Protein AF-A0A3B9SHA2-F1 (afdb_monomer)

pLDDT: mean 72.19, std 18.69, range [21.34, 98.69]

Radius of gyration: 39.0 Å; Cα contacts (8 Å, |Δi|>4): 1973; chains: 1; bounding box: 99×59×108 Å

Structure (mmCIF, N/CA/C/O backbone):
data_AF-A0A3B9SHA2-F1
#
_entry.id   AF-A0A3B9SHA2-F1
#
loop_
_atom_site.group_PDB
_atom_site.id
_atom_site.type_symbol
_atom_site.label_atom_id
_atom_site.label_alt_id
_atom_site.label_comp_id
_atom_site.label_asym_id
_atom_site.label_entity_id
_atom_site.label_seq_id
_atom_site.pdbx_PDB_ins_code
_atom_site.Cartn_x
_atom_site.Cartn_y
_atom_site.Cartn_z
_atom_site.occupancy
_atom_site.B_iso_or_equiv
_atom_site.auth_seq_id
_atom_site.auth_comp_id
_atom_site.auth_asym_id
_atom_site.auth_atom_id
_atom_site.pdbx_PDB_model_num
ATOM 1 N N . MET A 1 1 ? 39.819 -35.511 -9.395 1.00 27.17 1 MET A N 1
ATOM 2 C CA . MET A 1 1 ? 38.990 -36.716 -9.658 1.00 27.17 1 MET A CA 1
ATOM 3 C C . MET A 1 1 ? 37.531 -36.291 -9.727 1.00 27.17 1 MET A C 1
ATOM 5 O O . MET A 1 1 ? 37.164 -35.400 -8.975 1.00 27.17 1 MET A O 1
ATOM 9 N N . LYS A 1 2 ? 36.709 -36.899 -10.595 1.00 35.38 2 LYS A N 1
ATOM 10 C CA . LYS A 1 2 ? 35.255 -36.645 -10.641 1.00 35.38 2 LYS A CA 1
ATOM 11 C C . LYS A 1 2 ? 34.579 -37.075 -9.331 1.00 35.38 2 LYS A C 1
ATOM 13 O O . LYS A 1 2 ? 34.886 -38.167 -8.853 1.00 35.38 2 LYS A O 1
ATOM 18 N N . LYS A 1 3 ? 33.569 -36.333 -8.860 1.00 26.61 3 LYS A N 1
ATOM 19 C CA . LYS A 1 3 ? 32.373 -36.945 -8.253 1.00 26.61 3 LYS A CA 1
ATOM 20 C C . LYS A 1 3 ? 31.154 -36.020 -8.276 1.00 26.61 3 LYS A C 1
ATOM 22 O O . LYS A 1 3 ? 31.247 -34.840 -7.974 1.00 26.61 3 LYS A O 1
ATOM 27 N N . ASN A 1 4 ? 30.033 -36.620 -8.658 1.00 30.73 4 ASN A N 1
ATOM 28 C CA . ASN A 1 4 ? 28.719 -36.010 -8.839 1.00 30.73 4 ASN A CA 1
ATOM 29 C C . ASN A 1 4 ? 28.158 -35.417 -7.537 1.00 30.73 4 ASN A C 1
ATOM 31 O O . ASN A 1 4 ? 28.266 -36.055 -6.489 1.00 30.73 4 ASN A O 1
ATOM 35 N N . ILE A 1 5 ? 27.405 -34.322 -7.649 1.00 24.48 5 ILE A N 1
ATOM 36 C CA . ILE A 1 5 ? 26.298 -34.000 -6.738 1.00 24.48 5 ILE A CA 1
ATOM 37 C C . ILE A 1 5 ? 25.032 -33.853 -7.595 1.00 24.48 5 ILE A C 1
ATOM 39 O O . ILE A 1 5 ? 25.092 -33.365 -8.722 1.00 24.48 5 ILE A O 1
ATOM 43 N N . LYS A 1 6 ? 23.910 -34.391 -7.105 1.00 24.64 6 LYS A N 1
ATOM 44 C CA . LYS A 1 6 ? 22.616 -34.395 -7.801 1.00 24.64 6 LYS A CA 1
ATOM 45 C C . LYS A 1 6 ? 21.960 -33.016 -7.728 1.00 24.64 6 LYS A C 1
ATOM 47 O O . LYS A 1 6 ? 21.970 -32.407 -6.664 1.00 24.64 6 LYS A O 1
ATOM 52 N N . PHE A 1 7 ? 21.277 -32.618 -8.798 1.00 25.52 7 PHE A N 1
ATOM 53 C CA . PHE A 1 7 ? 20.235 -31.597 -8.713 1.00 25.52 7 PHE A CA 1
ATOM 54 C C . PHE A 1 7 ? 19.022 -32.147 -7.951 1.00 25.52 7 PHE A C 1
ATOM 56 O O . PHE A 1 7 ? 18.555 -33.251 -8.238 1.00 25.52 7 PHE A O 1
ATOM 63 N N . LEU A 1 8 ? 18.507 -31.356 -7.012 1.00 24.27 8 LEU A N 1
ATOM 64 C CA . LEU A 1 8 ? 17.183 -31.499 -6.413 1.00 24.27 8 LEU A CA 1
ATOM 65 C C . LEU A 1 8 ? 16.567 -30.098 -6.309 1.00 24.27 8 LEU A C 1
ATOM 67 O O . LEU A 1 8 ? 17.160 -29.217 -5.700 1.00 24.27 8 LEU A O 1
ATOM 71 N N . SER A 1 9 ? 15.420 -29.937 -6.972 1.00 28.66 9 SER A N 1
ATOM 72 C CA . SER A 1 9 ? 14.365 -28.925 -6.785 1.00 28.66 9 SER A CA 1
ATOM 73 C C . SER A 1 9 ? 14.699 -27.575 -6.121 1.00 28.66 9 SER A C 1
ATOM 75 O O . SER A 1 9 ? 14.889 -27.506 -4.911 1.00 28.66 9 SER A O 1
ATOM 77 N N . GLY A 1 10 ? 14.490 -26.497 -6.885 1.00 31.44 10 GLY A N 1
ATOM 78 C CA . GLY A 1 10 ? 13.768 -25.326 -6.373 1.00 31.44 10 GLY A CA 1
ATOM 79 C C . GLY A 1 10 ? 14.571 -24.271 -5.612 1.00 31.44 10 GLY A C 1
ATOM 80 O O . GLY A 1 10 ? 14.348 -24.079 -4.423 1.00 31.44 10 GLY A O 1
ATOM 81 N N . VAL A 1 11 ? 15.387 -23.496 -6.330 1.00 21.67 11 VAL A N 1
ATOM 82 C CA . VAL A 1 11 ? 15.621 -22.082 -5.993 1.00 21.67 11 VAL A CA 1
ATOM 83 C C . VAL A 1 11 ? 15.558 -21.287 -7.294 1.00 21.67 11 VAL A C 1
ATOM 85 O O . VAL A 1 11 ? 16.428 -21.437 -8.151 1.00 21.67 11 VAL A O 1
ATOM 88 N N . VAL A 1 12 ? 14.526 -20.456 -7.446 1.00 22.70 12 VAL A N 1
ATOM 89 C CA . VAL A 1 12 ? 14.535 -19.374 -8.434 1.00 22.70 12 VAL A CA 1
ATOM 90 C C . VAL A 1 12 ? 15.401 -18.274 -7.838 1.00 22.70 12 VAL A C 1
ATOM 92 O O . VAL A 1 12 ? 15.037 -17.670 -6.833 1.00 22.70 12 VAL A O 1
ATOM 95 N N . ILE A 1 13 ? 16.576 -18.056 -8.422 1.00 21.34 13 ILE A N 1
ATOM 96 C CA . ILE A 1 13 ? 17.307 -16.806 -8.235 1.00 21.34 13 ILE A CA 1
ATOM 97 C C . ILE A 1 13 ? 16.925 -15.951 -9.434 1.00 21.34 13 ILE A C 1
ATOM 99 O O . ILE A 1 13 ? 17.307 -16.290 -10.556 1.00 21.34 13 ILE A O 1
ATOM 103 N N . THR A 1 14 ? 16.189 -14.864 -9.197 1.00 23.30 14 THR A N 1
ATOM 104 C CA . THR A 1 14 ? 15.949 -13.813 -10.193 1.00 23.30 14 THR A CA 1
ATOM 105 C C . THR A 1 14 ? 17.276 -13.112 -10.470 1.00 23.30 14 THR A C 1
ATOM 107 O O . THR A 1 14 ? 17.611 -12.072 -9.905 1.00 23.30 14 THR A O 1
ATOM 110 N N . ALA A 1 15 ? 18.096 -13.742 -11.306 1.00 21.83 15 ALA A N 1
ATOM 111 C CA . ALA A 1 15 ? 19.250 -13.101 -11.885 1.00 21.83 15 ALA A CA 1
ATOM 112 C C . ALA A 1 15 ? 18.737 -12.061 -12.886 1.00 21.83 15 ALA A C 1
ATOM 114 O O . ALA A 1 15 ? 18.050 -12.413 -13.847 1.00 21.83 15 ALA A O 1
ATOM 115 N N . MET A 1 16 ? 19.146 -10.798 -12.715 1.00 22.73 16 MET A N 1
ATOM 116 C CA . MET A 1 16 ? 19.348 -9.933 -13.883 1.00 22.73 16 MET A CA 1
ATOM 117 C C . MET A 1 16 ? 20.095 -10.767 -14.923 1.00 22.73 16 MET A C 1
ATOM 119 O O . MET A 1 16 ? 21.038 -11.462 -14.534 1.00 22.73 16 MET A O 1
ATOM 123 N N . ILE A 1 17 ? 19.669 -10.738 -16.189 1.00 26.78 17 ILE A N 1
ATOM 124 C CA . ILE A 1 17 ? 20.185 -11.630 -17.239 1.00 26.78 17 ILE A CA 1
ATOM 125 C C . ILE A 1 17 ? 21.660 -11.302 -17.506 1.00 26.78 17 ILE A C 1
ATOM 127 O O . ILE A 1 17 ? 22.026 -10.533 -18.391 1.00 26.78 17 ILE A O 1
ATOM 131 N N . GLY A 1 18 ? 22.517 -11.882 -16.670 1.00 22.92 18 GLY A N 1
ATOM 132 C CA . GLY A 1 18 ? 23.955 -11.838 -16.776 1.00 22.92 18 GLY A CA 1
ATOM 133 C C . GLY A 1 18 ? 24.355 -12.759 -17.907 1.00 22.92 18 GLY A C 1
ATOM 134 O O . GLY A 1 18 ? 24.162 -13.971 -17.813 1.00 22.92 18 GLY A O 1
ATOM 135 N N . LEU A 1 19 ? 24.905 -12.148 -18.953 1.00 27.28 19 LEU A N 1
ATOM 136 C CA . LEU A 1 19 ? 25.517 -12.773 -20.121 1.00 27.28 19 LEU A CA 1
ATOM 137 C C . LEU A 1 19 ? 26.193 -14.105 -19.756 1.00 27.28 19 LEU A C 1
ATOM 139 O O . LEU A 1 19 ? 27.252 -14.146 -19.121 1.00 27.28 19 LEU A O 1
ATOM 143 N N . SER A 1 20 ? 25.557 -15.212 -20.140 1.00 27.58 20 SER A N 1
ATOM 144 C CA . SER A 1 20 ? 26.010 -16.553 -19.789 1.00 27.58 20 SER A CA 1
ATOM 145 C C . SER A 1 20 ? 27.167 -16.985 -20.691 1.00 27.58 20 SER A C 1
ATOM 147 O O . SER A 1 20 ? 26.956 -17.638 -21.706 1.00 27.58 20 SER A O 1
ATOM 149 N N . GLN A 1 21 ? 28.383 -16.605 -20.289 1.00 29.52 21 GLN A N 1
ATOM 150 C CA . GLN A 1 21 ? 29.677 -17.225 -20.615 1.00 29.52 21 GLN A CA 1
ATOM 151 C C . GLN A 1 21 ? 29.786 -17.975 -21.961 1.00 29.52 21 GLN A C 1
ATOM 153 O O . GLN A 1 21 ? 29.475 -19.162 -22.031 1.00 29.52 21 GLN A O 1
ATOM 158 N N . THR A 1 22 ? 30.428 -17.372 -22.966 1.00 27.59 22 THR A N 1
ATOM 159 C CA . THR A 1 22 ? 31.804 -17.753 -23.387 1.00 27.59 22 THR A CA 1
ATOM 160 C C . THR A 1 22 ? 32.325 -16.867 -24.528 1.00 27.59 22 THR A C 1
ATOM 162 O O . THR A 1 22 ? 32.695 -17.340 -25.592 1.00 27.59 22 THR A O 1
ATOM 165 N N . ALA A 1 23 ? 32.454 -15.566 -24.264 1.00 25.95 23 ALA A N 1
ATOM 166 C CA . ALA A 1 23 ? 33.583 -14.814 -24.808 1.00 25.95 23 ALA A CA 1
ATOM 167 C C . ALA A 1 23 ? 34.609 -14.678 -23.678 1.00 25.95 23 ALA A C 1
ATOM 169 O O . ALA A 1 23 ? 34.230 -14.429 -22.525 1.00 25.95 23 ALA A O 1
ATOM 170 N N . VAL A 1 24 ? 35.899 -14.851 -23.974 1.00 28.05 24 VAL A N 1
ATOM 171 C CA . VAL A 1 24 ? 36.949 -14.466 -23.026 1.00 28.05 24 VAL A CA 1
ATOM 172 C C . VAL A 1 24 ? 36.906 -12.945 -22.929 1.00 28.05 24 VAL A C 1
ATOM 174 O O . VAL A 1 24 ? 37.377 -12.244 -23.817 1.00 28.05 24 VAL A O 1
ATOM 177 N N . TYR A 1 25 ? 36.310 -12.436 -21.850 1.00 32.31 25 TYR A N 1
ATOM 178 C CA . TYR A 1 25 ? 36.351 -11.019 -21.507 1.00 32.31 25 TYR A CA 1
ATOM 179 C C . TYR A 1 25 ? 37.799 -10.616 -21.197 1.00 32.31 25 TYR A C 1
ATOM 181 O O . TYR A 1 25 ? 38.204 -10.547 -20.035 1.00 32.31 25 TYR A O 1
ATOM 189 N N . VAL A 1 26 ? 38.567 -10.277 -22.231 1.00 35.09 26 VAL A N 1
ATOM 190 C CA . VAL A 1 26 ? 39.602 -9.254 -22.093 1.00 35.09 26 VAL A CA 1
ATOM 191 C C . VAL A 1 26 ? 38.864 -7.925 -22.183 1.00 35.09 26 VAL A C 1
ATOM 193 O O . VAL A 1 26 ? 38.690 -7.342 -23.250 1.00 35.09 26 VAL A O 1
ATOM 196 N N . SER A 1 27 ? 38.271 -7.510 -21.061 1.00 32.66 27 SER A N 1
ATOM 197 C CA . SER A 1 27 ? 37.472 -6.293 -21.039 1.00 32.66 27 SER A CA 1
ATOM 198 C C . SER A 1 27 ? 38.355 -5.090 -21.372 1.00 32.66 27 SER A C 1
ATOM 200 O O . SER A 1 27 ? 39.450 -4.924 -20.830 1.00 32.66 27 SER A O 1
ATOM 202 N N . ALA A 1 28 ? 37.831 -4.168 -22.184 1.00 35.53 28 ALA A N 1
ATOM 203 C CA . ALA A 1 28 ? 38.466 -2.879 -22.486 1.00 35.53 28 ALA A CA 1
ATOM 204 C C . ALA A 1 28 ? 38.681 -1.971 -21.240 1.00 35.53 28 ALA A C 1
ATOM 206 O O . ALA A 1 28 ? 39.139 -0.836 -21.354 1.00 35.53 28 ALA A O 1
ATOM 207 N N . GLN A 1 29 ? 38.386 -2.479 -20.038 1.00 35.56 29 GLN A N 1
ATOM 208 C CA . GLN A 1 29 ? 38.655 -1.890 -18.724 1.00 35.56 29 GLN A CA 1
ATOM 209 C C . GLN A 1 29 ? 40.071 -2.185 -18.182 1.00 35.56 29 GLN A C 1
ATOM 211 O O . GLN A 1 29 ? 40.359 -1.834 -17.044 1.00 35.56 29 GLN A O 1
ATOM 216 N N . GLN A 1 30 ? 40.973 -2.819 -18.947 1.00 44.59 30 GLN A N 1
ATOM 217 C CA . GLN A 1 30 ? 42.395 -2.928 -18.555 1.00 44.59 30 GLN A CA 1
ATOM 218 C C . GLN A 1 30 ? 43.329 -1.881 -19.182 1.00 44.59 30 GLN A C 1
ATOM 220 O O . GLN A 1 30 ? 44.445 -1.711 -18.702 1.00 44.59 30 GLN A O 1
ATOM 225 N N . LEU A 1 31 ? 42.870 -1.118 -20.181 1.00 46.91 31 LEU A N 1
ATOM 226 C CA . LEU A 1 31 ? 43.537 0.121 -20.622 1.00 46.91 31 LEU A CA 1
ATOM 227 C C . LEU A 1 31 ? 42.835 1.380 -20.093 1.00 46.91 31 LEU A C 1
ATOM 229 O O . LEU A 1 31 ? 43.487 2.398 -19.854 1.00 46.91 31 LEU A O 1
ATOM 233 N N . ALA A 1 32 ? 41.526 1.302 -19.839 1.00 44.50 32 ALA A N 1
ATOM 234 C CA . ALA A 1 32 ? 40.786 2.311 -19.094 1.00 44.50 32 ALA A CA 1
ATOM 235 C C . ALA A 1 32 ? 40.707 1.936 -17.600 1.00 44.50 32 ALA A C 1
ATOM 237 O O . ALA A 1 32 ? 39.953 1.044 -17.232 1.00 44.50 32 ALA A O 1
ATOM 238 N N . VAL A 1 33 ? 41.395 2.706 -16.745 1.00 39.97 33 VAL A N 1
ATOM 239 C CA . VAL A 1 33 ? 41.235 2.735 -15.269 1.00 39.97 33 VAL A CA 1
ATOM 240 C C . VAL A 1 33 ? 41.897 1.598 -14.450 1.00 39.97 33 VAL A C 1
ATOM 242 O O . VAL A 1 33 ? 41.249 0.944 -13.638 1.00 39.97 33 VAL A O 1
ATOM 245 N N . THR A 1 34 ? 43.230 1.460 -14.518 1.00 38.22 34 THR A N 1
ATOM 246 C CA . THR A 1 34 ? 44.023 0.905 -13.381 1.00 38.22 34 THR A CA 1
ATOM 247 C C . THR A 1 34 ? 45.306 1.667 -13.029 1.00 38.22 34 THR A C 1
ATOM 249 O O . THR A 1 34 ? 45.954 1.322 -12.040 1.00 38.22 34 THR A O 1
ATOM 252 N N . ALA A 1 35 ? 45.691 2.705 -13.778 1.00 40.59 35 ALA A N 1
ATOM 253 C CA . ALA A 1 35 ? 46.775 3.584 -13.349 1.00 40.59 35 ALA A CA 1
ATOM 254 C C . ALA A 1 35 ? 46.316 4.410 -12.140 1.00 40.59 35 ALA A C 1
ATOM 256 O O . ALA A 1 35 ? 45.320 5.131 -12.211 1.00 40.59 35 ALA A O 1
ATOM 257 N N . ALA A 1 36 ? 47.042 4.295 -11.029 1.00 41.72 36 ALA A N 1
ATOM 258 C CA . ALA A 1 36 ? 46.950 5.268 -9.950 1.00 41.72 36 ALA A CA 1
ATOM 259 C C . ALA A 1 36 ? 47.508 6.622 -10.424 1.00 41.72 36 ALA A C 1
ATOM 261 O O . ALA A 1 36 ? 48.287 6.677 -11.384 1.00 41.72 36 ALA A O 1
ATOM 262 N N . ALA A 1 37 ? 47.169 7.695 -9.703 1.00 45.69 37 ALA A N 1
ATOM 263 C CA . ALA A 1 37 ? 47.917 8.945 -9.795 1.00 45.69 37 ALA A CA 1
ATOM 264 C C . ALA A 1 37 ? 49.430 8.658 -9.675 1.00 45.69 37 ALA A C 1
ATOM 266 O O . ALA A 1 37 ? 49.837 7.734 -8.966 1.00 45.69 37 ALA A O 1
ATOM 267 N N . ASP A 1 38 ? 50.243 9.434 -10.391 1.00 51.69 38 ASP A N 1
ATOM 268 C CA . ASP A 1 38 ? 51.711 9.342 -10.451 1.00 51.69 38 ASP A CA 1
ATOM 269 C C . ASP A 1 38 ? 52.329 8.171 -11.256 1.00 51.69 38 ASP A C 1
ATOM 271 O O . ASP A 1 38 ? 53.551 8.008 -11.239 1.00 51.69 38 ASP A O 1
ATOM 275 N N . GLN A 1 39 ? 51.564 7.385 -12.031 1.00 63.94 39 GLN A N 1
ATOM 276 C CA . GLN A 1 39 ? 52.174 6.457 -13.003 1.00 63.94 39 GLN A CA 1
ATOM 277 C C . GLN A 1 39 ? 52.657 7.156 -14.290 1.00 63.94 39 GLN A C 1
ATOM 279 O O . GLN A 1 39 ? 51.904 7.850 -14.981 1.00 63.94 39 GLN A O 1
ATOM 284 N N . SER A 1 40 ? 53.917 6.893 -14.649 1.00 73.25 40 SER A N 1
ATOM 285 C CA . SER A 1 40 ? 54.523 7.225 -15.942 1.00 73.25 40 SER A CA 1
ATOM 286 C C . SER A 1 40 ? 54.899 5.959 -16.713 1.00 73.25 40 SER A C 1
ATOM 288 O O . SER A 1 40 ? 55.467 5.035 -16.128 1.00 73.25 40 SER A O 1
ATOM 290 N N . TYR A 1 41 ? 54.654 5.944 -18.023 1.00 81.25 41 TYR A N 1
ATOM 291 C CA . TYR A 1 41 ? 55.076 4.868 -18.923 1.00 81.25 41 TYR A CA 1
ATOM 292 C C . TYR A 1 41 ? 56.214 5.340 -19.820 1.00 81.25 41 TYR A C 1
ATOM 294 O O . TYR A 1 41 ? 56.120 6.400 -20.439 1.00 81.25 41 TYR A O 1
ATOM 302 N N . GLU A 1 42 ? 57.277 4.548 -19.917 1.00 86.38 42 GLU A N 1
ATOM 303 C CA . GLU A 1 42 ? 58.428 4.885 -20.752 1.00 86.38 42 GLU A CA 1
ATOM 304 C C . GLU A 1 42 ? 58.166 4.641 -22.238 1.00 86.38 42 GLU A C 1
ATOM 306 O O . GLU A 1 42 ? 57.357 3.796 -22.627 1.00 86.38 42 GLU A O 1
ATOM 311 N N . LYS A 1 43 ? 58.893 5.359 -23.098 1.00 87.81 43 LYS A N 1
ATOM 312 C CA . LYS A 1 43 ? 58.822 5.154 -24.549 1.00 87.81 43 LYS A CA 1
ATOM 313 C C . LYS A 1 43 ? 59.099 3.687 -24.917 1.00 87.81 43 LYS A C 1
ATOM 315 O O . LYS A 1 43 ? 60.062 3.089 -24.446 1.00 87.81 43 LYS A O 1
ATOM 320 N N . ALA A 1 44 ? 58.269 3.143 -25.805 1.00 87.31 44 ALA A N 1
ATOM 321 C CA . ALA A 1 44 ? 58.220 1.743 -26.233 1.00 87.31 44 ALA A CA 1
ATOM 322 C C . ALA A 1 44 ? 57.844 0.714 -25.144 1.00 87.31 44 ALA A C 1
ATOM 324 O O . ALA A 1 44 ? 57.872 -0.489 -25.414 1.00 87.31 44 ALA A O 1
ATOM 325 N N . GLN A 1 45 ? 57.430 1.141 -23.945 1.00 86.44 45 GLN A N 1
ATOM 326 C CA . GLN A 1 45 ? 56.860 0.237 -22.946 1.00 86.44 45 GLN A CA 1
ATOM 327 C C . GLN A 1 45 ? 55.540 -0.359 -23.456 1.00 86.44 45 GLN A C 1
ATOM 329 O O . GLN A 1 45 ? 54.677 0.364 -23.959 1.00 86.44 45 GLN A O 1
ATOM 334 N N . VAL A 1 46 ? 55.378 -1.678 -23.310 1.00 86.19 46 VAL A N 1
ATOM 335 C CA . VAL A 1 46 ? 54.122 -2.378 -23.617 1.00 86.19 46 VAL A CA 1
ATOM 336 C C . VAL A 1 46 ? 53.082 -2.019 -22.560 1.00 86.19 46 VAL A C 1
ATOM 338 O O . VAL A 1 46 ? 53.321 -2.200 -21.366 1.00 86.19 46 VAL A O 1
ATOM 341 N N . LEU A 1 47 ? 51.947 -1.495 -23.017 1.00 79.81 47 LEU A N 1
ATOM 342 C CA . LEU A 1 47 ? 50.794 -1.138 -22.188 1.00 79.81 47 LEU A CA 1
ATOM 343 C C . LEU A 1 47 ? 49.746 -2.256 -22.194 1.00 79.81 47 LEU A C 1
ATOM 345 O O . LEU A 1 47 ? 49.074 -2.482 -21.194 1.00 79.81 47 LEU A O 1
ATOM 349 N N . TYR A 1 48 ? 49.620 -2.950 -23.326 1.00 80.62 48 TYR A N 1
ATOM 350 C CA . TYR A 1 48 ? 48.669 -4.033 -23.552 1.00 80.62 48 TYR A CA 1
ATOM 351 C C . TYR A 1 48 ? 49.156 -4.919 -24.698 1.00 80.62 48 TYR A C 1
ATOM 353 O O . TYR A 1 48 ? 49.754 -4.416 -25.651 1.00 80.62 48 TYR A O 1
ATOM 361 N N . GLU A 1 49 ? 48.889 -6.219 -24.637 1.00 83.00 49 GLU A N 1
ATOM 362 C CA . GLU A 1 49 ? 49.189 -7.143 -25.727 1.00 83.00 49 GLU A CA 1
ATOM 363 C C . GLU A 1 49 ? 48.291 -8.383 -25.659 1.00 83.00 49 GLU A C 1
ATOM 365 O O . GLU A 1 49 ? 48.293 -9.094 -24.655 1.00 83.00 49 GLU A O 1
ATOM 370 N N . ASP A 1 50 ? 47.564 -8.660 -26.742 1.00 76.12 50 ASP A N 1
ATOM 371 C CA . ASP A 1 50 ? 46.707 -9.840 -26.903 1.00 76.12 50 ASP A CA 1
ATOM 372 C C . ASP A 1 50 ? 46.932 -10.502 -28.280 1.00 76.12 50 ASP A C 1
ATOM 374 O O . ASP A 1 50 ? 48.034 -10.439 -28.837 1.00 76.12 50 ASP A O 1
ATOM 378 N N . GLU A 1 51 ? 45.922 -11.191 -28.813 1.00 80.00 51 GLU A N 1
ATOM 379 C CA . GLU A 1 51 ? 45.918 -11.786 -30.155 1.00 80.00 51 GLU A CA 1
ATOM 380 C C . GLU A 1 51 ? 45.473 -10.827 -31.274 1.00 80.00 51 GLU A C 1
ATOM 382 O O . GLU A 1 51 ? 45.792 -11.071 -32.438 1.00 80.00 51 GLU A O 1
ATOM 387 N N . LEU A 1 52 ? 44.796 -9.722 -30.941 1.00 79.12 52 LEU A N 1
ATOM 388 C CA . LEU A 1 52 ? 44.324 -8.710 -31.886 1.00 79.12 52 LEU A CA 1
ATOM 389 C C . LEU A 1 52 ? 45.405 -7.669 -32.179 1.00 79.12 52 LEU A C 1
ATOM 391 O O . LEU A 1 52 ? 45.632 -7.332 -33.342 1.00 79.12 52 LEU A O 1
ATOM 395 N N . ALA A 1 53 ? 46.086 -7.164 -31.149 1.00 85.00 53 ALA A N 1
ATOM 396 C CA . ALA A 1 53 ? 47.131 -6.159 -31.284 1.00 85.00 53 ALA A CA 1
ATOM 397 C C . ALA A 1 53 ? 48.065 -6.066 -30.061 1.00 85.00 53 ALA A C 1
ATOM 399 O O . ALA A 1 53 ? 47.874 -6.671 -29.006 1.00 85.00 53 ALA A O 1
ATOM 400 N N . LYS A 1 54 ? 49.108 -5.251 -30.209 1.00 88.38 54 LYS A N 1
ATOM 401 C CA . LYS A 1 54 ? 50.023 -4.845 -29.141 1.00 88.38 54 LYS A CA 1
ATOM 402 C C . LYS A 1 54 ? 50.058 -3.322 -29.055 1.00 88.38 54 LYS A C 1
ATOM 404 O O . LYS A 1 54 ? 50.387 -2.662 -30.036 1.00 88.38 54 LYS A O 1
ATOM 409 N N . VAL A 1 55 ? 49.743 -2.762 -27.889 1.00 88.94 55 VAL A N 1
ATOM 410 C CA . VAL A 1 55 ? 49.825 -1.320 -27.614 1.00 88.94 55 VAL A CA 1
ATOM 411 C C . VAL A 1 55 ? 51.110 -1.016 -26.866 1.00 88.94 55 VAL A C 1
ATOM 413 O O . VAL A 1 55 ? 51.398 -1.596 -25.818 1.00 88.94 55 VAL A O 1
ATOM 416 N N . THR A 1 56 ? 51.852 -0.039 -27.368 1.00 88.31 56 THR A N 1
ATOM 417 C CA . THR A 1 56 ? 53.024 0.527 -26.700 1.00 88.31 56 THR A CA 1
ATOM 418 C C . THR A 1 56 ? 52.881 2.037 -26.542 1.00 88.31 56 THR A C 1
ATOM 420 O O . THR A 1 56 ? 52.231 2.707 -27.351 1.00 88.31 56 THR A O 1
ATOM 423 N N . ALA A 1 57 ? 53.505 2.587 -25.504 1.00 87.44 57 ALA A N 1
ATOM 424 C CA . ALA A 1 57 ? 53.684 4.025 -25.356 1.00 87.44 57 ALA A CA 1
ATOM 425 C C . ALA A 1 57 ? 54.608 4.536 -26.479 1.00 87.44 57 ALA A C 1
ATOM 427 O O . ALA A 1 57 ? 55.787 4.181 -26.532 1.00 87.44 57 ALA A O 1
ATOM 428 N N . ALA A 1 58 ? 54.092 5.345 -27.409 1.00 87.50 58 ALA A N 1
ATOM 429 C CA . ALA A 1 58 ? 54.877 5.812 -28.561 1.00 87.50 58 ALA A CA 1
ATOM 430 C C . ALA A 1 58 ? 55.947 6.852 -28.167 1.00 87.50 58 ALA A C 1
ATOM 432 O O . ALA A 1 58 ? 56.988 6.985 -28.819 1.00 87.50 58 ALA A O 1
ATOM 433 N N . GLN A 1 59 ? 55.692 7.563 -27.072 1.00 88.31 59 GLN A N 1
ATOM 434 C CA . GLN A 1 59 ? 56.565 8.502 -26.370 1.00 88.31 59 GLN A CA 1
ATOM 435 C C . GLN A 1 59 ? 56.358 8.294 -24.857 1.00 88.31 59 GLN A C 1
ATOM 437 O O . GLN A 1 59 ? 55.437 7.579 -24.467 1.00 88.31 59 GLN A O 1
ATOM 442 N N . THR A 1 60 ? 57.186 8.893 -23.996 1.00 87.12 60 THR A N 1
ATOM 443 C CA . THR A 1 60 ? 56.985 8.804 -22.537 1.00 87.12 60 THR A CA 1
ATOM 444 C C . THR A 1 60 ? 55.658 9.465 -22.142 1.00 87.12 60 THR A C 1
ATOM 446 O O . THR A 1 60 ? 55.440 10.644 -22.437 1.00 87.12 60 THR A O 1
ATOM 449 N N . LEU A 1 61 ? 54.778 8.706 -21.481 1.00 84.56 61 LEU A N 1
ATOM 450 C CA . LEU A 1 61 ? 53.436 9.126 -21.071 1.00 84.56 61 LEU A CA 1
ATOM 451 C C . LEU A 1 61 ? 53.373 9.391 -19.567 1.00 84.56 61 LEU A C 1
ATOM 453 O O . LEU A 1 61 ? 53.893 8.610 -18.774 1.00 84.56 61 LEU A O 1
ATOM 457 N N . THR A 1 62 ? 52.640 10.430 -19.182 1.00 82.81 62 THR A N 1
ATOM 458 C CA . THR A 1 62 ? 52.365 10.801 -17.790 1.00 82.81 62 THR A CA 1
ATOM 459 C C . THR A 1 62 ? 50.855 10.799 -17.557 1.00 82.81 62 THR A C 1
ATOM 461 O O . THR A 1 62 ? 50.120 11.492 -18.272 1.00 82.81 62 THR A O 1
ATOM 464 N N . ALA A 1 63 ? 50.380 10.043 -16.563 1.00 80.94 63 ALA A N 1
ATOM 465 C CA . ALA A 1 63 ? 48.990 10.108 -16.114 1.00 80.94 63 ALA A CA 1
ATOM 466 C C . ALA A 1 63 ? 48.716 11.438 -15.386 1.00 80.94 63 ALA A C 1
ATOM 468 O O . ALA A 1 63 ? 49.527 11.892 -14.581 1.00 80.94 63 ALA A O 1
ATOM 469 N N . ASN A 1 64 ? 47.584 12.078 -15.678 1.00 77.88 64 ASN A N 1
ATOM 470 C CA . ASN A 1 64 ? 47.151 13.335 -15.061 1.00 77.88 64 ASN A CA 1
ATOM 471 C C . ASN A 1 64 ? 45.702 13.194 -14.574 1.00 77.88 64 ASN A C 1
ATOM 473 O O . ASN A 1 64 ? 44.867 12.657 -15.302 1.00 77.88 64 ASN A O 1
ATOM 477 N N . GLU A 1 65 ? 45.393 13.687 -13.372 1.00 77.50 65 GLU A N 1
ATOM 478 C CA . GLU A 1 65 ? 44.032 13.674 -12.815 1.00 77.50 65 GLU A CA 1
ATOM 479 C C . GLU A 1 65 ? 43.072 14.557 -13.626 1.00 77.50 65 GLU A C 1
ATOM 481 O O . GLU A 1 65 ? 43.344 15.733 -13.880 1.00 77.50 65 GLU A O 1
ATOM 486 N N . SER A 1 66 ? 41.926 13.995 -14.017 1.00 70.06 66 SER A N 1
ATOM 487 C CA . SER A 1 66 ? 40.776 14.740 -14.540 1.00 70.06 66 SER A CA 1
ATOM 488 C C . SER A 1 66 ? 39.553 13.834 -14.611 1.00 70.06 66 SER A C 1
ATOM 490 O O . SER A 1 66 ? 39.639 12.729 -15.144 1.00 70.06 66 SER A O 1
ATOM 492 N N . VAL A 1 67 ? 38.408 14.321 -14.130 1.00 66.06 67 VAL A N 1
ATOM 493 C CA . VAL A 1 67 ? 37.125 13.632 -14.301 1.00 66.06 67 VAL A CA 1
ATOM 494 C C . VAL A 1 67 ? 36.544 14.002 -15.666 1.00 66.06 67 VAL A C 1
ATOM 496 O O . VAL A 1 67 ? 36.057 15.117 -15.844 1.00 66.06 67 VAL A O 1
ATOM 499 N N . GLY A 1 68 ? 36.607 13.070 -16.618 1.00 68.25 68 GLY A N 1
ATOM 500 C CA . GLY A 1 68 ? 36.043 13.201 -17.969 1.00 68.25 68 GLY A CA 1
ATOM 501 C C . GLY A 1 68 ? 34.987 12.131 -18.259 1.00 68.25 68 GLY A C 1
ATOM 502 O O . GLY A 1 68 ? 34.996 11.066 -17.636 1.00 68.25 68 GLY A O 1
ATOM 503 N N . LYS A 1 69 ? 34.073 12.391 -19.203 1.00 74.75 69 LYS A N 1
ATOM 504 C CA . LYS A 1 69 ? 33.046 11.425 -19.635 1.00 74.75 69 LYS A CA 1
ATOM 505 C C . LYS A 1 69 ? 32.883 11.445 -21.161 1.00 74.75 69 LYS A C 1
ATOM 507 O O . LYS A 1 69 ? 32.545 12.484 -21.716 1.00 74.75 69 LYS A O 1
ATOM 512 N N . ILE A 1 70 ? 33.065 10.291 -21.812 1.00 66.31 70 ILE A N 1
ATOM 513 C CA . ILE A 1 70 ? 32.923 10.105 -23.270 1.00 66.31 70 ILE A CA 1
ATOM 514 C C . ILE A 1 70 ? 31.885 9.007 -23.548 1.00 66.31 70 ILE A C 1
ATOM 516 O O . ILE A 1 70 ? 32.105 7.824 -23.264 1.00 66.31 70 ILE A O 1
ATOM 520 N N . GLY A 1 71 ? 30.727 9.384 -24.099 1.00 69.69 71 GLY A N 1
ATOM 521 C CA . GLY A 1 71 ? 29.556 8.497 -24.111 1.00 69.69 71 GLY A CA 1
ATOM 522 C C . GLY A 1 71 ? 29.210 8.102 -22.674 1.00 69.69 71 GLY A C 1
ATOM 523 O O . GLY A 1 71 ? 29.198 8.968 -21.808 1.00 69.69 71 GLY A O 1
ATOM 524 N N . ASP A 1 72 ? 29.024 6.814 -22.384 1.00 61.56 72 ASP A N 1
ATOM 525 C CA . ASP A 1 72 ? 28.801 6.317 -21.013 1.00 61.56 72 ASP A CA 1
ATOM 526 C C . ASP A 1 72 ? 30.069 5.927 -20.234 1.00 61.56 72 ASP A C 1
ATOM 528 O O . ASP A 1 72 ? 29.981 5.465 -19.096 1.00 61.56 72 ASP A O 1
ATOM 532 N N . ARG A 1 73 ? 31.262 6.150 -20.799 1.00 67.06 73 ARG A N 1
ATOM 533 C CA . ARG A 1 73 ? 32.539 5.844 -20.136 1.00 67.06 73 ARG A CA 1
ATOM 534 C C . ARG A 1 73 ? 33.005 7.028 -19.294 1.00 67.06 73 ARG A C 1
ATOM 536 O O . ARG A 1 73 ? 33.142 8.135 -19.808 1.00 67.06 73 ARG A O 1
ATOM 543 N N . SER A 1 74 ? 33.279 6.772 -18.017 1.00 72.12 74 SER A N 1
ATOM 544 C CA . SER A 1 74 ? 33.825 7.749 -17.066 1.00 72.12 74 SER A CA 1
ATOM 545 C C . SER A 1 74 ? 35.310 7.494 -16.822 1.00 72.12 74 SER A C 1
ATOM 547 O O . SER A 1 74 ? 35.714 6.357 -16.576 1.00 72.12 74 SER A O 1
ATOM 549 N N . TYR A 1 75 ? 36.106 8.559 -16.829 1.00 71.12 75 TYR A N 1
ATOM 550 C CA . TYR A 1 75 ? 37.556 8.529 -16.660 1.00 71.12 75 TYR A CA 1
ATOM 551 C C . TYR A 1 75 ? 37.973 9.370 -15.453 1.00 71.12 75 TYR A C 1
ATOM 553 O O . TYR A 1 75 ? 37.463 10.472 -15.274 1.00 71.12 75 TYR A O 1
ATOM 561 N N . SER A 1 76 ? 38.914 8.863 -14.652 1.00 69.25 76 SER A N 1
ATOM 562 C CA . SER A 1 76 ? 39.529 9.601 -13.529 1.00 69.25 76 SER A CA 1
ATOM 563 C C . SER A 1 76 ? 40.873 10.248 -13.894 1.00 69.25 76 SER A C 1
ATOM 565 O O . SER A 1 76 ? 41.379 11.098 -13.160 1.00 69.25 76 SER A O 1
ATOM 567 N N . PHE A 1 77 ? 41.463 9.828 -15.018 1.00 75.44 77 PHE A N 1
ATOM 568 C CA . PHE A 1 77 ? 42.777 10.250 -15.493 1.00 75.44 77 PHE A CA 1
ATOM 569 C C . PHE A 1 77 ? 42.800 10.339 -17.021 1.00 75.44 77 PHE A C 1
ATOM 571 O O . PHE A 1 77 ? 42.019 9.668 -17.696 1.00 75.44 77 PHE A O 1
ATOM 578 N N . TYR A 1 78 ? 43.754 11.098 -17.557 1.00 80.44 78 TYR A N 1
ATOM 579 C CA . TYR A 1 78 ? 44.151 11.064 -18.966 1.00 80.44 78 TYR A CA 1
ATOM 580 C C . TYR A 1 78 ? 45.672 10.929 -19.100 1.00 80.44 78 TYR A C 1
ATOM 582 O O . TYR A 1 78 ? 46.429 11.303 -18.200 1.00 80.44 78 TYR A O 1
ATOM 590 N N . TYR A 1 79 ? 46.130 10.434 -20.248 1.00 81.44 79 TYR A N 1
ATOM 591 C CA . TYR A 1 79 ? 47.548 10.322 -20.575 1.00 81.44 79 TYR A CA 1
ATOM 592 C C . TYR A 1 79 ? 48.009 11.478 -21.446 1.00 81.44 79 TYR A C 1
ATOM 594 O O . TYR A 1 79 ? 47.412 11.768 -22.484 1.00 81.44 79 TYR A O 1
ATOM 602 N N . LYS A 1 80 ? 49.118 12.099 -21.045 1.00 81.31 80 LYS A N 1
ATOM 603 C CA . LYS A 1 80 ? 49.794 13.162 -21.787 1.00 81.31 80 LYS A CA 1
ATOM 604 C C . LYS A 1 80 ? 51.232 12.768 -22.085 1.00 81.31 80 LYS A C 1
ATOM 606 O O . LYS A 1 80 ? 51.941 12.302 -21.201 1.00 81.31 80 LYS A O 1
ATOM 611 N N . THR A 1 81 ? 51.664 13.004 -23.319 1.00 80.69 81 THR A N 1
ATOM 612 C CA . THR A 1 81 ? 53.074 12.897 -23.714 1.00 80.69 81 THR A CA 1
ATOM 613 C C . THR A 1 81 ? 53.830 14.209 -23.467 1.00 80.69 81 THR A C 1
ATOM 615 O O . THR A 1 81 ? 53.252 15.305 -23.493 1.00 80.69 81 THR A O 1
ATOM 618 N N . ASN A 1 82 ? 55.133 14.090 -23.211 1.00 67.06 82 ASN A N 1
ATOM 619 C CA . ASN A 1 82 ? 56.060 15.212 -23.084 1.00 67.06 82 ASN A CA 1
ATOM 620 C C . ASN A 1 82 ? 56.265 15.932 -24.434 1.00 67.06 82 ASN A C 1
ATOM 622 O O . ASN A 1 82 ? 55.834 15.471 -25.485 1.00 67.06 82 ASN A O 1
ATOM 626 N N . SER A 1 83 ? 56.901 17.107 -24.427 1.00 63.09 83 SER A N 1
ATOM 627 C CA . SER A 1 83 ? 56.905 18.042 -25.568 1.00 63.09 83 SER A CA 1
ATOM 628 C C . SER A 1 83 ? 57.770 17.649 -26.783 1.00 63.09 83 SER A C 1
ATOM 630 O O . SER A 1 83 ? 58.199 18.529 -27.531 1.00 63.09 83 SER A O 1
ATOM 632 N N . GLU A 1 84 ? 58.034 16.359 -26.996 1.00 75.19 84 GLU A N 1
ATOM 633 C CA . GLU A 1 84 ? 58.735 15.847 -28.175 1.00 75.19 84 GLU A CA 1
ATOM 634 C C . GLU A 1 84 ? 57.802 15.826 -29.389 1.00 75.19 84 GLU A C 1
ATOM 636 O O . GLU A 1 84 ? 56.889 15.008 -29.497 1.00 75.19 84 GLU A O 1
ATOM 641 N N . ASN A 1 85 ? 58.045 16.732 -30.332 1.00 81.06 85 ASN A N 1
ATOM 642 C CA . ASN A 1 85 ? 57.339 16.734 -31.604 1.00 81.06 85 ASN A CA 1
ATOM 643 C C . ASN A 1 85 ? 58.027 15.775 -32.589 1.00 81.06 85 ASN A C 1
ATOM 645 O O . ASN A 1 85 ? 59.216 15.910 -32.875 1.00 81.06 85 ASN A O 1
ATOM 649 N N . THR A 1 86 ? 57.259 14.847 -33.146 1.00 83.38 86 THR A N 1
ATOM 650 C CA . THR A 1 86 ? 57.608 14.023 -34.303 1.00 83.38 86 THR A CA 1
ATOM 651 C C . THR A 1 86 ? 57.112 14.727 -35.565 1.00 83.38 86 THR A C 1
ATOM 653 O O . THR A 1 86 ? 55.945 15.108 -35.649 1.00 83.38 86 THR A O 1
ATOM 656 N N . TYR A 1 87 ? 57.989 14.930 -36.547 1.00 85.12 87 TYR A N 1
ATOM 657 C CA . TYR A 1 87 ? 57.583 15.483 -37.838 1.00 85.12 87 TYR A CA 1
ATOM 658 C C . TYR A 1 87 ? 56.960 14.372 -38.688 1.00 85.12 87 TYR A C 1
ATOM 660 O O . TYR A 1 87 ? 57.631 13.375 -38.948 1.00 85.12 87 TYR A O 1
ATOM 668 N N . LEU A 1 88 ? 55.699 14.533 -39.096 1.00 86.44 88 LEU A N 1
ATOM 669 C CA . LEU A 1 88 ? 54.968 13.532 -39.880 1.00 86.44 88 LEU A CA 1
ATOM 670 C C . LEU A 1 88 ? 54.544 14.080 -41.242 1.00 86.44 88 LEU A C 1
ATOM 672 O O . LEU A 1 88 ? 54.062 15.210 -41.363 1.00 86.44 88 LEU A O 1
ATOM 676 N N . ASN A 1 89 ? 54.690 13.230 -42.254 1.00 85.88 89 ASN A N 1
ATOM 677 C CA . ASN A 1 89 ? 54.256 13.452 -43.621 1.00 85.88 89 ASN A CA 1
ATOM 678 C C . ASN A 1 89 ? 52.961 12.664 -43.873 1.00 85.88 89 ASN A C 1
ATOM 680 O O . ASN A 1 89 ? 53.003 11.476 -44.200 1.00 85.88 89 ASN A O 1
ATOM 684 N N . ILE A 1 90 ? 51.815 13.323 -43.674 1.00 86.94 90 ILE A N 1
ATOM 685 C CA . ILE A 1 90 ? 50.490 12.724 -43.864 1.00 86.94 90 ILE A CA 1
ATOM 686 C C . ILE A 1 90 ? 50.177 12.674 -45.366 1.00 86.94 90 ILE A C 1
ATOM 688 O O . ILE A 1 90 ? 49.793 13.668 -45.982 1.00 86.94 90 ILE A O 1
ATOM 692 N N . THR A 1 91 ? 50.349 11.492 -45.955 1.00 83.19 91 THR A N 1
ATOM 693 C CA . THR A 1 91 ? 50.389 11.257 -47.410 1.00 83.19 91 THR A CA 1
ATOM 694 C C . THR A 1 91 ? 49.087 11.593 -48.141 1.00 83.19 91 THR A C 1
ATOM 696 O O . THR A 1 91 ? 49.112 11.880 -49.336 1.00 83.19 91 THR A O 1
ATOM 699 N N . ASN A 1 92 ? 47.954 11.572 -47.436 1.00 84.44 92 ASN A N 1
ATOM 700 C CA . ASN A 1 92 ? 46.619 11.820 -47.978 1.00 84.44 92 ASN A CA 1
ATOM 701 C C . ASN A 1 92 ? 46.005 13.172 -47.556 1.00 84.44 92 ASN A C 1
ATOM 703 O O . ASN A 1 92 ? 44.861 13.440 -47.928 1.00 84.44 92 ASN A O 1
ATOM 707 N N . ARG A 1 93 ? 46.728 14.021 -46.802 1.00 79.00 93 ARG A N 1
ATOM 708 C CA . ARG A 1 93 ? 46.289 15.370 -46.389 1.00 79.00 93 ARG A CA 1
ATOM 709 C C . ARG A 1 93 ? 47.468 16.341 -46.228 1.00 79.00 93 ARG A C 1
ATOM 711 O O . ARG A 1 93 ? 48.026 16.484 -45.142 1.00 79.00 93 ARG A O 1
ATOM 718 N N . GLU A 1 94 ? 47.782 17.080 -47.293 1.00 69.06 94 GLU A N 1
ATOM 719 C CA . GLU A 1 94 ? 48.860 18.091 -47.307 1.00 69.06 94 GLU A CA 1
ATOM 720 C C . GLU A 1 94 ? 48.667 19.217 -46.267 1.00 69.06 94 GLU A C 1
ATOM 722 O O . GLU A 1 94 ? 49.634 19.793 -45.774 1.00 69.06 94 GLU A O 1
ATOM 727 N N . GLU A 1 95 ? 47.422 19.509 -45.884 1.00 69.00 95 GLU A N 1
ATOM 728 C CA . GLU A 1 95 ? 47.059 20.524 -44.882 1.00 69.00 95 GLU A CA 1
ATOM 729 C C . GLU A 1 95 ? 47.454 20.171 -43.433 1.00 69.00 95 GLU A C 1
ATOM 731 O O . GLU A 1 95 ? 47.435 21.041 -42.565 1.00 69.00 95 GLU A O 1
ATOM 736 N N . LEU A 1 96 ? 47.837 18.915 -43.169 1.00 68.19 96 LEU A N 1
ATOM 737 C CA . LEU A 1 96 ? 48.152 18.391 -41.832 1.00 68.19 96 LEU A CA 1
ATOM 738 C C . LEU A 1 96 ? 49.653 18.097 -41.618 1.00 68.19 96 LEU A C 1
ATOM 740 O O . LEU A 1 96 ? 50.051 17.514 -40.604 1.00 68.19 96 LEU A O 1
ATOM 744 N N . LEU A 1 97 ? 50.504 18.524 -42.555 1.00 69.19 97 LEU A N 1
ATOM 745 C CA . LEU A 1 97 ? 51.961 18.396 -42.469 1.00 69.19 97 LEU A CA 1
ATOM 746 C C . LEU A 1 97 ? 52.533 19.199 -41.294 1.00 69.19 97 LEU A C 1
ATOM 748 O O . LEU A 1 97 ? 52.320 20.408 -41.187 1.00 69.19 97 LEU A O 1
ATOM 752 N N . GLY A 1 98 ? 53.337 18.558 -40.441 1.00 74.56 98 GLY A N 1
ATOM 753 C CA . GLY A 1 98 ? 54.041 19.274 -39.380 1.00 74.56 98 GLY A CA 1
ATOM 754 C C . GLY A 1 98 ? 54.387 18.446 -38.150 1.00 74.56 98 GLY A C 1
ATOM 755 O O . GLY A 1 98 ? 54.694 17.260 -38.227 1.00 74.56 98 GLY A O 1
ATOM 756 N N . ASN A 1 99 ? 54.374 19.129 -37.008 1.00 81.69 99 ASN A N 1
ATOM 757 C CA . ASN A 1 99 ? 54.800 18.620 -35.710 1.00 81.69 99 ASN A CA 1
ATOM 758 C C . ASN A 1 99 ? 53.634 17.964 -34.957 1.00 81.69 99 ASN A C 1
ATOM 760 O O . ASN A 1 99 ? 52.737 18.656 -34.474 1.00 81.69 99 ASN A O 1
ATOM 764 N N . TRP A 1 100 ? 53.692 16.646 -34.811 1.00 86.94 100 TRP A N 1
ATOM 765 C CA . TRP A 1 100 ? 52.718 15.818 -34.104 1.00 86.94 100 TRP A CA 1
ATOM 766 C C . TRP A 1 100 ? 53.341 15.209 -32.850 1.00 86.94 100 TRP A C 1
ATOM 768 O O . TRP A 1 100 ? 54.544 14.965 -32.812 1.00 86.94 100 TRP A O 1
ATOM 778 N N . ARG A 1 101 ? 52.544 14.917 -31.823 1.00 87.81 101 ARG A N 1
ATOM 779 C CA . ARG A 1 101 ? 52.985 14.086 -30.695 1.00 87.81 101 ARG A CA 1
ATOM 780 C C . ARG A 1 101 ? 52.239 12.767 -30.698 1.00 87.81 101 ARG A C 1
ATOM 782 O O . ARG A 1 101 ? 51.035 12.736 -30.954 1.00 87.81 101 ARG A O 1
ATOM 789 N N . LEU A 1 102 ? 52.967 11.690 -30.431 1.00 88.69 102 LEU A N 1
ATOM 790 C CA . LEU A 1 102 ? 52.462 10.324 -30.505 1.00 88.69 102 LEU A CA 1
ATOM 791 C C . LEU A 1 102 ? 52.182 9.812 -29.094 1.00 88.69 102 LEU A C 1
ATOM 793 O O . LEU A 1 102 ? 53.062 9.851 -28.238 1.00 88.69 102 LEU A O 1
ATOM 797 N N . ILE A 1 103 ? 50.968 9.320 -28.861 1.00 87.50 103 ILE A N 1
ATOM 798 C CA . ILE A 1 103 ? 50.537 8.807 -27.557 1.00 87.50 103 ILE A CA 1
ATOM 799 C C . ILE A 1 103 ? 50.701 7.283 -27.545 1.00 87.50 103 ILE A C 1
ATOM 801 O O . ILE A 1 103 ? 51.531 6.739 -26.816 1.00 87.50 103 ILE A O 1
ATOM 805 N N . TYR A 1 104 ? 49.976 6.597 -28.428 1.00 89.06 104 TYR A N 1
ATOM 806 C CA . TYR A 1 104 ? 49.980 5.139 -28.540 1.00 89.06 104 TYR A CA 1
ATOM 807 C C . TYR A 1 104 ? 50.501 4.705 -29.910 1.00 89.06 104 TYR A C 1
ATOM 809 O O . TYR A 1 104 ? 50.100 5.285 -30.919 1.00 89.06 104 TYR A O 1
ATOM 817 N N . LYS A 1 105 ? 51.347 3.668 -29.945 1.00 91.00 105 LYS A N 1
ATOM 818 C CA . LYS A 1 105 ? 51.619 2.854 -31.140 1.00 91.00 105 LYS A CA 1
ATOM 819 C C .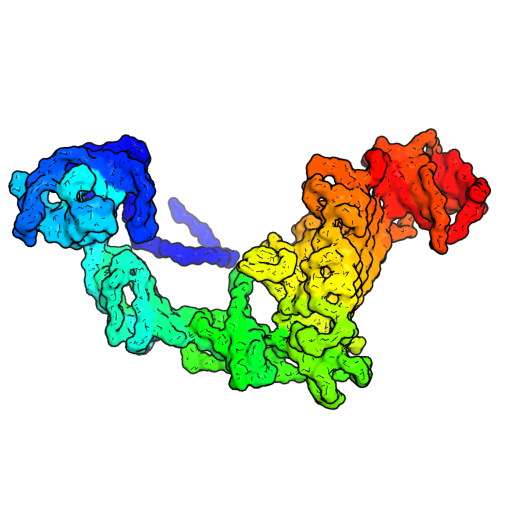 LYS A 1 105 ? 50.898 1.522 -30.953 1.00 91.00 105 LYS A C 1
ATOM 821 O O . LYS A 1 105 ? 51.152 0.831 -29.967 1.00 91.00 105 LYS A O 1
ATOM 826 N N . VAL A 1 106 ? 50.034 1.173 -31.895 1.00 91.19 106 VAL A N 1
ATOM 827 C CA . VAL A 1 106 ? 49.320 -0.102 -31.971 1.00 91.19 106 VAL A CA 1
ATOM 828 C C . VAL A 1 106 ? 49.907 -0.916 -33.116 1.00 91.19 106 VAL A C 1
ATOM 830 O O . VAL A 1 106 ? 49.932 -0.459 -34.253 1.00 91.19 106 VAL A O 1
ATOM 833 N N . GLU A 1 107 ? 50.385 -2.115 -32.817 1.00 92.69 107 GLU A N 1
ATOM 834 C CA . GLU A 1 107 ? 50.897 -3.078 -33.791 1.00 92.69 107 GLU A CA 1
ATOM 835 C C . GLU A 1 107 ? 49.816 -4.156 -33.964 1.00 92.69 107 GLU A C 1
ATOM 837 O O . GLU A 1 107 ? 49.599 -4.959 -33.051 1.00 92.69 107 GLU A O 1
ATOM 842 N N . ALA A 1 108 ? 49.076 -4.129 -35.077 1.00 89.81 108 ALA A N 1
ATOM 843 C CA . ALA A 1 108 ? 47.936 -5.018 -35.295 1.00 89.81 108 ALA A CA 1
ATOM 844 C C . ALA A 1 108 ? 48.405 -6.435 -35.661 1.00 89.81 108 ALA A C 1
ATOM 846 O O . ALA A 1 108 ? 49.166 -6.637 -36.607 1.00 89.81 108 ALA A O 1
ATOM 847 N N . LYS A 1 109 ? 47.937 -7.434 -34.913 1.00 87.38 109 LYS A N 1
ATOM 848 C CA . LYS A 1 109 ? 48.234 -8.861 -35.119 1.00 87.38 109 LYS A CA 1
ATOM 849 C C . LYS A 1 109 ? 47.137 -9.568 -35.913 1.00 87.38 109 LYS A C 1
ATOM 851 O O . LYS A 1 109 ? 47.432 -10.486 -36.675 1.00 87.38 109 LYS A O 1
ATOM 856 N N . ALA A 1 110 ? 45.902 -9.102 -35.764 1.00 83.62 110 ALA A N 1
ATOM 857 C CA . ALA A 1 110 ? 44.741 -9.484 -36.555 1.00 83.62 110 ALA A CA 1
ATOM 858 C C . ALA A 1 110 ? 44.050 -8.227 -37.109 1.00 83.62 110 ALA A C 1
ATOM 860 O O . ALA A 1 110 ? 44.363 -7.108 -36.700 1.00 83.62 110 ALA A O 1
ATOM 861 N N . ASP A 1 111 ? 43.095 -8.416 -38.021 1.00 84.25 111 ASP A N 1
ATOM 862 C CA . ASP A 1 111 ? 42.181 -7.349 -38.433 1.00 84.25 111 ASP A CA 1
ATOM 863 C C . ASP A 1 111 ? 41.366 -6.893 -37.210 1.00 84.25 111 ASP A C 1
ATOM 865 O O . ASP A 1 111 ? 40.559 -7.653 -36.664 1.00 84.25 111 ASP A O 1
ATOM 869 N N . CYS A 1 112 ? 41.575 -5.651 -36.777 1.00 77.88 112 CYS A N 1
ATOM 870 C CA . CYS A 1 112 ? 41.004 -5.099 -35.552 1.00 77.88 112 CYS A CA 1
ATOM 871 C C . CYS A 1 112 ? 40.472 -3.677 -35.767 1.00 77.88 112 CYS A C 1
ATOM 873 O O . CYS A 1 112 ? 40.968 -2.934 -36.609 1.00 77.88 112 CYS A O 1
ATOM 875 N N . LYS A 1 113 ? 39.460 -3.274 -34.999 1.00 81.31 113 LYS A N 1
ATOM 876 C CA . LYS A 1 113 ? 39.016 -1.881 -34.907 1.00 81.31 113 LYS A CA 1
ATOM 877 C C . LYS A 1 113 ? 39.641 -1.261 -33.668 1.00 81.31 113 LYS A C 1
ATOM 879 O O . LYS A 1 113 ? 39.509 -1.804 -32.573 1.00 81.31 113 LYS A O 1
ATOM 884 N N . ILE A 1 114 ? 40.310 -0.125 -33.823 1.00 83.06 114 ILE A N 1
ATOM 885 C CA . ILE A 1 114 ? 40.834 0.646 -32.694 1.00 83.06 114 ILE A CA 1
ATOM 886 C C . ILE A 1 114 ? 39.970 1.875 -32.452 1.00 83.06 114 ILE A C 1
ATOM 888 O O . ILE A 1 114 ? 39.445 2.472 -33.395 1.00 83.06 114 ILE A O 1
ATOM 892 N N . THR A 1 115 ? 39.848 2.279 -31.191 1.00 83.62 115 THR A N 1
ATOM 893 C CA . THR A 1 115 ? 39.209 3.543 -30.812 1.00 83.62 115 THR A CA 1
ATOM 894 C C . THR A 1 115 ? 40.103 4.347 -29.887 1.00 83.62 115 THR A C 1
ATOM 896 O O . THR A 1 115 ? 40.701 3.778 -28.979 1.00 83.62 115 THR A O 1
ATOM 899 N N . ALA A 1 116 ? 40.153 5.664 -30.055 1.00 84.56 116 ALA A N 1
ATOM 900 C CA . ALA A 1 116 ? 40.861 6.566 -29.154 1.00 84.56 116 ALA A CA 1
ATOM 901 C C . ALA A 1 116 ? 39.885 7.597 -28.587 1.00 84.56 116 ALA A C 1
ATOM 903 O O . ALA A 1 116 ? 39.304 8.378 -29.340 1.00 84.56 116 ALA A O 1
ATOM 904 N N . ASP A 1 117 ? 39.730 7.607 -27.266 1.00 84.88 117 ASP A N 1
ATOM 905 C CA . ASP A 1 117 ? 38.953 8.624 -26.562 1.00 84.88 117 ASP A CA 1
ATOM 906 C C . ASP A 1 117 ? 39.871 9.814 -26.284 1.00 84.88 117 ASP A C 1
ATOM 908 O O . ASP A 1 117 ? 40.867 9.697 -25.563 1.00 84.88 117 ASP A O 1
ATOM 912 N N . VAL A 1 118 ? 39.567 10.950 -26.904 1.00 84.12 118 VAL A N 1
ATOM 913 C CA . VAL A 1 118 ? 40.454 12.114 -27.007 1.00 84.12 118 VAL A CA 1
ATOM 914 C C . VAL A 1 118 ? 39.803 13.363 -26.429 1.00 84.12 118 VAL A C 1
ATOM 916 O O . VAL A 1 118 ? 38.586 13.532 -26.503 1.00 84.12 118 VAL A O 1
ATOM 919 N N . LEU A 1 119 ? 40.626 14.245 -25.859 1.00 82.94 119 LEU A N 1
ATOM 920 C CA . LEU A 1 119 ? 40.185 15.552 -25.371 1.00 82.94 119 LEU A CA 1
ATOM 921 C C . LEU A 1 119 ? 40.000 16.533 -26.543 1.00 82.94 119 LEU A C 1
ATOM 923 O O . LEU A 1 119 ? 40.381 16.258 -27.681 1.00 82.94 119 LEU A O 1
ATOM 927 N N . SER A 1 120 ? 39.442 17.712 -26.264 1.00 79.31 120 SER A N 1
ATOM 928 C CA . SER A 1 120 ? 39.362 18.796 -27.252 1.00 79.31 120 SER A CA 1
ATOM 929 C C . SER A 1 120 ? 40.749 19.230 -27.755 1.00 79.31 120 SER A C 1
ATOM 931 O O . SER A 1 120 ? 41.731 19.269 -27.009 1.00 79.31 120 SER A O 1
ATOM 933 N N . GLY A 1 121 ? 40.828 19.553 -29.048 1.00 79.50 121 GLY A N 1
ATOM 934 C CA . GLY A 1 121 ? 42.076 19.752 -29.787 1.00 79.50 121 GLY A CA 1
ATOM 935 C C . GLY A 1 121 ? 42.206 18.778 -30.960 1.00 79.50 121 GLY A C 1
ATOM 936 O O . GLY A 1 121 ? 41.490 17.782 -31.039 1.00 79.50 121 GLY A O 1
ATOM 937 N N . VAL A 1 122 ? 43.123 19.072 -31.885 1.00 84.88 122 VAL A N 1
ATOM 938 C CA . VAL A 1 122 ? 43.312 18.292 -33.119 1.00 84.88 122 VAL A CA 1
ATOM 939 C C . VAL A 1 122 ? 43.987 16.954 -32.804 1.00 84.88 122 VAL A C 1
ATOM 941 O O . VAL A 1 122 ? 45.194 16.891 -32.552 1.00 84.88 122 VAL A O 1
ATOM 944 N N . HIS A 1 123 ? 43.203 15.882 -32.852 1.00 88.12 123 HIS A N 1
ATOM 945 C CA . HIS A 1 123 ? 43.638 14.502 -32.671 1.00 88.12 123 HIS A CA 1
ATOM 946 C C . HIS A 1 123 ? 43.442 13.701 -33.957 1.00 88.12 123 HIS A C 1
ATOM 948 O O . HIS A 1 123 ? 42.524 13.966 -34.735 1.00 88.12 123 HIS A O 1
ATOM 954 N N . ALA A 1 124 ? 44.298 12.703 -34.165 1.00 89.81 124 ALA A N 1
ATOM 955 C CA . ALA A 1 124 ? 44.273 11.835 -35.330 1.00 89.81 124 ALA A CA 1
ATOM 956 C C . ALA A 1 124 ? 44.614 10.381 -34.979 1.00 89.81 124 ALA A C 1
ATOM 958 O O . ALA A 1 124 ? 45.416 10.111 -34.085 1.00 89.81 124 ALA A O 1
ATOM 959 N N . ILE A 1 125 ? 44.050 9.454 -35.749 1.00 91.25 125 ILE A N 1
ATOM 960 C CA . ILE A 1 125 ? 44.577 8.102 -35.916 1.00 91.25 125 ILE A CA 1
ATOM 961 C C . ILE A 1 125 ? 45.278 8.070 -37.278 1.00 91.25 125 ILE A C 1
ATOM 963 O O . ILE A 1 125 ? 44.691 8.436 -38.301 1.00 91.25 125 ILE A O 1
ATOM 967 N N . LEU A 1 126 ? 46.545 7.664 -37.268 1.00 91.50 126 LEU A N 1
ATOM 968 C CA . LEU A 1 126 ? 47.457 7.661 -38.412 1.00 91.50 126 LEU A CA 1
ATOM 969 C C . LEU A 1 126 ? 47.981 6.236 -38.621 1.00 91.50 126 LEU A C 1
ATOM 971 O O . LEU A 1 126 ? 48.414 5.624 -37.650 1.00 91.50 126 LEU A O 1
ATOM 975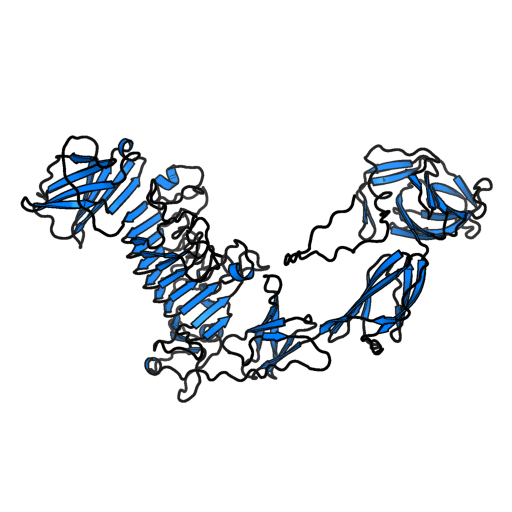 N N . THR A 1 127 ? 47.967 5.697 -39.838 1.00 91.69 127 THR A N 1
ATOM 976 C CA . THR A 1 127 ? 48.500 4.355 -40.132 1.00 91.69 127 THR A CA 1
ATOM 977 C C . THR A 1 127 ? 49.818 4.405 -40.890 1.00 91.69 127 THR A C 1
ATOM 979 O O . THR A 1 127 ? 50.053 5.301 -41.698 1.00 91.69 127 THR A O 1
ATOM 982 N N . ASP A 1 128 ? 50.659 3.416 -40.625 1.00 86.44 128 ASP A N 1
ATOM 983 C CA . ASP A 1 128 ? 51.932 3.146 -41.281 1.00 86.44 128 ASP A CA 1
ATOM 984 C C . ASP A 1 128 ? 51.881 1.699 -41.804 1.00 86.44 128 ASP A C 1
ATOM 986 O O . ASP A 1 128 ? 51.657 0.755 -41.038 1.00 86.44 128 ASP A O 1
ATOM 990 N N . ASP A 1 129 ? 52.014 1.555 -43.125 1.00 75.88 129 ASP A N 1
ATOM 991 C CA . ASP A 1 129 ? 51.936 0.275 -43.837 1.00 75.88 129 ASP A CA 1
ATOM 992 C C . ASP A 1 129 ? 53.271 -0.491 -43.821 1.00 75.88 129 ASP A C 1
ATOM 994 O O . ASP A 1 129 ? 53.269 -1.717 -43.932 1.00 75.88 129 ASP A O 1
ATOM 998 N N . ASP A 1 130 ? 54.398 0.213 -43.661 1.00 69.81 130 ASP A N 1
ATOM 999 C CA . ASP A 1 130 ? 55.742 -0.375 -43.591 1.00 69.81 130 ASP A CA 1
ATOM 1000 C C . ASP A 1 130 ? 56.142 -0.704 -42.134 1.00 69.81 130 ASP A C 1
ATOM 1002 O O . ASP A 1 130 ? 57.033 -1.521 -41.885 1.00 69.81 130 ASP A O 1
ATOM 1006 N N . GLY A 1 131 ? 55.460 -0.094 -41.156 1.00 67.06 131 GLY A N 1
ATOM 1007 C CA . GLY A 1 131 ? 55.622 -0.325 -39.716 1.00 67.06 131 GLY A CA 1
ATOM 1008 C C . GLY A 1 131 ? 56.897 0.273 -39.104 1.00 67.06 131 GLY A C 1
ATOM 1009 O O . GLY A 1 131 ? 57.165 0.066 -37.909 1.00 67.06 131 GLY A O 1
ATOM 1010 N N . ASP A 1 132 ? 57.662 1.007 -39.914 1.00 70.12 132 ASP A N 1
ATOM 1011 C CA . ASP A 1 132 ? 58.876 1.733 -39.565 1.00 70.12 132 ASP A CA 1
ATOM 1012 C C . ASP A 1 132 ? 58.733 3.223 -39.902 1.00 70.12 132 ASP A C 1
ATOM 1014 O O . ASP A 1 132 ? 59.013 3.674 -41.012 1.00 70.12 132 ASP A O 1
ATOM 1018 N N . LEU A 1 133 ? 58.403 4.011 -38.880 1.00 76.31 133 LEU A N 1
ATOM 1019 C CA . LEU A 1 133 ? 58.231 5.466 -38.937 1.00 76.31 133 LEU A CA 1
ATOM 1020 C C . LEU A 1 133 ? 59.541 6.252 -39.215 1.00 76.31 133 LEU A C 1
ATOM 1022 O O . LEU A 1 133 ? 59.638 7.436 -38.885 1.00 76.31 133 LEU A O 1
ATOM 1026 N N . SER A 1 134 ? 60.581 5.615 -39.762 1.00 75.75 134 SER A N 1
ATOM 1027 C CA . SER A 1 134 ? 61.909 6.200 -39.978 1.00 75.75 134 SER A CA 1
ATOM 1028 C C . SER A 1 134 ? 61.949 7.254 -41.089 1.00 75.75 134 SER A C 1
ATOM 1030 O O . SER A 1 134 ? 62.755 8.184 -41.003 1.00 75.75 134 SER A O 1
ATOM 1032 N N . ASP A 1 135 ? 61.061 7.169 -42.088 1.00 75.12 135 ASP A N 1
ATOM 1033 C CA . ASP A 1 135 ? 60.886 8.199 -43.126 1.00 75.12 135 ASP A CA 1
ATOM 1034 C C . ASP A 1 135 ? 59.773 9.223 -42.798 1.00 75.12 135 ASP A C 1
ATOM 1036 O O . ASP A 1 135 ? 59.615 10.230 -43.496 1.00 75.12 135 ASP A O 1
ATOM 1040 N N . GLY A 1 136 ? 59.039 8.988 -41.703 1.00 78.38 136 GLY A N 1
ATOM 1041 C CA . GLY A 1 136 ? 57.973 9.845 -41.186 1.00 78.38 136 GLY A CA 1
ATOM 1042 C C . GLY A 1 136 ? 56.666 9.831 -41.987 1.00 78.38 136 GLY A C 1
ATOM 1043 O O . GLY A 1 136 ? 55.810 10.681 -41.722 1.00 78.38 136 GLY A O 1
ATOM 1044 N N . ARG A 1 137 ? 56.485 8.935 -42.966 1.00 83.94 137 ARG A N 1
ATOM 1045 C CA . ARG A 1 137 ? 55.233 8.822 -43.728 1.00 83.94 137 ARG A CA 1
ATOM 1046 C C . ARG A 1 137 ? 54.155 8.077 -42.958 1.00 83.94 137 ARG A C 1
ATOM 1048 O O . ARG A 1 137 ? 54.400 7.036 -42.366 1.00 83.94 137 ARG A O 1
ATOM 1055 N N . VAL A 1 138 ? 52.938 8.606 -43.028 1.00 90.06 138 VAL A N 1
ATOM 1056 C CA . VAL A 1 138 ? 51.727 7.983 -42.480 1.00 90.06 138 VAL A CA 1
ATOM 1057 C C . VAL A 1 138 ? 50.504 8.368 -43.311 1.00 90.06 138 VAL A C 1
ATOM 1059 O O . VAL A 1 138 ? 50.503 9.387 -44.002 1.00 90.06 138 VAL A O 1
ATOM 1062 N N . THR A 1 139 ? 49.432 7.596 -43.200 1.00 90.31 139 THR A N 1
ATOM 1063 C CA . THR A 1 139 ? 48.128 7.868 -43.816 1.00 90.31 139 THR A CA 1
ATOM 1064 C C . THR A 1 139 ? 47.126 8.257 -42.729 1.00 90.31 139 THR A C 1
ATOM 1066 O O . THR A 1 139 ? 47.004 7.567 -41.722 1.00 90.31 139 THR A O 1
ATOM 1069 N N . LEU A 1 140 ? 46.384 9.356 -42.898 1.00 90.06 140 LEU A N 1
ATOM 1070 C CA . LEU A 1 140 ? 45.303 9.713 -41.975 1.00 90.06 140 LEU A CA 1
ATOM 1071 C C . LEU A 1 140 ? 44.102 8.787 -42.180 1.00 90.06 140 LEU A C 1
ATOM 1073 O O . LEU A 1 140 ? 43.568 8.740 -43.290 1.00 90.06 140 LEU A O 1
ATOM 1077 N N . VAL A 1 141 ? 43.635 8.134 -41.111 1.00 89.31 141 VAL A N 1
ATOM 1078 C CA . VAL A 1 141 ? 42.419 7.298 -41.142 1.00 89.31 141 VAL A CA 1
ATOM 1079 C C . VAL A 1 141 ? 41.249 7.890 -40.350 1.00 89.31 141 VAL A C 1
ATOM 1081 O O . VAL A 1 141 ? 40.107 7.726 -40.767 1.00 89.31 141 VAL A O 1
ATOM 1084 N N . ALA A 1 142 ? 41.503 8.647 -39.277 1.00 89.19 142 ALA A N 1
ATOM 1085 C CA . ALA A 1 142 ? 40.464 9.378 -38.539 1.00 89.19 142 ALA A CA 1
ATOM 1086 C C . ALA A 1 142 ? 41.021 10.653 -37.892 1.00 89.19 142 ALA A C 1
ATOM 1088 O O . ALA A 1 142 ? 42.176 10.666 -37.474 1.00 89.19 142 ALA A O 1
ATOM 1089 N N . SER A 1 143 ? 40.207 11.705 -37.757 1.00 89.56 143 SER A N 1
ATOM 1090 C CA . SER A 1 143 ? 40.573 12.942 -37.047 1.00 89.56 143 SER A CA 1
ATOM 1091 C C . SER A 1 143 ? 39.370 13.654 -36.436 1.00 89.56 143 SER A C 1
ATOM 1093 O O . SER A 1 143 ? 38.285 13.623 -37.011 1.00 89.56 143 SER A O 1
ATOM 1095 N N . SER A 1 144 ? 39.592 14.367 -35.332 1.00 85.00 144 SER A N 1
ATOM 1096 C CA . SER A 1 144 ? 38.621 15.261 -34.687 1.00 85.00 144 SER A CA 1
ATOM 1097 C C . SER A 1 144 ? 39.349 16.456 -34.080 1.00 85.00 144 SER A C 1
ATOM 1099 O O . SER A 1 144 ? 40.483 16.325 -33.624 1.00 85.00 144 SER A O 1
ATOM 1101 N N . GLU A 1 145 ? 38.686 17.610 -34.048 1.00 84.81 145 GLU A N 1
ATOM 1102 C CA . GLU A 1 145 ? 39.110 18.782 -33.264 1.00 84.81 145 GLU A CA 1
ATOM 1103 C C . GLU A 1 145 ? 38.345 18.896 -31.930 1.00 84.81 145 GLU A C 1
ATOM 1105 O O . GLU A 1 145 ? 38.705 19.681 -31.051 1.00 84.81 145 GLU A O 1
ATOM 1110 N N . SER A 1 146 ? 37.271 18.114 -31.787 1.00 84.12 146 SER A N 1
ATOM 1111 C CA . SER A 1 146 ? 36.395 18.062 -30.615 1.00 84.12 146 SER A CA 1
ATOM 1112 C C . SER A 1 146 ? 36.683 16.835 -29.754 1.00 84.12 146 SER A C 1
ATOM 1114 O O . SER A 1 146 ? 37.102 15.791 -30.259 1.00 84.12 146 SER A O 1
ATOM 1116 N N . GLU A 1 147 ? 36.398 1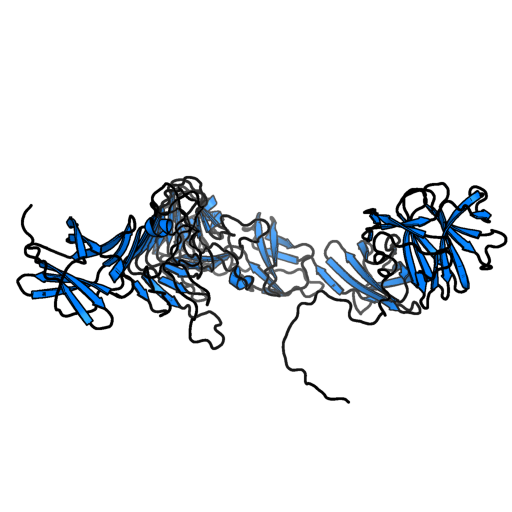6.969 -28.462 1.00 84.94 147 GLU A N 1
ATOM 1117 C CA . GLU A 1 147 ? 36.397 15.871 -27.496 1.00 84.94 147 GLU A CA 1
ATOM 1118 C C . GLU A 1 147 ? 35.402 14.776 -27.916 1.00 84.94 147 GLU A C 1
ATOM 1120 O O . GLU A 1 147 ? 34.284 15.081 -28.338 1.00 84.94 147 GLU A O 1
ATOM 1125 N N . GLY A 1 148 ? 35.812 13.507 -27.840 1.00 82.19 148 GLY A N 1
ATOM 1126 C CA . GLY A 1 148 ? 35.011 12.379 -28.322 1.00 82.19 148 GLY A CA 1
ATOM 1127 C C . GLY A 1 148 ? 35.837 11.125 -28.612 1.00 82.19 148 GLY A C 1
ATOM 1128 O O . GLY A 1 148 ? 36.980 11.004 -28.174 1.00 82.19 148 GLY A O 1
ATOM 1129 N N . THR A 1 149 ? 35.262 10.188 -29.370 1.00 84.31 149 THR A N 1
ATOM 1130 C CA . THR A 1 149 ? 35.916 8.927 -29.756 1.00 84.31 149 THR A CA 1
ATOM 1131 C C . THR A 1 149 ? 36.275 8.922 -31.240 1.00 84.31 149 THR A C 1
ATOM 1133 O O . THR A 1 149 ? 35.400 8.901 -32.103 1.00 84.31 149 THR A O 1
ATOM 1136 N N . LEU A 1 150 ? 37.571 8.869 -31.545 1.00 84.62 150 LEU A N 1
ATOM 1137 C CA . LEU A 1 150 ? 38.064 8.484 -32.868 1.00 84.62 150 LEU A CA 1
ATOM 1138 C C . LEU A 1 150 ? 37.983 6.967 -33.024 1.00 84.62 150 LEU A C 1
ATOM 1140 O O . LEU A 1 150 ? 38.199 6.245 -32.053 1.00 84.62 150 LEU A O 1
ATOM 1144 N N . ASN A 1 151 ? 37.742 6.473 -34.236 1.00 85.12 151 ASN A N 1
ATOM 1145 C CA . ASN A 1 151 ? 37.778 5.043 -34.533 1.00 85.12 151 ASN A CA 1
ATOM 1146 C C . ASN A 1 151 ? 38.335 4.760 -35.937 1.00 85.12 151 ASN A C 1
ATOM 1148 O O . ASN A 1 151 ? 38.206 5.599 -36.826 1.00 85.12 151 ASN A O 1
ATOM 1152 N N . ALA A 1 152 ? 38.984 3.606 -36.114 1.00 85.81 152 ALA A N 1
ATOM 1153 C CA . ALA A 1 152 ? 39.515 3.141 -37.397 1.00 85.81 152 ALA A CA 1
ATOM 1154 C C . ALA A 1 152 ? 39.666 1.609 -37.420 1.00 85.81 152 ALA A C 1
ATOM 1156 O O . ALA A 1 152 ? 40.119 1.026 -36.434 1.00 85.81 152 ALA A O 1
ATOM 1157 N N . ASP A 1 153 ? 39.342 0.963 -38.543 1.00 84.50 153 ASP A N 1
ATOM 1158 C CA . ASP A 1 153 ? 39.697 -0.441 -38.793 1.00 84.50 153 ASP A CA 1
ATOM 1159 C C . ASP A 1 153 ? 41.145 -0.536 -39.313 1.00 84.50 153 ASP A C 1
ATOM 1161 O O . ASP A 1 153 ? 41.517 0.133 -40.278 1.00 84.50 153 ASP A O 1
ATOM 1165 N N . ILE A 1 154 ? 41.953 -1.383 -38.677 1.00 87.06 154 ILE A N 1
ATOM 1166 C CA . ILE A 1 154 ? 43.378 -1.615 -38.934 1.00 87.06 154 ILE A CA 1
ATOM 1167 C C . ILE A 1 154 ? 43.562 -3.072 -39.376 1.00 87.06 154 ILE A C 1
ATOM 1169 O O . ILE A 1 154 ? 42.964 -3.987 -38.803 1.00 87.06 154 ILE A O 1
ATOM 1173 N N . LYS A 1 155 ? 44.369 -3.311 -40.411 1.00 87.62 155 LYS A N 1
ATOM 1174 C CA . LYS A 1 155 ? 44.635 -4.657 -40.937 1.00 87.62 155 LYS A CA 1
ATOM 1175 C C . LYS A 1 155 ? 45.750 -5.368 -40.189 1.00 87.62 155 LYS A C 1
ATOM 1177 O O . LYS A 1 155 ? 46.689 -4.738 -39.709 1.00 87.62 155 LYS A O 1
ATOM 1182 N N . ALA A 1 156 ? 45.671 -6.697 -40.148 1.00 87.12 156 ALA A N 1
ATOM 1183 C CA . ALA A 1 156 ? 46.737 -7.536 -39.613 1.00 87.12 156 ALA A CA 1
ATOM 1184 C C . ALA A 1 156 ? 48.093 -7.177 -40.257 1.00 87.12 156 ALA A C 1
ATOM 1186 O O . ALA A 1 156 ? 48.233 -7.198 -41.481 1.00 87.12 156 ALA A O 1
ATOM 1187 N N . GLY A 1 157 ? 49.089 -6.854 -39.431 1.00 86.94 157 GLY A N 1
ATOM 1188 C CA . GLY A 1 157 ? 50.424 -6.427 -39.851 1.00 86.94 157 GLY A CA 1
ATOM 1189 C C . GLY A 1 157 ? 50.620 -4.912 -39.998 1.00 86.94 157 GLY A C 1
ATOM 1190 O O . GLY A 1 157 ? 51.770 -4.483 -40.008 1.00 86.94 157 GLY A O 1
ATOM 1191 N N . GLN A 1 158 ? 49.558 -4.099 -40.060 1.00 90.94 158 GLN A N 1
ATOM 1192 C CA . GLN A 1 158 ? 49.690 -2.636 -40.069 1.00 90.94 158 GLN A CA 1
ATOM 1193 C C . GLN A 1 158 ? 50.039 -2.086 -38.681 1.00 90.94 158 GLN A C 1
ATOM 1195 O O . GLN A 1 158 ? 49.701 -2.661 -37.638 1.00 90.94 158 GLN A O 1
ATOM 1200 N N . VAL A 1 159 ? 50.665 -0.910 -38.670 1.00 92.69 159 VAL A N 1
ATOM 1201 C CA . VAL A 1 159 ? 50.871 -0.113 -37.462 1.00 92.69 159 VAL A CA 1
ATOM 1202 C C . VAL A 1 159 ? 49.935 1.092 -37.479 1.00 92.69 159 VAL A C 1
ATOM 1204 O O . VAL A 1 159 ? 49.777 1.761 -38.496 1.00 92.69 159 VAL A O 1
ATOM 1207 N N . ALA A 1 160 ? 49.335 1.403 -36.333 1.00 92.75 160 ALA A N 1
ATOM 1208 C CA . ALA A 1 160 ? 48.547 2.612 -36.132 1.00 92.75 160 ALA A CA 1
ATOM 1209 C C . ALA A 1 160 ? 49.101 3.457 -34.980 1.00 92.75 160 ALA A C 1
ATOM 1211 O O . ALA A 1 160 ? 49.585 2.943 -33.972 1.00 92.75 160 ALA A O 1
ATOM 1212 N N . TYR A 1 161 ? 48.989 4.770 -35.113 1.00 91.44 161 TYR A N 1
ATOM 1213 C CA . TYR A 1 161 ? 49.439 5.760 -34.150 1.00 91.44 161 TYR A CA 1
ATOM 1214 C C . TYR A 1 161 ? 48.276 6.661 -33.747 1.00 91.44 161 TYR A C 1
ATOM 1216 O O . TYR A 1 161 ? 47.650 7.295 -34.596 1.00 91.44 161 TYR A O 1
ATOM 1224 N N . VAL A 1 162 ? 48.022 6.764 -32.442 1.00 90.50 162 VAL A N 1
ATOM 1225 C CA . VAL A 1 162 ? 47.145 7.806 -31.891 1.00 90.50 162 VAL A CA 1
ATOM 1226 C C . VAL A 1 162 ? 47.999 9.044 -31.658 1.00 90.50 162 VAL A C 1
ATOM 1228 O O . VAL A 1 162 ? 48.928 9.025 -30.843 1.00 90.50 162 VAL A O 1
ATOM 1231 N N . ALA A 1 163 ? 47.700 10.106 -32.396 1.00 89.50 163 ALA A N 1
ATOM 1232 C CA . ALA A 1 163 ? 48.504 11.313 -32.478 1.00 89.50 163 ALA A CA 1
ATOM 1233 C C . ALA A 1 163 ? 47.679 12.576 -32.200 1.00 89.50 163 ALA A C 1
ATOM 1235 O O . ALA A 1 163 ? 46.453 12.594 -32.299 1.00 89.50 163 ALA A O 1
ATOM 1236 N N . CYS A 1 164 ? 48.373 13.654 -31.857 1.00 87.56 164 CYS A N 1
ATOM 1237 C CA . CYS A 1 164 ? 47.781 14.953 -31.553 1.00 87.56 164 CYS A CA 1
ATOM 1238 C C . CYS A 1 164 ? 48.679 16.090 -32.050 1.00 87.56 164 CYS A C 1
ATOM 1240 O O . CYS A 1 164 ? 49.907 15.967 -32.059 1.00 87.56 164 CYS A O 1
ATOM 1242 N N . HIS A 1 165 ? 48.067 17.190 -32.480 1.00 82.31 165 HIS A N 1
ATOM 1243 C CA . HIS A 1 165 ? 48.759 18.334 -33.065 1.00 82.31 165 HIS A CA 1
ATOM 1244 C C . HIS A 1 165 ? 48.741 19.532 -32.104 1.00 82.31 165 HIS A C 1
ATOM 1246 O O . HIS A 1 165 ? 47.698 19.905 -31.569 1.00 82.31 165 HIS A O 1
ATOM 1252 N N . GLY A 1 166 ? 49.900 20.163 -31.892 1.00 73.12 166 GLY A N 1
ATOM 1253 C CA . GLY A 1 166 ? 50.043 21.327 -31.009 1.00 73.12 166 GLY A CA 1
ATOM 1254 C C . GLY A 1 166 ? 50.600 21.018 -29.611 1.00 73.12 166 GLY A C 1
ATOM 1255 O O . GLY A 1 166 ? 51.401 20.104 -29.420 1.00 73.12 166 GLY A O 1
ATOM 1256 N N . THR A 1 167 ? 50.266 21.861 -28.627 1.00 64.94 167 THR A N 1
ATOM 1257 C CA . THR A 1 167 ? 50.942 21.893 -27.313 1.00 64.94 167 THR A CA 1
ATOM 1258 C C . THR A 1 167 ? 50.187 21.214 -26.170 1.00 64.94 167 THR A C 1
ATOM 1260 O O . THR A 1 167 ? 50.844 20.739 -25.236 1.00 64.94 167 THR A O 1
ATOM 1263 N N . ASN A 1 168 ? 48.857 21.128 -26.253 1.00 61.06 168 ASN A N 1
ATOM 1264 C CA . ASN A 1 168 ? 47.993 20.407 -25.317 1.00 61.06 168 ASN A CA 1
ATOM 1265 C C . ASN A 1 168 ? 47.600 19.068 -25.944 1.00 61.06 168 ASN A C 1
ATOM 1267 O O . ASN A 1 168 ? 46.982 19.041 -26.999 1.00 61.06 168 ASN A O 1
ATOM 1271 N N . THR A 1 169 ? 48.033 17.974 -25.325 1.00 65.38 169 THR A N 1
ATOM 1272 C CA . THR A 1 169 ? 48.134 16.663 -25.977 1.00 65.38 169 THR A CA 1
ATOM 1273 C C . THR A 1 169 ? 47.717 15.580 -24.991 1.00 65.38 169 THR A C 1
ATOM 1275 O O . THR A 1 169 ? 48.488 15.286 -24.075 1.00 65.38 169 THR A O 1
ATOM 1278 N N . ALA A 1 170 ? 46.494 15.060 -25.118 1.00 74.69 170 ALA A N 1
ATOM 1279 C CA . ALA A 1 170 ? 45.871 14.232 -24.090 1.00 74.69 170 ALA A CA 1
ATOM 1280 C C . ALA A 1 170 ? 44.836 13.246 -24.661 1.00 74.69 170 ALA A C 1
ATOM 1282 O O . ALA A 1 170 ? 43.937 13.647 -25.396 1.00 74.69 170 ALA A O 1
ATOM 1283 N N . ALA A 1 171 ? 44.915 11.978 -24.251 1.00 78.69 171 ALA A N 1
ATOM 1284 C CA . ALA A 1 171 ? 43.890 10.967 -24.519 1.00 78.69 171 ALA A CA 1
ATOM 1285 C C . ALA A 1 171 ? 43.420 10.321 -23.208 1.00 78.69 171 ALA A C 1
ATOM 1287 O O . ALA A 1 171 ? 44.233 10.039 -22.325 1.00 78.69 171 ALA A O 1
ATOM 1288 N N . TYR A 1 172 ? 42.116 10.075 -23.086 1.00 75.50 172 TYR A N 1
ATOM 1289 C CA . TYR A 1 172 ? 41.514 9.371 -21.952 1.00 75.50 172 TYR A CA 1
ATOM 1290 C C . TYR A 1 172 ? 41.797 7.866 -21.996 1.00 75.50 172 TYR A C 1
ATOM 1292 O O . TYR A 1 172 ? 42.023 7.244 -20.959 1.00 75.50 172 TYR A O 1
ATOM 1300 N N . GLY A 1 173 ? 41.840 7.278 -23.192 1.00 76.94 173 GLY A N 1
ATOM 1301 C CA . GLY A 1 173 ? 42.200 5.875 -23.359 1.00 76.94 173 GLY A CA 1
ATOM 1302 C C . GLY A 1 173 ? 42.175 5.405 -24.807 1.00 76.94 173 GLY A C 1
ATOM 1303 O O . GLY A 1 173 ? 41.796 6.140 -25.721 1.00 76.94 173 GLY A O 1
ATOM 1304 N N . ILE A 1 174 ? 42.574 4.150 -24.994 1.00 78.50 174 ILE A N 1
ATOM 1305 C CA . ILE A 1 174 ? 42.530 3.444 -26.272 1.00 78.50 174 ILE A CA 1
ATOM 1306 C C . ILE A 1 174 ? 41.834 2.092 -26.089 1.00 78.50 174 ILE A C 1
ATOM 1308 O O . ILE A 1 174 ? 42.068 1.398 -25.100 1.00 78.50 174 ILE A O 1
ATOM 1312 N N . GLY A 1 175 ? 40.959 1.746 -27.029 1.00 75.25 175 GLY A N 1
ATOM 1313 C CA . GLY A 1 175 ? 40.288 0.454 -27.127 1.00 75.25 175 GLY A CA 1
ATOM 1314 C C . GLY A 1 175 ? 40.754 -0.301 -28.368 1.00 75.25 175 GLY A C 1
ATOM 1315 O O . GLY A 1 175 ? 41.043 0.313 -29.396 1.00 75.25 175 GLY A O 1
ATOM 1316 N N . ILE A 1 176 ? 40.820 -1.627 -28.262 1.00 74.19 176 ILE A N 1
ATOM 1317 C CA . ILE A 1 176 ? 41.052 -2.555 -29.373 1.00 74.19 176 ILE A CA 1
ATOM 1318 C C . ILE A 1 176 ? 39.887 -3.537 -29.375 1.00 74.19 176 ILE A C 1
ATOM 1320 O O . ILE A 1 176 ? 39.515 -4.065 -28.329 1.00 74.19 176 ILE A O 1
ATOM 1324 N N . PHE A 1 177 ? 39.322 -3.769 -30.551 1.00 72.81 177 PHE A N 1
ATOM 1325 C CA . PHE A 1 177 ? 38.179 -4.639 -30.782 1.00 72.81 177 PHE A CA 1
ATOM 1326 C C . PHE A 1 177 ? 38.443 -5.499 -32.024 1.00 72.81 177 PHE A C 1
ATOM 1328 O O . PHE A 1 177 ? 39.241 -5.100 -32.877 1.00 72.81 177 PHE A O 1
ATOM 1335 N N . PRO A 1 178 ? 37.774 -6.650 -32.192 1.00 72.19 178 PRO A N 1
ATOM 1336 C CA . PRO A 1 178 ? 37.746 -7.347 -33.475 1.00 72.19 178 PRO A CA 1
ATOM 1337 C C . PRO A 1 178 ? 37.276 -6.411 -34.598 1.00 72.19 178 PRO A C 1
ATOM 1339 O O . PRO A 1 178 ? 36.488 -5.495 -34.349 1.00 72.19 178 PRO A O 1
ATOM 1342 N N . ALA A 1 179 ? 37.745 -6.615 -35.833 1.00 72.06 179 ALA A N 1
ATOM 1343 C CA . ALA A 1 179 ? 37.312 -5.786 -36.958 1.00 72.06 179 ALA A CA 1
ATOM 1344 C C . ALA A 1 179 ? 35.786 -5.788 -37.123 1.00 72.06 179 ALA A C 1
ATOM 1346 O O . ALA A 1 179 ? 35.115 -6.817 -36.955 1.00 72.06 179 ALA A O 1
ATOM 1347 N N . SER A 1 180 ? 35.255 -4.624 -37.500 1.00 72.38 180 SER A N 1
ATOM 1348 C CA . SER A 1 180 ? 33.841 -4.491 -37.819 1.00 72.38 180 SER A CA 1
ATOM 1349 C C . SER A 1 180 ? 33.515 -5.176 -39.153 1.00 72.38 180 SER A C 1
ATOM 1351 O O . SER A 1 180 ? 34.321 -5.206 -40.088 1.00 72.38 180 SER A O 1
ATOM 1353 N N . LYS A 1 181 ? 32.324 -5.771 -39.248 1.00 75.38 181 LYS A N 1
ATOM 1354 C CA . LYS A 1 181 ? 31.796 -6.370 -40.476 1.00 75.38 181 LYS A CA 1
ATOM 1355 C C . LYS A 1 181 ? 30.388 -5.874 -40.728 1.00 75.38 181 LYS A C 1
ATOM 1357 O O . LYS A 1 181 ? 29.543 -5.877 -39.838 1.00 75.38 181 LYS A O 1
ATOM 1362 N N . LYS A 1 182 ? 30.113 -5.529 -41.982 1.00 84.31 182 LYS A N 1
ATOM 1363 C CA . LYS A 1 182 ? 28.775 -5.132 -42.402 1.00 84.31 182 LYS A CA 1
ATOM 1364 C C . LYS A 1 182 ? 27.816 -6.320 -42.359 1.00 84.31 182 LYS A C 1
ATOM 1366 O O . LYS A 1 182 ? 27.882 -7.219 -43.204 1.00 84.31 182 LYS A O 1
ATOM 1371 N N . VAL A 1 183 ? 26.911 -6.302 -41.390 1.00 84.31 183 VAL A N 1
ATOM 1372 C CA . VAL A 1 183 ? 25.859 -7.301 -41.210 1.00 84.31 183 VAL A CA 1
ATOM 1373 C C . VAL A 1 183 ? 24.625 -6.880 -41.996 1.00 84.31 183 VAL A C 1
ATOM 1375 O O . VAL A 1 183 ? 24.274 -5.702 -42.044 1.00 84.31 183 VAL A O 1
ATOM 1378 N N . ASN A 1 184 ? 23.968 -7.850 -42.634 1.00 90.06 184 ASN A N 1
ATOM 1379 C CA . ASN A 1 184 ? 22.651 -7.676 -43.242 1.00 90.06 184 ASN A CA 1
ATOM 1380 C C . ASN A 1 184 ? 21.784 -8.852 -42.788 1.00 90.06 184 ASN A C 1
ATOM 1382 O O . ASN A 1 184 ? 21.935 -9.961 -43.304 1.00 90.06 184 ASN A O 1
ATOM 1386 N N . VAL A 1 185 ? 20.913 -8.628 -41.806 1.00 90.25 185 VAL A N 1
ATOM 1387 C CA . VAL A 1 185 ? 20.059 -9.671 -41.221 1.00 90.25 185 VAL A CA 1
ATOM 1388 C C . VAL A 1 185 ? 18.592 -9.375 -41.509 1.00 90.25 185 VAL A C 1
ATOM 1390 O O . VAL A 1 185 ? 18.138 -8.239 -41.390 1.00 90.25 185 VAL A O 1
ATOM 1393 N N . ASN A 1 186 ? 17.836 -10.395 -41.912 1.00 89.94 186 ASN A N 1
ATOM 1394 C CA . ASN A 1 186 ? 16.391 -10.266 -42.084 1.00 89.94 186 ASN A CA 1
ATOM 1395 C C . ASN A 1 186 ? 15.718 -10.395 -40.714 1.00 89.94 186 ASN A C 1
ATOM 1397 O O . ASN A 1 186 ? 15.926 -11.388 -40.023 1.00 89.94 186 ASN A O 1
ATOM 1401 N N . LEU A 1 187 ? 14.899 -9.423 -40.334 1.00 89.19 187 LEU A N 1
ATOM 1402 C CA . LEU A 1 187 ? 14.084 -9.475 -39.127 1.00 89.19 187 LEU A CA 1
ATOM 1403 C C . LEU A 1 187 ? 12.767 -10.189 -39.433 1.00 89.19 187 LEU A C 1
ATOM 1405 O O . LEU A 1 187 ? 12.024 -9.783 -40.333 1.00 89.19 187 LEU A O 1
ATOM 1409 N N . SER A 1 188 ? 12.475 -11.241 -38.672 1.00 87.06 188 SER A N 1
ATOM 1410 C CA . SER A 1 188 ? 11.213 -11.969 -38.749 1.00 87.06 188 SER A CA 1
ATOM 1411 C C . SER A 1 188 ? 10.488 -11.954 -37.410 1.00 87.06 188 SER A C 1
ATOM 1413 O O . SER A 1 188 ? 11.114 -12.086 -36.365 1.00 87.06 188 SER A O 1
ATOM 1415 N N . LEU A 1 189 ? 9.165 -11.805 -37.437 1.00 81.69 189 LEU A N 1
ATOM 1416 C CA . LEU A 1 189 ? 8.323 -11.768 -36.236 1.00 81.69 189 LEU A CA 1
ATOM 1417 C C . LEU A 1 189 ? 7.935 -13.161 -35.716 1.00 81.69 189 LEU A C 1
ATOM 1419 O O . LEU A 1 189 ? 7.265 -13.278 -34.694 1.00 81.69 189 LEU A O 1
ATOM 1423 N N . SER A 1 190 ? 8.309 -14.215 -36.443 1.00 70.31 190 SER A N 1
ATOM 1424 C CA . SER A 1 190 ? 7.806 -15.571 -36.238 1.00 70.31 190 SER A CA 1
ATOM 1425 C C . SER A 1 190 ? 8.709 -16.614 -36.909 1.00 70.31 190 SER A C 1
ATOM 1427 O O . SER A 1 190 ? 9.477 -16.318 -37.823 1.00 70.31 190 SER A O 1
ATOM 1429 N N . ALA A 1 191 ? 8.614 -17.875 -36.483 1.00 61.47 191 ALA A N 1
ATOM 1430 C CA . ALA A 1 191 ? 9.416 -18.970 -37.043 1.00 61.47 191 ALA A CA 1
ATOM 1431 C C . ALA A 1 191 ? 9.021 -19.382 -38.483 1.00 61.47 191 ALA A C 1
ATOM 1433 O O . ALA A 1 191 ? 9.781 -20.091 -39.141 1.00 61.47 191 ALA A O 1
ATOM 1434 N N . ASP A 1 192 ? 7.855 -18.953 -38.977 1.00 65.44 192 ASP A N 1
ATOM 1435 C CA . ASP A 1 192 ? 7.374 -19.187 -40.347 1.00 65.44 192 ASP A CA 1
ATOM 1436 C C . ASP A 1 192 ? 7.759 -18.072 -41.342 1.00 65.44 192 ASP A C 1
ATOM 1438 O O . ASP A 1 192 ? 7.455 -18.177 -42.532 1.00 65.44 192 ASP A O 1
ATOM 1442 N N . GLY A 1 193 ? 8.495 -17.049 -40.891 1.00 65.12 193 GLY A N 1
ATOM 1443 C CA . GLY A 1 193 ? 9.097 -16.042 -41.764 1.00 65.12 193 GLY A CA 1
ATOM 1444 C C . GLY A 1 193 ? 8.259 -14.782 -41.989 1.00 65.12 193 GLY A C 1
ATOM 1445 O O . GLY A 1 193 ? 8.472 -14.097 -42.994 1.00 65.12 193 GLY A O 1
ATOM 1446 N N . ALA A 1 194 ? 7.318 -14.443 -41.097 1.00 79.06 194 ALA A N 1
ATOM 1447 C CA . ALA A 1 194 ? 6.561 -13.197 -41.215 1.00 79.06 194 ALA A CA 1
ATOM 1448 C C . ALA A 1 194 ? 7.509 -11.990 -41.147 1.00 79.06 194 ALA A C 1
ATOM 1450 O O . ALA A 1 194 ? 8.322 -11.862 -40.226 1.00 79.06 194 ALA A O 1
ATOM 1451 N N . LYS A 1 195 ? 7.419 -11.117 -42.151 1.00 79.62 195 LYS A N 1
ATOM 1452 C CA . LYS A 1 195 ? 8.242 -9.912 -42.272 1.00 79.62 195 LYS A CA 1
ATOM 1453 C C . LYS A 1 195 ? 7.815 -8.834 -41.282 1.00 79.62 195 LYS A C 1
ATOM 1455 O O . LYS A 1 195 ? 6.623 -8.618 -41.080 1.00 79.62 195 LYS A O 1
ATOM 1460 N N . LEU A 1 196 ? 8.792 -8.104 -40.747 1.00 79.88 196 LEU A N 1
ATOM 1461 C CA . LEU A 1 196 ? 8.549 -6.898 -39.959 1.00 79.88 196 LEU A CA 1
ATOM 1462 C C . LEU A 1 196 ? 7.871 -5.805 -40.825 1.00 79.88 196 LEU A C 1
ATOM 1464 O O . LEU A 1 196 ? 8.433 -5.462 -41.872 1.00 79.88 196 LEU A O 1
ATOM 1468 N N . PRO A 1 197 ? 6.711 -5.250 -40.419 1.00 79.25 197 PRO A N 1
ATOM 1469 C CA . PRO A 1 197 ? 6.042 -4.149 -41.117 1.00 79.25 197 PRO A CA 1
ATOM 1470 C C . PRO A 1 197 ? 6.917 -2.901 -41.311 1.00 79.25 197 PRO A C 1
ATOM 1472 O O . PRO A 1 197 ? 7.793 -2.602 -40.504 1.00 79.25 197 PRO A O 1
ATOM 1475 N N . GLY A 1 198 ? 6.670 -2.164 -42.399 1.00 74.19 198 GLY A N 1
ATOM 1476 C CA . GLY A 1 198 ? 7.497 -1.021 -42.814 1.00 74.19 198 GLY A CA 1
ATOM 1477 C C . GLY A 1 198 ? 7.366 0.242 -41.951 1.00 74.19 198 GLY A C 1
ATOM 1478 O O . GLY A 1 198 ? 8.132 1.180 -42.142 1.00 74.19 198 GLY A O 1
ATOM 1479 N N . ASP A 1 199 ? 6.408 0.276 -41.025 1.00 78.06 199 ASP A N 1
ATOM 1480 C CA . ASP A 1 199 ? 6.203 1.324 -40.020 1.00 78.06 199 ASP A CA 1
ATOM 1481 C C . ASP A 1 199 ? 6.888 1.021 -38.672 1.00 78.06 199 ASP A C 1
ATOM 1483 O O . ASP A 1 199 ? 6.850 1.848 -37.761 1.00 78.06 199 ASP A O 1
ATOM 1487 N N . ALA A 1 200 ? 7.536 -0.141 -38.535 1.00 80.75 200 ALA A N 1
ATOM 1488 C CA . ALA A 1 200 ? 8.248 -0.513 -37.319 1.00 80.75 200 ALA A CA 1
ATOM 1489 C C . ALA A 1 200 ? 9.517 0.332 -37.105 1.00 80.75 200 ALA A C 1
ATOM 1491 O O . ALA A 1 200 ? 10.404 0.402 -37.959 1.00 80.75 200 ALA A O 1
ATOM 1492 N N . VAL A 1 201 ? 9.650 0.907 -35.910 1.00 83.38 201 VAL A N 1
ATOM 1493 C CA . VAL A 1 201 ? 10.876 1.564 -35.449 1.00 83.38 201 VAL A CA 1
ATOM 1494 C C . VAL A 1 201 ? 11.808 0.500 -34.881 1.00 83.38 201 VAL A C 1
ATOM 1496 O O . VAL A 1 201 ? 11.482 -0.136 -33.878 1.00 83.38 201 VAL A O 1
ATOM 1499 N N . VAL A 1 202 ? 12.967 0.308 -35.512 1.00 84.38 202 VAL A N 1
ATOM 1500 C CA . VAL A 1 202 ? 13.980 -0.659 -35.067 1.00 84.38 202 VAL A CA 1
ATOM 1501 C C . VAL A 1 202 ? 15.158 0.057 -34.426 1.00 84.38 202 VAL A C 1
ATOM 1503 O O . VAL A 1 202 ? 15.722 0.981 -35.010 1.00 84.38 202 VAL A O 1
ATOM 1506 N N . THR A 1 203 ? 15.561 -0.413 -33.251 1.00 82.19 203 THR A N 1
ATOM 1507 C CA . THR A 1 203 ? 16.797 -0.024 -32.573 1.00 82.19 203 THR A CA 1
ATOM 1508 C C . THR A 1 203 ? 17.669 -1.255 -32.342 1.00 82.19 203 THR A C 1
ATOM 1510 O O . THR A 1 203 ? 17.171 -2.358 -32.119 1.00 82.19 203 THR A O 1
ATOM 1513 N N . ALA A 1 204 ? 18.985 -1.063 -32.392 1.00 78.81 204 ALA A N 1
ATOM 1514 C CA . ALA A 1 204 ? 19.959 -2.026 -31.894 1.00 78.81 204 ALA A CA 1
ATOM 1515 C C . ALA A 1 204 ? 20.724 -1.360 -30.749 1.00 78.81 204 ALA A C 1
ATOM 1517 O O . ALA A 1 204 ? 21.102 -0.194 -30.871 1.00 78.81 204 ALA A O 1
ATOM 1518 N N . THR A 1 205 ? 20.953 -2.071 -29.650 1.00 71.88 205 THR A N 1
ATOM 1519 C CA . THR A 1 205 ? 21.793 -1.599 -28.545 1.00 71.88 205 THR A CA 1
ATOM 1520 C C . THR A 1 205 ? 23.083 -2.417 -28.489 1.00 71.88 205 THR A C 1
ATOM 1522 O O . THR A 1 205 ? 23.085 -3.639 -28.638 1.00 71.88 205 THR A O 1
ATOM 1525 N N . GLY A 1 206 ? 24.209 -1.713 -28.356 1.00 63.19 206 GLY A N 1
ATOM 1526 C CA . GLY A 1 206 ? 25.555 -2.271 -28.473 1.00 63.19 206 GLY A CA 1
ATOM 1527 C C . GLY A 1 206 ? 26.576 -1.203 -28.874 1.00 63.19 206 GLY A C 1
ATOM 1528 O O . GLY A 1 206 ? 26.234 -0.030 -29.039 1.00 63.19 206 GLY A O 1
ATOM 1529 N N . PHE A 1 207 ? 27.837 -1.603 -29.026 1.00 51.97 207 PHE A N 1
ATOM 1530 C CA . PHE A 1 207 ? 28.918 -0.696 -29.423 1.00 51.97 207 PHE A CA 1
ATOM 1531 C C . PHE A 1 207 ? 28.728 -0.196 -30.871 1.00 51.97 207 PHE A C 1
ATOM 1533 O O . PHE A 1 207 ? 28.558 -1.008 -31.780 1.00 51.97 207 PHE A O 1
ATOM 1540 N N . ASP A 1 208 ? 28.794 1.128 -31.063 1.00 54.12 208 ASP A N 1
ATOM 1541 C CA . ASP A 1 208 ? 28.733 1.842 -32.358 1.00 54.12 208 ASP A CA 1
ATOM 1542 C C . ASP A 1 208 ? 27.398 1.732 -33.144 1.00 54.12 208 ASP A C 1
ATOM 1544 O O . ASP A 1 208 ? 27.353 1.734 -34.375 1.00 54.12 208 ASP A O 1
ATOM 1548 N N . ALA A 1 209 ? 26.269 1.669 -32.428 1.00 54.75 209 ALA A N 1
ATOM 1549 C CA . ALA A 1 209 ? 24.923 1.553 -33.009 1.00 54.75 209 ALA A CA 1
ATOM 1550 C C . ALA A 1 209 ? 24.387 2.819 -33.734 1.00 54.75 209 ALA A C 1
ATOM 1552 O O . ALA A 1 209 ? 23.220 2.858 -34.128 1.00 54.75 209 ALA A O 1
ATOM 1553 N N . GLU A 1 210 ? 25.202 3.856 -33.950 1.00 52.25 210 GLU A N 1
ATOM 1554 C CA . GLU A 1 210 ? 24.758 5.130 -34.551 1.00 52.25 210 GLU A CA 1
ATOM 1555 C C . GLU A 1 210 ? 24.401 5.020 -36.049 1.00 52.25 210 GLU A C 1
ATOM 1557 O O . GLU A 1 210 ? 23.701 5.874 -36.591 1.00 52.25 210 GLU A O 1
ATOM 1562 N N . ASN A 1 211 ? 24.832 3.946 -36.724 1.00 60.44 211 ASN A N 1
ATOM 1563 C CA . ASN A 1 211 ? 24.629 3.725 -38.164 1.00 60.44 211 ASN A CA 1
ATOM 1564 C C . ASN A 1 211 ? 23.585 2.644 -38.511 1.00 60.44 211 ASN A C 1
ATOM 1566 O O . ASN A 1 211 ? 23.573 2.124 -39.631 1.00 60.44 211 ASN A O 1
ATOM 1570 N N . VAL A 1 212 ? 22.689 2.310 -37.577 1.00 67.88 212 VAL A N 1
ATOM 1571 C CA . VAL A 1 212 ? 21.631 1.308 -37.784 1.00 67.88 212 VAL A CA 1
ATOM 1572 C C . VAL A 1 212 ? 20.605 1.779 -38.820 1.00 67.88 212 VAL A C 1
ATOM 1574 O O . VAL A 1 212 ? 19.999 2.841 -38.688 1.00 67.88 212 VAL A O 1
ATOM 1577 N N . LYS A 1 213 ? 20.369 0.959 -39.851 1.00 78.06 213 LYS A N 1
ATOM 1578 C CA . LYS A 1 213 ? 19.324 1.184 -40.862 1.00 78.06 213 LYS A CA 1
ATOM 1579 C C . LYS A 1 213 ? 18.463 -0.060 -41.006 1.00 78.06 213 LYS A C 1
ATOM 1581 O O . LYS A 1 213 ? 18.993 -1.146 -41.215 1.00 78.06 213 LYS A O 1
ATOM 1586 N N . CYS A 1 214 ? 17.144 0.104 -40.947 1.00 80.50 214 CYS A N 1
ATOM 1587 C CA . CYS A 1 214 ? 16.194 -0.944 -41.306 1.00 80.50 214 CYS A CA 1
ATOM 1588 C C . CYS A 1 214 ? 15.381 -0.513 -42.534 1.00 80.50 214 CYS A C 1
ATOM 1590 O O . CYS A 1 214 ? 14.853 0.598 -42.564 1.00 80.50 214 CYS A O 1
ATOM 1592 N N . ALA A 1 215 ? 15.302 -1.375 -43.547 1.00 80.88 215 ALA A N 1
ATOM 1593 C CA . ALA A 1 215 ? 14.465 -1.188 -44.732 1.00 80.88 215 ALA A CA 1
ATOM 1594 C C . ALA A 1 215 ? 13.971 -2.554 -45.231 1.00 80.88 215 ALA A C 1
ATOM 1596 O O . ALA A 1 215 ? 14.746 -3.505 -45.273 1.00 80.88 215 ALA A O 1
ATOM 1597 N N . ASP A 1 216 ? 12.687 -2.674 -45.587 1.00 83.31 216 ASP A N 1
ATOM 1598 C CA . ASP A 1 216 ? 12.055 -3.923 -46.062 1.00 83.31 216 ASP A CA 1
ATOM 1599 C C . ASP A 1 216 ? 12.302 -5.160 -45.167 1.00 83.31 216 ASP A C 1
ATOM 1601 O O . ASP A 1 216 ? 12.463 -6.291 -45.648 1.00 83.31 216 ASP A O 1
ATOM 1605 N N . SER A 1 217 ? 12.310 -4.921 -43.848 1.00 84.75 217 SER A N 1
ATOM 1606 C CA . SER A 1 217 ? 12.658 -5.870 -42.776 1.00 84.75 217 SER A CA 1
ATOM 1607 C C . SER A 1 217 ? 14.129 -6.315 -42.744 1.00 84.75 217 SER A C 1
ATOM 1609 O O . SER A 1 217 ? 14.467 -7.218 -41.985 1.00 84.75 217 SER A O 1
ATOM 1611 N N . VAL A 1 218 ? 15.023 -5.708 -43.528 1.00 88.00 218 VAL A N 1
ATOM 1612 C CA . VAL A 1 218 ? 16.469 -5.973 -43.490 1.00 88.00 218 VAL A CA 1
ATOM 1613 C C . VAL A 1 218 ? 17.141 -4.947 -42.588 1.00 88.00 218 VAL A C 1
ATOM 1615 O O . VAL A 1 218 ? 17.086 -3.747 -42.855 1.00 88.00 218 VAL A O 1
ATOM 1618 N N . LEU A 1 219 ? 17.774 -5.422 -41.519 1.00 88.00 219 LEU A N 1
ATOM 1619 C CA . LEU A 1 219 ? 18.613 -4.623 -40.637 1.00 88.00 219 LEU A CA 1
ATOM 1620 C C . LEU A 1 219 ? 20.056 -4.640 -41.150 1.00 88.00 219 LEU A C 1
ATOM 1622 O O . LEU A 1 219 ? 20.657 -5.707 -41.300 1.00 88.00 219 LEU A O 1
ATOM 1626 N N . THR A 1 220 ? 20.612 -3.455 -41.384 1.00 86.06 220 THR A N 1
ATOM 1627 C CA . THR A 1 220 ? 21.987 -3.248 -41.837 1.00 86.06 220 THR A CA 1
ATOM 1628 C C . THR A 1 220 ? 22.723 -2.330 -40.869 1.00 86.06 220 THR A C 1
ATOM 1630 O O . THR A 1 220 ? 22.288 -1.203 -40.627 1.00 86.06 220 THR A O 1
ATOM 1633 N N . PHE A 1 221 ? 23.856 -2.802 -40.353 1.00 83.25 221 PHE A N 1
ATOM 1634 C CA . PHE A 1 221 ? 24.788 -2.041 -39.518 1.00 83.25 221 PHE A CA 1
ATOM 1635 C C . PHE A 1 221 ? 26.180 -2.691 -39.560 1.00 83.25 221 PHE A C 1
ATOM 1637 O O . PHE A 1 221 ? 26.331 -3.813 -40.053 1.00 83.25 221 PHE A O 1
ATOM 1644 N N . ASP A 1 222 ? 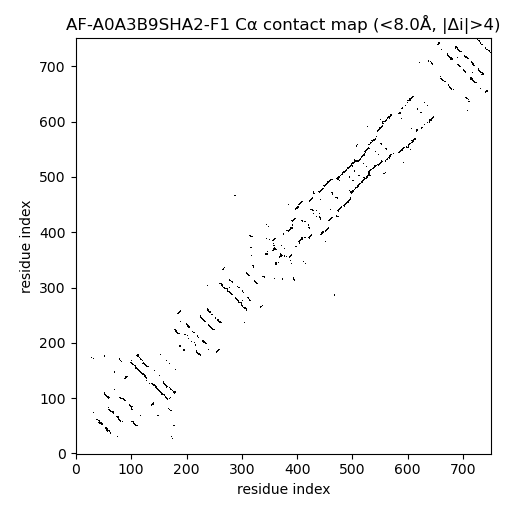27.196 -1.986 -39.069 1.00 79.25 222 ASP A N 1
ATOM 1645 C CA . ASP A 1 222 ? 28.557 -2.511 -38.962 1.00 79.25 222 ASP A CA 1
ATOM 1646 C C . ASP A 1 222 ? 28.748 -3.109 -37.561 1.00 79.25 222 ASP A C 1
ATOM 1648 O O . ASP A 1 222 ? 28.767 -2.397 -36.560 1.00 79.25 222 ASP A O 1
ATOM 1652 N N . ALA A 1 223 ? 28.822 -4.438 -37.488 1.00 77.44 223 ALA A N 1
ATOM 1653 C CA . ALA A 1 223 ? 28.839 -5.197 -36.243 1.00 77.44 223 ALA A CA 1
ATOM 1654 C C . ALA A 1 223 ? 30.255 -5.672 -35.898 1.00 77.44 223 ALA A C 1
ATOM 1656 O O . ALA A 1 223 ? 31.024 -6.055 -36.782 1.00 77.44 223 ALA A O 1
ATOM 1657 N N . LEU A 1 224 ? 30.599 -5.692 -34.613 1.00 74.00 224 LEU A N 1
ATOM 1658 C CA . LEU A 1 224 ? 31.830 -6.309 -34.126 1.00 74.00 224 LEU A CA 1
ATOM 1659 C C . LEU A 1 224 ? 31.703 -7.837 -34.152 1.00 74.00 224 LEU A C 1
ATOM 1661 O O . LEU A 1 224 ? 30.639 -8.382 -33.862 1.00 74.00 224 LEU A O 1
ATOM 1665 N N . SER A 1 225 ? 32.802 -8.525 -34.470 1.00 71.88 225 SER A N 1
ATOM 1666 C CA . SER A 1 225 ? 32.892 -9.981 -34.273 1.00 71.88 225 SER A CA 1
ATOM 1667 C C . SER A 1 225 ? 32.984 -10.300 -32.770 1.00 71.88 225 SER A C 1
ATOM 1669 O O . SER A 1 225 ? 33.447 -9.460 -31.997 1.00 71.88 225 SER A O 1
ATOM 1671 N N . SER A 1 226 ? 32.543 -11.489 -32.351 1.00 68.12 226 SER A N 1
ATOM 1672 C CA . SER A 1 226 ? 32.459 -11.903 -30.934 1.00 68.12 226 SER A CA 1
ATOM 1673 C C . SER A 1 226 ? 31.576 -11.003 -30.049 1.00 68.12 226 SER A C 1
ATOM 1675 O O . SER A 1 226 ? 31.916 -10.751 -28.890 1.00 68.12 226 SER A O 1
ATOM 1677 N N . TYR A 1 227 ? 30.459 -10.490 -30.576 1.00 72.75 227 TYR A N 1
ATOM 1678 C CA . TYR A 1 227 ? 29.592 -9.544 -29.861 1.00 72.75 227 TYR A CA 1
ATOM 1679 C C . TYR A 1 227 ? 28.101 -9.880 -29.997 1.00 72.75 227 TYR A C 1
ATOM 1681 O O . TYR A 1 227 ? 27.641 -10.322 -31.051 1.00 72.75 227 TYR A O 1
ATOM 1689 N N . SER A 1 228 ? 27.355 -9.618 -28.923 1.00 80.56 228 SER A N 1
ATOM 1690 C CA . SER A 1 228 ? 25.909 -9.828 -28.815 1.00 80.56 228 SER A CA 1
ATOM 1691 C C . SER A 1 228 ? 25.176 -8.490 -28.909 1.00 80.56 228 SER A C 1
ATOM 1693 O O . SER A 1 228 ? 25.439 -7.580 -28.120 1.00 80.56 228 SER A O 1
ATOM 1695 N N . TYR A 1 229 ? 24.271 -8.357 -29.877 1.00 82.50 229 TYR A N 1
ATOM 1696 C CA . TYR A 1 229 ? 23.464 -7.155 -30.090 1.00 82.50 229 TYR A CA 1
ATOM 1697 C C . TYR A 1 229 ? 22.006 -7.409 -29.717 1.00 82.50 229 TYR A C 1
ATOM 1699 O O . TYR A 1 229 ? 21.376 -8.337 -30.227 1.00 82.50 229 TYR A O 1
ATOM 1707 N N . GLU A 1 230 ? 21.437 -6.547 -28.879 1.00 88.75 230 GLU A N 1
ATOM 1708 C CA . GLU A 1 230 ? 20.011 -6.589 -28.563 1.00 88.75 230 GLU A CA 1
ATOM 1709 C C . GLU A 1 230 ? 19.236 -5.733 -29.572 1.00 88.75 230 GLU A C 1
ATOM 1711 O O . GLU A 1 230 ? 19.433 -4.523 -29.679 1.00 88.75 230 GLU A O 1
ATOM 1716 N N . ILE A 1 231 ? 18.356 -6.377 -30.339 1.00 88.25 231 ILE A N 1
ATOM 1717 C CA . ILE A 1 231 ? 17.542 -5.751 -31.381 1.00 88.25 231 ILE A CA 1
ATOM 1718 C C . ILE A 1 231 ? 16.113 -5.612 -30.865 1.00 88.25 231 ILE A C 1
ATOM 1720 O O . ILE A 1 231 ? 15.466 -6.610 -30.548 1.00 88.25 231 ILE A O 1
ATOM 1724 N N . THR A 1 232 ? 15.595 -4.387 -30.824 1.00 88.25 232 THR A N 1
ATOM 1725 C CA . THR A 1 232 ? 14.200 -4.096 -30.470 1.00 88.25 232 THR A CA 1
ATOM 1726 C C . THR A 1 232 ? 13.463 -3.547 -31.685 1.00 88.25 232 THR A C 1
ATOM 1728 O O . THR A 1 232 ? 13.945 -2.632 -32.348 1.00 88.25 232 THR A O 1
ATOM 1731 N N . ALA A 1 233 ? 12.272 -4.072 -31.965 1.00 87.62 233 ALA A N 1
ATOM 1732 C CA . ALA A 1 233 ? 11.371 -3.554 -32.988 1.00 87.62 233 ALA A CA 1
ATOM 1733 C C . ALA A 1 233 ? 10.053 -3.121 -32.336 1.00 87.62 233 ALA A C 1
ATOM 1735 O O . ALA A 1 233 ? 9.326 -3.932 -31.761 1.00 87.62 233 ALA A O 1
ATOM 1736 N N . SER A 1 234 ? 9.750 -1.829 -32.416 1.00 85.50 234 SER A N 1
ATOM 1737 C CA . SER A 1 234 ? 8.530 -1.223 -31.885 1.00 85.50 234 SER A CA 1
ATOM 1738 C C . SER A 1 234 ? 7.579 -0.854 -33.012 1.00 85.50 234 SER A C 1
ATOM 1740 O O . SER A 1 234 ? 7.927 -0.062 -33.883 1.00 85.50 234 SER A O 1
ATOM 1742 N N . LEU A 1 235 ? 6.353 -1.364 -32.950 1.00 84.88 235 LEU A N 1
ATOM 1743 C CA . LEU A 1 235 ? 5.231 -0.868 -33.746 1.00 84.88 235 LEU A CA 1
ATOM 1744 C C . LEU A 1 235 ? 4.353 0.045 -32.880 1.00 84.88 235 LEU A C 1
ATOM 1746 O O . LEU A 1 235 ? 4.696 0.356 -31.734 1.00 84.88 235 LEU A O 1
ATOM 1750 N N . SER A 1 236 ? 3.220 0.490 -33.417 1.00 81.44 236 SER A N 1
ATOM 1751 C CA . SER A 1 236 ? 2.205 1.236 -32.669 1.00 81.44 236 SER A CA 1
ATOM 1752 C C . SER A 1 236 ? 1.602 0.399 -31.535 1.00 81.44 236 SER A C 1
ATOM 1754 O O . SER A 1 236 ? 1.601 0.840 -30.388 1.00 81.44 236 SER A O 1
ATOM 1756 N N . ASP A 1 237 ? 1.165 -0.828 -31.828 1.00 77.12 237 ASP A N 1
ATOM 1757 C CA . ASP A 1 237 ? 0.426 -1.687 -30.896 1.00 77.12 237 ASP A CA 1
ATOM 1758 C C . ASP A 1 237 ? 1.286 -2.707 -30.135 1.00 77.12 237 ASP A C 1
ATOM 1760 O O . ASP A 1 237 ? 0.772 -3.358 -29.236 1.00 77.12 237 ASP A O 1
ATOM 1764 N N . ARG A 1 238 ? 2.563 -2.907 -30.477 1.00 83.81 238 ARG A N 1
ATOM 1765 C CA . ARG A 1 238 ? 3.375 -4.001 -29.907 1.00 83.81 238 ARG A CA 1
ATOM 1766 C C . ARG A 1 238 ? 4.875 -3.736 -29.928 1.00 83.81 238 ARG A C 1
ATOM 1768 O O . ARG A 1 238 ? 5.351 -2.845 -30.637 1.00 83.81 238 ARG A O 1
ATOM 1775 N N . THR A 1 239 ? 5.621 -4.534 -29.171 1.00 86.94 239 THR A N 1
ATOM 1776 C CA . THR A 1 239 ? 7.087 -4.568 -29.192 1.00 86.94 239 THR A CA 1
ATOM 1777 C C . THR A 1 239 ? 7.604 -5.997 -29.330 1.00 86.94 239 THR A C 1
ATOM 1779 O O . THR A 1 239 ? 7.036 -6.940 -28.776 1.00 86.94 239 THR A O 1
ATOM 1782 N N . TYR A 1 240 ? 8.694 -6.150 -30.076 1.00 87.62 240 TYR A N 1
ATOM 1783 C CA . TYR A 1 240 ? 9.434 -7.396 -30.241 1.00 87.62 240 TYR A CA 1
ATOM 1784 C C . TYR A 1 240 ? 10.907 -7.178 -29.891 1.00 87.62 240 TYR A C 1
ATOM 1786 O O . TYR A 1 240 ? 11.443 -6.087 -30.101 1.00 87.62 240 TYR A O 1
ATOM 1794 N N . LYS A 1 241 ? 11.573 -8.232 -29.423 1.00 89.25 241 LYS A N 1
ATOM 1795 C CA . LYS A 1 241 ? 12.991 -8.239 -29.056 1.00 89.25 241 LYS A CA 1
ATOM 1796 C C . LYS A 1 241 ? 13.667 -9.499 -29.589 1.00 89.25 241 LYS A C 1
ATOM 1798 O O . LYS A 1 241 ? 13.047 -10.554 -29.665 1.00 89.25 241 LYS A O 1
ATOM 1803 N N . GLY A 1 242 ? 14.930 -9.395 -29.974 1.00 89.50 242 GLY A N 1
ATOM 1804 C CA . GLY A 1 242 ? 15.746 -10.534 -30.385 1.00 89.50 242 GLY A CA 1
ATOM 1805 C C . GLY A 1 242 ? 17.223 -10.264 -30.133 1.00 89.50 242 GLY A C 1
ATOM 1806 O O . GLY A 1 242 ? 17.664 -9.119 -30.213 1.00 89.50 242 GLY A O 1
ATOM 1807 N N . THR A 1 243 ? 17.982 -11.314 -29.841 1.00 90.50 243 THR A N 1
ATOM 1808 C CA . THR A 1 243 ? 19.428 -11.225 -29.606 1.00 90.50 243 THR A CA 1
ATOM 1809 C C . THR A 1 243 ? 20.178 -11.734 -30.829 1.00 90.50 243 THR A C 1
ATOM 1811 O O . THR A 1 243 ? 19.985 -12.874 -31.253 1.00 90.50 243 THR A O 1
ATOM 1814 N N . LEU A 1 244 ? 21.024 -10.885 -31.408 1.00 87.88 244 LEU A N 1
ATOM 1815 C CA . LEU A 1 244 ? 21.863 -11.206 -32.554 1.00 87.88 244 LEU A CA 1
ATOM 1816 C C . LEU A 1 244 ? 23.305 -11.431 -32.101 1.00 87.88 244 LEU A C 1
ATOM 1818 O O . LEU A 1 244 ? 24.033 -10.480 -31.825 1.00 87.88 244 LEU A O 1
ATOM 1822 N N . GLU A 1 245 ? 23.714 -12.694 -32.073 1.00 85.62 245 GLU A N 1
ATOM 1823 C CA . GLU A 1 245 ? 25.102 -13.087 -31.835 1.00 85.62 245 GLU A CA 1
ATOM 1824 C C . GLU A 1 245 ? 25.918 -13.010 -33.132 1.00 85.62 245 GLU A C 1
ATOM 1826 O O . GLU A 1 245 ? 25.525 -13.578 -34.158 1.00 85.62 245 GLU A O 1
ATOM 1831 N N . ILE A 1 246 ? 27.073 -12.344 -33.070 1.00 81.81 246 ILE A N 1
ATOM 1832 C CA . ILE A 1 246 ? 28.102 -12.367 -34.112 1.00 81.81 246 ILE A CA 1
ATOM 1833 C C . ILE A 1 246 ? 29.276 -13.208 -33.603 1.00 81.81 246 ILE A C 1
ATOM 1835 O O . ILE A 1 246 ? 29.907 -12.861 -32.604 1.00 81.81 246 ILE A O 1
ATOM 1839 N N . GLY A 1 247 ? 29.584 -14.308 -34.291 1.00 72.19 247 GLY A N 1
ATOM 1840 C CA . GLY A 1 247 ? 30.659 -15.228 -33.910 1.00 72.19 247 GLY A CA 1
ATOM 1841 C C . GLY A 1 247 ? 32.070 -14.659 -34.100 1.00 72.19 247 GLY A C 1
ATOM 1842 O O . GLY A 1 247 ? 32.261 -13.570 -34.649 1.00 72.19 247 GLY A O 1
ATOM 1843 N N . GLU A 1 248 ? 33.076 -15.415 -33.657 1.00 67.00 248 GLU A N 1
ATOM 1844 C CA . GLU A 1 248 ? 34.493 -15.010 -33.683 1.00 67.00 248 GLU A CA 1
ATOM 1845 C C . GLU A 1 248 ? 35.018 -14.767 -35.104 1.00 67.00 248 GLU A C 1
ATOM 1847 O O . GLU A 1 248 ? 35.806 -13.852 -35.341 1.00 67.00 248 GLU A O 1
ATOM 1852 N N . ASN A 1 249 ? 34.532 -15.532 -36.085 1.00 67.31 249 ASN A N 1
ATOM 1853 C CA . ASN A 1 249 ? 34.890 -15.365 -37.492 1.00 67.31 249 ASN A CA 1
ATOM 1854 C C . ASN A 1 249 ? 33.911 -14.422 -38.215 1.00 67.31 249 ASN A C 1
ATOM 1856 O O . ASN A 1 249 ? 33.973 -14.280 -39.442 1.00 67.31 249 ASN A O 1
ATOM 1860 N N . GLY A 1 250 ? 33.039 -13.723 -37.482 1.00 71.00 250 GLY A N 1
ATOM 1861 C CA . GLY A 1 250 ? 32.015 -12.829 -38.013 1.00 71.00 250 GLY A CA 1
ATOM 1862 C C . GLY A 1 250 ? 30.857 -13.548 -38.710 1.00 71.00 250 GLY A C 1
ATOM 1863 O O . GLY A 1 250 ? 30.232 -12.973 -39.600 1.00 71.00 250 GLY A O 1
ATOM 1864 N N . GLU A 1 251 ? 30.610 -14.809 -38.366 1.00 82.25 251 GLU A N 1
ATOM 1865 C CA . GLU A 1 251 ? 29.416 -15.559 -38.736 1.00 82.25 251 GLU A CA 1
ATOM 1866 C C . GLU A 1 251 ? 28.183 -15.053 -37.970 1.00 82.25 251 GLU A C 1
ATOM 1868 O O . GLU A 1 251 ? 28.262 -14.722 -36.790 1.00 82.25 251 GLU A O 1
ATOM 1873 N N . TYR A 1 252 ? 27.036 -14.986 -38.646 1.00 89.19 252 TYR A N 1
ATOM 1874 C CA . TYR A 1 252 ? 25.765 -14.532 -38.076 1.00 89.19 252 TYR A CA 1
ATOM 1875 C C . TYR A 1 252 ? 24.585 -15.201 -38.804 1.00 89.19 252 TYR A C 1
ATOM 1877 O O . TYR A 1 252 ? 24.734 -15.616 -39.961 1.00 89.19 252 TYR A O 1
ATOM 1885 N N . PRO A 1 253 ? 23.406 -15.336 -38.169 1.00 89.06 253 PRO A N 1
ATOM 1886 C CA . PRO A 1 253 ? 22.228 -15.895 -38.824 1.00 89.06 253 PRO A CA 1
ATOM 1887 C C . PRO A 1 253 ? 21.690 -14.949 -39.909 1.00 89.06 253 PRO A C 1
ATOM 1889 O O . PRO A 1 253 ? 21.587 -13.742 -39.711 1.00 89.06 253 PRO A O 1
ATOM 1892 N N . SER A 1 254 ? 21.280 -15.493 -41.058 1.00 87.75 254 SER A N 1
ATOM 1893 C CA . SER A 1 254 ? 20.677 -14.704 -42.148 1.00 87.75 254 SER A CA 1
ATOM 1894 C C . SER A 1 254 ? 19.269 -14.181 -41.827 1.00 87.75 254 SER A C 1
ATOM 1896 O O . SER A 1 254 ? 18.788 -13.253 -42.487 1.00 87.75 254 SER A O 1
ATOM 1898 N N . VAL A 1 255 ? 18.616 -14.764 -40.817 1.00 89.19 255 VAL A N 1
ATOM 1899 C CA . VAL A 1 255 ? 17.311 -14.366 -40.283 1.00 89.19 255 VAL A CA 1
ATOM 1900 C C . VAL A 1 255 ? 17.397 -14.336 -38.758 1.00 89.19 255 VAL A C 1
ATOM 1902 O O . VAL A 1 255 ? 17.769 -15.337 -38.149 1.00 89.19 255 VAL A O 1
ATOM 1905 N N . LEU A 1 256 ? 17.024 -13.211 -38.151 1.00 90.12 256 LEU A N 1
ATOM 1906 C CA . LEU A 1 256 ? 16.785 -13.091 -36.717 1.00 90.12 256 LEU A CA 1
ATOM 1907 C C . LEU A 1 256 ? 15.278 -13.192 -36.474 1.00 90.12 256 LEU A C 1
ATOM 1909 O O . LEU A 1 256 ? 14.523 -12.310 -36.889 1.00 90.12 256 LEU A O 1
ATOM 1913 N N . THR A 1 257 ? 14.846 -14.252 -35.797 1.00 89.19 257 THR A N 1
ATOM 1914 C CA . THR A 1 257 ? 13.474 -14.345 -35.286 1.00 89.19 257 THR A CA 1
ATOM 1915 C C . THR A 1 257 ? 13.370 -13.524 -34.006 1.00 89.19 257 THR A C 1
ATOM 1917 O O . THR A 1 257 ? 14.164 -13.707 -33.085 1.00 89.19 257 THR A O 1
ATOM 1920 N N . MET A 1 258 ? 12.403 -12.616 -33.959 1.00 86.50 258 MET A N 1
ATOM 1921 C CA . MET A 1 258 ? 12.136 -11.739 -32.827 1.00 86.50 258 MET A CA 1
ATOM 1922 C C . MET A 1 258 ? 10.941 -12.258 -32.028 1.00 86.50 258 MET A C 1
ATOM 1924 O O . MET A 1 258 ? 9.925 -12.651 -32.596 1.00 86.50 258 MET A O 1
ATOM 1928 N N . GLU A 1 259 ? 11.049 -12.224 -30.707 1.00 86.50 259 GLU A N 1
ATOM 1929 C CA . GLU A 1 259 ? 10.006 -12.638 -29.777 1.00 86.50 259 GLU A CA 1
ATOM 1930 C C . GLU A 1 259 ? 9.185 -11.425 -29.329 1.00 86.50 259 GLU A C 1
ATOM 1932 O O . GLU A 1 259 ? 9.741 -10.393 -28.940 1.00 86.50 259 GLU A O 1
ATOM 1937 N N . MET A 1 260 ? 7.855 -11.533 -29.377 1.00 83.94 260 MET A N 1
ATOM 1938 C CA . MET A 1 260 ? 6.962 -10.476 -28.896 1.00 83.94 260 MET A CA 1
ATOM 1939 C C . MET A 1 260 ? 7.132 -10.318 -27.384 1.00 83.94 260 MET A C 1
ATOM 1941 O O . MET A 1 260 ? 6.985 -11.281 -26.643 1.00 83.94 260 MET A O 1
ATOM 1945 N N . GLN A 1 261 ? 7.432 -9.102 -26.935 1.00 84.75 261 GLN A N 1
ATOM 1946 C CA . GLN A 1 261 ? 7.609 -8.788 -25.514 1.00 84.75 261 GLN A CA 1
ATOM 1947 C C . GLN A 1 261 ? 6.348 -8.164 -24.922 1.00 84.75 261 GLN A C 1
ATOM 1949 O O . GLN A 1 261 ? 6.013 -8.404 -23.764 1.00 84.75 261 GLN A O 1
ATOM 1954 N N . SER A 1 262 ? 5.642 -7.353 -25.715 1.00 83.06 262 SER A N 1
ATOM 1955 C CA . SER A 1 262 ? 4.433 -6.670 -25.269 1.00 83.06 262 SER A CA 1
ATOM 1956 C C . SER A 1 262 ? 3.488 -6.324 -26.414 1.00 83.06 262 SER A C 1
ATOM 1958 O O . SER A 1 262 ? 3.912 -6.179 -27.564 1.00 83.06 262 SER A O 1
ATOM 1960 N N . LYS A 1 263 ? 2.202 -6.166 -26.097 1.00 81.88 263 LYS A N 1
ATOM 1961 C CA . LYS A 1 263 ? 1.131 -5.823 -27.037 1.00 81.88 263 LYS A CA 1
ATOM 1962 C C . LYS A 1 263 ? 0.059 -4.996 -26.321 1.00 81.88 263 LYS A C 1
ATOM 1964 O O . LYS A 1 263 ? -0.142 -5.105 -25.118 1.00 81.88 263 LYS A O 1
ATOM 1969 N N . THR A 1 264 ? -0.615 -4.118 -27.048 1.00 82.12 264 THR A N 1
ATOM 1970 C CA . THR A 1 264 ? -1.707 -3.309 -26.518 1.00 82.12 264 THR A CA 1
ATOM 1971 C C . THR A 1 264 ? -2.883 -4.214 -26.178 1.00 82.12 264 THR A C 1
ATOM 1973 O O . THR A 1 264 ? -3.410 -4.932 -27.034 1.00 82.12 264 THR A O 1
ATOM 1976 N N . ALA A 1 265 ? -3.277 -4.180 -24.910 1.00 77.88 265 ALA A N 1
ATOM 1977 C CA . ALA A 1 265 ? -4.445 -4.874 -24.405 1.00 77.88 265 ALA A CA 1
ATOM 1978 C C . ALA A 1 265 ? -5.636 -3.915 -24.339 1.00 77.88 265 ALA A C 1
ATOM 1980 O O . ALA A 1 265 ? -5.493 -2.711 -24.116 1.00 77.88 265 ALA A O 1
ATOM 1981 N N . TYR A 1 266 ? -6.819 -4.484 -24.517 1.00 77.31 266 TYR A N 1
ATOM 1982 C CA . TYR A 1 266 ? -8.094 -3.806 -24.358 1.00 77.31 266 TYR A CA 1
ATOM 1983 C C . TYR A 1 266 ? -8.827 -4.487 -23.202 1.00 77.31 266 TYR A C 1
ATOM 1985 O O . TYR A 1 266 ? -8.580 -5.660 -22.915 1.00 77.31 266 TYR A O 1
ATOM 1993 N N . VAL A 1 267 ? -9.697 -3.753 -22.518 1.00 74.88 267 VAL A N 1
ATOM 1994 C CA . VAL A 1 267 ? -10.686 -4.325 -21.604 1.00 74.88 267 VAL A CA 1
ATOM 1995 C C . VAL A 1 267 ? -12.015 -3.645 -21.881 1.00 74.88 267 VAL A C 1
ATOM 1997 O O . VAL A 1 267 ? -12.115 -2.421 -21.808 1.00 74.88 267 VAL A O 1
ATOM 2000 N N . GLN A 1 268 ? -13.024 -4.442 -22.216 1.00 75.19 268 GLN A N 1
ATOM 2001 C CA . GLN A 1 268 ? -14.378 -3.972 -22.469 1.00 75.19 268 GLN A CA 1
ATOM 2002 C C . GLN A 1 268 ? -15.194 -4.051 -21.175 1.00 75.19 268 GLN A C 1
ATOM 2004 O O . GLN A 1 268 ? -15.204 -5.067 -20.489 1.00 75.19 268 GLN A O 1
ATOM 2009 N N . LEU A 1 269 ? -15.884 -2.971 -20.840 1.00 71.19 269 LEU A N 1
ATOM 2010 C CA . LEU A 1 269 ? -16.758 -2.846 -19.679 1.00 71.19 269 LEU A CA 1
ATOM 2011 C C . LEU A 1 269 ? -18.089 -2.204 -20.113 1.00 71.19 269 LEU A C 1
ATOM 2013 O O . LEU A 1 269 ? -18.164 -1.611 -21.195 1.00 71.19 269 LEU A O 1
ATOM 2017 N N . PRO A 1 270 ? -19.161 -2.306 -19.307 1.00 69.25 270 PRO A N 1
ATOM 2018 C CA . PRO A 1 270 ? -20.397 -1.568 -19.562 1.00 69.25 270 PRO A CA 1
ATOM 2019 C C . PRO A 1 270 ? -20.155 -0.047 -19.598 1.00 69.25 270 PRO A C 1
ATOM 2021 O O . PRO A 1 270 ? -19.453 0.492 -18.745 1.00 69.25 270 PRO A O 1
ATOM 2024 N N . SER A 1 271 ? -20.776 0.675 -20.537 1.00 69.31 271 SER A N 1
ATOM 2025 C CA . SER A 1 271 ? -20.524 2.118 -20.750 1.00 69.31 271 SER A CA 1
ATOM 2026 C C . SER A 1 271 ? -20.848 3.017 -19.547 1.00 69.31 271 SER A C 1
ATOM 2028 O O . SER A 1 271 ? -20.337 4.125 -19.450 1.00 69.31 271 SER A O 1
ATOM 2030 N N . GLN A 1 272 ? -21.632 2.532 -18.580 1.00 67.06 272 GLN A N 1
ATOM 2031 C CA . GLN A 1 272 ? -21.876 3.201 -17.293 1.00 67.06 272 GLN A CA 1
ATOM 2032 C C . GLN A 1 272 ? -20.605 3.428 -16.444 1.00 67.06 272 GLN A C 1
ATOM 2034 O O . GLN A 1 272 ? -20.656 4.172 -15.468 1.00 67.06 272 GLN A O 1
ATOM 2039 N N . PHE A 1 273 ? -19.489 2.778 -16.792 1.00 68.44 273 PHE A N 1
ATOM 2040 C CA . PHE A 1 273 ? -18.179 2.970 -16.170 1.00 68.44 273 PHE A CA 1
ATOM 2041 C C . PHE A 1 273 ? -17.282 3.971 -16.931 1.00 68.44 273 PHE A C 1
ATOM 2043 O O . PHE A 1 273 ? -16.107 4.093 -16.592 1.00 68.44 273 PHE A O 1
ATOM 2050 N N . GLU A 1 274 ? -17.800 4.698 -17.933 1.00 79.38 274 GLU A N 1
ATOM 2051 C CA . GLU A 1 274 ? -17.075 5.780 -18.620 1.00 79.38 274 GLU A CA 1
ATOM 2052 C C . GLU A 1 274 ? -16.391 6.733 -17.619 1.00 79.38 274 GLU A C 1
ATOM 2054 O O . GLU A 1 274 ? -16.957 7.130 -16.597 1.00 79.38 274 GLU A O 1
ATOM 2059 N N . GLY A 1 275 ? -15.136 7.088 -17.899 1.00 70.12 275 GLY A N 1
ATOM 2060 C CA . GLY A 1 275 ? -14.332 7.976 -17.061 1.00 70.12 275 GLY A CA 1
ATOM 2061 C C . GLY A 1 275 ? -13.775 7.335 -15.784 1.00 70.12 275 GLY A C 1
ATOM 2062 O O . GLY A 1 275 ? -12.926 7.949 -15.132 1.00 70.12 275 GLY A O 1
ATOM 2063 N N . LYS A 1 276 ? -14.180 6.110 -15.419 1.00 69.38 276 LYS A N 1
ATOM 2064 C CA . LYS A 1 276 ? -13.595 5.380 -14.283 1.00 69.38 276 LYS A CA 1
ATOM 2065 C C . LYS A 1 276 ? -12.248 4.769 -14.661 1.00 69.38 276 LYS A C 1
ATOM 2067 O O . LYS A 1 276 ? -11.975 4.477 -15.826 1.00 69.38 276 LYS A O 1
ATOM 2072 N N . LYS A 1 277 ? -11.390 4.586 -13.654 1.00 66.19 277 LYS A N 1
ATOM 2073 C CA . LYS A 1 277 ? -10.101 3.904 -13.804 1.00 66.19 277 LYS A CA 1
ATOM 2074 C C . LYS A 1 277 ? -10.260 2.414 -13.526 1.00 66.19 277 LYS A C 1
ATOM 2076 O O . LYS A 1 277 ? -10.751 2.037 -12.467 1.00 66.19 277 LYS A O 1
ATOM 2081 N N . ILE A 1 278 ? -9.782 1.598 -14.454 1.00 71.50 278 ILE A N 1
ATOM 2082 C CA . ILE A 1 278 ? -9.528 0.167 -14.265 1.00 71.50 278 ILE A CA 1
ATOM 2083 C C . ILE A 1 278 ? -8.051 -0.036 -13.905 1.00 71.50 278 ILE A C 1
ATOM 2085 O O . ILE A 1 278 ? -7.190 0.752 -14.319 1.00 71.50 278 ILE A O 1
ATOM 2089 N N . MET A 1 279 ? -7.758 -1.096 -13.152 1.00 68.69 279 MET A N 1
ATOM 2090 C CA . MET A 1 279 ? -6.400 -1.480 -12.785 1.00 68.69 279 MET A CA 1
ATOM 2091 C C . MET A 1 279 ? -6.121 -2.951 -13.103 1.00 68.69 279 MET A C 1
ATOM 2093 O O . MET A 1 279 ? -6.972 -3.811 -12.866 1.00 68.69 279 MET A O 1
ATOM 2097 N N . LEU A 1 280 ? -4.924 -3.221 -13.630 1.00 69.88 280 LEU A N 1
ATOM 2098 C CA . LEU A 1 280 ? -4.394 -4.569 -13.850 1.00 69.88 280 LEU A CA 1
ATOM 2099 C C . LEU A 1 280 ? -3.179 -4.809 -12.953 1.00 69.88 280 LEU A C 1
ATOM 2101 O O . LEU A 1 280 ? -2.275 -3.975 -12.954 1.00 69.88 280 LEU A O 1
ATOM 2105 N N . TYR A 1 281 ? -3.114 -5.950 -12.268 1.00 63.78 281 TYR A N 1
ATOM 2106 C CA . TYR A 1 281 ? -1.951 -6.372 -11.474 1.00 63.78 281 TYR A CA 1
ATOM 2107 C C . TYR A 1 281 ? -1.215 -7.491 -12.185 1.00 63.78 281 TYR A C 1
ATOM 2109 O O . TYR A 1 281 ? -1.812 -8.518 -12.501 1.00 63.78 281 TYR A O 1
ATOM 2117 N N . ARG A 1 282 ? 0.094 -7.342 -12.373 1.00 65.56 282 ARG A N 1
ATOM 2118 C CA . ARG A 1 282 ? 0.973 -8.487 -12.633 1.00 65.56 282 ARG A CA 1
ATOM 2119 C C . ARG A 1 282 ? 1.230 -9.217 -11.315 1.00 65.56 282 ARG A C 1
ATOM 2121 O O . ARG A 1 282 ? 1.737 -8.596 -10.383 1.00 65.56 282 ARG A O 1
ATOM 2128 N N . ASN A 1 283 ? 0.955 -10.519 -11.266 1.00 54.00 283 ASN A N 1
ATOM 2129 C CA . ASN A 1 283 ? 1.238 -11.365 -10.102 1.00 54.00 283 ASN A CA 1
ATOM 2130 C C . ASN A 1 283 ? 2.454 -12.278 -10.363 1.00 54.00 283 ASN A C 1
ATOM 2132 O O . ASN A 1 283 ? 2.333 -13.494 -10.494 1.00 54.00 283 ASN A O 1
ATOM 2136 N N . GLU A 1 284 ? 3.642 -11.673 -10.451 1.00 48.97 284 GLU A N 1
ATOM 2137 C CA . GLU A 1 284 ? 4.929 -12.380 -10.526 1.00 48.97 284 GLU A CA 1
ATOM 2138 C C . GLU A 1 284 ? 5.934 -11.776 -9.528 1.00 48.97 284 GLU A C 1
ATOM 2140 O O . GLU A 1 284 ? 5.829 -10.612 -9.145 1.00 48.97 284 GLU A O 1
ATOM 2145 N N . ASP A 1 285 ? 6.868 -12.603 -9.048 1.00 42.34 285 ASP A N 1
ATOM 2146 C CA . ASP A 1 285 ? 7.966 -12.265 -8.124 1.00 42.34 285 ASP A CA 1
ATOM 2147 C C . ASP A 1 285 ? 7.604 -11.550 -6.799 1.00 42.34 285 ASP A C 1
ATOM 2149 O O . ASP A 1 285 ? 8.494 -11.073 -6.097 1.00 42.34 285 ASP A O 1
ATOM 2153 N N . LYS A 1 286 ? 6.326 -11.552 -6.387 1.00 38.47 286 LYS A N 1
ATOM 2154 C CA . LYS A 1 286 ? 5.832 -10.846 -5.182 1.00 38.47 286 LYS A CA 1
ATOM 2155 C C . LYS A 1 286 ? 6.165 -9.350 -5.218 1.00 38.47 286 LYS A C 1
ATOM 2157 O O . LYS A 1 286 ? 6.765 -8.784 -4.304 1.00 38.47 286 LYS A O 1
ATOM 2162 N N . THR A 1 287 ? 5.840 -8.699 -6.329 1.00 37.75 287 THR A N 1
ATOM 2163 C CA . THR A 1 287 ? 5.795 -7.237 -6.412 1.00 37.75 287 THR A CA 1
ATOM 2164 C C . THR A 1 287 ? 4.686 -6.849 -7.393 1.00 37.75 287 THR A C 1
ATOM 2166 O O . THR A 1 287 ? 4.890 -6.972 -8.602 1.00 37.75 287 THR A O 1
ATOM 2169 N N . PRO A 1 288 ? 3.507 -6.406 -6.917 1.00 45.31 288 PRO A N 1
ATOM 2170 C CA . PRO A 1 288 ? 2.386 -6.089 -7.793 1.00 45.31 288 PRO A CA 1
ATOM 2171 C C . PRO A 1 288 ? 2.712 -4.865 -8.654 1.00 45.31 288 PRO A C 1
ATOM 2173 O O . PRO A 1 288 ? 2.803 -3.735 -8.169 1.00 45.31 288 PRO A O 1
ATOM 2176 N N . LEU A 1 289 ? 2.865 -5.080 -9.962 1.00 55.75 289 LEU A N 1
ATOM 2177 C CA . LEU A 1 289 ? 2.932 -3.993 -10.938 1.00 55.75 289 LEU A CA 1
ATOM 2178 C C . LEU A 1 289 ? 1.513 -3.644 -11.384 1.00 55.75 289 LEU A C 1
ATOM 2180 O O . LEU A 1 289 ? 0.863 -4.433 -12.070 1.00 55.75 289 LEU A O 1
ATOM 2184 N N . ALA A 1 290 ? 1.056 -2.461 -10.971 1.00 61.31 290 ALA A N 1
ATOM 2185 C CA . ALA A 1 290 ? -0.258 -1.921 -11.289 1.00 61.31 290 ALA A CA 1
ATOM 2186 C C . ALA A 1 290 ? -0.227 -1.072 -12.572 1.00 61.31 290 ALA A C 1
ATOM 2188 O O . ALA A 1 290 ? 0.411 -0.016 -12.617 1.00 61.31 290 ALA A O 1
ATOM 2189 N N . TYR A 1 291 ? -0.963 -1.503 -13.594 1.00 69.69 291 TYR A N 1
ATOM 2190 C CA . TYR A 1 291 ? -1.229 -0.729 -14.807 1.00 69.69 291 TYR A CA 1
ATOM 2191 C C . TYR A 1 291 ? -2.600 -0.066 -14.701 1.00 69.69 291 TYR A C 1
ATOM 2193 O O . TYR A 1 291 ? -3.539 -0.671 -14.190 1.00 69.69 291 TYR A O 1
ATOM 2201 N N . TYR A 1 292 ? -2.737 1.154 -15.225 1.00 75.25 292 TYR A N 1
ATOM 2202 C CA . TYR A 1 292 ? -3.971 1.940 -15.146 1.00 75.25 292 TYR A CA 1
ATOM 2203 C C . TYR A 1 292 ? -4.434 2.373 -16.530 1.00 75.25 292 TYR A C 1
ATOM 2205 O O . TYR A 1 292 ? -3.630 2.851 -17.329 1.00 75.25 292 TYR A O 1
ATOM 2213 N N . ALA A 1 293 ? -5.741 2.306 -16.760 1.00 77.25 293 ALA A N 1
ATOM 2214 C CA . ALA A 1 293 ? -6.385 2.912 -17.916 1.00 77.25 293 ALA A CA 1
ATOM 2215 C C . ALA A 1 293 ? -7.715 3.547 -17.498 1.00 77.25 293 ALA A C 1
ATOM 2217 O O . ALA A 1 293 ? -8.362 3.096 -16.551 1.00 77.25 293 ALA A O 1
ATOM 2218 N N . THR A 1 294 ? -8.120 4.602 -18.201 1.00 81.06 294 THR A N 1
ATOM 2219 C CA . THR A 1 294 ? -9.459 5.185 -18.065 1.00 81.06 294 THR A CA 1
ATOM 2220 C C . THR A 1 294 ? -10.371 4.567 -19.117 1.00 81.06 294 THR A C 1
ATOM 2222 O O . THR A 1 294 ? -9.962 4.390 -20.263 1.00 81.06 294 THR A O 1
ATOM 2225 N N . ILE A 1 295 ? -11.597 4.246 -18.722 1.00 79.81 295 ILE A N 1
ATOM 2226 C CA . ILE A 1 295 ? -12.627 3.677 -19.591 1.00 79.81 295 ILE A CA 1
ATOM 2227 C C . ILE A 1 295 ? -13.208 4.789 -20.475 1.00 79.81 295 ILE A C 1
ATOM 2229 O O . ILE A 1 295 ? -13.608 5.839 -19.967 1.00 79.81 295 ILE A O 1
ATOM 2233 N N . ASP A 1 296 ? -13.245 4.574 -21.789 1.00 83.62 296 ASP A N 1
ATOM 2234 C CA . ASP A 1 296 ? -13.802 5.520 -22.757 1.00 83.62 296 ASP A CA 1
ATOM 2235 C C . ASP A 1 296 ? -15.345 5.483 -22.822 1.00 83.62 296 ASP A C 1
ATOM 2237 O O . ASP A 1 296 ? -16.004 4.641 -22.209 1.00 83.62 296 ASP A O 1
ATOM 2241 N N . GLN A 1 297 ? -15.932 6.387 -23.612 1.00 84.12 297 GLN A N 1
ATOM 2242 C CA . GLN A 1 297 ? -17.382 6.472 -23.868 1.00 84.12 297 GLN A CA 1
ATOM 2243 C C . GLN A 1 297 ? -18.011 5.196 -24.466 1.00 84.12 297 GLN A C 1
ATOM 2245 O O . GLN A 1 297 ? -19.227 5.015 -24.426 1.00 84.12 297 GLN A O 1
ATOM 2250 N N . ASN A 1 298 ? -17.198 4.304 -25.039 1.00 81.56 298 ASN A N 1
ATOM 2251 C CA . ASN A 1 298 ? -17.628 3.017 -25.581 1.00 81.56 298 ASN A CA 1
ATOM 2252 C C . ASN A 1 298 ? -17.487 1.886 -24.545 1.00 81.56 298 ASN A C 1
ATOM 2254 O O . ASN A 1 298 ? -17.737 0.727 -24.875 1.00 81.56 298 ASN A O 1
ATOM 2258 N N . GLY A 1 299 ? -17.061 2.192 -23.315 1.00 76.00 299 GLY A N 1
ATOM 2259 C CA . GLY A 1 299 ? -16.753 1.208 -22.282 1.00 76.00 299 GLY A CA 1
ATOM 2260 C C . GLY A 1 299 ? -15.385 0.533 -22.444 1.00 76.00 299 GLY A C 1
ATOM 2261 O O . GLY A 1 299 ? -15.136 -0.479 -21.798 1.00 76.00 299 GLY A O 1
ATOM 2262 N N . THR A 1 300 ? -14.494 1.051 -23.292 1.00 82.25 300 THR A N 1
ATOM 2263 C CA . THR A 1 300 ? -13.186 0.442 -23.584 1.00 82.25 300 THR A CA 1
ATOM 2264 C C . THR A 1 300 ? -12.083 1.096 -22.762 1.00 82.25 300 THR A C 1
ATOM 2266 O O . THR A 1 300 ? -11.878 2.305 -22.836 1.00 82.25 300 THR A O 1
ATOM 2269 N N . ALA A 1 301 ? -11.309 0.300 -22.034 1.00 82.12 301 ALA A N 1
ATOM 2270 C CA . ALA A 1 301 ? -10.040 0.717 -21.454 1.00 82.12 301 ALA A CA 1
ATOM 2271 C C . ALA A 1 301 ? -8.866 0.169 -22.278 1.00 82.12 301 ALA A C 1
ATOM 2273 O O . ALA A 1 301 ? -8.882 -0.993 -22.685 1.00 82.12 301 ALA A O 1
ATOM 2274 N N . VAL A 1 302 ? -7.847 0.998 -22.521 1.00 85.31 302 VAL A N 1
ATOM 2275 C CA . VAL A 1 302 ? -6.694 0.661 -23.374 1.00 85.31 302 VAL A CA 1
ATOM 2276 C C . VAL A 1 302 ? -5.407 0.675 -22.556 1.00 85.31 302 VAL A C 1
ATOM 2278 O O . VAL A 1 302 ? -5.065 1.687 -21.949 1.00 85.31 302 VAL A O 1
ATOM 2281 N N . PHE A 1 303 ? -4.675 -0.435 -22.583 1.00 83.12 303 PHE A N 1
ATOM 2282 C CA . PHE A 1 303 ? -3.373 -0.600 -21.943 1.00 83.12 303 PHE A CA 1
ATOM 2283 C C . PHE A 1 303 ? -2.308 -0.751 -23.030 1.00 83.12 303 PHE A C 1
ATOM 2285 O O . PHE A 1 303 ? -2.130 -1.833 -23.592 1.00 83.12 303 PHE A O 1
ATOM 2292 N N . GLU A 1 304 ? -1.635 0.347 -23.372 1.00 84.44 304 GLU A N 1
ATOM 2293 C CA . GLU A 1 304 ? -0.621 0.357 -24.429 1.00 84.44 304 GLU A CA 1
ATOM 2294 C C . GLU A 1 304 ? 0.570 -0.542 -24.080 1.00 84.44 304 GLU A C 1
ATOM 2296 O O . GLU A 1 304 ? 1.158 -0.406 -23.007 1.00 84.44 304 GLU A O 1
ATOM 2301 N N . LYS A 1 305 ? 0.961 -1.420 -25.017 1.00 81.12 305 LYS A N 1
ATOM 2302 C CA . LYS A 1 305 ? 2.197 -2.224 -24.934 1.00 81.12 305 LYS A CA 1
ATOM 2303 C C . LYS A 1 305 ? 2.367 -2.949 -23.586 1.00 81.12 305 LYS A C 1
ATOM 2305 O O . LYS A 1 305 ? 3.461 -2.961 -23.018 1.00 81.12 305 LYS A O 1
ATOM 2310 N N . LEU A 1 306 ? 1.293 -3.583 -23.116 1.00 80.25 306 LEU A N 1
ATOM 2311 C CA . LEU A 1 306 ? 1.267 -4.431 -21.926 1.00 80.25 306 LEU A CA 1
ATOM 2312 C C . LEU A 1 306 ? 2.106 -5.711 -22.163 1.00 80.25 306 LEU A C 1
ATOM 2314 O O . LEU A 1 306 ? 1.971 -6.322 -23.229 1.00 80.25 306 LEU A O 1
ATOM 2318 N N . PRO A 1 307 ? 3.005 -6.110 -21.246 1.00 81.69 307 PRO A N 1
ATOM 2319 C CA . PRO A 1 307 ? 3.818 -7.318 -21.417 1.00 81.69 307 PRO A CA 1
ATOM 2320 C C . PRO A 1 307 ? 3.006 -8.624 -21.552 1.00 81.69 307 PRO A C 1
ATOM 2322 O O . PRO A 1 307 ? 1.824 -8.686 -21.217 1.00 81.69 307 PRO A O 1
ATOM 2325 N N . LEU A 1 308 ? 3.627 -9.687 -22.077 1.00 75.69 308 LEU A N 1
ATOM 2326 C CA . LEU A 1 308 ? 2.946 -10.963 -22.362 1.00 75.69 308 LEU A CA 1
ATOM 2327 C C . LEU A 1 308 ? 2.805 -11.892 -21.134 1.00 75.69 308 LEU A C 1
ATOM 2329 O O . LEU A 1 308 ? 3.366 -12.987 -21.098 1.00 75.69 308 LEU A O 1
ATOM 2333 N N . GLU A 1 309 ? 2.064 -11.460 -20.111 1.00 72.00 309 GLU A N 1
ATOM 2334 C CA . GLU A 1 309 ? 2.018 -12.122 -18.792 1.00 72.00 309 GLU A CA 1
ATOM 2335 C C . GLU A 1 309 ? 0.595 -12.459 -18.312 1.00 72.00 309 GLU A C 1
ATOM 2337 O O . GLU A 1 309 ? -0.403 -12.227 -19.003 1.00 72.00 309 GLU A O 1
ATOM 2342 N N . LYS A 1 310 ? 0.493 -13.035 -17.106 1.00 70.94 310 LYS A N 1
ATOM 2343 C CA . LYS A 1 310 ? -0.779 -13.201 -16.398 1.00 70.94 310 LYS A CA 1
ATOM 2344 C C . LYS A 1 310 ? -1.093 -11.957 -15.557 1.00 70.94 310 LYS A C 1
ATOM 2346 O O . LYS A 1 310 ? -0.297 -11.571 -14.702 1.00 70.94 310 LYS A O 1
ATOM 2351 N N . TYR A 1 311 ? -2.281 -11.395 -15.760 1.00 70.12 311 TYR A N 1
ATOM 2352 C CA . TYR A 1 311 ? -2.781 -10.227 -15.041 1.00 70.12 311 TYR A CA 1
ATOM 2353 C C . TYR A 1 311 ? -4.067 -10.535 -14.283 1.00 70.12 311 TYR A C 1
ATOM 2355 O O . TYR A 1 311 ? -4.929 -11.255 -14.786 1.00 70.12 311 TYR A O 1
ATOM 2363 N N . GLU A 1 312 ? -4.217 -9.943 -13.105 1.00 66.75 312 GLU A N 1
ATOM 2364 C CA . GLU A 1 312 ? -5.493 -9.829 -12.400 1.00 66.75 312 GLU A CA 1
ATOM 2365 C C . GLU A 1 312 ? -6.149 -8.489 -12.717 1.00 66.75 312 GLU A C 1
ATOM 2367 O O . GLU A 1 312 ? -5.461 -7.475 -12.827 1.00 66.75 312 GLU A O 1
ATOM 2372 N N . VAL A 1 313 ? -7.469 -8.475 -12.884 1.00 67.56 313 VAL A N 1
ATOM 2373 C CA . VAL A 1 313 ? -8.224 -7.270 -13.245 1.00 67.56 313 VAL A CA 1
ATOM 2374 C C . VAL A 1 313 ? -9.087 -6.865 -12.065 1.00 67.56 313 VAL A C 1
ATOM 2376 O O . VAL A 1 313 ? -9.889 -7.657 -11.581 1.00 67.56 313 VAL A O 1
ATOM 2379 N N . SER A 1 314 ? -8.976 -5.611 -11.632 1.00 63.09 314 SER A N 1
ATOM 2380 C CA . SER A 1 314 ? -9.903 -5.045 -10.657 1.00 63.09 314 SER A CA 1
ATOM 2381 C C . SER A 1 314 ? -10.609 -3.822 -11.216 1.00 63.09 314 SER A C 1
ATOM 2383 O O . SER A 1 314 ? -9.991 -2.870 -11.706 1.00 63.09 314 SER A O 1
ATOM 2385 N N . VAL A 1 315 ? -11.932 -3.862 -11.095 1.00 60.56 315 VAL A N 1
ATOM 2386 C CA . VAL A 1 315 ? -12.828 -2.736 -11.313 1.00 60.56 315 VAL A CA 1
ATOM 2387 C C . VAL A 1 315 ? -13.578 -2.512 -9.996 1.00 60.56 315 VAL A C 1
ATOM 2389 O O . VAL A 1 315 ? -14.329 -3.395 -9.576 1.00 60.56 315 VAL A O 1
ATOM 2392 N N . PRO A 1 316 ? -13.386 -1.362 -9.329 1.00 51.03 316 PRO A N 1
ATOM 2393 C CA . PRO A 1 316 ? -14.143 -0.975 -8.142 1.00 51.03 316 PRO A CA 1
ATOM 2394 C C . PRO A 1 316 ? -15.653 -1.244 -8.270 1.00 51.03 316 PRO A C 1
ATOM 2396 O O . PRO A 1 316 ? -16.315 -0.730 -9.174 1.00 51.03 316 PRO A O 1
ATOM 2399 N N . GLY A 1 317 ? -16.193 -2.083 -7.380 1.00 50.12 317 GLY A N 1
ATOM 2400 C CA . GLY A 1 317 ? -17.622 -2.414 -7.344 1.00 50.12 317 GLY A CA 1
ATOM 2401 C C . GLY A 1 317 ? -18.134 -3.417 -8.381 1.00 50.12 317 GLY A C 1
ATOM 2402 O O . GLY A 1 317 ? -19.348 -3.611 -8.471 1.00 50.12 317 GLY A O 1
ATOM 2403 N N . LEU A 1 318 ? -17.259 -4.046 -9.170 1.00 57.03 318 LEU A N 1
ATOM 2404 C CA . LEU A 1 318 ? -17.644 -5.002 -10.207 1.00 57.03 318 LEU A CA 1
ATOM 2405 C C . LEU A 1 318 ? -16.880 -6.320 -10.034 1.00 57.03 318 LEU A C 1
ATOM 2407 O O . LEU A 1 318 ? -15.685 -6.405 -10.304 1.00 57.03 318 LEU A O 1
ATOM 2411 N N . LYS A 1 319 ? -17.602 -7.369 -9.632 1.00 52.72 319 LYS A N 1
ATOM 2412 C CA . LYS A 1 319 ? -17.110 -8.749 -9.694 1.00 52.72 319 LYS A CA 1
ATOM 2413 C C . LYS A 1 319 ? -17.108 -9.217 -11.150 1.00 52.72 319 LYS A C 1
ATOM 2415 O O . LYS A 1 319 ? -18.136 -9.103 -11.821 1.00 52.72 319 LYS A O 1
ATOM 2420 N N . LEU A 1 320 ? -15.975 -9.735 -11.616 1.00 54.03 320 LEU A N 1
ATOM 2421 C CA . LEU A 1 320 ? -15.816 -10.233 -12.978 1.00 54.03 320 LEU A CA 1
ATOM 2422 C C . LEU A 1 320 ? -16.202 -11.718 -13.064 1.00 54.03 320 LEU A C 1
ATOM 2424 O O . LEU A 1 320 ? -16.352 -12.420 -12.063 1.00 54.03 320 LEU A O 1
ATOM 2428 N N . SER A 1 321 ? -16.410 -12.186 -14.292 1.00 47.41 321 SER A N 1
ATOM 2429 C CA . SER A 1 321 ? -16.619 -13.601 -14.617 1.00 47.41 321 SER A CA 1
ATOM 2430 C C . SER A 1 321 ? -15.315 -14.405 -14.522 1.00 47.41 321 SER A C 1
ATOM 2432 O O . SER A 1 321 ? -15.337 -15.563 -14.108 1.00 47.41 321 SER A O 1
ATOM 2434 N N . GLU A 1 322 ? -14.189 -13.769 -14.850 1.00 53.69 322 GLU A N 1
ATOM 2435 C CA . GLU A 1 322 ? -12.826 -14.255 -14.642 1.00 53.69 322 GLU A CA 1
ATOM 2436 C C . GLU A 1 322 ? -11.958 -13.090 -14.139 1.00 53.69 322 GLU A C 1
ATOM 2438 O O . GLU A 1 322 ? -11.757 -12.108 -14.853 1.00 53.69 322 GLU A O 1
ATOM 2443 N N . ASP A 1 323 ? -11.426 -13.197 -12.918 1.00 54.25 323 ASP A N 1
ATOM 2444 C CA . ASP A 1 323 ? -10.596 -12.139 -12.316 1.00 54.25 323 ASP A CA 1
ATOM 2445 C C . ASP A 1 323 ? -9.145 -12.150 -12.836 1.00 54.25 323 ASP A C 1
ATOM 2447 O O . ASP A 1 323 ? -8.384 -11.227 -12.556 1.00 54.25 323 ASP A O 1
ATOM 2451 N N . THR A 1 324 ? -8.740 -13.181 -13.595 1.00 52.00 324 THR A N 1
ATOM 2452 C CA . THR A 1 324 ? -7.378 -13.320 -14.137 1.00 52.00 324 THR A CA 1
ATOM 2453 C C . THR A 1 324 ? -7.371 -13.607 -15.636 1.00 52.00 324 THR A C 1
ATOM 2455 O O . THR A 1 324 ? -8.074 -14.517 -16.068 1.00 52.00 324 THR A O 1
ATOM 2458 N N . PHE A 1 325 ? -6.482 -12.970 -16.402 1.00 63.06 325 PHE A N 1
ATOM 2459 C CA . PHE A 1 325 ? -6.246 -13.285 -17.814 1.00 63.06 325 PHE A CA 1
ATOM 2460 C C . PHE A 1 325 ? -4.769 -13.491 -18.146 1.00 63.06 325 PHE A C 1
ATOM 2462 O O . PHE A 1 325 ? -3.890 -13.044 -17.418 1.00 63.06 325 PHE A O 1
ATOM 2469 N N . THR A 1 326 ? -4.496 -14.160 -19.267 1.00 58.25 326 THR A N 1
ATOM 2470 C CA . THR A 1 326 ? -3.144 -14.586 -19.660 1.00 58.25 326 THR A CA 1
ATOM 2471 C C . THR A 1 326 ? -2.812 -14.059 -21.059 1.00 58.25 326 THR A C 1
ATOM 2473 O O . THR A 1 326 ? -3.226 -14.635 -22.068 1.00 58.25 326 THR A O 1
ATOM 2476 N N . HIS A 1 327 ? -2.074 -12.951 -21.134 1.00 65.06 327 HIS A N 1
ATOM 2477 C CA . HIS A 1 327 ? -1.800 -12.186 -22.353 1.00 65.06 327 HIS A CA 1
ATOM 2478 C C . HIS A 1 327 ? -0.762 -12.883 -23.254 1.00 65.06 327 HIS A C 1
ATOM 2480 O O . HIS A 1 327 ? 0.410 -12.538 -23.254 1.00 65.06 327 HIS A O 1
ATOM 2486 N N . THR A 1 328 ? -1.169 -13.914 -24.003 1.00 54.41 328 THR A N 1
ATOM 2487 C CA . THR A 1 328 ? -0.214 -14.899 -24.568 1.00 54.41 328 THR A CA 1
ATOM 2488 C C . THR A 1 328 ? -0.311 -15.176 -26.069 1.00 54.41 328 THR A C 1
ATOM 2490 O O . THR A 1 328 ? 0.395 -16.061 -26.555 1.00 54.41 328 THR A O 1
ATOM 2493 N N . LYS A 1 329 ? -1.152 -14.466 -26.840 1.00 53.12 329 LYS A N 1
ATOM 2494 C CA . LYS A 1 329 ? -1.287 -14.723 -28.289 1.00 53.12 329 LYS A CA 1
ATOM 2495 C C . LYS A 1 329 ? -1.433 -13.496 -29.190 1.00 53.12 329 LYS A C 1
ATOM 2497 O O . LYS A 1 329 ? -2.081 -12.489 -28.883 1.00 53.12 329 LYS A O 1
ATOM 2502 N N . GLU A 1 330 ? -0.873 -13.652 -30.387 1.00 47.16 330 GLU A N 1
ATOM 2503 C CA . GLU A 1 330 ? -1.186 -12.823 -31.546 1.00 47.16 330 GLU A CA 1
ATOM 2504 C C . GLU A 1 330 ? -2.672 -12.929 -31.930 1.00 47.16 330 GLU A C 1
ATOM 2506 O O . GLU A 1 330 ? -3.336 -13.929 -31.668 1.00 47.16 330 GLU A O 1
ATOM 2511 N N . GLY A 1 331 ? -3.193 -11.890 -32.587 1.00 44.22 331 GLY A N 1
ATOM 2512 C CA . GLY A 1 331 ? -4.501 -11.924 -33.251 1.00 44.22 331 GLY A CA 1
ATOM 2513 C C . GLY A 1 331 ? -5.695 -11.471 -32.410 1.00 44.22 331 GLY A C 1
ATOM 2514 O O . GLY A 1 331 ? -6.477 -10.659 -32.892 1.00 44.22 331 GLY A O 1
ATOM 2515 N N . GLU A 1 332 ? -5.828 -11.914 -31.160 1.00 47.62 332 GLU A N 1
ATOM 2516 C CA . GLU A 1 332 ? -7.027 -11.603 -30.364 1.00 47.62 332 GLU A CA 1
ATOM 2517 C C . GLU A 1 332 ? -6.821 -10.350 -29.497 1.00 47.62 332 GLU A C 1
ATOM 2519 O O . GLU A 1 332 ? -5.856 -10.238 -28.733 1.00 47.62 332 GLU A O 1
ATOM 2524 N N . GLY A 1 333 ? -7.700 -9.359 -29.680 1.00 46.34 333 GLY A N 1
ATOM 2525 C CA . GLY A 1 333 ? -7.892 -8.271 -28.724 1.00 46.34 333 GLY A CA 1
ATOM 2526 C C . GLY A 1 333 ? -8.687 -8.819 -27.547 1.00 46.34 333 GLY A C 1
ATOM 2527 O O . GLY A 1 333 ? -9.685 -9.509 -27.752 1.00 46.34 333 GLY A O 1
ATOM 2528 N N . PHE A 1 334 ? -8.219 -8.575 -26.328 1.00 51.94 334 PHE A N 1
ATOM 2529 C CA . PHE A 1 334 ? -8.860 -9.148 -25.156 1.00 51.94 334 PHE A CA 1
ATOM 2530 C C . PHE A 1 334 ? -10.170 -8.406 -24.862 1.00 51.94 334 PHE A C 1
ATOM 2532 O O . PHE A 1 334 ? -10.176 -7.197 -24.666 1.00 51.94 334 PHE A O 1
ATOM 2539 N N . ASN A 1 335 ? -11.279 -9.139 -24.849 1.00 50.97 335 ASN A N 1
ATOM 2540 C CA . ASN A 1 335 ? -12.548 -8.669 -24.315 1.00 50.97 335 ASN A CA 1
ATOM 2541 C C . ASN A 1 335 ? -12.830 -9.500 -23.069 1.00 50.97 335 ASN A C 1
ATOM 2543 O O . ASN A 1 335 ? -13.273 -10.643 -23.185 1.00 50.97 335 ASN A O 1
ATOM 2547 N N . ILE A 1 336 ? -12.610 -8.922 -21.888 1.00 52.91 336 ILE A N 1
ATOM 2548 C CA . ILE A 1 336 ? -13.343 -9.384 -20.710 1.00 52.91 336 ILE A CA 1
ATOM 2549 C C . ILE A 1 336 ? -14.800 -9.055 -21.008 1.00 52.91 336 ILE A C 1
ATOM 2551 O O . ILE A 1 336 ? -15.165 -7.885 -21.038 1.00 52.91 336 ILE A O 1
ATOM 2555 N N . ASP A 1 337 ? -15.634 -10.061 -21.260 1.00 48.72 337 ASP A N 1
ATOM 2556 C CA . ASP A 1 337 ? -17.075 -9.862 -21.142 1.00 48.72 337 ASP A CA 1
ATOM 2557 C C . ASP A 1 337 ? -17.372 -9.789 -19.644 1.00 48.72 337 ASP A C 1
ATOM 2559 O O . ASP A 1 337 ? -17.648 -10.796 -18.982 1.00 48.72 337 ASP A O 1
ATOM 2563 N N . ALA A 1 338 ? -17.184 -8.588 -19.090 1.00 49.84 338 ALA A N 1
ATOM 2564 C CA . ALA A 1 338 ? -17.425 -8.271 -17.695 1.00 49.84 338 ALA A CA 1
ATOM 2565 C C . ALA A 1 338 ? -18.934 -8.244 -17.452 1.00 49.84 338 ALA A C 1
ATOM 2567 O O . ALA A 1 338 ? -19.558 -7.191 -17.289 1.00 49.84 338 ALA A O 1
ATOM 2568 N N . GLN A 1 339 ? -19.524 -9.438 -17.475 1.00 47.47 339 GLN A N 1
ATOM 2569 C CA . GLN A 1 339 ? -20.915 -9.643 -17.141 1.00 47.47 339 GLN A CA 1
ATOM 2570 C C . GLN A 1 339 ? -21.123 -9.100 -15.740 1.00 47.47 339 GLN A C 1
ATOM 2572 O O . GLN A 1 339 ? -20.457 -9.520 -14.795 1.00 47.47 339 GLN A O 1
ATOM 2577 N N . GLN A 1 340 ? -22.041 -8.143 -15.627 1.00 49.66 340 GLN A N 1
ATOM 2578 C CA . GLN A 1 340 ? -22.450 -7.596 -14.348 1.00 49.66 340 GLN A CA 1
ATOM 2579 C C . GLN A 1 340 ? -22.856 -8.768 -13.454 1.00 49.66 340 GLN A C 1
ATOM 2581 O O . GLN A 1 340 ? -23.876 -9.416 -13.706 1.00 49.66 340 GLN A O 1
ATOM 2586 N N . ALA A 1 341 ? -22.043 -9.054 -12.432 1.00 50.69 341 ALA A N 1
ATOM 2587 C CA . ALA A 1 341 ? -22.384 -10.051 -11.431 1.00 50.69 341 ALA A CA 1
ATOM 2588 C C . ALA A 1 341 ? -23.795 -9.766 -10.904 1.00 50.69 341 ALA A C 1
ATOM 2590 O O . ALA A 1 341 ? -24.219 -8.608 -10.851 1.00 50.69 341 ALA A O 1
ATOM 2591 N N . SER A 1 342 ? -24.533 -10.809 -10.524 1.00 58.72 342 SER A N 1
ATOM 2592 C CA . SER A 1 342 ? -25.888 -10.661 -9.993 1.00 58.72 342 SER A CA 1
ATOM 2593 C C . SER A 1 342 ? -25.847 -9.888 -8.672 1.00 58.72 342 SER A C 1
ATOM 2595 O O . SER A 1 342 ? -25.733 -10.491 -7.602 1.00 58.72 342 SER A O 1
ATOM 2597 N N . LEU A 1 343 ? -25.891 -8.556 -8.760 1.00 67.19 343 LEU A N 1
ATOM 2598 C CA . LEU A 1 343 ? -25.762 -7.674 -7.611 1.00 67.19 343 LEU A CA 1
ATOM 2599 C C . LEU A 1 343 ? -26.883 -7.991 -6.616 1.00 67.19 343 LEU A C 1
ATOM 2601 O O . LEU A 1 343 ? -28.034 -8.179 -7.035 1.00 67.19 343 LEU A O 1
ATOM 2605 N N . PRO A 1 344 ? -26.587 -8.040 -5.307 1.00 74.81 344 PRO A N 1
ATOM 2606 C CA . PRO A 1 344 ? -27.618 -8.245 -4.307 1.00 74.81 344 PRO A CA 1
ATOM 2607 C C . PRO A 1 344 ? -28.693 -7.163 -4.435 1.00 74.81 344 PRO A C 1
ATOM 2609 O O . PRO A 1 344 ? -28.421 -5.993 -4.709 1.00 74.81 344 PRO A O 1
ATOM 2612 N N . SER A 1 345 ? -29.950 -7.543 -4.228 1.00 78.38 345 SER A N 1
ATOM 2613 C CA . SER A 1 345 ? -31.020 -6.559 -4.073 1.00 78.38 345 SER A CA 1
ATOM 2614 C C . SER A 1 345 ? -30.849 -5.806 -2.755 1.00 78.38 345 SER A C 1
ATOM 2616 O O . SER A 1 345 ? -30.452 -6.409 -1.760 1.00 78.38 345 SER A O 1
ATOM 2618 N N . VAL A 1 346 ? -31.214 -4.519 -2.728 1.00 79.00 346 VAL A N 1
ATOM 2619 C CA . VAL A 1 346 ? -31.139 -3.684 -1.515 1.00 79.00 346 VAL A CA 1
ATOM 2620 C C . VAL A 1 346 ? -31.773 -4.411 -0.307 1.00 79.00 346 VAL A C 1
ATOM 2622 O O . VAL A 1 346 ? -32.920 -4.874 -0.448 1.00 79.00 346 VAL A O 1
ATOM 2625 N N . PRO A 1 347 ? -31.085 -4.521 0.853 1.00 76.44 347 PRO A N 1
ATOM 2626 C CA . PRO A 1 347 ? -31.558 -5.266 2.023 1.00 76.44 347 PRO A CA 1
ATOM 2627 C C . PRO A 1 347 ? -32.866 -4.681 2.556 1.00 76.44 347 PRO A C 1
ATOM 2629 O O . PRO A 1 347 ? -33.076 -3.470 2.498 1.00 76.44 347 PRO A O 1
ATOM 2632 N N . LYS A 1 348 ? -33.786 -5.508 3.067 1.00 75.19 348 LYS A N 1
ATOM 2633 C CA . LYS A 1 348 ? -35.135 -5.013 3.418 1.00 75.19 348 LYS A CA 1
ATOM 2634 C C . LYS A 1 348 ? -35.113 -4.049 4.602 1.00 75.19 348 LYS A C 1
ATOM 2636 O O . LYS A 1 348 ? -35.910 -3.116 4.606 1.00 75.19 348 LYS A O 1
ATOM 2641 N N . SER A 1 349 ? -34.203 -4.249 5.553 1.00 70.38 349 SER A N 1
ATOM 2642 C CA . SER A 1 349 ? -33.953 -3.312 6.657 1.00 70.38 349 SER A CA 1
ATOM 2643 C C . SER A 1 349 ? -33.399 -1.964 6.183 1.00 70.38 349 SER A C 1
ATOM 2645 O O . SER A 1 349 ? -33.650 -0.939 6.813 1.00 70.38 349 SER A O 1
ATOM 2647 N N . ALA A 1 350 ? -32.680 -1.952 5.057 1.00 69.81 350 ALA A N 1
ATOM 2648 C CA . ALA A 1 350 ? -32.061 -0.756 4.504 1.00 69.81 350 ALA A CA 1
ATOM 2649 C C . ALA A 1 350 ? -33.039 0.115 3.698 1.00 69.81 350 ALA A C 1
ATOM 2651 O O . ALA A 1 350 ? -32.847 1.324 3.678 1.00 69.81 350 ALA A O 1
ATOM 2652 N N . ARG A 1 351 ? -34.109 -0.465 3.118 1.00 71.44 351 ARG A N 1
ATOM 2653 C CA . ARG A 1 351 ? -35.131 0.189 2.255 1.00 71.44 351 ARG A CA 1
ATOM 2654 C C . ARG A 1 351 ? -36.040 1.223 2.950 1.00 71.44 351 ARG A C 1
ATOM 2656 O O . ARG A 1 351 ? -37.158 1.455 2.491 1.00 71.44 351 ARG A O 1
ATOM 2663 N N . ALA A 1 352 ? -35.612 1.820 4.056 1.00 60.09 352 ALA A N 1
ATOM 2664 C CA . ALA A 1 352 ? -36.278 3.009 4.569 1.00 60.09 352 ALA A CA 1
ATOM 2665 C C . ALA A 1 352 ? -36.128 4.160 3.555 1.00 60.09 352 ALA A C 1
ATOM 2667 O O . ALA A 1 352 ? -35.139 4.244 2.828 1.00 60.09 352 ALA A O 1
ATOM 2668 N N . ASP A 1 353 ? -37.138 5.024 3.483 1.00 55.81 353 ASP A N 1
ATOM 2669 C CA . ASP A 1 353 ? -37.251 6.095 2.482 1.00 55.81 353 ASP A CA 1
ATOM 2670 C C . ASP A 1 353 ? -36.471 7.350 2.940 1.00 55.81 353 ASP A C 1
ATOM 2672 O O . ASP A 1 353 ? -37.004 8.451 3.045 1.00 55.81 353 ASP A O 1
ATOM 2676 N N . ASP A 1 354 ? -35.217 7.143 3.359 1.00 64.88 354 ASP A N 1
ATOM 2677 C CA . ASP A 1 354 ? -34.472 8.023 4.275 1.00 64.88 354 ASP A CA 1
ATOM 2678 C C . ASP A 1 354 ? -33.242 8.708 3.657 1.00 64.88 354 ASP A C 1
ATOM 2680 O O . ASP A 1 354 ? -32.402 9.256 4.369 1.00 64.88 354 ASP A O 1
ATOM 2684 N N . GLY A 1 355 ? -33.142 8.706 2.326 1.00 78.50 355 GLY A N 1
ATOM 2685 C CA . GLY A 1 355 ? -32.076 9.405 1.611 1.00 78.50 355 GLY A CA 1
ATOM 2686 C C . GLY A 1 355 ? -30.708 8.721 1.667 1.00 78.50 355 GLY A C 1
ATOM 2687 O O . GLY A 1 355 ? -29.710 9.380 1.404 1.00 78.50 355 GLY A O 1
ATOM 2688 N N . LYS A 1 356 ? -30.622 7.424 1.979 1.00 88.25 356 LYS A N 1
ATOM 2689 C CA . LYS A 1 356 ? -29.379 6.642 1.835 1.00 88.25 356 LYS A CA 1
ATOM 2690 C C . LYS A 1 356 ? -28.849 6.581 0.400 1.00 88.25 356 LYS A C 1
ATOM 2692 O O . LYS A 1 356 ? -29.615 6.575 -0.566 1.00 88.25 356 LYS A O 1
ATOM 2697 N N . LEU A 1 357 ? -27.532 6.423 0.288 1.00 90.12 357 LEU A N 1
ATOM 2698 C CA . LEU A 1 357 ? -26.843 6.009 -0.936 1.00 90.12 357 LEU A CA 1
ATOM 2699 C C . LEU A 1 357 ? -26.444 4.530 -0.834 1.00 90.12 357 LEU A C 1
ATOM 2701 O O . LEU A 1 357 ? -26.230 4.019 0.266 1.00 90.12 357 LEU A O 1
ATOM 2705 N N . TYR A 1 358 ? -26.341 3.836 -1.968 1.00 87.56 358 TYR A N 1
ATOM 2706 C CA . TYR A 1 358 ? -26.118 2.386 -2.004 1.00 87.56 358 TYR A CA 1
ATOM 2707 C C . TYR A 1 358 ? -24.973 2.021 -2.941 1.00 87.56 358 TYR A C 1
ATOM 2709 O O . TYR A 1 358 ? -24.994 2.400 -4.108 1.00 87.56 358 TYR A O 1
ATOM 2717 N N . VAL A 1 359 ? -24.011 1.246 -2.445 1.00 86.62 359 VAL A N 1
ATOM 2718 C CA . VAL A 1 359 ? -22.818 0.805 -3.179 1.00 86.62 359 VAL A CA 1
ATOM 2719 C C . VAL A 1 359 ? -22.905 -0.701 -3.431 1.00 86.62 359 VAL A C 1
ATOM 2721 O O . VAL A 1 359 ? -23.084 -1.475 -2.493 1.00 86.62 359 VAL A O 1
ATOM 2724 N N . GLY A 1 360 ? -22.781 -1.133 -4.689 1.00 80.25 360 GLY A N 1
ATOM 2725 C CA . GLY A 1 360 ? -22.750 -2.552 -5.077 1.00 80.25 360 GLY A CA 1
ATOM 2726 C C . GLY A 1 360 ? -24.096 -3.296 -5.045 1.00 80.25 360 GLY A C 1
ATOM 2727 O O . GLY A 1 360 ? -24.109 -4.524 -5.086 1.00 80.25 360 GLY A O 1
ATOM 2728 N N . TYR A 1 361 ? -25.231 -2.592 -4.986 1.00 80.12 361 TYR A N 1
ATOM 2729 C CA . TYR A 1 361 ? -26.572 -3.198 -5.013 1.00 80.12 361 TYR A CA 1
ATOM 2730 C C . TYR A 1 361 ? -27.269 -3.039 -6.374 1.00 80.12 361 TYR A C 1
ATOM 2732 O O . TYR A 1 361 ? -27.022 -2.098 -7.125 1.00 80.12 361 TYR A O 1
ATOM 2740 N N . SER A 1 362 ? -28.198 -3.946 -6.689 1.00 75.44 362 SER A N 1
ATOM 2741 C CA . SER A 1 362 ? -29.073 -3.820 -7.861 1.00 75.44 362 SER A CA 1
ATOM 2742 C C . SER A 1 362 ? -30.189 -2.795 -7.618 1.00 75.44 362 SER A C 1
ATOM 2744 O O . SER A 1 362 ? -30.846 -2.850 -6.574 1.00 75.44 362 SER A O 1
ATOM 2746 N N . SER A 1 363 ? -30.539 -2.002 -8.632 1.00 68.88 363 SER A N 1
ATOM 2747 C CA . SER A 1 363 ? -31.730 -1.129 -8.645 1.00 68.88 363 SER A CA 1
ATOM 2748 C C . SER A 1 363 ? -33.077 -1.876 -8.726 1.00 68.88 363 SER A C 1
ATOM 2750 O O . SER A 1 363 ? -34.139 -1.256 -8.759 1.00 68.88 363 SER A O 1
ATOM 2752 N N . SER A 1 364 ? -33.079 -3.215 -8.756 1.00 64.62 364 SER A N 1
ATOM 2753 C CA . SER A 1 364 ? -34.300 -4.021 -8.875 1.00 64.62 364 SER A CA 1
ATOM 2754 C C . SER A 1 364 ? -35.266 -3.785 -7.701 1.00 64.62 364 SER A C 1
ATOM 2756 O O . SER A 1 364 ? -35.061 -4.251 -6.573 1.00 64.62 364 SER A O 1
ATOM 2758 N N . GLY A 1 365 ? -36.346 -3.049 -7.980 1.00 62.03 365 GLY A N 1
ATOM 2759 C CA . GLY A 1 365 ? -37.374 -2.697 -7.002 1.00 62.03 365 GLY A CA 1
ATOM 2760 C C . GLY A 1 365 ? -36.948 -1.632 -5.986 1.00 62.03 365 GLY A C 1
ATOM 2761 O O . GLY A 1 365 ? -37.381 -1.716 -4.834 1.00 62.03 365 GLY A O 1
ATOM 2762 N N . TYR A 1 366 ? -36.090 -0.682 -6.376 1.00 69.19 366 TYR A N 1
ATOM 2763 C CA . TYR A 1 366 ? -35.729 0.500 -5.585 1.00 69.19 366 TYR A CA 1
ATOM 2764 C C . TYR A 1 366 ? -35.355 1.686 -6.500 1.00 69.19 366 TYR A C 1
ATOM 2766 O O . TYR A 1 366 ? -34.661 1.488 -7.492 1.00 69.19 366 TYR A O 1
ATOM 2774 N N . GLU A 1 367 ? -35.802 2.905 -6.174 1.00 66.50 367 GLU A N 1
ATOM 2775 C CA . GLU A 1 367 ? -35.671 4.093 -7.051 1.00 66.50 367 GLU A CA 1
ATOM 2776 C C . GLU A 1 367 ? -34.569 5.094 -6.635 1.00 66.50 367 GLU A C 1
ATOM 2778 O O . GLU A 1 367 ? -34.348 6.087 -7.326 1.00 66.50 367 GLU A O 1
ATOM 2783 N N . GLY A 1 368 ? -33.862 4.860 -5.523 1.00 68.06 368 GLY A N 1
ATOM 2784 C CA . GLY A 1 368 ? -32.774 5.737 -5.066 1.00 68.06 368 GLY A CA 1
ATOM 2785 C C . GLY A 1 368 ? -31.433 5.514 -5.785 1.00 68.06 368 GLY A C 1
ATOM 2786 O O . GLY A 1 368 ? -31.256 4.563 -6.550 1.00 68.06 368 GLY A O 1
ATOM 2787 N N . LYS A 1 369 ? -30.468 6.409 -5.528 1.00 75.75 369 LYS A N 1
ATOM 2788 C CA . LYS A 1 369 ? -29.157 6.423 -6.202 1.00 75.75 369 LYS A CA 1
ATOM 2789 C C . LYS A 1 369 ? -28.331 5.167 -5.879 1.00 75.75 369 LYS A C 1
ATOM 2791 O O . LYS A 1 369 ? -28.097 4.852 -4.712 1.00 75.75 369 LYS A O 1
ATOM 2796 N N . MET A 1 370 ? -27.856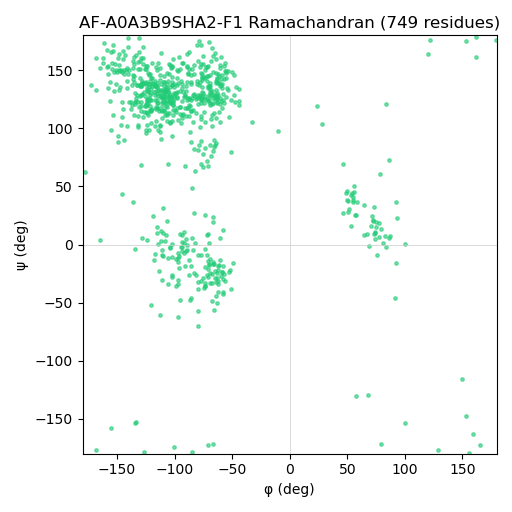 4.508 -6.935 1.00 80.50 370 MET A N 1
ATOM 2797 C CA . MET A 1 370 ? -26.951 3.358 -6.892 1.00 80.50 370 MET A CA 1
ATOM 2798 C C . MET A 1 370 ? -25.564 3.762 -7.387 1.00 80.50 370 MET A C 1
ATOM 2800 O O . MET A 1 370 ? -25.447 4.473 -8.386 1.00 80.50 370 MET A O 1
ATOM 2804 N N . PHE A 1 371 ? -24.537 3.254 -6.719 1.00 82.31 371 PHE A N 1
ATOM 2805 C CA . PHE A 1 371 ? -23.127 3.456 -7.018 1.00 82.31 371 PHE A CA 1
ATOM 2806 C C . PHE A 1 371 ? -22.426 2.103 -7.119 1.00 82.31 371 PHE A C 1
ATOM 2808 O O . PHE A 1 371 ? -22.864 1.108 -6.534 1.00 82.31 371 PHE A O 1
ATOM 2815 N N . TYR A 1 372 ? -21.323 2.069 -7.859 1.00 76.00 372 TYR A N 1
ATOM 2816 C CA . TYR A 1 372 ? -20.462 0.890 -7.932 1.00 76.00 372 TYR A CA 1
ATOM 2817 C C . TYR A 1 372 ? -19.312 1.007 -6.934 1.00 76.00 372 TYR A C 1
ATOM 2819 O O . TYR A 1 372 ? -19.093 0.085 -6.156 1.00 76.00 372 TYR A O 1
ATOM 2827 N N . THR A 1 373 ? -18.645 2.159 -6.906 1.00 80.81 373 THR A N 1
ATOM 2828 C CA . THR A 1 373 ? -17.494 2.425 -6.036 1.00 80.81 373 THR A CA 1
ATOM 2829 C C . THR A 1 373 ? -17.937 3.088 -4.730 1.00 80.81 373 THR A C 1
ATOM 2831 O O . THR A 1 373 ? -19.001 3.717 -4.674 1.00 80.81 373 THR A O 1
ATOM 2834 N N . LEU A 1 374 ? -17.134 2.957 -3.674 1.00 89.44 374 LEU A N 1
ATOM 2835 C CA . LEU A 1 374 ? -17.378 3.675 -2.423 1.00 89.44 374 LEU A CA 1
ATOM 2836 C C . LEU A 1 374 ? -17.013 5.158 -2.558 1.00 89.44 374 LEU A C 1
ATOM 2838 O O . LEU A 1 374 ? -17.750 6.002 -2.047 1.00 89.44 374 LEU A O 1
ATOM 2842 N N . GLN A 1 375 ? -15.945 5.490 -3.294 1.00 91.62 375 GLN A N 1
ATOM 2843 C CA . GLN A 1 375 ? -15.579 6.893 -3.512 1.00 91.62 375 GLN A CA 1
ATOM 2844 C C . GLN A 1 375 ? -16.667 7.673 -4.264 1.00 91.62 375 GLN A C 1
ATOM 2846 O O . GLN A 1 375 ? -16.983 8.786 -3.872 1.00 91.62 375 GLN A O 1
ATOM 2851 N N . ASP A 1 376 ? -17.308 7.091 -5.283 1.00 85.44 376 ASP A N 1
ATOM 2852 C CA . ASP A 1 376 ? -18.365 7.780 -6.039 1.00 85.44 376 ASP A CA 1
ATOM 2853 C C . ASP A 1 376 ? -19.589 8.094 -5.167 1.00 85.44 376 ASP A C 1
ATOM 2855 O O . ASP A 1 376 ? -20.285 9.081 -5.403 1.00 85.44 376 ASP A O 1
ATOM 2859 N N . ALA A 1 377 ? -19.878 7.233 -4.185 1.00 91.62 377 ALA A N 1
ATOM 2860 C CA . ALA A 1 377 ? -20.954 7.462 -3.231 1.00 91.62 377 ALA A CA 1
ATOM 2861 C C . ALA A 1 377 ? -20.587 8.554 -2.216 1.00 91.62 377 ALA A C 1
ATOM 2863 O O . ALA A 1 377 ? -21.467 9.325 -1.850 1.00 91.62 377 ALA A O 1
ATOM 2864 N N . LEU A 1 378 ? -19.315 8.642 -1.810 1.00 94.75 378 LEU A N 1
ATOM 2865 C CA . LEU A 1 378 ? -18.792 9.717 -0.958 1.00 94.75 378 LEU A CA 1
ATOM 2866 C C . LEU A 1 378 ? -18.781 11.066 -1.690 1.00 94.75 378 LEU A C 1
ATOM 2868 O O . LEU A 1 378 ? -19.331 12.041 -1.194 1.00 94.75 378 LEU A O 1
ATOM 2872 N N . ASP A 1 379 ? -18.262 11.115 -2.916 1.00 93.75 379 ASP A N 1
ATOM 2873 C CA . ASP A 1 379 ? -18.249 12.322 -3.759 1.00 93.75 379 ASP A CA 1
ATOM 2874 C C . ASP A 1 379 ? -19.669 12.861 -4.039 1.00 93.75 379 ASP A C 1
ATOM 2876 O O . ASP A 1 379 ? -19.858 14.034 -4.368 1.00 93.75 379 ASP A O 1
ATOM 2880 N N . ALA A 1 380 ? -20.679 11.990 -3.944 1.00 91.56 380 ALA A N 1
ATOM 2881 C CA . ALA A 1 380 ? -22.085 12.308 -4.147 1.00 91.56 380 ALA A CA 1
ATOM 2882 C C . ALA A 1 380 ? -22.897 12.456 -2.848 1.00 91.56 380 ALA A C 1
ATOM 2884 O O . ALA A 1 380 ? -24.112 12.689 -2.959 1.00 91.56 380 ALA A O 1
ATOM 2885 N N . SER A 1 381 ? -22.284 12.294 -1.665 1.00 94.19 381 SER A N 1
ATOM 2886 C CA . SER A 1 381 ? -22.981 12.390 -0.383 1.00 94.19 381 SER A CA 1
ATOM 2887 C C . SER A 1 381 ? -23.028 13.795 0.216 1.00 94.19 381 SER A C 1
ATOM 2889 O O . SER A 1 381 ? -22.199 14.662 -0.045 1.00 94.19 381 SER A O 1
ATOM 2891 N N . GLU A 1 382 ? -24.065 14.020 1.016 1.00 93.88 382 GLU A N 1
ATOM 2892 C CA . GLU A 1 382 ? -24.258 15.197 1.857 1.00 93.88 382 GLU A CA 1
ATOM 2893 C C . GLU A 1 382 ? -23.691 14.945 3.269 1.00 93.88 382 GLU A C 1
ATOM 2895 O O . GLU A 1 382 ? -23.603 13.803 3.726 1.00 93.88 382 GLU A O 1
ATOM 2900 N N . ASP A 1 383 ? -23.336 16.013 3.991 1.00 95.19 383 ASP A N 1
ATOM 2901 C CA . ASP A 1 383 ? -22.768 15.912 5.344 1.00 95.19 383 ASP A CA 1
ATOM 2902 C C . ASP A 1 383 ? -23.713 15.170 6.312 1.00 95.19 383 ASP A C 1
ATOM 2904 O O . ASP A 1 383 ? -24.884 15.513 6.485 1.00 95.19 383 ASP A O 1
ATOM 2908 N N . GLY A 1 384 ? -23.193 14.108 6.927 1.00 93.88 384 GLY A N 1
ATOM 2909 C CA . GLY A 1 384 ? -23.905 13.195 7.820 1.00 93.88 384 GLY A CA 1
ATOM 2910 C C . GLY A 1 384 ? -24.698 12.077 7.127 1.00 93.88 384 GLY A C 1
ATOM 2911 O O . GLY A 1 384 ? -25.281 11.239 7.822 1.00 93.88 384 GLY A O 1
ATOM 2912 N N . GLN A 1 385 ? -24.733 12.014 5.791 1.00 94.38 385 GLN A N 1
ATOM 2913 C CA . GLN A 1 385 ? -25.513 11.011 5.057 1.00 94.38 385 GLN A CA 1
ATOM 2914 C C . GLN A 1 385 ? -25.011 9.577 5.314 1.00 94.38 385 GLN A C 1
ATOM 2916 O O . GLN A 1 385 ? -23.893 9.336 5.773 1.00 94.38 385 GLN A O 1
ATOM 2921 N N . THR A 1 386 ? -25.879 8.595 5.058 1.00 93.81 386 THR A N 1
ATOM 2922 C CA . THR A 1 386 ? -25.556 7.170 5.202 1.00 93.81 386 THR A CA 1
ATOM 2923 C C . THR A 1 386 ? -25.337 6.513 3.842 1.00 93.81 386 THR A C 1
ATOM 2925 O O . THR A 1 386 ? -26.204 6.578 2.967 1.00 93.81 386 THR A O 1
ATOM 2928 N N . ILE A 1 387 ? -24.205 5.827 3.700 1.00 93.94 387 ILE A N 1
ATOM 2929 C CA . ILE A 1 387 ? -23.835 5.003 2.549 1.00 93.94 387 ILE A CA 1
ATOM 2930 C C . ILE A 1 387 ? -23.903 3.534 2.978 1.00 93.94 387 ILE A C 1
ATOM 2932 O O . ILE A 1 387 ? -23.225 3.120 3.918 1.00 93.94 387 ILE A O 1
ATOM 2936 N N . VAL A 1 388 ? -24.725 2.735 2.297 1.00 91.75 388 VAL A N 1
ATOM 2937 C CA . VAL A 1 388 ? -24.867 1.297 2.557 1.00 91.75 388 VAL A CA 1
ATOM 2938 C C . VAL A 1 388 ? -24.090 0.508 1.510 1.00 91.75 388 VAL A C 1
ATOM 2940 O O . VAL A 1 388 ? -24.369 0.623 0.317 1.00 91.75 388 VAL A O 1
ATOM 2943 N N . VAL A 1 389 ? -23.148 -0.325 1.945 1.00 90.50 389 VAL A N 1
ATOM 2944 C CA . VAL A 1 389 ? -22.232 -1.069 1.064 1.00 90.50 389 VAL A CA 1
ATOM 2945 C C . VAL A 1 389 ? -22.611 -2.554 1.030 1.00 90.50 389 VAL A C 1
ATOM 2947 O O . VAL A 1 389 ? -22.899 -3.162 2.066 1.00 90.50 389 VAL A O 1
ATOM 2950 N N . ALA A 1 390 ? -22.685 -3.135 -0.167 1.00 86.19 390 ALA A N 1
ATOM 2951 C CA . ALA A 1 390 ? -22.928 -4.562 -0.377 1.00 86.19 390 ALA A CA 1
ATOM 2952 C C . ALA A 1 390 ? -21.696 -5.403 -0.003 1.00 86.19 390 ALA A C 1
ATOM 2954 O O . ALA A 1 390 ? -20.580 -4.904 -0.101 1.00 86.19 390 ALA A O 1
ATOM 2955 N N . PRO A 1 391 ? -21.844 -6.676 0.408 1.00 83.69 391 PRO A N 1
ATOM 2956 C CA . PRO A 1 391 ? -20.688 -7.547 0.584 1.00 83.69 391 PRO A CA 1
ATOM 2957 C C . PRO A 1 391 ? -19.995 -7.780 -0.765 1.00 83.69 391 PRO A C 1
ATOM 2959 O O . PRO A 1 391 ? -20.658 -7.923 -1.795 1.00 83.69 391 PRO A O 1
ATOM 2962 N N . GLY A 1 392 ? -18.666 -7.802 -0.749 1.00 77.06 392 GLY A N 1
ATOM 2963 C CA . GLY A 1 392 ? -17.827 -7.869 -1.945 1.00 77.06 392 GLY A CA 1
ATOM 2964 C C . GLY A 1 392 ? -16.460 -7.229 -1.707 1.00 77.06 392 GLY A C 1
ATOM 2965 O O . GLY A 1 392 ? -16.213 -6.659 -0.644 1.00 77.06 392 GLY A O 1
ATOM 2966 N N . LYS A 1 393 ? -15.560 -7.320 -2.690 1.00 78.12 393 LYS A N 1
ATOM 2967 C CA . LYS A 1 393 ? -14.220 -6.717 -2.631 1.00 78.12 393 LYS A CA 1
ATOM 2968 C C . LYS A 1 393 ? -14.175 -5.409 -3.425 1.00 78.12 393 LYS A C 1
ATOM 2970 O O . LYS A 1 393 ? -14.572 -5.371 -4.586 1.00 78.12 393 LYS A O 1
ATOM 2975 N N . TYR A 1 394 ? -13.648 -4.362 -2.802 1.00 79.00 394 TYR A N 1
ATOM 2976 C CA . TYR A 1 394 ? -13.562 -2.998 -3.319 1.00 79.00 394 TYR A CA 1
ATOM 2977 C C . TYR A 1 394 ? -12.100 -2.551 -3.270 1.00 79.00 394 TYR A C 1
ATOM 2979 O O . TYR A 1 394 ? -11.610 -2.134 -2.221 1.00 79.00 394 TYR A O 1
ATOM 2987 N N . HIS A 1 395 ? -11.377 -2.683 -4.386 1.00 76.88 395 HIS A N 1
ATOM 2988 C CA . HIS A 1 395 ? -9.976 -2.263 -4.437 1.00 76.88 395 HIS A CA 1
ATOM 2989 C C . HIS A 1 395 ? -9.867 -0.757 -4.704 1.00 76.88 395 HIS A C 1
ATOM 2991 O O . HIS A 1 395 ? -9.726 -0.308 -5.846 1.00 76.88 395 HIS A O 1
ATOM 2997 N N . GLU A 1 396 ? -10.000 0.033 -3.643 1.00 80.06 396 GLU A N 1
ATOM 2998 C CA . GLU A 1 396 ? -10.170 1.483 -3.701 1.00 80.06 396 GLU A CA 1
ATOM 2999 C C . GLU A 1 396 ? -9.292 2.191 -2.666 1.00 80.06 396 GLU A C 1
ATOM 3001 O O . GLU A 1 396 ? -9.159 1.746 -1.529 1.00 80.06 396 GLU A O 1
ATOM 3006 N N . LEU A 1 397 ? -8.746 3.346 -3.057 1.00 84.31 397 LEU A N 1
ATOM 3007 C CA . LEU A 1 397 ? -8.232 4.342 -2.118 1.00 84.31 397 LEU A CA 1
ATOM 3008 C C . LEU A 1 397 ? -9.362 5.325 -1.825 1.00 84.31 397 LEU A C 1
ATOM 3010 O O . LEU A 1 397 ? -9.756 6.076 -2.714 1.00 84.31 397 LEU A O 1
ATOM 3014 N N . VAL A 1 398 ? -9.863 5.310 -0.594 1.00 93.31 398 VAL A N 1
ATOM 3015 C CA . VAL A 1 398 ? -11.069 6.041 -0.185 1.00 93.31 398 VAL A CA 1
ATOM 3016 C C . VAL A 1 398 ? -10.696 7.284 0.621 1.00 93.31 398 VAL A C 1
ATOM 3018 O O . VAL A 1 398 ? -9.881 7.208 1.545 1.00 93.31 398 VAL A O 1
ATOM 3021 N N . GLU A 1 399 ? -11.233 8.447 0.262 1.00 95.38 399 GLU A N 1
ATOM 3022 C CA . GLU A 1 399 ? -11.127 9.719 0.984 1.00 95.38 399 GLU A CA 1
ATOM 3023 C C . GLU A 1 399 ? -12.455 10.083 1.641 1.00 95.38 399 GLU A C 1
ATOM 3025 O O . GLU A 1 399 ? -13.496 10.062 0.988 1.00 95.38 399 GLU A O 1
ATOM 3030 N N . ILE A 1 400 ? -12.402 10.441 2.923 1.00 96.94 400 ILE A N 1
ATOM 3031 C CA . ILE A 1 400 ? -13.548 10.941 3.683 1.00 96.94 400 ILE A CA 1
ATOM 3032 C C . ILE A 1 400 ? -13.235 12.379 4.107 1.00 96.94 400 ILE A C 1
ATOM 3034 O O . ILE A 1 400 ? -12.457 12.606 5.039 1.00 96.94 400 ILE A O 1
ATOM 3038 N N . ASP A 1 401 ? -13.820 13.348 3.406 1.00 95.44 401 ASP A N 1
ATOM 3039 C CA . ASP A 1 401 ? -13.593 14.791 3.581 1.00 95.44 401 ASP A CA 1
ATOM 3040 C C . ASP A 1 401 ? -14.738 15.522 4.321 1.00 95.44 401 ASP A C 1
ATOM 3042 O O . ASP A 1 401 ? -14.603 16.701 4.652 1.00 95.44 401 ASP A O 1
ATOM 3046 N N . HIS A 1 402 ? -15.817 14.811 4.668 1.00 95.62 402 HIS A N 1
ATOM 3047 C CA . HIS A 1 402 ? -16.976 15.302 5.427 1.00 95.62 402 HIS A CA 1
ATOM 3048 C C . HIS A 1 402 ? -17.501 14.257 6.438 1.00 95.62 402 HIS A C 1
ATOM 3050 O O . HIS A 1 402 ? -16.978 13.142 6.533 1.00 95.62 402 HIS A O 1
ATOM 3056 N N . SER A 1 403 ? -18.523 14.600 7.233 1.00 97.25 403 SER A N 1
ATOM 3057 C CA . SER A 1 403 ? -19.176 13.646 8.143 1.00 97.25 403 SER A CA 1
ATOM 3058 C C . SER A 1 403 ? -19.972 12.623 7.338 1.00 97.25 403 SER A C 1
ATOM 3060 O O . SER A 1 403 ? -20.715 12.994 6.436 1.00 97.25 403 SER A O 1
ATOM 3062 N N . VAL A 1 404 ? -19.882 11.336 7.667 1.00 97.69 404 VAL A N 1
ATOM 3063 C CA . VAL A 1 404 ? -20.557 10.274 6.901 1.00 97.69 404 VAL A CA 1
ATOM 3064 C C . VAL A 1 404 ? -20.744 9.016 7.744 1.00 97.69 404 VAL A C 1
ATOM 3066 O O . VAL A 1 404 ? -19.970 8.748 8.663 1.00 97.69 404 VAL A O 1
ATOM 3069 N N . ASN A 1 405 ? -21.758 8.216 7.420 1.00 96.88 405 ASN A N 1
ATOM 3070 C CA . ASN A 1 405 ? -21.978 6.900 8.015 1.00 96.88 405 ASN A CA 1
ATOM 3071 C C . ASN A 1 405 ? -21.863 5.814 6.934 1.00 96.88 405 ASN A C 1
ATOM 3073 O O . ASN A 1 405 ? -22.771 5.657 6.121 1.00 96.88 405 ASN A O 1
ATOM 3077 N N . ILE A 1 406 ? -20.769 5.052 6.921 1.00 97.25 406 ILE A N 1
ATOM 3078 C CA . ILE A 1 406 ? -20.532 3.954 5.974 1.00 97.25 406 ILE A CA 1
ATOM 3079 C C . ILE A 1 406 ? -20.862 2.631 6.670 1.00 97.25 406 ILE A C 1
ATOM 3081 O O . ILE A 1 406 ? -20.222 2.257 7.655 1.00 97.25 406 ILE A O 1
ATOM 3085 N N . ILE A 1 407 ? -21.882 1.929 6.173 1.00 94.12 407 ILE A N 1
ATOM 3086 C CA . ILE A 1 407 ? -22.444 0.732 6.810 1.00 94.12 407 ILE A CA 1
ATOM 3087 C C . ILE A 1 407 ? -22.432 -0.440 5.825 1.00 94.12 407 ILE A C 1
ATOM 3089 O O . ILE A 1 407 ? -23.159 -0.443 4.830 1.00 94.12 407 ILE A O 1
ATOM 3093 N N . GLY A 1 408 ? -21.643 -1.468 6.122 1.00 91.06 408 GLY A N 1
ATOM 3094 C CA . GLY A 1 408 ? -21.686 -2.746 5.420 1.00 91.06 408 GLY A CA 1
ATOM 3095 C C . GLY A 1 408 ? -22.951 -3.536 5.754 1.00 91.06 408 GLY A C 1
ATOM 3096 O O . GLY A 1 408 ? -23.467 -3.461 6.871 1.00 91.06 408 GLY A O 1
ATOM 3097 N N . ASN A 1 409 ? -23.453 -4.257 4.749 1.00 81.62 409 ASN A N 1
ATOM 3098 C CA . ASN A 1 409 ? -24.700 -5.030 4.728 1.00 81.62 409 ASN A CA 1
ATOM 3099 C C . ASN A 1 409 ? -25.419 -5.210 6.090 1.00 81.62 409 ASN A C 1
ATOM 3101 O O . ASN A 1 409 ? -25.101 -6.138 6.839 1.00 81.62 409 ASN A O 1
ATOM 3105 N N . PRO A 1 410 ? -26.437 -4.386 6.407 1.00 76.19 410 PRO A N 1
ATOM 3106 C CA . PRO A 1 410 ? -27.086 -4.401 7.719 1.00 76.19 410 PRO A CA 1
ATOM 3107 C C . PRO A 1 410 ? -27.866 -5.689 8.030 1.00 76.19 410 PRO A C 1
ATOM 3109 O O . PRO A 1 410 ? -28.153 -5.941 9.197 1.00 76.19 410 PRO A O 1
ATOM 3112 N N . ASP A 1 411 ? -28.192 -6.511 7.023 1.00 76.81 411 ASP A N 1
ATOM 3113 C CA . ASP A 1 411 ? -28.859 -7.808 7.222 1.00 76.81 411 ASP A CA 1
ATOM 3114 C C . ASP A 1 411 ? -27.855 -8.971 7.440 1.00 76.81 411 ASP A C 1
ATOM 3116 O O . ASP A 1 411 ? -28.285 -10.110 7.619 1.00 76.81 411 ASP A O 1
ATOM 3120 N N . ASN A 1 412 ? -26.531 -8.722 7.421 1.00 70.81 412 ASN A N 1
ATOM 3121 C CA . ASN A 1 412 ? -25.459 -9.735 7.520 1.00 70.81 412 ASN A CA 1
ATOM 3122 C C . ASN A 1 412 ? -25.609 -10.919 6.532 1.00 70.81 412 ASN A C 1
ATOM 3124 O O . ASN A 1 412 ? -25.166 -12.038 6.797 1.00 70.81 412 ASN A O 1
ATOM 3128 N N . VAL A 1 413 ? -26.245 -10.685 5.381 1.00 69.62 413 VAL A N 1
ATOM 3129 C CA . VAL A 1 413 ? -26.412 -11.690 4.321 1.00 69.62 413 VAL A CA 1
ATOM 3130 C C . VAL A 1 413 ? -25.091 -11.850 3.569 1.00 69.62 413 VAL A C 1
ATOM 3132 O O . VAL A 1 413 ? -24.482 -10.861 3.168 1.00 69.62 413 VAL A O 1
ATOM 3135 N N . ALA A 1 414 ? -24.651 -13.088 3.368 1.00 70.38 414 ALA A N 1
ATOM 3136 C CA . ALA A 1 414 ? -23.438 -13.366 2.611 1.00 70.38 414 ALA A CA 1
ATOM 3137 C C . ALA A 1 414 ? -23.611 -13.130 1.098 1.00 70.38 414 ALA A C 1
ATOM 3139 O O . ALA A 1 414 ? -24.710 -13.278 0.556 1.00 70.38 414 ALA A O 1
ATOM 3140 N N . ASP A 1 415 ? -22.512 -12.814 0.414 1.00 65.88 415 ASP A N 1
ATOM 3141 C CA . ASP A 1 415 ? -22.412 -12.892 -1.044 1.00 65.88 415 ASP A CA 1
ATOM 3142 C C . ASP A 1 415 ? -22.378 -14.353 -1.555 1.00 65.88 415 ASP A C 1
ATOM 3144 O O . ASP A 1 415 ? -22.556 -15.321 -0.813 1.00 65.88 415 ASP A O 1
ATOM 3148 N N . SER A 1 416 ? -22.129 -14.521 -2.858 1.00 61.25 416 SER A N 1
ATOM 3149 C CA . SER A 1 416 ? -21.991 -15.830 -3.513 1.00 61.25 416 SER A CA 1
ATOM 3150 C C . SER A 1 416 ? -20.826 -16.696 -3.007 1.00 61.25 416 SER A C 1
ATOM 3152 O O . SER A 1 416 ? -20.797 -17.889 -3.299 1.00 61.25 416 SER A O 1
ATOM 3154 N N . GLU A 1 417 ? -19.844 -16.100 -2.330 1.00 57.16 417 GLU A N 1
ATOM 3155 C CA . GLU A 1 417 ? -18.626 -16.751 -1.827 1.00 57.16 417 GLU A CA 1
ATOM 3156 C C . GLU A 1 417 ? -18.694 -17.040 -0.320 1.00 57.16 417 GLU A C 1
ATOM 3158 O O . GLU A 1 417 ? -17.869 -17.789 0.199 1.00 57.16 417 GLU A O 1
ATOM 3163 N N . GLY A 1 418 ? -19.698 -16.500 0.378 1.00 67.19 418 GLY A N 1
ATOM 3164 C CA . GLY A 1 418 ? -19.853 -16.624 1.826 1.00 67.19 418 GLY A CA 1
ATOM 3165 C C . GLY A 1 418 ? -19.385 -15.395 2.614 1.00 67.19 418 GLY A C 1
ATOM 3166 O O . GLY A 1 418 ? -19.501 -15.402 3.840 1.00 67.19 418 GLY A O 1
ATOM 3167 N N . ASN A 1 419 ? -18.902 -14.336 1.955 1.00 69.75 419 ASN A N 1
ATOM 3168 C CA . ASN A 1 419 ? -18.439 -13.121 2.627 1.00 69.75 419 ASN A CA 1
ATOM 3169 C C . ASN A 1 419 ? -19.638 -12.277 3.079 1.00 69.75 419 ASN A C 1
ATOM 3171 O O . ASN A 1 419 ? -20.502 -11.935 2.272 1.00 69.75 419 ASN A O 1
ATOM 3175 N N . THR A 1 420 ? -19.691 -11.902 4.357 1.00 80.50 420 THR A N 1
ATOM 3176 C CA . THR A 1 420 ? -20.755 -11.041 4.912 1.00 80.50 420 THR A CA 1
ATOM 3177 C C . THR A 1 420 ? -20.372 -9.564 4.989 1.00 80.50 420 THR A C 1
ATOM 3179 O O . THR A 1 420 ? -21.262 -8.716 5.044 1.00 80.50 420 THR A O 1
ATOM 3182 N N . LEU A 1 421 ? -19.073 -9.248 4.973 1.00 85.50 421 LEU A N 1
ATOM 3183 C CA . LEU A 1 421 ? -18.544 -7.885 5.048 1.00 85.50 421 LEU A CA 1
ATOM 3184 C C . LEU A 1 421 ? -18.091 -7.396 3.657 1.00 85.50 421 LEU A C 1
ATOM 3186 O O . LEU A 1 421 ? -17.461 -8.168 2.930 1.00 85.50 421 LEU A O 1
ATOM 3190 N N . PRO A 1 422 ? -18.335 -6.128 3.278 1.00 89.12 422 PRO A N 1
ATOM 3191 C CA . PRO A 1 422 ? -17.538 -5.459 2.253 1.00 89.12 422 PRO A CA 1
ATOM 3192 C C . PRO A 1 422 ? -16.071 -5.373 2.687 1.00 89.12 422 PRO A C 1
ATOM 3194 O O . PRO A 1 422 ? -15.778 -5.018 3.829 1.00 89.12 422 PRO A O 1
ATOM 3197 N N . VAL A 1 423 ? -15.156 -5.654 1.762 1.00 89.00 423 VAL A N 1
ATOM 3198 C CA . VAL A 1 423 ? -13.705 -5.596 1.962 1.00 89.00 423 VAL A CA 1
ATOM 3199 C C . VAL A 1 423 ? -13.136 -4.468 1.110 1.00 89.00 423 VAL A C 1
ATOM 3201 O O . VAL A 1 423 ? -12.990 -4.621 -0.101 1.00 89.00 423 VAL A O 1
ATOM 3204 N N . ILE A 1 424 ? -12.830 -3.334 1.734 1.00 91.00 424 ILE A N 1
ATOM 3205 C CA . ILE A 1 424 ? -12.134 -2.206 1.107 1.00 91.00 424 ILE A CA 1
ATOM 3206 C C . ILE A 1 424 ? -10.637 -2.483 1.241 1.00 91.00 424 ILE A C 1
ATOM 3208 O O . ILE A 1 424 ? -10.162 -2.617 2.369 1.00 91.00 424 ILE A O 1
ATOM 3212 N N . TYR A 1 425 ? -9.898 -2.606 0.137 1.00 87.00 425 TYR A N 1
ATOM 3213 C CA . TYR A 1 425 ? -8.482 -2.988 0.204 1.00 87.00 425 TYR A CA 1
ATOM 3214 C C . TYR A 1 425 ? -7.570 -2.264 -0.789 1.00 87.00 425 TYR A C 1
ATOM 3216 O O . TYR A 1 425 ? -8.017 -1.853 -1.859 1.00 87.00 425 TYR A O 1
ATOM 3224 N N . TYR A 1 426 ? -6.293 -2.104 -0.430 1.00 82.75 426 TYR A N 1
ATOM 3225 C CA . TYR A 1 426 ? -5.258 -1.571 -1.322 1.00 82.75 426 TYR A CA 1
ATOM 3226 C C . TYR A 1 426 ? -3.833 -1.963 -0.889 1.00 82.75 426 TYR A C 1
ATOM 3228 O O . TYR A 1 426 ? -3.563 -2.116 0.299 1.00 82.75 426 TYR A O 1
ATOM 3236 N N . SER A 1 427 ? -2.880 -2.046 -1.825 1.00 78.38 427 SER A N 1
ATOM 3237 C CA . SER A 1 427 ? -1.491 -2.475 -1.552 1.00 78.38 427 SER A CA 1
ATOM 3238 C C . SER A 1 427 ? -0.413 -1.379 -1.653 1.00 78.38 427 SER A C 1
ATOM 3240 O O . SER A 1 427 ? 0.752 -1.652 -1.946 1.00 78.38 427 SER A O 1
ATOM 3242 N N . GLN A 1 428 ? -0.750 -0.121 -1.346 1.00 81.06 428 GLN A N 1
ATOM 3243 C CA . GLN A 1 428 ? 0.251 0.949 -1.207 1.00 81.06 428 GLN A CA 1
ATOM 3244 C C . GLN A 1 428 ? 0.926 0.903 0.167 1.00 81.06 428 GLN A C 1
ATOM 3246 O O . GLN A 1 428 ? 0.270 0.720 1.185 1.00 81.06 428 GLN A O 1
ATOM 3251 N N . ASN A 1 429 ? 2.234 1.161 0.198 1.00 80.94 429 ASN A N 1
ATOM 3252 C CA . ASN A 1 429 ? 3.005 1.348 1.432 1.00 80.94 429 ASN A CA 1
ATOM 3253 C C . ASN A 1 429 ? 3.874 2.615 1.381 1.00 80.94 429 ASN A C 1
ATOM 3255 O O . ASN A 1 429 ? 3.968 3.282 0.344 1.00 80.94 429 ASN A O 1
ATOM 3259 N N . GLN A 1 430 ? 4.580 2.905 2.475 1.00 78.56 430 GLN A N 1
ATOM 3260 C CA . GLN A 1 430 ? 5.482 4.058 2.623 1.00 78.56 430 GLN A CA 1
ATOM 3261 C C . GLN A 1 430 ? 6.554 4.239 1.521 1.00 78.56 430 GLN A C 1
ATOM 3263 O O . GLN A 1 430 ? 7.080 5.338 1.367 1.00 78.56 430 GLN A O 1
ATOM 3268 N N . THR A 1 431 ? 6.914 3.187 0.771 1.00 77.94 431 THR A N 1
ATOM 3269 C CA . THR A 1 431 ? 7.961 3.229 -0.277 1.00 77.94 431 THR A CA 1
ATOM 3270 C C . THR A 1 431 ? 7.428 3.478 -1.689 1.00 77.94 431 THR A C 1
ATOM 3272 O O . THR A 1 431 ? 8.213 3.601 -2.630 1.00 77.94 431 THR A O 1
ATOM 3275 N N . SER A 1 432 ? 6.106 3.585 -1.843 1.00 72.69 432 SER A N 1
ATOM 3276 C CA . SER A 1 432 ? 5.455 3.940 -3.109 1.00 72.69 432 SER A CA 1
ATOM 3277 C C . SER A 1 432 ? 5.998 5.271 -3.650 1.00 72.69 432 SER A C 1
ATOM 3279 O O . SER A 1 432 ? 6.310 6.170 -2.877 1.00 72.69 432 SER A O 1
ATOM 3281 N N . VAL A 1 433 ? 6.042 5.459 -4.976 1.00 67.94 433 VAL A N 1
ATOM 3282 C CA . VAL A 1 433 ? 6.573 6.697 -5.607 1.00 67.94 433 VAL A CA 1
ATOM 3283 C C . VAL A 1 433 ? 5.845 7.971 -5.136 1.00 67.94 433 VAL A C 1
ATOM 3285 O O . VAL A 1 433 ? 6.410 9.064 -5.147 1.00 67.94 433 VAL A O 1
ATOM 3288 N N . LYS A 1 434 ? 4.592 7.830 -4.693 1.00 75.38 434 LYS A N 1
ATOM 3289 C CA . LYS A 1 434 ? 3.821 8.861 -3.995 1.00 75.38 434 LYS A CA 1
ATOM 3290 C C . LYS A 1 434 ? 2.848 8.171 -3.025 1.00 75.38 434 LYS A C 1
ATOM 3292 O O . LYS A 1 434 ? 1.734 7.862 -3.449 1.00 75.38 434 LYS A O 1
ATOM 3297 N N . PRO A 1 435 ? 3.249 7.870 -1.776 1.00 78.12 435 PRO A N 1
ATOM 3298 C CA . PRO A 1 435 ? 2.370 7.193 -0.834 1.00 78.12 435 PRO A CA 1
ATOM 3299 C C . PRO A 1 435 ? 1.239 8.145 -0.435 1.00 78.12 435 PRO A C 1
ATOM 3301 O O . PRO A 1 435 ? 1.463 9.337 -0.202 1.00 78.12 435 PRO A O 1
ATOM 3304 N N . ARG A 1 436 ? 0.011 7.632 -0.389 1.00 86.00 436 ARG A N 1
ATOM 3305 C CA . ARG A 1 436 ? -1.139 8.380 0.123 1.00 86.00 436 ARG A CA 1
ATOM 3306 C C . ARG A 1 436 ? -1.105 8.433 1.651 1.00 86.00 436 ARG A C 1
ATOM 3308 O O . ARG A 1 436 ? -0.745 7.450 2.287 1.00 86.00 436 ARG A O 1
ATOM 3315 N N . GLY A 1 437 ? -1.510 9.559 2.231 1.00 89.12 437 GLY A N 1
ATOM 3316 C CA . GLY A 1 437 ? -1.700 9.663 3.675 1.00 89.12 437 GLY A CA 1
ATOM 3317 C C . GLY A 1 437 ? -0.409 9.577 4.492 1.00 89.12 437 GLY A C 1
ATOM 3318 O O . GLY A 1 437 ? 0.531 10.329 4.227 1.00 89.12 437 GLY A O 1
ATOM 3319 N N . PHE A 1 438 ? -0.396 8.715 5.506 1.00 89.75 438 PHE A N 1
ATOM 3320 C CA . PHE A 1 438 ? 0.760 8.407 6.342 1.00 89.75 438 PHE A CA 1
ATOM 3321 C C . PHE A 1 438 ? 1.702 7.425 5.634 1.00 89.75 438 PHE A C 1
ATOM 3323 O O . PHE A 1 438 ? 2.859 7.763 5.381 1.00 89.75 438 PHE A O 1
ATOM 3330 N N . HIS A 1 439 ? 1.202 6.248 5.247 1.00 89.94 439 HIS A N 1
ATOM 3331 C CA . HIS A 1 439 ? 1.996 5.151 4.689 1.00 89.94 439 HIS A CA 1
ATOM 3332 C C . HIS A 1 439 ? 1.246 4.338 3.615 1.00 89.94 439 HIS A C 1
ATOM 3334 O O . HIS A 1 439 ? 1.332 3.113 3.593 1.00 89.94 439 HIS A O 1
ATOM 3340 N N . GLY A 1 440 ? 0.536 4.991 2.692 1.00 85.81 440 GLY A N 1
ATOM 3341 C CA . GLY A 1 440 ? -0.214 4.313 1.622 1.00 85.81 440 GLY A CA 1
ATOM 3342 C C . GLY A 1 440 ? -1.674 4.024 1.981 1.00 85.81 440 GLY A C 1
ATOM 3343 O O . GLY A 1 440 ? -2.205 2.975 1.632 1.00 85.81 440 GLY A O 1
ATOM 3344 N N . ASP A 1 441 ? -2.295 4.948 2.708 1.00 92.75 441 ASP A N 1
ATOM 3345 C CA . ASP A 1 441 ? -3.528 4.741 3.466 1.00 92.75 441 ASP A CA 1
ATOM 3346 C C . ASP A 1 441 ? -4.721 4.334 2.581 1.00 92.75 441 ASP A C 1
ATOM 3348 O O . ASP A 1 441 ? -5.140 5.088 1.690 1.00 92.75 441 ASP A O 1
ATOM 3352 N N . THR A 1 442 ? -5.295 3.158 2.868 1.00 93.50 442 THR A N 1
ATOM 3353 C CA . THR A 1 442 ? -6.446 2.599 2.131 1.00 93.50 442 THR A CA 1
ATOM 3354 C C . THR A 1 442 ? -7.700 3.455 2.331 1.00 93.50 442 THR A C 1
ATOM 3356 O O . THR A 1 442 ? -8.234 3.999 1.364 1.00 93.50 442 THR A O 1
ATOM 3359 N N . VAL A 1 443 ? -8.121 3.673 3.581 1.00 97.25 443 VAL A N 1
ATOM 3360 C CA . VAL A 1 443 ? -9.167 4.644 3.950 1.00 97.25 443 VAL A CA 1
ATOM 3361 C C . VAL A 1 443 ? -8.520 5.792 4.724 1.00 97.25 443 VAL A C 1
ATOM 3363 O O . VAL A 1 443 ? -7.947 5.578 5.790 1.00 97.25 443 VAL A O 1
ATOM 3366 N N . MET A 1 444 ? -8.623 7.014 4.199 1.00 96.25 444 MET A N 1
ATOM 3367 C CA . MET A 1 444 ? -8.039 8.221 4.794 1.00 96.25 444 MET A CA 1
ATOM 3368 C C . MET A 1 444 ? -9.120 9.271 5.052 1.00 96.25 444 MET A C 1
ATOM 3370 O O . MET A 1 444 ? -9.804 9.710 4.129 1.00 96.25 444 MET A O 1
ATOM 3374 N N . ILE A 1 445 ? -9.226 9.718 6.301 1.00 96.75 445 ILE A N 1
ATOM 3375 C CA . ILE A 1 445 ? -10.064 10.849 6.701 1.00 96.75 445 ILE A CA 1
ATOM 3376 C C . ILE A 1 445 ? -9.243 12.139 6.546 1.00 96.75 445 ILE A C 1
ATOM 3378 O O . ILE A 1 445 ? -8.187 12.308 7.164 1.00 96.75 445 ILE A O 1
ATOM 3382 N N . THR A 1 446 ? -9.721 13.054 5.708 1.00 94.25 446 THR A N 1
ATOM 3383 C CA . THR A 1 446 ? -9.161 14.405 5.513 1.00 94.25 446 THR A CA 1
ATOM 3384 C C . THR A 1 446 ? -10.071 15.505 6.050 1.00 94.25 446 THR A C 1
ATOM 3386 O O . THR A 1 446 ? -9.631 16.646 6.169 1.00 94.25 446 THR A O 1
ATOM 3389 N N . ALA A 1 447 ? -11.296 15.147 6.444 1.00 88.56 447 ALA A N 1
ATOM 3390 C CA . ALA A 1 447 ? -12.266 16.022 7.085 1.00 88.56 447 ALA A CA 1
ATOM 3391 C C . ALA A 1 447 ? -11.723 16.692 8.365 1.00 88.56 447 ALA A C 1
ATOM 3393 O O . ALA A 1 447 ? -10.965 16.084 9.126 1.00 88.56 447 ALA A O 1
ATOM 3394 N N . GLU A 1 448 ? -12.170 17.917 8.657 1.00 88.56 448 GLU A N 1
ATOM 3395 C CA . GLU A 1 448 ? -11.842 18.648 9.890 1.00 88.56 448 GLU A CA 1
ATOM 3396 C C . GLU A 1 448 ? -13.097 18.869 10.751 1.00 88.56 448 GLU A C 1
ATOM 3398 O O . GLU A 1 448 ? -14.071 19.479 10.316 1.00 88.56 448 GLU A O 1
ATOM 3403 N N . GLY A 1 449 ? -13.080 18.379 11.995 1.00 88.00 449 GLY A N 1
ATOM 3404 C CA . GLY A 1 449 ? -14.181 18.542 12.956 1.00 88.00 449 GLY A CA 1
ATOM 3405 C C . GLY A 1 449 ? -15.431 17.707 12.649 1.00 88.00 449 GLY A C 1
ATOM 3406 O O . GLY A 1 449 ? -16.516 18.054 13.109 1.00 88.00 449 GLY A O 1
ATOM 3407 N N . SER A 1 450 ? -15.288 16.634 11.868 1.00 92.50 450 SER A N 1
ATOM 3408 C CA . SER A 1 450 ? -16.396 15.821 11.348 1.00 92.50 450 SER A CA 1
ATOM 3409 C C . SER A 1 450 ? -16.697 14.577 12.190 1.00 92.50 450 SER A C 1
ATOM 3411 O O . SER A 1 450 ? -15.867 14.114 12.978 1.00 92.50 450 SER A O 1
ATOM 3413 N N . SER A 1 451 ? -17.895 14.017 12.004 1.00 96.56 451 SER A N 1
ATOM 3414 C CA . SER A 1 451 ? -18.318 12.750 12.613 1.00 96.56 451 SER A CA 1
ATOM 3415 C C . SER A 1 451 ? -18.353 11.643 11.561 1.00 96.56 451 SER A C 1
ATOM 3417 O O . SER A 1 451 ? -19.212 11.652 10.682 1.00 96.56 451 SER A O 1
ATOM 3419 N N . VAL A 1 452 ? -17.448 10.673 11.662 1.00 98.12 452 VAL A N 1
ATOM 3420 C CA . VAL A 1 452 ? -17.345 9.542 10.729 1.00 98.12 452 VAL A CA 1
ATOM 3421 C C . VAL A 1 452 ? -17.742 8.255 11.448 1.00 98.12 452 VAL A C 1
ATOM 3423 O O . VAL A 1 452 ? -17.205 7.949 12.510 1.00 98.12 452 VAL A O 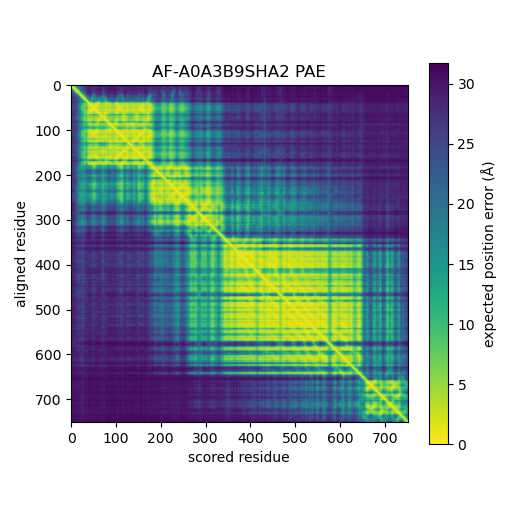1
ATOM 3426 N N . THR A 1 453 ? -18.658 7.482 10.871 1.00 98.38 453 THR A N 1
ATOM 3427 C CA . THR A 1 453 ? -19.036 6.153 11.373 1.00 98.38 453 THR A CA 1
ATOM 3428 C C . THR A 1 453 ? -18.699 5.092 10.334 1.00 98.38 453 THR A C 1
ATOM 3430 O O . THR A 1 453 ? -19.124 5.196 9.186 1.00 98.38 453 THR A O 1
ATOM 3433 N N . LEU A 1 454 ? -17.983 4.050 10.747 1.00 98.44 454 LEU A N 1
ATOM 3434 C CA . LEU A 1 454 ? -17.623 2.878 9.954 1.00 98.44 454 LEU A CA 1
ATOM 3435 C C . LEU A 1 454 ? -18.197 1.641 10.650 1.00 98.44 454 LEU A C 1
ATOM 3437 O O . LEU A 1 454 ? -17.785 1.323 11.764 1.00 98.44 454 LEU A O 1
ATOM 3441 N N . LYS A 1 455 ? -19.153 0.944 10.029 1.00 97.06 455 LYS A N 1
ATOM 3442 C CA . LYS A 1 455 ? -19.821 -0.209 10.655 1.00 97.06 455 LYS A CA 1
ATOM 3443 C C . LYS A 1 455 ? -19.897 -1.417 9.731 1.00 97.06 455 LYS A C 1
ATOM 3445 O O . LYS A 1 455 ? -20.274 -1.266 8.573 1.00 97.06 455 LYS A O 1
ATOM 3450 N N . ASN A 1 456 ? -19.632 -2.616 10.258 1.00 95.12 456 ASN A N 1
ATOM 3451 C CA . ASN A 1 456 ? -19.681 -3.882 9.512 1.00 95.12 456 ASN A CA 1
ATOM 3452 C C . ASN A 1 456 ? -18.798 -3.876 8.241 1.00 95.12 456 ASN A C 1
ATOM 3454 O O . ASN A 1 456 ? -19.225 -4.359 7.193 1.00 95.12 456 ASN A O 1
ATOM 3458 N N . LEU A 1 457 ? -17.592 -3.308 8.298 1.00 94.88 457 LEU A N 1
ATOM 3459 C CA . LEU A 1 457 ? -16.659 -3.252 7.164 1.00 94.88 457 LEU A CA 1
ATOM 3460 C C . LEU A 1 457 ? -15.403 -4.081 7.450 1.00 94.88 457 LEU A C 1
ATOM 3462 O O . LEU A 1 457 ? -15.004 -4.232 8.604 1.00 94.88 457 LEU A O 1
ATOM 3466 N N . ARG A 1 458 ? -14.717 -4.532 6.400 1.00 94.62 458 ARG A N 1
ATOM 3467 C CA . ARG A 1 458 ? -13.291 -4.856 6.462 1.00 94.62 458 ARG A CA 1
ATOM 3468 C C . ARG A 1 458 ? -12.501 -3.794 5.702 1.00 94.62 458 ARG A C 1
ATOM 3470 O O . ARG A 1 458 ? -12.870 -3.448 4.583 1.00 94.62 458 ARG A O 1
ATOM 3477 N N . ILE A 1 459 ? -11.434 -3.281 6.309 1.00 96.56 459 ILE A N 1
ATOM 3478 C CA . ILE A 1 459 ? -10.510 -2.316 5.698 1.00 96.56 459 ILE A CA 1
ATOM 3479 C C . ILE A 1 459 ? -9.111 -2.918 5.759 1.00 96.56 459 ILE A C 1
ATOM 3481 O O . ILE A 1 459 ? -8.633 -3.242 6.844 1.00 96.56 459 ILE A O 1
ATOM 3485 N N . GLU A 1 460 ? -8.468 -3.088 4.609 1.00 91.94 460 GLU A N 1
ATOM 3486 C CA . GLU A 1 460 ? -7.262 -3.902 4.472 1.00 91.94 460 GLU A CA 1
ATOM 3487 C C . GLU A 1 460 ? -6.162 -3.207 3.663 1.00 91.94 460 GLU A C 1
ATOM 3489 O O . GLU A 1 460 ? -6.349 -2.883 2.496 1.00 91.94 460 GLU A O 1
ATOM 3494 N N . ASN A 1 461 ? -4.978 -3.055 4.256 1.00 88.56 461 ASN A N 1
ATOM 3495 C CA . ASN A 1 461 ? -3.761 -2.787 3.501 1.00 88.56 461 ASN A CA 1
ATOM 3496 C C . ASN A 1 461 ? -2.942 -4.079 3.385 1.00 88.56 461 ASN A C 1
ATOM 3498 O O . ASN A 1 461 ? -2.349 -4.541 4.363 1.00 88.56 461 ASN A O 1
ATOM 3502 N N . ASN A 1 462 ? -2.926 -4.680 2.193 1.00 79.56 462 ASN A N 1
ATOM 3503 C CA . ASN A 1 462 ? -2.279 -5.971 1.930 1.00 79.56 462 ASN A CA 1
ATOM 3504 C C . ASN A 1 462 ? -0.828 -5.848 1.423 1.00 79.56 462 ASN A C 1
ATOM 3506 O O . ASN A 1 462 ? -0.214 -6.851 1.063 1.00 79.56 462 ASN A O 1
ATOM 3510 N N . SER A 1 463 ? -0.244 -4.646 1.421 1.00 74.62 463 SER A N 1
ATOM 3511 C CA . SER A 1 463 ? 1.069 -4.384 0.809 1.00 74.62 463 SER A CA 1
ATOM 3512 C C . SER A 1 463 ? 2.238 -5.224 1.354 1.00 74.62 463 SER A C 1
ATOM 3514 O O . SER A 1 463 ? 3.160 -5.527 0.599 1.00 74.62 463 SER A O 1
ATOM 3516 N N . GLU A 1 464 ? 2.219 -5.652 2.622 1.00 66.50 464 GLU A N 1
ATOM 3517 C CA . GLU A 1 464 ? 3.242 -6.570 3.155 1.00 66.50 464 GLU A CA 1
ATOM 3518 C C . GLU A 1 464 ? 3.052 -8.029 2.719 1.00 66.50 464 GLU A C 1
ATOM 3520 O O . GLU A 1 464 ? 4.047 -8.730 2.528 1.00 66.50 464 GLU A O 1
ATOM 3525 N N . TYR A 1 465 ? 1.812 -8.488 2.508 1.00 58.34 465 TYR A N 1
ATOM 3526 C CA . TYR A 1 465 ? 1.561 -9.801 1.898 1.00 58.34 465 TYR A CA 1
ATOM 3527 C C . TYR A 1 465 ? 2.099 -9.816 0.461 1.00 58.34 465 TYR A C 1
ATOM 3529 O O . TYR A 1 465 ? 2.809 -10.741 0.061 1.00 58.34 465 TYR A O 1
ATOM 3537 N N . ASP A 1 466 ? 1.829 -8.731 -0.264 1.00 51.53 466 ASP A N 1
ATOM 3538 C CA . ASP A 1 466 ? 2.210 -8.542 -1.658 1.00 51.53 466 ASP A CA 1
ATOM 3539 C C . ASP A 1 466 ? 3.726 -8.370 -1.860 1.00 51.53 466 ASP A C 1
ATOM 3541 O O . ASP A 1 466 ? 4.239 -8.807 -2.887 1.00 51.53 466 ASP A O 1
ATOM 3545 N N . MET A 1 467 ? 4.446 -7.751 -0.909 1.00 45.69 467 MET A N 1
ATOM 3546 C CA . MET A 1 467 ? 5.881 -7.423 -1.036 1.00 45.69 467 MET A CA 1
ATOM 3547 C C . MET A 1 467 ? 6.828 -8.220 -0.122 1.00 45.69 467 MET A C 1
ATOM 3549 O O . MET A 1 467 ? 8.046 -8.050 -0.209 1.00 45.69 467 MET A O 1
ATOM 3553 N N . GLY A 1 468 ? 6.312 -9.068 0.773 1.00 49.97 468 GLY A N 1
ATOM 3554 C CA . GLY A 1 468 ? 7.108 -9.990 1.595 1.00 49.97 468 GLY A CA 1
ATOM 3555 C C . GLY A 1 468 ? 8.183 -9.341 2.480 1.00 49.97 468 GLY A C 1
ATOM 3556 O O . GLY A 1 468 ? 9.186 -9.990 2.783 1.00 49.97 468 GLY A O 1
ATOM 3557 N N . CYS A 1 469 ? 8.022 -8.070 2.861 1.00 50.22 469 CYS A N 1
ATOM 3558 C CA . CYS A 1 469 ? 8.998 -7.326 3.654 1.00 50.22 469 CYS A CA 1
ATOM 3559 C C . CYS A 1 469 ? 8.338 -6.316 4.601 1.00 50.22 469 CYS A C 1
ATOM 3561 O O . CYS A 1 469 ? 7.309 -5.739 4.280 1.00 50.22 469 CYS A O 1
ATOM 3563 N N . GLU A 1 470 ? 8.989 -6.060 5.738 1.00 62.03 470 GLU A N 1
ATOM 3564 C CA . GLU A 1 470 ? 8.523 -5.160 6.800 1.00 62.03 470 GLU A CA 1
ATOM 3565 C C . GLU A 1 470 ? 8.463 -3.689 6.327 1.00 62.03 470 GLU A C 1
ATOM 3567 O O . GLU A 1 470 ? 9.447 -2.943 6.432 1.00 62.03 470 GLU A O 1
ATOM 3572 N N . LYS A 1 471 ? 7.325 -3.244 5.786 1.00 78.19 471 LYS A N 1
ATOM 3573 C CA . LYS A 1 471 ? 7.101 -1.861 5.333 1.00 78.19 471 LYS A CA 1
ATOM 3574 C C . LYS A 1 471 ? 5.809 -1.323 5.923 1.00 78.19 471 LYS A C 1
ATOM 3576 O O . LYS A 1 471 ? 4.759 -1.917 5.751 1.00 78.19 471 LYS A O 1
ATOM 3581 N N . ASN A 1 472 ? 5.897 -0.147 6.541 1.00 87.31 472 ASN A N 1
ATOM 3582 C CA . ASN A 1 472 ? 4.741 0.546 7.097 1.00 87.31 472 ASN A CA 1
ATOM 3583 C C . ASN A 1 472 ? 3.634 0.720 6.046 1.00 87.31 472 ASN A C 1
ATOM 3585 O O . ASN A 1 472 ? 3.920 1.138 4.916 1.00 87.31 472 ASN A O 1
ATOM 3589 N N . ALA A 1 473 ? 2.406 0.389 6.446 1.00 89.25 473 ALA A N 1
ATOM 3590 C CA . ALA A 1 473 ? 1.274 0.136 5.567 1.00 89.25 473 ALA A CA 1
ATOM 3591 C C . ALA A 1 473 ? -0.042 0.393 6.320 1.00 89.25 473 ALA A C 1
ATOM 3593 O O . ALA A 1 473 ? -0.514 -0.450 7.082 1.00 89.25 473 ALA A O 1
ATOM 3594 N N . THR A 1 474 ? -0.646 1.563 6.127 1.00 94.50 474 THR A N 1
ATOM 3595 C CA . THR A 1 474 ? -1.831 1.962 6.902 1.00 94.50 474 THR A CA 1
ATOM 3596 C C . THR A 1 474 ? -3.126 1.517 6.224 1.00 94.50 474 THR A C 1
ATOM 3598 O O . THR A 1 474 ? -3.331 1.741 5.028 1.00 94.50 474 THR A O 1
ATOM 3601 N N . ALA A 1 475 ? -4.029 0.905 6.992 1.00 96.12 475 ALA A N 1
ATOM 3602 C CA . ALA A 1 475 ? -5.367 0.539 6.532 1.00 96.12 475 ALA A CA 1
ATOM 3603 C C . ALA A 1 475 ? -6.350 1.704 6.707 1.00 96.12 475 ALA A C 1
ATOM 3605 O O . ALA A 1 475 ? -7.066 2.061 5.772 1.00 96.12 475 ALA A O 1
ATOM 3606 N N . LEU A 1 476 ? -6.357 2.324 7.890 1.00 98.19 476 LEU A N 1
ATOM 3607 C CA . LEU A 1 476 ? -7.307 3.371 8.267 1.00 98.19 476 LEU A CA 1
ATOM 3608 C C . LEU A 1 476 ? -6.588 4.546 8.939 1.00 98.19 476 LEU A C 1
ATOM 3610 O O . LEU A 1 476 ? -5.817 4.342 9.877 1.00 98.19 476 LEU A O 1
ATOM 3614 N N . SER A 1 477 ? -6.842 5.777 8.494 1.00 97.25 477 SER A N 1
ATOM 3615 C CA . SER A 1 477 ? -6.174 6.959 9.047 1.00 97.25 477 SER A CA 1
ATOM 3616 C C . SER A 1 477 ? -7.029 8.222 9.124 1.00 97.25 477 SER A C 1
ATOM 3618 O O . SER A 1 477 ? -8.073 8.341 8.485 1.00 97.25 477 SER A O 1
ATOM 3620 N N . THR A 1 478 ? -6.527 9.204 9.874 1.00 94.69 478 THR A N 1
ATOM 3621 C CA . THR A 1 478 ? -6.847 10.632 9.723 1.00 94.69 478 THR A CA 1
ATOM 3622 C C . THR A 1 478 ? -5.558 11.403 9.431 1.00 94.69 478 THR A C 1
ATOM 3624 O O . THR A 1 478 ? -4.528 11.185 10.072 1.00 94.69 478 THR A O 1
ATOM 3627 N N . ASN A 1 479 ? -5.587 12.299 8.445 1.00 87.31 479 ASN A N 1
ATOM 3628 C CA . ASN A 1 479 ? -4.432 13.119 8.047 1.00 87.31 479 ASN A CA 1
ATOM 3629 C C . ASN A 1 479 ? -4.729 14.630 8.094 1.00 87.31 479 ASN A C 1
ATOM 3631 O O . ASN A 1 479 ? -3.866 15.452 7.759 1.00 87.31 479 ASN A O 1
ATOM 3635 N N . ALA A 1 480 ? -5.926 15.004 8.548 1.00 80.81 480 ALA A N 1
ATOM 3636 C CA . ALA A 1 480 ? -6.295 16.381 8.841 1.00 80.81 480 ALA A CA 1
ATOM 3637 C C . ALA A 1 480 ? -5.321 17.024 9.852 1.00 80.81 480 ALA A C 1
ATOM 3639 O O . ALA A 1 480 ? -4.598 16.343 10.592 1.00 80.81 480 ALA A O 1
ATOM 3640 N N . LYS A 1 481 ? -5.221 18.356 9.838 1.00 71.56 481 LYS A N 1
ATOM 3641 C CA . LYS A 1 481 ? -4.291 19.096 10.700 1.00 71.56 481 LYS A CA 1
ATOM 3642 C C . LYS A 1 481 ? -5.078 19.796 11.802 1.00 71.56 481 LYS A C 1
ATOM 3644 O O . LYS A 1 481 ? -6.090 20.417 11.524 1.00 71.56 481 LYS A O 1
ATOM 3649 N N . ASP A 1 482 ? -4.592 19.725 13.043 1.00 73.31 482 ASP A N 1
ATOM 3650 C CA . ASP A 1 482 ? -5.242 20.363 14.200 1.00 73.31 482 ASP A CA 1
ATOM 3651 C C . ASP A 1 482 ? -6.720 19.907 14.391 1.00 73.31 482 ASP A C 1
ATOM 3653 O O . ASP A 1 482 ? -7.539 20.619 14.977 1.00 73.31 482 ASP A O 1
ATOM 3657 N N . SER A 1 483 ? -7.038 18.699 13.904 1.00 83.56 483 SER A N 1
ATOM 3658 C CA . SER A 1 483 ? -8.376 18.114 13.780 1.00 83.56 483 SER A CA 1
ATOM 3659 C C . SER A 1 483 ? -9.042 17.777 15.118 1.00 83.56 483 SER A C 1
ATOM 3661 O O . SER A 1 483 ? -8.378 17.651 16.152 1.00 83.56 483 SER A O 1
ATOM 3663 N N . LYS A 1 484 ? -10.381 17.686 15.094 1.00 93.19 484 LYS A N 1
ATOM 3664 C CA . LYS A 1 484 ? -11.256 17.351 16.238 1.00 93.19 484 LYS A CA 1
ATOM 3665 C C . LYS A 1 484 ? -12.352 16.350 15.850 1.00 93.19 484 LYS A C 1
ATOM 3667 O O . LYS A 1 484 ? -13.505 16.482 16.259 1.00 93.19 484 LYS A O 1
ATOM 3672 N N . ASN A 1 485 ? -12.009 15.412 14.979 1.00 95.38 485 ASN A N 1
ATOM 3673 C CA . ASN A 1 485 ? -12.915 14.421 14.421 1.00 95.38 485 ASN A CA 1
ATOM 3674 C C . ASN A 1 485 ? -13.395 13.447 15.501 1.00 95.38 485 ASN A C 1
ATOM 3676 O O . ASN A 1 485 ? -12.669 13.123 16.441 1.00 95.38 485 ASN A O 1
ATOM 3680 N N . THR A 1 486 ? -14.616 12.947 15.347 1.00 97.50 486 THR A N 1
ATOM 3681 C CA . THR A 1 486 ? -15.105 11.783 16.093 1.00 97.50 486 THR A CA 1
ATOM 3682 C C . THR A 1 486 ? -15.278 10.638 15.111 1.00 97.50 486 THR A C 1
ATOM 3684 O O . THR A 1 486 ? -16.084 10.737 14.190 1.00 97.50 486 THR A O 1
ATOM 3687 N N . VAL A 1 487 ? -14.504 9.570 15.290 1.00 98.38 487 VAL A N 1
ATOM 3688 C CA . VAL A 1 487 ? -14.519 8.387 14.430 1.00 98.38 487 VAL A CA 1
ATOM 3689 C C . VAL A 1 487 ? -15.048 7.208 15.234 1.00 98.38 487 VAL A C 1
ATOM 3691 O O . VAL A 1 487 ? -14.427 6.786 16.207 1.00 98.38 487 VAL A O 1
ATOM 3694 N N . ASN A 1 488 ? -16.203 6.685 14.838 1.00 98.56 488 ASN A N 1
ATOM 3695 C CA . ASN A 1 488 ? -16.829 5.515 15.443 1.00 98.56 488 ASN A CA 1
ATOM 3696 C C . ASN A 1 488 ? -16.631 4.316 14.514 1.00 98.56 488 ASN A C 1
ATOM 3698 O O . ASN A 1 488 ? -16.983 4.382 13.338 1.00 98.56 488 ASN A O 1
ATOM 3702 N N . VAL A 1 489 ? -16.084 3.224 15.032 1.00 98.62 489 VAL A N 1
ATOM 3703 C CA . VAL A 1 489 ? -15.782 2.000 14.294 1.00 98.62 489 VAL A CA 1
ATOM 3704 C C . VAL A 1 489 ? -16.438 0.836 15.036 1.00 98.62 489 VAL A C 1
ATOM 3706 O O . VAL A 1 489 ? -16.098 0.551 16.178 1.00 98.62 489 VAL A O 1
ATOM 3709 N N . ASP A 1 490 ? -17.419 0.193 14.417 1.00 97.62 490 ASP A N 1
ATOM 3710 C CA . ASP A 1 490 ? -18.327 -0.756 15.074 1.00 97.62 490 ASP A CA 1
ATOM 3711 C C . ASP A 1 490 ? -18.372 -2.066 14.278 1.00 97.62 490 ASP A C 1
ATOM 3713 O O . ASP A 1 490 ? -18.746 -2.081 13.101 1.00 97.62 490 ASP A O 1
ATOM 3717 N N . ASN A 1 491 ? -17.978 -3.173 14.915 1.00 96.38 491 ASN A N 1
ATOM 3718 C CA . ASN A 1 491 ? -17.985 -4.508 14.312 1.00 96.38 491 ASN A CA 1
ATOM 3719 C C . ASN A 1 491 ? -17.219 -4.566 12.967 1.00 96.38 491 ASN A C 1
ATOM 3721 O O . ASN A 1 491 ? -17.680 -5.160 11.990 1.00 96.38 491 ASN A O 1
ATOM 3725 N N . CYS A 1 492 ? -16.052 -3.917 12.905 1.00 97.50 492 CYS A N 1
ATOM 3726 C CA . CYS A 1 492 ? -15.185 -3.904 11.725 1.00 97.50 492 CYS A CA 1
ATOM 3727 C C . CYS A 1 492 ? -13.953 -4.809 11.886 1.00 97.50 492 CYS A C 1
ATOM 3729 O O . CYS A 1 492 ? -13.469 -5.050 12.995 1.00 97.50 492 CYS A O 1
ATOM 3731 N N . GLU A 1 493 ? -13.407 -5.264 10.759 1.00 96.06 493 GLU A N 1
ATOM 3732 C CA . GLU A 1 493 ? -12.084 -5.888 10.673 1.00 96.06 493 GLU A CA 1
ATOM 3733 C C . GLU A 1 493 ? -11.091 -4.898 10.051 1.00 96.06 493 GLU A C 1
ATOM 3735 O O . GLU A 1 493 ? -11.213 -4.553 8.879 1.00 96.06 493 GLU A O 1
ATOM 3740 N N . ILE A 1 494 ? -10.100 -4.428 10.808 1.00 97.12 494 ILE A N 1
ATOM 3741 C CA . ILE A 1 494 ? -9.056 -3.535 10.288 1.00 97.12 494 ILE A CA 1
ATOM 3742 C C . ILE A 1 494 ? -7.758 -4.327 10.173 1.00 97.12 494 ILE A C 1
ATOM 3744 O O . ILE A 1 494 ? -7.265 -4.851 11.171 1.00 97.12 494 ILE A O 1
ATOM 3748 N N . TYR A 1 495 ? -7.223 -4.445 8.961 1.00 91.38 495 TYR A N 1
ATOM 3749 C CA . TYR A 1 495 ? -6.097 -5.316 8.652 1.00 91.38 495 TYR A CA 1
ATOM 3750 C C . TYR A 1 495 ? -4.943 -4.550 8.016 1.00 91.38 495 TYR A C 1
ATOM 3752 O O . TYR A 1 495 ? -5.067 -4.018 6.918 1.00 91.38 495 TYR A O 1
ATOM 3760 N N . ALA A 1 496 ? -3.789 -4.571 8.670 1.00 88.69 496 ALA A N 1
ATOM 3761 C CA . ALA A 1 496 ? -2.492 -4.401 8.031 1.00 88.69 496 ALA A CA 1
ATOM 3762 C C . ALA A 1 496 ? -1.441 -5.074 8.924 1.00 88.69 496 ALA A C 1
ATOM 3764 O O . ALA A 1 496 ? -1.760 -5.953 9.718 1.00 88.69 496 ALA A O 1
ATOM 3765 N N . THR A 1 497 ? -0.182 -4.678 8.810 1.00 78.56 497 THR A N 1
ATOM 3766 C CA . THR A 1 497 ? 0.961 -5.310 9.487 1.00 78.56 497 THR A CA 1
ATOM 3767 C C . THR A 1 497 ? 1.701 -4.338 10.402 1.00 78.56 497 THR A C 1
ATOM 3769 O O . THR A 1 497 ? 1.882 -4.629 11.586 1.00 78.56 497 THR A O 1
ATOM 3772 N N . ARG A 1 498 ? 2.082 -3.177 9.857 1.00 87.50 498 ARG A N 1
ATOM 3773 C CA . ARG A 1 498 ? 2.832 -2.094 10.507 1.00 87.50 498 ARG A CA 1
ATOM 3774 C C . ARG A 1 498 ? 2.092 -0.771 10.347 1.00 87.50 498 ARG A C 1
ATOM 3776 O O . ARG A 1 498 ? 1.754 -0.422 9.219 1.00 87.50 498 ARG A O 1
ATOM 3783 N N . ASP A 1 499 ? 1.909 -0.019 11.434 1.00 92.50 499 ASP A N 1
ATOM 3784 C CA . ASP A 1 499 ? 1.159 1.254 11.444 1.00 92.50 499 ASP A CA 1
ATOM 3785 C C . ASP A 1 499 ? -0.280 1.111 10.898 1.00 92.50 499 ASP A C 1
ATOM 3787 O O . ASP A 1 499 ? -0.734 1.899 10.062 1.00 92.50 499 ASP A O 1
ATOM 3791 N N . THR A 1 500 ? -0.994 0.066 11.340 1.00 95.25 500 THR A N 1
ATOM 3792 C CA . THR A 1 500 ? -2.305 -0.339 10.797 1.00 95.25 500 THR A CA 1
ATOM 3793 C C . THR A 1 500 ? -3.363 0.758 10.875 1.00 95.25 500 THR A C 1
ATOM 3795 O O . THR A 1 500 ? -4.114 0.954 9.914 1.00 95.25 500 THR A O 1
ATOM 3798 N N . ILE A 1 501 ? -3.420 1.472 12.000 1.00 98.06 501 ILE A N 1
ATOM 3799 C CA . ILE A 1 501 ? -4.342 2.579 12.249 1.00 98.06 501 ILE A CA 1
ATOM 3800 C C . ILE A 1 501 ? -3.535 3.815 12.637 1.00 98.06 501 ILE A C 1
ATOM 3802 O O . ILE A 1 501 ? -2.844 3.802 13.657 1.00 98.06 501 ILE A O 1
ATOM 3806 N N . TYR A 1 502 ? -3.680 4.899 11.870 1.00 97.19 502 TYR A N 1
ATOM 3807 C CA . TYR A 1 502 ? -3.057 6.187 12.179 1.00 97.19 502 TYR A CA 1
ATOM 3808 C C . TYR A 1 502 ? -4.084 7.208 12.683 1.00 97.19 502 TYR A C 1
ATOM 3810 O O . TYR A 1 502 ? -4.877 7.762 11.921 1.00 97.19 502 TYR A O 1
ATOM 3818 N N . THR A 1 503 ? -4.059 7.483 13.985 1.00 95.44 503 THR A N 1
ATOM 3819 C CA . THR A 1 503 ? -5.088 8.260 14.696 1.00 95.44 503 THR A CA 1
ATOM 3820 C C . THR A 1 503 ? -4.924 9.773 14.589 1.00 95.44 503 THR A C 1
ATOM 3822 O O . THR A 1 503 ? -5.732 10.508 15.156 1.00 95.44 503 THR A O 1
ATOM 3825 N N . GLY A 1 504 ? -3.912 10.238 13.851 1.00 91.94 504 GLY A N 1
ATOM 3826 C CA . GLY A 1 504 ? -3.689 11.643 13.520 1.00 91.94 504 GLY A CA 1
ATOM 3827 C C . GLY A 1 504 ? -2.337 12.181 13.973 1.00 91.94 504 GLY A C 1
ATOM 3828 O O . GLY A 1 504 ? -1.542 11.507 14.631 1.00 91.94 504 GLY A O 1
ATOM 3829 N N . LYS A 1 505 ? -2.068 13.438 13.618 1.00 89.00 505 LYS A N 1
ATOM 3830 C CA . LYS A 1 505 ? -0.814 14.132 13.952 1.00 89.00 505 LYS A CA 1
ATOM 3831 C C . LYS A 1 505 ? -0.759 14.516 15.431 1.00 89.00 505 LYS A C 1
ATOM 3833 O O . LYS A 1 505 ? -1.786 14.809 16.041 1.00 89.00 505 LYS A O 1
ATOM 3838 N N . ALA A 1 506 ? 0.450 14.576 15.989 1.00 85.38 506 ALA A N 1
ATOM 3839 C CA . ALA A 1 506 ? 0.716 15.125 17.317 1.00 85.38 506 ALA A CA 1
ATOM 3840 C C . ALA A 1 506 ? -0.037 16.450 17.533 1.00 85.38 506 ALA A C 1
ATOM 3842 O O . ALA A 1 506 ? 0.135 17.399 16.768 1.00 85.38 506 ALA A O 1
ATOM 3843 N N . GLY A 1 507 ? -0.861 16.511 18.581 1.00 81.25 507 GLY A N 1
ATOM 3844 C CA . GLY A 1 507 ? -1.655 17.694 18.909 1.00 81.25 507 GLY A CA 1
ATOM 3845 C C . GLY A 1 507 ? -3.017 17.810 18.209 1.00 81.25 507 GLY A C 1
ATOM 3846 O O . GLY A 1 507 ? -3.690 18.821 18.421 1.00 81.25 507 GLY A O 1
ATOM 3847 N N . CYS A 1 508 ? -3.480 16.819 17.439 1.00 88.50 508 CYS A N 1
ATOM 3848 C CA . CYS A 1 508 ? -4.915 16.708 17.145 1.00 88.50 508 CYS A CA 1
ATOM 3849 C C . CYS A 1 508 ? -5.723 16.425 18.432 1.00 88.50 508 CYS A C 1
ATOM 3851 O O . CYS A 1 508 ? -5.174 16.107 19.487 1.00 88.50 508 CYS A O 1
ATOM 3853 N N . GLU A 1 509 ? -7.037 16.608 18.361 1.00 91.88 509 GLU A N 1
ATOM 3854 C CA . GLU A 1 509 ? -8.008 16.249 19.405 1.00 91.88 509 GLU A CA 1
ATOM 3855 C C . GLU A 1 509 ? -9.011 15.210 18.870 1.00 91.88 509 GLU A C 1
ATOM 3857 O O . GLU A 1 509 ? -10.139 15.119 19.358 1.00 91.88 509 GLU A O 1
ATOM 3862 N N . ASP A 1 510 ? -8.598 14.443 17.854 1.00 94.88 510 ASP A N 1
ATOM 3863 C CA . ASP A 1 510 ? -9.395 13.376 17.252 1.00 94.88 510 ASP A CA 1
ATOM 3864 C C . ASP A 1 510 ? -9.706 12.294 18.295 1.00 94.88 510 ASP A C 1
ATOM 3866 O O . ASP A 1 510 ? -8.859 11.924 19.117 1.00 94.88 510 ASP A O 1
ATOM 3870 N N . LYS A 1 511 ? -10.939 11.789 18.267 1.00 96.56 511 LYS A N 1
ATOM 3871 C CA . LYS A 1 511 ? -11.435 10.736 19.155 1.00 96.56 511 LYS A CA 1
ATOM 3872 C C . LYS A 1 511 ? -11.881 9.544 18.337 1.00 96.56 511 LYS A C 1
ATOM 3874 O O . LYS A 1 511 ? -12.757 9.670 17.487 1.00 96.56 511 LYS A O 1
ATOM 3879 N N . TRP A 1 512 ? -11.311 8.395 18.649 1.00 98.44 512 TRP A N 1
ATOM 3880 C CA . TRP A 1 512 ? -11.571 7.135 17.983 1.00 98.44 512 TRP A CA 1
ATOM 3881 C C . TRP A 1 512 ? -12.224 6.166 18.961 1.00 98.44 512 TRP A C 1
ATOM 3883 O O . TRP A 1 512 ? -11.667 5.885 20.022 1.00 98.44 512 TRP A O 1
ATOM 3893 N N . TYR A 1 513 ? -13.392 5.652 18.599 1.00 98.62 513 TYR A N 1
ATOM 3894 C CA . TYR A 1 513 ? -14.145 4.665 19.362 1.00 98.62 513 TYR A CA 1
ATOM 3895 C C . TYR A 1 513 ? -14.229 3.388 18.533 1.00 98.62 513 TYR A C 1
ATOM 3897 O O . TYR A 1 513 ? -14.778 3.418 17.437 1.00 98.62 513 TYR A O 1
ATOM 3905 N N . PHE A 1 514 ? -13.684 2.288 19.039 1.00 98.69 514 PHE A N 1
ATOM 3906 C CA . PHE A 1 514 ? -13.749 0.967 18.424 1.00 98.69 514 PHE A CA 1
ATOM 3907 C C . PHE A 1 514 ? -14.570 0.049 19.330 1.00 98.69 514 PHE A C 1
ATOM 3909 O O . PHE A 1 514 ? -14.167 -0.202 20.464 1.00 98.69 514 PHE A O 1
ATOM 3916 N N . ASP A 1 515 ? -15.697 -0.456 18.838 1.00 98.00 515 ASP A N 1
ATOM 3917 C CA . ASP A 1 515 ? -16.538 -1.431 19.541 1.00 98.00 515 ASP A CA 1
ATOM 3918 C C . ASP A 1 515 ? -16.573 -2.751 18.763 1.00 98.00 515 ASP A C 1
ATOM 3920 O O . ASP A 1 515 ? -16.757 -2.762 17.540 1.00 98.00 515 ASP A O 1
ATOM 3924 N N . ASN A 1 516 ? -16.363 -3.867 19.465 1.00 97.12 516 ASN A N 1
ATOM 3925 C CA . ASN A 1 516 ? -16.445 -5.232 18.933 1.00 97.12 516 ASN A CA 1
ATOM 3926 C C . ASN A 1 516 ? -15.616 -5.461 17.641 1.00 97.12 516 ASN A C 1
ATOM 3928 O O . ASN A 1 516 ? -15.987 -6.251 16.771 1.00 97.12 516 ASN A O 1
ATOM 3932 N N . CYS A 1 517 ? -14.501 -4.742 17.476 1.00 98.06 517 CYS A N 1
ATOM 3933 C CA . CYS A 1 517 ? -13.667 -4.796 16.272 1.00 98.06 517 CYS A CA 1
ATOM 3934 C C . CYS A 1 517 ? -12.581 -5.878 16.356 1.00 98.06 517 CYS A C 1
ATOM 3936 O O . CYS A 1 517 ? -12.085 -6.199 17.437 1.00 98.06 517 CYS A O 1
ATOM 3938 N N . LYS A 1 518 ? -12.139 -6.388 15.200 1.00 96.75 518 LYS A N 1
ATOM 3939 C CA . LYS A 1 518 ? -10.887 -7.152 15.075 1.00 96.75 518 LYS A CA 1
ATOM 3940 C C . LYS A 1 518 ? -9.832 -6.271 14.422 1.00 96.75 518 LYS A C 1
ATOM 3942 O O . LYS A 1 518 ? -10.069 -5.723 13.349 1.00 96.75 518 LYS A O 1
ATOM 3947 N N . ILE A 1 519 ? -8.669 -6.156 15.045 1.00 97.06 519 ILE A N 1
ATOM 3948 C CA . ILE A 1 519 ? -7.561 -5.333 14.565 1.00 97.06 519 ILE A CA 1
ATOM 3949 C C . ILE A 1 519 ? -6.361 -6.258 14.373 1.00 97.06 519 ILE A C 1
ATOM 3951 O O . ILE A 1 519 ? -5.877 -6.858 15.333 1.00 97.06 519 ILE A O 1
ATOM 3955 N N . TYR A 1 520 ? -5.913 -6.409 13.130 1.00 92.56 520 TYR A N 1
ATOM 3956 C CA . TYR A 1 520 ? -4.770 -7.241 12.765 1.00 92.56 520 TYR A CA 1
ATOM 3957 C C . TYR A 1 520 ? -3.540 -6.363 12.569 1.00 92.56 520 TYR A C 1
ATOM 3959 O O . TYR A 1 520 ? -3.623 -5.327 11.915 1.00 92.56 520 TYR A O 1
ATOM 3967 N N . GLY A 1 521 ? -2.408 -6.803 13.105 1.00 88.56 521 GLY A N 1
ATOM 3968 C CA . GLY A 1 521 ? -1.127 -6.116 12.979 1.00 88.56 521 GLY A CA 1
ATOM 3969 C C . GLY A 1 521 ? -0.148 -6.602 14.038 1.00 88.56 521 GLY A C 1
ATOM 3970 O O . GLY A 1 521 ? -0.559 -7.168 15.056 1.00 88.56 521 GLY A O 1
ATOM 3971 N N . PHE A 1 522 ? 1.143 -6.362 13.823 1.00 84.94 522 PHE A N 1
ATOM 3972 C CA . PHE A 1 522 ? 2.175 -6.677 14.808 1.00 84.94 522 PHE A CA 1
ATOM 3973 C C . PHE A 1 522 ? 2.802 -5.400 15.365 1.00 84.94 522 PHE A C 1
ATOM 3975 O O . PHE A 1 522 ? 2.684 -5.149 16.560 1.00 84.94 522 PHE A O 1
ATOM 3982 N N . GLN A 1 523 ? 3.422 -4.558 14.537 1.00 87.88 523 GLN A N 1
ATOM 3983 C CA . GLN A 1 523 ? 4.207 -3.420 15.010 1.00 87.88 523 GLN A CA 1
ATOM 3984 C C . GLN A 1 523 ? 3.441 -2.097 14.889 1.00 87.88 523 GLN A C 1
ATOM 3986 O O . GLN A 1 523 ? 2.980 -1.716 13.817 1.00 87.88 523 GLN A O 1
ATOM 3991 N N . ASP A 1 524 ? 3.393 -1.374 16.009 1.00 91.25 524 ASP A N 1
ATOM 3992 C CA . ASP A 1 524 ? 2.849 -0.021 16.133 1.00 91.25 524 ASP A CA 1
ATOM 3993 C C . ASP A 1 524 ? 1.402 0.087 15.599 1.00 91.25 524 ASP A C 1
ATOM 3995 O O . ASP A 1 524 ? 1.041 1.007 14.873 1.00 91.25 524 ASP A O 1
ATOM 3999 N N . VAL A 1 525 ? 0.573 -0.904 15.953 1.00 94.62 525 VAL A N 1
ATOM 4000 C CA . VAL A 1 525 ? -0.723 -1.208 15.314 1.00 94.62 525 VAL A CA 1
ATOM 4001 C C . VAL A 1 525 ? -1.704 -0.033 15.351 1.00 94.62 525 VAL A C 1
ATOM 4003 O O . VAL A 1 525 ? -2.384 0.219 14.358 1.00 94.62 525 VAL A O 1
ATOM 4006 N N . ILE A 1 526 ? -1.777 0.695 16.467 1.00 97.12 526 ILE A N 1
ATOM 4007 C CA . ILE A 1 526 ? -2.571 1.920 16.602 1.00 97.12 526 ILE A CA 1
ATOM 4008 C C . ILE A 1 526 ? -1.641 3.043 17.052 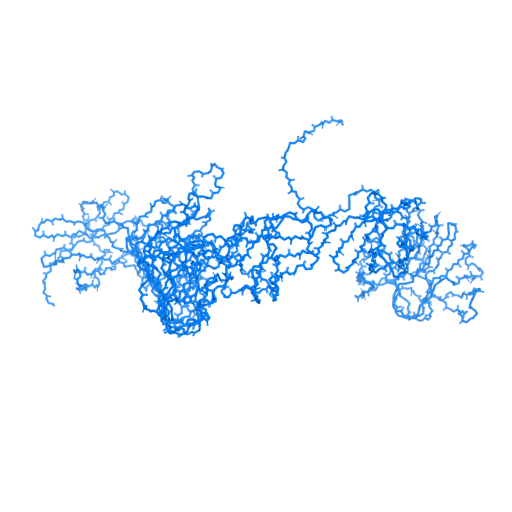1.00 97.12 526 ILE A C 1
ATOM 4010 O O . ILE A 1 526 ? -1.281 3.123 18.228 1.00 97.12 526 ILE A O 1
ATOM 4014 N N . CYS A 1 527 ? -1.254 3.920 16.128 1.00 93.50 527 CYS A N 1
ATOM 4015 C CA . CYS A 1 527 ? -0.281 4.980 16.374 1.00 93.50 527 CYS A CA 1
ATOM 4016 C C . CYS A 1 527 ? -0.835 6.375 16.043 1.00 93.50 527 CYS A C 1
ATOM 4018 O O . CYS A 1 527 ? -1.732 6.520 15.217 1.00 93.50 527 CYS A O 1
ATOM 4020 N N . GLY A 1 528 ? -0.316 7.425 16.688 1.00 91.69 528 GLY A N 1
ATOM 4021 C CA . GLY A 1 528 ? -0.714 8.816 16.408 1.00 91.69 528 GLY A CA 1
ATOM 4022 C C . GLY A 1 528 ? -1.118 9.635 17.633 1.00 91.69 528 GLY A C 1
ATOM 4023 O O . GLY A 1 528 ? -0.993 9.196 18.775 1.00 91.69 528 GLY A O 1
ATOM 4024 N N . GLY A 1 529 ? -1.544 10.874 17.388 1.00 89.62 529 GLY A N 1
ATOM 4025 C CA . GLY A 1 529 ? -1.924 11.854 18.413 1.00 89.62 529 GLY A CA 1
ATOM 4026 C C . GLY A 1 529 ? -3.401 11.836 18.822 1.00 89.62 529 GLY A C 1
ATOM 4027 O O . GLY A 1 529 ? -3.774 12.572 19.731 1.00 89.62 529 GLY A O 1
ATOM 4028 N N . GLY A 1 530 ? -4.245 11.039 18.161 1.00 92.38 530 GLY A N 1
ATOM 4029 C CA . GLY A 1 530 ? -5.666 10.928 18.493 1.00 92.38 530 GLY A CA 1
ATOM 4030 C C . GLY A 1 530 ? -5.897 10.076 19.740 1.00 92.38 530 GLY A C 1
ATOM 4031 O O . GLY A 1 530 ? -5.179 9.104 19.986 1.00 92.38 530 GLY A O 1
ATOM 4032 N N . SER A 1 531 ? -6.923 10.418 20.520 1.00 93.62 531 SER A N 1
ATOM 4033 C CA . SER A 1 531 ? -7.370 9.593 21.646 1.00 93.62 531 SER A CA 1
ATOM 4034 C C . SER A 1 531 ? -8.186 8.400 21.147 1.00 93.62 531 SER A C 1
ATOM 4036 O O . SER A 1 531 ? -8.995 8.538 20.233 1.00 93.62 531 SER A O 1
ATOM 4038 N N . VAL A 1 532 ? -7.982 7.233 21.754 1.00 97.56 532 VAL A N 1
ATOM 4039 C CA . VAL A 1 532 ? -8.520 5.936 21.326 1.00 97.56 532 VAL A CA 1
ATOM 4040 C C . VAL A 1 532 ? -9.242 5.269 22.487 1.00 97.56 532 VAL A C 1
ATOM 4042 O O . VAL A 1 532 ? -8.734 5.250 23.607 1.00 97.56 532 VAL A O 1
ATOM 4045 N N . TYR A 1 533 ? -10.390 4.670 22.203 1.00 97.31 533 TYR A N 1
ATOM 4046 C CA . TYR A 1 533 ? -11.166 3.855 23.125 1.00 97.31 533 TYR A CA 1
ATOM 4047 C C . TYR A 1 533 ? -11.547 2.560 22.405 1.00 97.31 533 TYR A C 1
ATOM 4049 O O . TYR A 1 533 ? -12.332 2.601 21.464 1.00 97.31 533 TYR A O 1
ATOM 4057 N N . LEU A 1 534 ? -10.971 1.432 22.814 1.00 97.81 534 LEU A N 1
ATOM 4058 C CA . LEU A 1 534 ? -11.366 0.094 22.373 1.00 97.81 534 LEU A CA 1
ATOM 4059 C C . LEU A 1 534 ? -12.284 -0.514 23.443 1.00 97.81 534 LEU A C 1
ATOM 4061 O O . LEU A 1 534 ? -11.902 -0.509 24.610 1.00 97.81 534 LEU A O 1
ATOM 4065 N N . ASP A 1 535 ? -13.432 -1.073 23.070 1.00 94.44 535 ASP A N 1
ATOM 4066 C CA . ASP A 1 535 ? -14.252 -1.941 23.930 1.00 94.44 535 ASP A CA 1
ATOM 4067 C C . ASP A 1 535 ? -14.558 -3.258 23.200 1.00 94.44 535 ASP A C 1
ATOM 4069 O O . ASP A 1 535 ? -14.770 -3.277 21.985 1.00 94.44 535 ASP A O 1
ATOM 4073 N N . ASN A 1 536 ? -14.491 -4.377 23.928 1.00 94.12 536 ASN A N 1
ATOM 4074 C CA . ASN A 1 536 ? -14.661 -5.753 23.432 1.00 94.12 536 ASN A CA 1
ATOM 4075 C C . ASN A 1 536 ? -13.877 -6.077 22.141 1.00 94.12 536 ASN A C 1
ATOM 4077 O O . ASN A 1 536 ? -14.275 -6.931 21.345 1.00 94.12 536 ASN A O 1
ATOM 4081 N N . CYS A 1 537 ? -12.759 -5.390 21.907 1.00 97.50 537 CYS A N 1
ATOM 4082 C CA . CYS A 1 537 ? -11.969 -5.550 20.693 1.00 97.50 537 CYS A CA 1
ATOM 4083 C C . CYS A 1 537 ? -11.008 -6.742 20.783 1.00 97.50 537 CYS A C 1
ATOM 4085 O O . CYS A 1 537 ? -10.539 -7.131 21.857 1.00 97.50 537 CYS A O 1
ATOM 4087 N N . LYS A 1 538 ? -10.657 -7.284 19.616 1.00 96.75 538 LYS A N 1
ATOM 4088 C CA . LYS A 1 538 ? -9.627 -8.309 19.449 1.00 96.75 538 LYS A CA 1
ATOM 4089 C C . LYS A 1 538 ? -8.398 -7.735 18.757 1.00 96.75 538 LYS A C 1
ATOM 4091 O O . LYS A 1 538 ? -8.518 -7.193 17.662 1.00 96.75 538 LYS A O 1
ATOM 4096 N N . TRP A 1 539 ? -7.223 -7.927 19.345 1.00 95.06 539 TRP A N 1
ATOM 4097 C CA . TRP A 1 539 ? -5.945 -7.758 18.659 1.00 95.06 539 TRP A CA 1
ATOM 4098 C C . TRP A 1 539 ? -5.467 -9.117 18.141 1.00 95.06 539 TRP A C 1
ATOM 4100 O O . TRP A 1 539 ? -5.258 -10.045 18.924 1.00 95.06 539 TRP A O 1
ATOM 4110 N N . ILE A 1 540 ? -5.321 -9.232 16.821 1.00 91.06 540 ILE A N 1
ATOM 4111 C CA . ILE A 1 540 ? -4.874 -10.448 16.144 1.00 91.06 540 ILE A CA 1
ATOM 4112 C C . ILE A 1 540 ? -3.433 -10.261 15.652 1.00 91.06 540 ILE A C 1
ATOM 4114 O O . ILE A 1 540 ? -3.165 -9.479 14.738 1.00 91.06 540 ILE A O 1
ATOM 4118 N N . LEU A 1 541 ? -2.508 -11.013 16.241 1.00 85.12 541 LEU A N 1
ATOM 4119 C CA . LEU A 1 541 ? -1.099 -11.042 15.853 1.00 85.12 541 LEU A CA 1
ATOM 4120 C C . LEU A 1 541 ? -0.955 -11.775 14.514 1.00 85.12 541 LEU A C 1
ATOM 4122 O O . LEU A 1 541 ? -1.402 -12.918 14.384 1.00 85.12 541 LEU A O 1
ATOM 4126 N N . ASN A 1 542 ? -0.340 -11.128 13.522 1.00 73.00 542 ASN A N 1
ATOM 4127 C CA . ASN A 1 542 ? -0.240 -11.651 12.154 1.00 73.00 542 ASN A CA 1
ATOM 4128 C C . ASN A 1 542 ? 1.188 -11.925 11.651 1.00 73.00 542 ASN A C 1
ATOM 4130 O O . ASN A 1 542 ? 1.335 -12.552 10.607 1.00 73.00 542 ASN A O 1
ATOM 4134 N N . LEU A 1 543 ? 2.235 -11.529 12.382 1.00 70.50 543 LEU A N 1
ATOM 4135 C CA . LEU A 1 543 ? 3.633 -11.835 12.052 1.00 70.50 543 LEU A CA 1
ATOM 4136 C C . LEU A 1 543 ? 4.442 -12.149 13.325 1.00 70.50 543 LEU A C 1
ATOM 4138 O O . LEU A 1 543 ? 4.265 -11.490 14.346 1.00 70.50 543 LEU A O 1
ATOM 4142 N N . ASP A 1 544 ? 5.340 -13.142 13.253 1.00 71.00 544 ASP A N 1
ATOM 4143 C CA . ASP A 1 544 ? 6.276 -13.549 14.329 1.00 71.00 544 ASP A CA 1
ATOM 4144 C C . ASP A 1 544 ? 7.447 -12.548 14.400 1.00 71.00 544 ASP A C 1
ATOM 4146 O O . ASP A 1 544 ? 8.570 -12.826 13.974 1.00 71.00 544 ASP A O 1
ATOM 4150 N N . SER A 1 545 ? 7.127 -11.333 14.854 1.00 78.06 545 SER A N 1
ATOM 4151 C CA . SER A 1 545 ? 8.045 -10.228 15.155 1.00 78.06 545 SER A CA 1
ATOM 4152 C C . SER A 1 545 ? 7.541 -9.459 16.387 1.00 78.06 545 SER A C 1
ATOM 4154 O O . SER A 1 545 ? 6.397 -9.639 16.810 1.00 78.06 545 SER A O 1
ATOM 4156 N N . ASP A 1 546 ? 8.399 -8.655 17.025 1.00 85.62 546 ASP A N 1
ATOM 4157 C CA . ASP A 1 546 ? 8.056 -7.977 18.285 1.00 85.62 546 ASP A CA 1
ATOM 4158 C C . ASP A 1 546 ? 6.892 -6.995 18.070 1.00 85.62 546 ASP A C 1
ATOM 4160 O O . ASP A 1 546 ? 6.976 -6.067 17.259 1.00 85.62 546 ASP A O 1
ATOM 4164 N N . ALA A 1 547 ? 5.807 -7.198 18.815 1.00 88.00 547 ALA A N 1
ATOM 4165 C CA . ALA A 1 547 ? 4.499 -6.615 18.548 1.00 88.00 547 ALA A CA 1
ATOM 4166 C C . ALA A 1 547 ? 4.114 -5.535 19.574 1.00 88.00 547 ALA A C 1
ATOM 4168 O O . ALA A 1 547 ? 4.466 -5.638 20.748 1.00 88.00 547 ALA A O 1
ATOM 4169 N N . ARG A 1 548 ? 3.409 -4.480 19.143 1.00 91.00 548 ARG A N 1
ATOM 4170 C CA . ARG A 1 548 ? 3.077 -3.270 19.922 1.00 91.00 548 ARG A CA 1
ATOM 4171 C C . ARG A 1 548 ? 1.689 -2.750 19.535 1.00 91.00 548 ARG A C 1
ATOM 4173 O O . ARG A 1 548 ? 1.515 -2.320 18.398 1.00 91.00 548 ARG A O 1
ATOM 4180 N N . LEU A 1 549 ? 0.732 -2.743 20.467 1.00 93.75 549 LEU A N 1
ATOM 4181 C CA . LEU A 1 549 ? -0.644 -2.301 20.185 1.00 93.75 549 LEU A CA 1
ATOM 4182 C C . LEU A 1 549 ? -0.814 -0.770 20.182 1.00 93.75 549 LEU A C 1
ATOM 4184 O O . LEU A 1 549 ? -1.054 -0.191 19.127 1.00 93.75 549 LEU A O 1
ATOM 4188 N N . LEU A 1 550 ? -0.720 -0.116 21.346 1.00 92.62 550 LEU A N 1
ATOM 4189 C CA . LEU A 1 550 ? -1.021 1.313 21.520 1.00 92.62 550 LEU A CA 1
ATOM 4190 C C . LEU A 1 550 ? 0.259 2.158 21.482 1.00 92.62 550 LEU A C 1
ATOM 4192 O O . LEU A 1 550 ? 1.136 2.017 22.337 1.00 92.62 550 LEU A O 1
ATOM 4196 N N . VAL A 1 551 ? 0.374 3.047 20.495 1.00 90.25 551 VAL A N 1
ATOM 4197 C CA . VAL A 1 551 ? 1.594 3.827 20.224 1.00 90.25 551 VAL A CA 1
ATOM 4198 C C . VAL A 1 551 ? 1.279 5.326 20.100 1.00 90.25 551 VAL A C 1
ATOM 4200 O O . VAL A 1 551 ? 1.359 5.922 19.020 1.00 90.25 551 VAL A O 1
ATOM 4203 N N . PRO A 1 552 ? 0.888 5.973 21.214 1.00 87.06 552 PRO A N 1
ATOM 4204 C CA . PRO A 1 552 ? 0.566 7.395 21.229 1.00 87.06 552 PRO A CA 1
ATOM 4205 C C . PRO A 1 552 ? 1.771 8.271 20.878 1.00 87.06 552 PRO A C 1
ATOM 4207 O O . PRO A 1 552 ? 2.904 8.026 21.311 1.00 87.06 552 PRO A O 1
ATOM 4210 N N . GLN A 1 553 ? 1.496 9.340 20.133 1.00 85.25 553 GLN A N 1
ATOM 4211 C CA . GLN A 1 553 ? 2.487 10.330 19.741 1.00 85.25 553 GLN A CA 1
ATOM 4212 C C . GLN A 1 553 ? 2.619 11.440 20.801 1.00 85.25 553 GLN A C 1
ATOM 4214 O O . GLN A 1 553 ? 1.675 12.192 21.045 1.00 85.25 553 GLN A O 1
ATOM 4219 N N . CYS A 1 554 ? 3.802 11.583 21.406 1.00 78.06 554 CYS A N 1
ATOM 4220 C CA . CYS A 1 554 ? 4.099 12.604 22.414 1.00 78.06 554 CYS A CA 1
ATOM 4221 C C . CYS A 1 554 ? 3.803 14.020 21.890 1.00 78.06 554 CYS A C 1
ATOM 4223 O O . CYS A 1 554 ? 4.336 14.433 20.857 1.00 78.06 554 CYS A O 1
ATOM 4225 N N . SER A 1 555 ? 3.005 14.789 22.635 1.00 76.19 555 SER A N 1
ATOM 4226 C CA . SER A 1 555 ? 2.674 16.183 22.316 1.00 76.19 555 SER A CA 1
ATOM 4227 C C . SER A 1 555 ? 2.327 16.989 23.576 1.00 76.19 555 SER A C 1
ATOM 4229 O O . SER A 1 555 ? 2.167 16.426 24.660 1.00 76.19 555 SER A O 1
ATOM 4231 N N . GLU A 1 556 ? 2.172 18.309 23.444 1.00 74.88 556 GLU A N 1
ATOM 4232 C CA . GLU A 1 556 ? 1.696 19.174 24.539 1.00 74.88 556 GLU A CA 1
ATOM 4233 C C . GLU A 1 556 ? 0.245 18.877 24.961 1.00 74.88 556 GLU A C 1
ATOM 4235 O O . GLU A 1 556 ? -0.139 19.193 26.087 1.00 74.88 556 GLU A O 1
ATOM 4240 N N . LYS A 1 557 ? -0.568 18.269 24.082 1.00 77.31 557 LYS A N 1
ATOM 4241 C CA . LYS A 1 557 ? -1.963 17.921 24.381 1.00 77.31 557 LYS A CA 1
ATOM 4242 C C . LYS A 1 557 ? -2.076 16.537 25.010 1.00 77.31 557 LYS A C 1
ATOM 4244 O O . LYS A 1 557 ? -1.345 15.608 24.666 1.00 77.31 557 LYS A O 1
ATOM 4249 N N . THR A 1 558 ? -3.051 16.396 25.904 1.00 75.69 558 THR A N 1
ATOM 4250 C CA . THR A 1 558 ? -3.384 15.118 26.534 1.00 75.69 558 THR A CA 1
ATOM 4251 C C . THR A 1 558 ? -3.950 14.139 25.513 1.00 75.69 558 THR A C 1
ATOM 4253 O O . THR A 1 558 ? -4.976 14.418 24.899 1.00 75.69 558 THR A O 1
ATOM 4256 N N . THR A 1 559 ? -3.301 12.982 25.373 1.00 81.75 559 THR A N 1
ATOM 4257 C CA . THR A 1 559 ? -3.752 11.870 24.521 1.00 81.75 559 THR A CA 1
ATOM 4258 C C . THR A 1 559 ? -4.106 10.687 25.413 1.00 81.75 559 THR A C 1
ATOM 4260 O O . THR A 1 559 ? -3.296 10.291 26.253 1.00 81.75 559 THR A O 1
ATOM 4263 N N . VAL A 1 560 ? -5.303 10.121 25.256 1.00 85.88 560 VAL A N 1
ATOM 4264 C CA . VAL A 1 560 ? -5.750 8.946 26.020 1.00 85.88 560 VAL A CA 1
ATOM 4265 C C . VAL A 1 560 ? -5.959 7.790 25.057 1.00 85.88 560 VAL A C 1
ATOM 4267 O O . VAL A 1 560 ? -6.839 7.867 24.211 1.00 85.88 560 VAL A O 1
ATOM 4270 N N . MET A 1 561 ? -5.186 6.716 25.196 1.00 91.00 561 MET A N 1
ATOM 4271 C CA . MET A 1 561 ? -5.439 5.448 24.511 1.00 91.00 561 MET A CA 1
ATOM 4272 C C . MET A 1 561 ? -5.870 4.406 25.543 1.00 91.00 561 MET A C 1
ATOM 4274 O O . MET A 1 561 ? -5.117 4.064 26.453 1.00 91.00 561 MET A O 1
ATOM 4278 N N . LYS A 1 562 ? -7.110 3.936 25.438 1.00 86.69 562 LYS A N 1
ATOM 4279 C CA . LYS A 1 562 ? -7.749 3.015 26.375 1.00 86.69 562 LYS A CA 1
ATOM 4280 C C . LYS A 1 562 ? -8.256 1.785 25.628 1.00 86.69 562 LYS A C 1
ATOM 4282 O O . LYS A 1 562 ? -8.855 1.927 24.569 1.00 86.69 562 LYS A O 1
ATOM 4287 N N . ALA A 1 563 ? -8.072 0.607 26.205 1.00 89.38 563 ALA A N 1
ATOM 4288 C CA . ALA A 1 563 ? -8.732 -0.626 25.814 1.00 89.38 563 ALA A CA 1
ATOM 4289 C C . ALA A 1 563 ? -9.464 -1.218 27.023 1.00 89.38 563 ALA A C 1
ATOM 4291 O O . ALA A 1 563 ? -8.899 -1.278 28.115 1.00 89.38 563 ALA A O 1
ATOM 4292 N N . GLU A 1 564 ? -10.702 -1.650 26.826 1.00 83.81 564 GLU A N 1
ATOM 4293 C CA . GLU A 1 564 ? -11.530 -2.369 27.790 1.00 83.81 564 GLU A CA 1
ATOM 4294 C C . GLU A 1 564 ? -11.878 -3.741 27.209 1.00 83.81 564 GLU A C 1
ATOM 4296 O O . GLU A 1 564 ? -12.163 -3.860 26.015 1.00 83.81 564 GLU A O 1
ATOM 4301 N N . ASN A 1 565 ? -11.833 -4.784 28.042 1.00 83.69 565 ASN A N 1
ATOM 4302 C CA . ASN A 1 565 ? -12.191 -6.156 27.651 1.00 83.69 565 ASN A CA 1
ATOM 4303 C C . ASN A 1 565 ? -11.399 -6.684 26.424 1.00 83.69 565 ASN A C 1
ATOM 4305 O O . ASN A 1 565 ? -11.934 -7.402 25.577 1.00 83.69 565 ASN A O 1
ATOM 4309 N N . LEU A 1 566 ? -10.116 -6.316 26.309 1.00 91.00 566 LEU A N 1
ATOM 4310 C CA . LEU A 1 566 ? -9.269 -6.636 25.153 1.00 91.00 566 LEU A CA 1
ATOM 4311 C C . LEU A 1 566 ? -8.963 -8.140 25.074 1.00 91.00 566 LEU A C 1
ATOM 4313 O O . LEU A 1 566 ? -8.464 -8.727 26.031 1.00 91.00 566 LEU A O 1
ATOM 4317 N N . THR A 1 567 ? -9.150 -8.762 23.912 1.00 89.88 567 THR A N 1
ATOM 4318 C CA . THR A 1 567 ? -8.650 -10.128 23.668 1.00 89.88 567 THR A CA 1
ATOM 4319 C C . THR A 1 567 ? -7.422 -10.098 22.758 1.00 89.88 567 THR A C 1
ATOM 4321 O O . THR A 1 567 ? -7.455 -9.443 21.719 1.00 89.88 567 THR A O 1
ATOM 4324 N N . VAL A 1 568 ? -6.349 -10.809 23.116 1.00 90.50 568 VAL A N 1
ATOM 4325 C CA . VAL A 1 568 ? -5.132 -10.953 22.292 1.00 90.50 568 VAL A CA 1
ATOM 4326 C C . VAL A 1 568 ? -5.040 -12.384 21.767 1.00 90.50 568 VAL A C 1
ATOM 4328 O O . VAL A 1 568 ? -5.043 -13.326 22.555 1.00 90.50 568 VAL A O 1
ATOM 4331 N N . GLU A 1 569 ? -4.969 -12.559 20.448 1.00 89.50 569 GLU A N 1
ATOM 4332 C CA . GLU A 1 569 ? -4.993 -13.859 19.756 1.00 89.50 569 GLU A CA 1
ATOM 4333 C C . GLU A 1 569 ? -3.911 -13.929 18.661 1.00 89.50 569 GLU A C 1
ATOM 4335 O O . GLU A 1 569 ? -3.494 -12.907 18.119 1.00 89.50 569 GLU A O 1
ATOM 4340 N N . VAL A 1 570 ? -3.465 -15.139 18.306 1.00 83.56 570 VAL A N 1
ATOM 4341 C CA . VAL A 1 570 ? -2.600 -15.382 17.132 1.00 83.56 570 VAL A CA 1
ATOM 4342 C C . VAL A 1 570 ? -3.480 -15.740 15.932 1.00 83.56 570 VAL A C 1
ATOM 4344 O O . VAL A 1 570 ? -4.406 -16.538 16.064 1.00 83.56 570 VAL A O 1
ATOM 4347 N N . GLY A 1 571 ? -3.217 -15.148 14.765 1.00 74.44 571 GLY A N 1
ATOM 4348 C CA . GLY A 1 571 ? -4.010 -15.367 13.553 1.00 74.44 571 GLY A CA 1
ATOM 4349 C C . GLY A 1 571 ? -3.829 -16.760 12.933 1.00 74.44 571 GLY A C 1
ATOM 4350 O O . GLY A 1 571 ? -2.711 -17.224 12.739 1.00 74.44 571 GLY A O 1
ATOM 4351 N N . GLU A 1 572 ? -4.936 -17.402 12.548 1.00 58.31 572 GLU A N 1
ATOM 4352 C CA . GLU A 1 572 ? -4.954 -18.796 12.059 1.00 58.31 572 GLU A CA 1
ATOM 4353 C C . GLU A 1 572 ? -4.384 -19.001 10.637 1.00 58.31 572 GLU A C 1
ATOM 4355 O O . GLU A 1 572 ? -4.044 -20.124 10.273 1.00 58.31 572 GLU A O 1
ATOM 4360 N N . ASN A 1 573 ? -4.295 -17.942 9.821 1.00 50.91 573 ASN A N 1
ATOM 4361 C CA . ASN A 1 573 ? -4.120 -18.041 8.359 1.00 50.91 573 ASN A CA 1
ATOM 4362 C C . ASN A 1 573 ? -2.729 -17.657 7.818 1.00 50.91 573 ASN A C 1
ATOM 4364 O O . ASN A 1 573 ? -2.560 -17.573 6.601 1.00 50.91 573 ASN A O 1
ATOM 4368 N N . PHE A 1 574 ? -1.730 -17.420 8.671 1.00 53.16 574 PHE A N 1
ATOM 4369 C CA . PHE A 1 574 ? -0.356 -17.232 8.193 1.00 53.16 574 PHE A CA 1
ATOM 4370 C C . PHE A 1 574 ? 0.361 -18.572 8.025 1.00 53.16 574 PHE A C 1
ATOM 4372 O O . PHE A 1 574 ? 0.232 -19.460 8.866 1.00 53.16 574 PHE A O 1
ATOM 4379 N N . ASP A 1 575 ? 1.154 -18.702 6.951 1.00 42.19 575 ASP A N 1
ATOM 4380 C CA . ASP A 1 575 ? 2.015 -19.865 6.680 1.00 42.19 575 ASP A CA 1
ATOM 4381 C C . ASP A 1 575 ? 3.208 -19.917 7.653 1.00 42.19 575 ASP A C 1
ATOM 4383 O O . ASP A 1 575 ? 4.387 -19.777 7.313 1.00 42.19 575 ASP A O 1
ATOM 4387 N N . HIS A 1 576 ? 2.883 -20.158 8.919 1.00 42.28 576 HIS A N 1
ATOM 4388 C CA . HIS A 1 576 ? 3.768 -20.782 9.877 1.00 42.28 576 HIS A CA 1
ATOM 4389 C C . HIS A 1 576 ? 3.969 -22.241 9.467 1.00 42.28 576 HIS A C 1
ATOM 4391 O O . HIS A 1 576 ? 3.408 -23.147 10.081 1.00 42.28 576 HIS A O 1
ATOM 4397 N N . SER A 1 577 ? 4.794 -22.457 8.440 1.00 34.41 577 SER A N 1
ATOM 4398 C CA . SER A 1 577 ? 5.211 -23.757 7.897 1.00 34.41 577 SER A CA 1
ATOM 4399 C C . SER A 1 577 ? 5.738 -24.724 8.978 1.00 34.41 577 SER A C 1
ATOM 4401 O O . SER A 1 577 ? 6.937 -24.900 9.192 1.00 34.41 577 SER A O 1
ATOM 4403 N N . GLY A 1 578 ? 4.811 -25.358 9.701 1.00 39.91 578 GLY A N 1
ATOM 4404 C CA . GLY A 1 578 ? 5.076 -26.240 10.836 1.00 39.91 578 GLY A CA 1
ATOM 4405 C C . GLY A 1 578 ? 5.542 -25.566 12.138 1.00 39.91 578 GLY A C 1
ATOM 4406 O O . GLY A 1 578 ? 6.134 -26.263 12.962 1.00 39.91 578 GLY A O 1
ATOM 4407 N N . LYS A 1 579 ? 5.315 -24.261 12.363 1.00 40.06 579 LYS A N 1
ATOM 4408 C CA . LYS A 1 579 ? 5.667 -23.595 13.639 1.00 40.06 579 LYS A CA 1
ATOM 4409 C C . LYS A 1 579 ? 4.439 -23.411 14.539 1.00 40.06 579 LYS A C 1
ATOM 4411 O O . LYS A 1 579 ? 3.574 -22.600 14.242 1.00 40.06 579 LYS A O 1
ATOM 4416 N N . THR A 1 580 ? 4.400 -24.130 15.659 1.00 45.41 580 THR A N 1
ATOM 4417 C CA . THR A 1 580 ? 3.319 -24.078 16.667 1.00 45.41 580 THR A CA 1
ATOM 4418 C C . THR A 1 580 ? 3.515 -23.035 17.764 1.00 45.41 580 THR A C 1
ATOM 4420 O O . THR A 1 580 ? 2.639 -22.878 18.609 1.00 45.41 580 THR A O 1
ATOM 4423 N N . ASP A 1 581 ? 4.658 -22.349 17.782 1.00 56.12 581 ASP A N 1
ATOM 4424 C CA . ASP A 1 581 ? 5.029 -21.438 18.860 1.00 56.12 581 ASP A CA 1
ATOM 4425 C C . ASP A 1 581 ? 5.436 -20.087 18.262 1.00 56.12 581 ASP A C 1
ATOM 4427 O O . ASP A 1 581 ? 6.451 -20.005 17.563 1.00 56.12 581 ASP A O 1
ATOM 4431 N N . PHE A 1 582 ? 4.642 -19.052 18.559 1.00 64.69 582 PHE A N 1
ATOM 4432 C CA . PHE A 1 582 ? 4.987 -17.640 18.378 1.00 64.69 582 PHE A CA 1
ATOM 4433 C C . PHE A 1 582 ? 6.082 -17.291 19.398 1.00 64.69 582 PHE A C 1
ATOM 4435 O O . PHE A 1 582 ? 5.961 -17.635 20.578 1.00 64.69 582 PHE A O 1
ATOM 4442 N N . LYS A 1 583 ? 7.199 -16.708 18.949 1.00 70.00 583 LYS A N 1
ATOM 4443 C CA . LYS A 1 583 ? 8.430 -16.573 19.765 1.00 70.00 583 LYS A CA 1
ATOM 4444 C C . LYS A 1 583 ? 8.831 -15.134 20.025 1.00 70.00 583 LYS A C 1
ATOM 4446 O O . LYS A 1 583 ? 9.673 -14.894 20.893 1.00 70.00 583 LYS A O 1
ATOM 4451 N N . SER A 1 584 ? 8.236 -14.207 19.294 1.00 81.38 584 SER A N 1
ATOM 4452 C CA . SER A 1 584 ? 8.416 -12.779 19.496 1.00 81.38 584 SER A CA 1
ATOM 4453 C C . SER A 1 584 ? 7.659 -12.255 20.710 1.00 81.38 584 SER A C 1
ATOM 4455 O O . SER A 1 584 ? 6.752 -12.897 21.245 1.00 81.38 584 SER A O 1
ATOM 4457 N N . LYS A 1 585 ? 8.062 -11.075 21.173 1.00 84.81 585 LYS A N 1
ATOM 4458 C CA . LYS A 1 585 ? 7.498 -10.455 22.366 1.00 84.81 585 LYS A CA 1
ATOM 4459 C C . LYS A 1 585 ? 6.312 -9.578 22.017 1.00 84.81 585 LYS A C 1
ATOM 4461 O O . LYS A 1 585 ? 6.385 -8.782 21.085 1.00 84.81 585 LYS A O 1
ATOM 4466 N N . VAL A 1 586 ? 5.247 -9.675 22.803 1.00 86.62 586 VAL A N 1
ATOM 4467 C CA . VAL A 1 586 ? 4.031 -8.889 22.592 1.00 86.62 586 VAL A CA 1
ATOM 4468 C C . VAL A 1 586 ? 3.900 -7.834 23.688 1.00 86.62 586 VAL A C 1
ATOM 4470 O O . VAL A 1 586 ? 3.929 -8.143 24.878 1.00 86.62 586 VAL A O 1
ATOM 4473 N N . TYR A 1 587 ? 3.751 -6.578 23.281 1.00 88.25 587 TYR A N 1
ATOM 4474 C CA . TYR A 1 587 ? 3.636 -5.412 24.147 1.00 88.25 587 TYR A CA 1
ATOM 4475 C C . TYR A 1 587 ? 2.297 -4.703 23.908 1.00 88.25 587 TYR A C 1
ATOM 4477 O O . TYR A 1 587 ? 1.892 -4.461 22.772 1.00 88.25 587 TYR A O 1
ATOM 4485 N N . PHE A 1 588 ? 1.621 -4.291 24.980 1.00 86.62 588 PHE A N 1
ATOM 4486 C CA . PHE A 1 588 ? 0.433 -3.440 24.887 1.00 86.62 588 PHE A CA 1
ATOM 4487 C C . PHE A 1 588 ? 0.745 -2.043 24.348 1.00 86.62 588 PHE A C 1
ATOM 4489 O O . PHE A 1 588 ? -0.171 -1.366 23.886 1.00 86.62 588 PHE A O 1
ATOM 4496 N N . GLY A 1 589 ? 2.010 -1.611 24.350 1.00 85.62 589 GLY A N 1
ATOM 4497 C CA . GLY A 1 589 ? 2.392 -0.398 23.642 1.00 85.62 589 GLY A CA 1
ATOM 4498 C C . GLY A 1 589 ? 3.757 0.186 23.985 1.00 85.62 589 GLY A C 1
ATOM 4499 O O . GLY A 1 589 ? 4.551 -0.407 24.721 1.00 85.62 589 GLY A O 1
ATOM 4500 N N . ARG A 1 590 ? 4.009 1.375 23.429 1.00 83.12 590 ARG A N 1
ATOM 4501 C CA . ARG A 1 590 ? 5.195 2.215 23.667 1.00 83.12 590 ARG A CA 1
ATOM 4502 C C . ARG A 1 590 ? 4.881 3.692 23.424 1.00 83.12 590 ARG A C 1
ATOM 4504 O O . ARG A 1 590 ? 3.881 4.006 22.795 1.00 83.12 590 ARG A O 1
ATOM 4511 N N . ALA A 1 591 ? 5.747 4.606 23.854 1.00 79.00 591 ALA A N 1
ATOM 4512 C CA . ALA A 1 591 ? 5.660 6.010 23.440 1.00 79.00 591 ALA A CA 1
ATOM 4513 C C . ALA A 1 591 ? 6.386 6.255 22.100 1.00 79.00 591 ALA A C 1
ATOM 4515 O O . ALA A 1 591 ? 7.508 5.784 21.908 1.00 79.00 591 ALA A O 1
ATOM 4516 N N . TRP A 1 592 ? 5.789 7.048 21.206 1.00 82.25 592 TRP A N 1
ATOM 4517 C CA . TRP A 1 592 ? 6.400 7.508 19.951 1.00 82.25 592 TRP A CA 1
ATOM 4518 C C . TRP A 1 592 ? 6.532 9.034 19.957 1.00 82.25 592 TRP A C 1
ATOM 4520 O O . TRP A 1 592 ? 5.610 9.730 20.361 1.00 82.25 592 TRP A O 1
ATOM 4530 N N . GLY A 1 593 ? 7.653 9.609 19.515 1.00 70.62 593 GLY A N 1
ATOM 4531 C CA . GLY A 1 593 ? 7.750 11.068 19.428 1.00 70.62 593 GLY A CA 1
ATOM 4532 C C . GLY A 1 593 ? 9.160 11.635 19.341 1.00 70.62 593 GLY A C 1
ATOM 4533 O O . GLY A 1 593 ? 10.158 10.924 19.364 1.00 70.62 593 GLY A O 1
ATOM 4534 N N . ASN A 1 594 ? 9.228 12.959 19.232 1.00 59.00 594 ASN A N 1
ATOM 4535 C CA . ASN A 1 594 ? 10.477 13.708 19.193 1.00 59.00 594 ASN A CA 1
ATOM 4536 C C . ASN A 1 594 ? 10.938 14.074 20.620 1.00 59.00 594 ASN A C 1
ATOM 4538 O O . ASN A 1 594 ? 10.118 14.372 21.485 1.00 59.00 594 ASN A O 1
ATOM 4542 N N . LYS A 1 595 ? 12.258 14.132 20.829 1.00 58.19 595 LYS A N 1
ATOM 4543 C CA . LYS A 1 595 ? 12.982 14.503 22.074 1.00 58.19 595 LYS A CA 1
ATOM 4544 C C . LYS A 1 595 ? 12.528 15.806 22.757 1.00 58.19 595 LYS A C 1
ATOM 4546 O O . LYS A 1 595 ? 12.897 16.034 23.904 1.00 58.19 595 LYS A O 1
ATOM 4551 N N . ASP A 1 596 ? 11.777 16.649 22.056 1.00 60.75 596 ASP A N 1
ATOM 4552 C CA . ASP A 1 596 ? 11.324 17.957 22.529 1.00 60.75 596 ASP A CA 1
ATOM 4553 C C . ASP A 1 596 ? 9.985 17.880 23.305 1.00 60.75 596 ASP A C 1
ATOM 4555 O O . ASP A 1 596 ? 9.640 18.825 24.011 1.00 60.75 596 ASP A O 1
ATOM 4559 N N . TYR A 1 597 ? 9.260 16.748 23.241 1.00 60.44 597 TYR A N 1
ATOM 4560 C CA . TYR A 1 597 ? 7.985 16.536 23.943 1.00 60.44 597 TYR A CA 1
ATOM 4561 C C . TYR A 1 597 ? 8.011 15.310 24.864 1.00 60.44 597 TYR A C 1
ATOM 4563 O O . TYR A 1 597 ? 8.389 14.208 24.470 1.00 60.44 597 TYR A O 1
ATOM 4571 N N . SER A 1 598 ? 7.567 15.502 26.108 1.00 61.41 598 SER A N 1
ATOM 4572 C CA . SER A 1 598 ? 7.440 14.435 27.105 1.00 61.41 598 SER A CA 1
ATOM 4573 C C . SER A 1 598 ? 6.126 13.675 26.934 1.00 61.41 598 SER A C 1
ATOM 4575 O O . SER A 1 598 ? 5.095 14.281 26.656 1.00 61.41 598 SER A O 1
ATOM 4577 N N . ALA A 1 599 ? 6.129 12.373 27.222 1.00 62.12 599 ALA A N 1
ATOM 4578 C CA . ALA A 1 599 ? 4.912 11.564 27.301 1.00 62.12 599 ALA A CA 1
ATOM 4579 C C . ALA A 1 599 ? 4.046 11.867 28.552 1.00 62.12 599 ALA A C 1
ATOM 4581 O O . ALA A 1 599 ? 3.063 11.178 28.798 1.00 62.12 599 ALA A O 1
ATOM 4582 N N . ALA A 1 600 ? 4.372 12.916 29.324 1.00 60.41 600 ALA A N 1
ATOM 4583 C CA . ALA A 1 600 ? 3.673 13.362 30.540 1.00 60.41 600 ALA A CA 1
ATOM 4584 C C . ALA A 1 600 ? 2.154 13.531 30.374 1.00 60.41 600 ALA A C 1
ATOM 4586 O O . ALA A 1 600 ? 1.367 13.235 31.270 1.00 60.41 600 ALA A O 1
ATOM 4587 N N . SER A 1 601 ? 1.760 14.034 29.209 1.00 62.34 601 SER A N 1
ATOM 4588 C CA . SER A 1 601 ? 0.382 14.285 28.794 1.00 62.34 601 SER A CA 1
ATOM 4589 C C . SER A 1 601 ? -0.357 13.008 28.369 1.00 62.34 601 SER A C 1
ATOM 4591 O O . SER A 1 601 ? -1.562 13.031 28.145 1.00 62.34 601 SER A O 1
ATOM 4593 N N . THR A 1 602 ? 0.338 11.882 28.233 1.00 70.25 602 THR A N 1
ATOM 4594 C CA . THR A 1 602 ? -0.197 10.667 27.618 1.00 70.25 602 THR A CA 1
ATOM 4595 C C . THR A 1 602 ? -0.681 9.671 28.668 1.00 70.25 602 THR A C 1
ATOM 4597 O O . THR A 1 602 ? -0.022 9.438 29.687 1.00 70.25 602 THR A O 1
ATOM 4600 N N . GLN A 1 603 ? -1.839 9.063 28.412 1.00 73.88 603 GLN A N 1
ATOM 4601 C CA . GLN A 1 603 ? -2.399 7.972 29.206 1.00 73.88 603 GLN A CA 1
ATOM 4602 C C . GLN A 1 603 ? -2.584 6.739 28.319 1.00 73.88 603 GLN A C 1
ATOM 4604 O O . GLN A 1 603 ? -3.169 6.836 27.242 1.00 73.88 603 GLN A O 1
ATOM 4609 N N . CYS A 1 604 ? -2.100 5.587 28.776 1.00 78.38 604 CYS A N 1
ATOM 4610 C CA . CYS A 1 604 ? -2.305 4.294 28.127 1.00 78.38 604 CYS A CA 1
ATOM 4611 C C . CYS A 1 604 ? -2.906 3.320 29.131 1.00 78.38 604 CYS A C 1
ATOM 4613 O O . CYS A 1 604 ? -2.322 3.074 30.184 1.00 78.38 604 CYS A O 1
ATOM 4615 N N . ILE A 1 605 ? -4.103 2.822 28.833 1.00 76.75 605 ILE A N 1
ATOM 4616 C CA . ILE A 1 605 ? -4.944 2.104 29.787 1.00 76.75 605 ILE A CA 1
ATOM 4617 C C . ILE A 1 605 ? -5.442 0.797 29.167 1.00 76.75 605 ILE A C 1
ATOM 4619 O O . ILE A 1 605 ? -6.200 0.838 28.212 1.00 76.75 605 ILE A O 1
ATOM 4623 N N . ILE A 1 606 ? -5.096 -0.347 29.749 1.00 80.81 606 ILE A N 1
ATOM 4624 C CA . ILE A 1 606 ? -5.691 -1.656 29.451 1.00 80.81 606 ILE A CA 1
ATOM 4625 C C . ILE A 1 606 ? -6.508 -2.082 30.682 1.00 80.81 606 ILE A C 1
ATOM 4627 O O . ILE A 1 606 ? -5.930 -2.370 31.731 1.00 80.81 606 ILE A O 1
ATOM 4631 N N . ASP A 1 607 ? -7.839 -2.065 30.584 1.00 71.00 607 ASP A N 1
ATOM 4632 C CA . ASP A 1 607 ? -8.796 -2.382 31.655 1.00 71.00 607 ASP A CA 1
ATOM 4633 C C . ASP A 1 607 ? -9.564 -3.677 31.366 1.00 71.00 607 ASP A C 1
ATOM 4635 O O . ASP A 1 607 ? -10.616 -3.670 30.729 1.00 71.00 607 ASP A O 1
ATOM 4639 N N . GLY A 1 608 ? -9.015 -4.797 31.838 1.00 69.31 608 GLY A N 1
ATOM 4640 C CA . GLY A 1 608 ? -9.492 -6.130 31.486 1.00 69.31 608 GLY A CA 1
ATOM 4641 C C . GLY A 1 608 ? -8.882 -6.580 30.163 1.00 69.31 608 GLY A C 1
ATOM 4642 O O . GLY A 1 608 ? -9.040 -5.929 29.127 1.00 69.31 608 GLY A O 1
ATOM 4643 N N . TYR A 1 609 ? -8.160 -7.696 30.208 1.00 80.19 609 TYR A N 1
ATOM 4644 C CA . TYR A 1 609 ? -7.705 -8.379 29.006 1.00 80.19 609 TYR A CA 1
ATOM 4645 C C . TYR A 1 609 ? -7.630 -9.891 29.215 1.00 80.19 609 TYR A C 1
ATOM 4647 O O . TYR A 1 609 ? -7.305 -10.375 30.305 1.00 80.19 609 TYR A O 1
ATOM 4655 N N . THR A 1 610 ? -7.854 -10.616 28.123 1.00 81.56 610 THR A N 1
ATOM 4656 C CA . THR A 1 610 ? -7.611 -12.052 27.989 1.00 81.56 610 THR A CA 1
ATOM 4657 C C . THR A 1 610 ? -6.507 -12.269 26.953 1.00 81.56 610 THR A C 1
ATOM 4659 O O . THR A 1 610 ? -6.663 -11.913 25.786 1.00 81.56 610 THR A O 1
ATOM 4662 N N . ASP A 1 611 ? -5.380 -12.846 27.374 1.00 82.75 611 ASP A N 1
ATOM 4663 C CA . ASP A 1 611 ? -4.295 -13.253 26.474 1.00 82.75 611 ASP A CA 1
ATOM 4664 C C . ASP A 1 611 ? -4.447 -14.732 26.086 1.00 82.75 611 ASP A C 1
ATOM 4666 O O . ASP A 1 611 ? -4.148 -15.627 26.877 1.00 82.75 611 ASP A O 1
ATOM 4670 N N . ASN A 1 612 ? -4.907 -14.973 24.856 1.00 83.31 612 ASN A N 1
ATOM 4671 C CA . ASN A 1 612 ? -4.958 -16.294 24.227 1.00 83.31 612 ASN A CA 1
ATOM 4672 C C . ASN A 1 612 ? -3.682 -16.602 23.414 1.00 83.31 612 ASN A C 1
ATOM 4674 O O . ASN A 1 612 ? -3.537 -17.724 22.933 1.00 83.31 612 ASN A O 1
ATOM 4678 N N . SER A 1 613 ? -2.767 -15.637 23.242 1.00 80.12 613 SER A N 1
ATOM 4679 C CA . SER A 1 613 ? -1.475 -15.841 22.568 1.00 80.12 613 SER A CA 1
ATOM 4680 C C . SER A 1 613 ? -0.441 -16.504 23.483 1.00 80.12 613 SER A C 1
ATOM 4682 O O . SER A 1 613 ? 0.326 -17.353 23.037 1.00 80.12 613 SER A O 1
ATOM 4684 N N . GLY A 1 614 ? -0.433 -16.136 24.770 1.00 76.06 614 GLY A N 1
ATOM 4685 C CA . GLY A 1 614 ? 0.579 -16.556 25.743 1.00 76.06 614 GLY A CA 1
ATOM 4686 C C . GLY A 1 614 ? 1.939 -15.862 25.574 1.00 76.06 614 GLY A C 1
ATOM 4687 O O . GLY A 1 614 ? 2.917 -16.294 26.187 1.00 76.06 614 GLY A O 1
ATOM 4688 N N . CYS A 1 615 ? 2.014 -14.813 24.747 1.00 77.94 615 CYS A N 1
ATOM 4689 C CA . CYS A 1 615 ? 3.258 -14.155 24.328 1.00 77.94 615 CYS A CA 1
ATOM 4690 C C . CYS A 1 615 ? 3.423 -12.723 24.875 1.00 77.94 615 CYS A C 1
ATOM 4692 O O . CYS A 1 615 ? 4.411 -12.053 24.554 1.00 77.94 615 CYS A O 1
ATOM 4694 N N . VAL A 1 616 ? 2.485 -12.239 25.699 1.00 80.25 616 VAL A N 1
ATOM 4695 C CA . VAL A 1 616 ? 2.530 -10.886 26.279 1.00 80.25 616 VAL A CA 1
ATOM 4696 C C . VAL A 1 616 ? 3.663 -10.756 27.312 1.00 80.25 616 VAL A C 1
ATOM 4698 O O . VAL A 1 616 ? 3.695 -11.454 28.327 1.00 80.25 616 VAL A O 1
ATOM 4701 N N . ASP A 1 617 ? 4.601 -9.831 27.075 1.00 76.44 617 ASP A N 1
ATOM 4702 C CA . ASP A 1 617 ? 5.748 -9.552 27.952 1.00 76.44 617 ASP A CA 1
ATOM 4703 C C . ASP A 1 617 ? 5.303 -8.723 29.171 1.00 76.44 617 ASP A C 1
ATOM 4705 O O . ASP A 1 617 ? 5.329 -7.490 29.185 1.00 76.44 617 ASP A O 1
ATOM 4709 N N . LEU A 1 618 ? 4.906 -9.423 30.235 1.00 67.25 618 LEU A N 1
ATOM 4710 C CA . LEU A 1 618 ? 4.507 -8.840 31.521 1.00 67.25 618 LEU A CA 1
ATOM 4711 C C . LEU A 1 618 ? 5.694 -8.515 32.453 1.00 67.25 618 LEU A C 1
ATOM 4713 O O . LEU A 1 618 ? 5.533 -8.517 33.673 1.00 67.25 618 LEU A O 1
ATOM 4717 N N . SER A 1 619 ? 6.890 -8.246 31.914 1.00 60.84 619 SER A N 1
ATOM 4718 C CA . SER A 1 619 ? 8.035 -7.787 32.717 1.00 60.84 619 SER A CA 1
ATOM 4719 C C . SER A 1 619 ? 7.810 -6.382 33.310 1.00 60.84 619 SER A C 1
ATOM 4721 O O . SER A 1 619 ? 6.713 -5.837 33.270 1.00 60.84 619 SER A O 1
ATOM 4723 N N . ILE A 1 620 ? 8.835 -5.778 33.925 1.00 45.59 620 ILE A N 1
ATOM 4724 C CA . ILE A 1 620 ? 8.738 -4.483 34.630 1.00 45.59 620 ILE A CA 1
ATOM 4725 C C . ILE A 1 620 ? 7.994 -3.448 33.750 1.00 45.59 620 ILE A C 1
ATOM 4727 O O . ILE A 1 620 ? 8.476 -3.154 32.660 1.00 45.59 620 ILE A O 1
ATOM 4731 N N . PHE A 1 621 ? 6.894 -2.861 34.244 1.00 54.19 621 PHE A N 1
ATOM 4732 C CA . PHE A 1 621 ? 5.904 -2.029 33.510 1.00 54.19 621 PHE A CA 1
ATOM 4733 C C . PHE A 1 621 ? 4.874 -2.776 32.621 1.00 54.19 621 PHE A C 1
ATOM 4735 O O . PHE A 1 621 ? 4.237 -2.151 31.781 1.00 54.19 621 PHE A O 1
ATOM 4742 N N . SER A 1 622 ? 4.662 -4.077 32.837 1.00 63.91 622 SER A N 1
ATOM 4743 C CA . SER A 1 622 ? 3.486 -4.869 32.427 1.00 63.91 622 SER A CA 1
ATOM 4744 C C . SER A 1 622 ? 3.012 -4.653 30.982 1.00 63.91 622 SER A C 1
ATOM 4746 O O . SER A 1 622 ? 1.940 -4.098 30.754 1.00 63.91 622 SER A O 1
ATOM 4748 N N . GLY A 1 623 ? 3.791 -5.104 29.998 1.00 68.81 623 GLY A N 1
ATOM 4749 C CA . GLY A 1 623 ? 3.446 -4.967 28.579 1.00 68.81 623 GLY A CA 1
ATOM 4750 C C . GLY A 1 623 ? 3.891 -3.656 27.925 1.00 68.81 623 GLY A C 1
ATOM 4751 O O . GLY A 1 623 ? 3.542 -3.429 26.772 1.00 68.81 623 GLY A O 1
ATOM 4752 N N . TYR A 1 624 ? 4.670 -2.806 28.600 1.00 77.06 624 TYR A N 1
ATOM 4753 C CA . TYR A 1 624 ? 5.302 -1.634 27.978 1.00 77.06 624 TYR A CA 1
ATOM 4754 C C . TYR A 1 624 ? 6.670 -1.964 27.357 1.00 77.06 624 TYR A C 1
ATOM 4756 O O . TYR A 1 624 ? 7.584 -2.417 28.060 1.00 77.06 624 TYR A O 1
ATOM 4764 N N . ASP A 1 625 ? 6.851 -1.659 26.069 1.00 79.50 625 ASP A N 1
ATOM 4765 C CA . ASP A 1 625 ? 8.142 -1.805 25.389 1.00 79.50 625 ASP A CA 1
ATOM 4766 C C . ASP A 1 625 ? 9.095 -0.634 25.685 1.00 79.50 625 ASP A C 1
ATOM 4768 O O . ASP A 1 625 ? 8.782 0.541 25.492 1.00 79.50 625 ASP A O 1
ATOM 4772 N N . LYS A 1 626 ? 10.316 -0.973 26.109 1.00 70.31 626 LYS A N 1
ATOM 4773 C CA . LYS A 1 626 ? 11.405 -0.025 26.395 1.00 70.31 626 LYS A CA 1
ATOM 4774 C C . LYS A 1 626 ? 12.507 -0.014 25.343 1.00 70.31 626 LYS A C 1
ATOM 4776 O O . LYS A 1 626 ? 13.390 0.835 25.431 1.00 70.31 626 LYS A O 1
ATOM 4781 N N . THR A 1 627 ? 12.523 -0.976 24.422 1.00 62.81 627 THR A N 1
ATOM 4782 C CA . THR A 1 627 ? 13.668 -1.235 23.533 1.00 62.81 627 THR A CA 1
ATOM 4783 C C . THR A 1 627 ? 13.977 -0.056 22.613 1.00 62.81 627 THR A C 1
ATOM 4785 O O . THR A 1 627 ? 15.147 0.212 22.349 1.00 62.81 627 THR A O 1
ATOM 4788 N N . GLU A 1 628 ? 12.952 0.708 22.230 1.00 57.50 628 GLU A N 1
ATOM 4789 C CA . GLU A 1 628 ? 13.079 1.933 21.431 1.00 57.50 628 GLU A CA 1
ATOM 4790 C C . GLU A 1 628 ? 12.727 3.224 22.197 1.00 57.50 628 GLU A C 1
ATOM 4792 O O . GLU A 1 628 ? 12.607 4.293 21.596 1.00 57.50 628 GLU A O 1
ATOM 4797 N N . ALA A 1 629 ? 12.586 3.171 23.528 1.00 50.25 629 ALA A N 1
ATOM 4798 C CA . ALA A 1 629 ? 12.331 4.373 24.318 1.00 50.25 629 ALA A CA 1
ATOM 4799 C C . ALA A 1 629 ? 13.515 5.354 24.205 1.00 50.25 629 ALA A C 1
ATOM 4801 O O . ALA A 1 629 ? 14.672 5.003 24.459 1.00 50.25 629 ALA A O 1
ATOM 4802 N N . TYR A 1 630 ? 13.226 6.602 23.820 1.00 51.22 630 TYR A N 1
ATOM 4803 C CA . TYR A 1 630 ? 14.240 7.644 23.642 1.00 51.22 630 TYR A CA 1
ATOM 4804 C C . TYR A 1 630 ? 15.064 7.867 24.925 1.00 51.22 630 TYR A C 1
ATOM 4806 O O . TYR A 1 630 ? 14.610 7.610 26.035 1.00 51.22 630 TYR A O 1
ATOM 4814 N N . LYS A 1 631 ? 16.304 8.351 24.749 1.00 38.53 631 LYS A N 1
ATOM 4815 C CA . LYS A 1 631 ? 17.465 8.267 25.671 1.00 38.53 631 LYS A CA 1
ATOM 4816 C C . LYS A 1 631 ? 17.339 8.855 27.099 1.00 38.53 631 LYS A C 1
ATOM 4818 O O . LYS A 1 631 ? 18.361 8.991 27.769 1.00 38.53 631 LYS A O 1
ATOM 4823 N N . THR A 1 632 ? 16.153 9.196 27.590 1.00 40.16 632 THR A N 1
ATOM 4824 C CA . THR A 1 632 ? 15.910 9.710 28.947 1.00 40.16 632 THR A CA 1
ATOM 4825 C C . THR A 1 632 ? 14.879 8.843 29.688 1.00 40.16 632 THR A C 1
ATOM 4827 O O . THR A 1 632 ? 13.698 8.855 29.327 1.00 40.16 632 THR A O 1
ATOM 4830 N N . PRO A 1 633 ? 15.281 8.121 30.761 1.00 39.75 633 PRO A N 1
ATOM 4831 C CA . PRO A 1 633 ? 14.373 7.329 31.605 1.00 39.75 633 PRO A CA 1
ATOM 4832 C C . PRO A 1 633 ? 13.163 8.107 32.151 1.00 39.75 633 PRO A C 1
ATOM 4834 O O . PRO A 1 633 ? 12.120 7.517 32.434 1.00 39.75 633 PRO A O 1
ATOM 4837 N N . ASP A 1 634 ? 13.288 9.431 32.242 1.00 43.09 634 ASP A N 1
ATOM 4838 C CA . ASP A 1 634 ? 12.256 10.361 32.707 1.00 43.09 634 ASP A CA 1
ATOM 4839 C C . ASP A 1 634 ? 10.992 10.371 31.823 1.00 43.09 634 ASP A C 1
ATOM 4841 O O . ASP A 1 634 ? 9.920 10.737 32.294 1.00 43.09 634 ASP A O 1
ATOM 4845 N N . THR A 1 635 ? 11.083 9.934 30.559 1.00 45.44 635 THR A N 1
ATOM 4846 C CA . THR A 1 635 ? 9.929 9.867 29.635 1.00 45.44 635 THR A CA 1
ATOM 4847 C C . THR A 1 635 ? 8.982 8.699 29.922 1.00 45.44 635 THR A C 1
ATOM 4849 O O . THR A 1 635 ? 7.781 8.811 29.697 1.00 45.44 635 THR A O 1
ATOM 4852 N N . ILE A 1 636 ? 9.485 7.594 30.483 1.00 45.62 636 ILE A N 1
ATOM 4853 C CA . ILE A 1 636 ? 8.640 6.483 30.960 1.00 45.62 636 ILE A CA 1
ATOM 4854 C C . ILE A 1 636 ? 8.040 6.836 32.328 1.00 45.62 636 ILE A C 1
ATOM 4856 O O . ILE A 1 636 ? 6.919 6.449 32.634 1.00 45.62 636 ILE A O 1
ATOM 4860 N N . ALA A 1 637 ? 8.764 7.612 33.142 1.00 41.16 637 ALA A N 1
ATOM 4861 C CA . ALA A 1 637 ? 8.272 8.134 34.418 1.00 41.16 637 ALA A CA 1
ATOM 4862 C C . ALA A 1 637 ? 7.244 9.276 34.274 1.00 41.16 637 ALA A C 1
ATOM 4864 O O . ALA A 1 637 ? 6.734 9.752 35.290 1.00 41.16 637 ALA A O 1
ATOM 4865 N N . SER A 1 638 ? 6.966 9.725 33.045 1.00 46.47 638 SER A N 1
ATOM 4866 C CA . SER A 1 638 ? 5.964 10.748 32.757 1.00 46.47 638 SER A CA 1
ATOM 4867 C C . SER A 1 638 ? 4.682 10.178 32.134 1.00 46.47 638 SER A C 1
ATOM 4869 O O . SER A 1 638 ? 3.598 10.655 32.461 1.00 46.47 638 SER A O 1
ATOM 4871 N N . ALA A 1 639 ? 4.763 9.130 31.308 1.00 52.62 639 ALA A N 1
ATOM 4872 C CA . ALA A 1 639 ? 3.581 8.483 30.738 1.00 52.62 639 ALA A CA 1
ATOM 4873 C C . ALA A 1 639 ? 2.745 7.724 31.789 1.00 52.62 639 ALA A C 1
ATOM 4875 O O . ALA A 1 639 ? 3.257 6.884 32.531 1.00 52.62 639 ALA A O 1
ATOM 4876 N N . ASN A 1 640 ? 1.429 7.947 31.800 1.00 62.09 640 ASN A N 1
ATOM 4877 C CA . ASN A 1 640 ? 0.511 7.270 32.718 1.00 62.09 640 ASN A CA 1
ATOM 4878 C C . ASN A 1 640 ? 0.069 5.914 32.140 1.00 62.09 640 ASN A C 1
ATOM 4880 O O . ASN A 1 640 ? -0.950 5.834 31.453 1.00 62.09 640 ASN A O 1
ATOM 4884 N N . TRP A 1 641 ? 0.832 4.854 32.419 1.00 70.19 641 TRP A N 1
ATOM 4885 C CA . TRP A 1 641 ? 0.499 3.478 32.020 1.00 70.19 641 TRP A CA 1
ATOM 4886 C C . TRP A 1 641 ? -0.310 2.746 33.104 1.00 70.19 641 TRP A C 1
ATOM 4888 O O . TRP A 1 641 ? 0.100 2.693 34.263 1.00 70.19 641 TRP A O 1
ATOM 4898 N N . LEU A 1 642 ? -1.455 2.177 32.713 1.00 62.16 642 LEU A N 1
ATOM 4899 C CA . LEU A 1 642 ? -2.397 1.409 33.537 1.00 62.16 642 LEU A CA 1
ATOM 4900 C C . LEU A 1 642 ? -2.688 0.079 32.820 1.00 62.16 642 LEU A C 1
ATOM 4902 O O . LEU A 1 642 ? -3.148 0.099 31.685 1.00 62.16 642 LEU A O 1
ATOM 4906 N N . VAL A 1 643 ? -2.439 -1.072 33.445 1.00 65.62 643 VAL A N 1
ATOM 4907 C CA . VAL A 1 643 ? -2.711 -2.404 32.866 1.00 65.62 643 VAL A CA 1
ATOM 4908 C C . VAL A 1 643 ? -3.268 -3.335 33.940 1.00 65.62 643 VAL A C 1
ATOM 4910 O O . VAL A 1 643 ? -2.608 -3.575 34.953 1.00 65.62 643 VAL A O 1
ATOM 4913 N N . ARG A 1 644 ? -4.463 -3.887 33.700 1.00 57.84 644 ARG A N 1
ATOM 4914 C CA . ARG A 1 644 ? -5.163 -4.821 34.600 1.00 57.84 644 ARG A CA 1
ATOM 4915 C C . ARG A 1 644 ? -5.679 -6.037 33.836 1.00 57.84 644 ARG A C 1
ATOM 4917 O O . ARG A 1 644 ? -6.377 -5.892 32.839 1.00 57.84 644 ARG A O 1
ATOM 4924 N N . ALA A 1 645 ? -5.354 -7.222 34.349 1.00 58.75 645 ALA A N 1
ATOM 4925 C CA . ALA A 1 645 ? -5.903 -8.501 33.899 1.00 58.75 645 ALA A CA 1
ATOM 4926 C C . ALA A 1 645 ? -7.217 -8.834 34.633 1.00 58.75 645 ALA A C 1
ATOM 4928 O O . ALA A 1 645 ? -7.516 -8.254 35.682 1.00 58.75 645 ALA A O 1
ATOM 4929 N N . ASP A 1 646 ? -7.973 -9.808 34.125 1.00 52.91 646 ASP A N 1
ATOM 4930 C CA . ASP A 1 646 ? -9.288 -10.152 34.674 1.00 52.91 646 ASP A CA 1
ATOM 4931 C C . ASP A 1 646 ? -9.252 -10.696 36.122 1.00 52.91 646 ASP A C 1
ATOM 4933 O O . ASP A 1 646 ? -8.379 -11.464 36.545 1.00 52.91 646 ASP A O 1
ATOM 4937 N N . ARG A 1 647 ? -10.230 -10.253 36.925 1.00 44.19 647 ARG A N 1
ATOM 4938 C CA . ARG A 1 647 ? -10.190 -10.223 38.403 1.00 44.19 647 ARG A CA 1
ATOM 4939 C C . ARG A 1 647 ? -10.386 -11.582 39.114 1.00 44.19 647 ARG A C 1
ATOM 4941 O O . ARG A 1 647 ? -11.368 -11.742 39.834 1.00 44.19 647 ARG A O 1
ATOM 4948 N N . ASN A 1 648 ? -9.471 -12.553 38.999 1.00 34.69 648 ASN A N 1
ATOM 4949 C CA . ASN A 1 648 ? -9.578 -13.821 39.760 1.00 34.69 648 ASN A CA 1
ATOM 4950 C C . ASN A 1 648 ? -8.239 -14.436 40.250 1.00 34.69 648 ASN A C 1
ATOM 4952 O O . ASN A 1 648 ? -7.663 -15.297 39.590 1.00 34.69 648 ASN A O 1
ATOM 4956 N N . SER A 1 649 ? -7.761 -14.083 41.458 1.00 33.72 649 SER A N 1
ATOM 4957 C CA . SER A 1 649 ? -6.907 -14.967 42.302 1.00 33.72 649 SER A CA 1
ATOM 4958 C C . SER A 1 649 ? -6.801 -14.500 43.776 1.00 33.72 649 SER A C 1
ATOM 4960 O O . SER A 1 649 ? -6.942 -13.317 44.069 1.00 33.72 649 SER A O 1
ATOM 4962 N N . SER A 1 650 ? -6.588 -15.435 44.719 1.00 30.11 650 SER A N 1
ATOM 4963 C CA . SER A 1 650 ? -6.775 -15.264 46.186 1.00 30.11 650 SER A CA 1
ATOM 4964 C C . SER A 1 650 ? -5.534 -15.588 47.051 1.00 30.11 650 SER A C 1
ATOM 4966 O O . SER A 1 650 ? -4.759 -16.460 46.669 1.00 30.11 650 SER A O 1
ATOM 4968 N N . PHE A 1 651 ? -5.393 -14.983 48.248 1.00 35.97 651 PHE A N 1
ATOM 4969 C CA . PHE A 1 651 ? -4.122 -14.877 49.015 1.00 35.97 651 PHE A CA 1
ATOM 4970 C C . PHE A 1 651 ? -4.317 -14.874 50.588 1.00 35.97 651 PHE A C 1
ATOM 4972 O O . PHE A 1 651 ? -5.453 -14.735 51.023 1.00 35.97 651 PHE A O 1
ATOM 4979 N N . ARG A 1 652 ? -3.292 -15.096 51.467 1.00 30.61 652 ARG A N 1
ATOM 4980 C CA . ARG A 1 652 ? -3.293 -15.090 52.987 1.00 30.61 652 ARG A CA 1
ATOM 4981 C C . ARG A 1 652 ? -1.966 -14.630 53.715 1.00 30.61 652 ARG A C 1
ATOM 4983 O O . ARG A 1 652 ? -0.880 -14.826 53.195 1.00 30.61 652 ARG A O 1
ATOM 4990 N N . SER A 1 653 ? -2.032 -14.109 54.962 1.00 32.69 653 SER A N 1
ATOM 4991 C CA . SER A 1 653 ? -1.145 -13.085 55.628 1.00 32.69 653 SER A CA 1
ATOM 4992 C C . SER A 1 653 ? -0.024 -13.418 56.678 1.00 32.69 653 SER A C 1
ATOM 4994 O O . SER A 1 653 ? -0.262 -14.279 57.526 1.00 32.69 653 SER A O 1
ATOM 4996 N N . SER A 1 654 ? 1.033 -12.562 56.809 1.00 31.22 654 SER A N 1
ATOM 4997 C CA . SER A 1 654 ? 1.630 -12.030 58.096 1.00 31.22 654 SER A CA 1
ATOM 4998 C C . SER A 1 654 ? 2.659 -10.849 57.938 1.00 31.22 654 SER A C 1
ATOM 5000 O O . SER A 1 654 ? 3.168 -10.660 56.840 1.00 31.22 654 SER A O 1
ATOM 5002 N N . SER A 1 655 ? 2.938 -10.064 59.006 1.00 45.91 655 SER A N 1
ATOM 5003 C CA . SER A 1 655 ? 3.594 -8.708 59.082 1.00 45.91 655 SER A CA 1
ATOM 5004 C C . SER A 1 655 ? 5.153 -8.654 59.128 1.00 45.91 655 SER A C 1
ATOM 5006 O O . SER A 1 655 ? 5.747 -9.730 59.200 1.00 45.91 655 SER A O 1
ATOM 5008 N N . PRO A 1 656 ? 5.854 -7.481 59.234 1.00 48.88 656 PRO A N 1
ATOM 5009 C CA . PRO A 1 656 ? 5.451 -6.046 59.212 1.00 48.88 656 PRO A CA 1
ATOM 5010 C C . PRO A 1 656 ? 6.372 -5.155 58.299 1.00 48.88 656 PRO A C 1
ATOM 5012 O O . PRO A 1 656 ? 7.077 -5.711 57.469 1.00 48.88 656 PRO A O 1
ATOM 5015 N N . THR A 1 657 ? 6.565 -3.831 58.493 1.00 48.31 657 THR A N 1
ATOM 5016 C CA . THR A 1 657 ? 5.743 -2.651 58.070 1.00 48.31 657 THR A CA 1
ATOM 5017 C C . THR A 1 657 ? 6.608 -1.370 57.923 1.00 48.31 657 THR A C 1
ATOM 5019 O O . THR A 1 657 ? 7.004 -0.839 58.954 1.00 48.31 657 THR A O 1
ATOM 5022 N N . ASP A 1 658 ? 6.825 -0.840 56.704 1.00 51.44 658 ASP A N 1
ATOM 5023 C CA . ASP A 1 658 ? 7.164 0.591 56.420 1.00 51.44 658 ASP A CA 1
ATOM 5024 C C . ASP A 1 658 ? 6.990 1.007 54.922 1.00 51.44 658 ASP A C 1
ATOM 5026 O O . ASP A 1 658 ? 7.290 2.134 54.532 1.00 51.44 658 ASP A O 1
ATOM 5030 N N . ASP A 1 659 ? 6.495 0.112 54.052 1.00 57.84 659 ASP A N 1
ATOM 5031 C CA . ASP A 1 659 ? 6.804 0.167 52.609 1.00 57.84 659 ASP A CA 1
ATOM 5032 C C . ASP A 1 659 ? 5.671 0.563 51.641 1.00 57.84 659 ASP A C 1
ATOM 5034 O O . ASP A 1 659 ? 5.928 0.767 50.452 1.00 57.84 659 ASP A O 1
ATOM 5038 N N . ILE A 1 660 ? 4.418 0.652 52.098 1.00 60.06 660 ILE A N 1
ATOM 5039 C CA . ILE A 1 660 ? 3.282 1.101 51.272 1.00 60.06 660 ILE A CA 1
ATOM 5040 C C . ILE A 1 660 ? 2.484 2.151 52.044 1.00 60.06 660 ILE A C 1
ATOM 5042 O O . ILE A 1 660 ? 1.978 1.886 53.135 1.00 60.06 660 ILE A O 1
ATOM 5046 N N . GLN A 1 661 ? 2.336 3.331 51.446 1.00 66.00 661 GLN A N 1
ATOM 5047 C CA . GLN A 1 661 ? 1.658 4.492 52.013 1.00 66.00 661 GLN A CA 1
ATOM 5048 C C . GLN A 1 661 ? 0.498 4.907 51.106 1.00 66.00 661 GLN A C 1
ATOM 5050 O O . GLN A 1 661 ? 0.729 5.358 49.989 1.00 66.00 661 GLN A O 1
ATOM 5055 N N . ILE A 1 662 ? -0.748 4.813 51.577 1.00 63.06 662 ILE A N 1
ATOM 5056 C CA . ILE A 1 662 ? -1.885 5.434 50.876 1.00 63.06 662 ILE A CA 1
ATOM 5057 C C . ILE A 1 662 ? -1.669 6.953 50.852 1.00 63.06 662 ILE A C 1
ATOM 5059 O O . ILE A 1 662 ? -1.364 7.553 51.883 1.00 63.06 662 ILE A O 1
ATOM 5063 N N . VAL A 1 663 ? -1.776 7.543 49.661 1.00 67.25 663 VAL A N 1
ATOM 5064 C CA . VAL A 1 663 ? -1.572 8.979 49.411 1.00 67.25 663 VAL A CA 1
ATOM 5065 C C . VAL A 1 663 ? -2.851 9.691 48.985 1.00 67.25 663 VAL A C 1
ATOM 5067 O O . VAL A 1 663 ? -2.930 10.900 49.161 1.00 67.25 663 VAL A O 1
ATOM 5070 N N . ASP A 1 664 ? -3.836 8.961 48.452 1.00 63.19 664 ASP A N 1
ATOM 5071 C CA . ASP A 1 664 ? -5.116 9.518 48.013 1.00 63.19 664 ASP A CA 1
ATOM 5072 C C . ASP A 1 664 ? -6.236 8.458 48.046 1.00 63.19 664 ASP A C 1
ATOM 5074 O O . ASP A 1 664 ? -5.972 7.259 47.889 1.00 63.19 664 ASP A O 1
ATOM 5078 N N . MET A 1 665 ? -7.477 8.902 48.259 1.00 65.75 665 MET A N 1
ATOM 5079 C CA . MET A 1 665 ? -8.696 8.085 48.231 1.00 65.75 665 MET A CA 1
ATOM 5080 C C . MET A 1 665 ? -9.873 8.905 47.682 1.00 65.75 665 MET A C 1
ATOM 5082 O O . MET A 1 665 ? -10.401 9.787 48.356 1.00 65.75 665 MET A O 1
ATOM 5086 N N . GLU A 1 666 ? -10.318 8.568 46.475 1.00 64.62 666 GLU A N 1
ATOM 5087 C CA . GLU A 1 666 ? -11.379 9.249 45.732 1.00 64.62 666 GLU A CA 1
ATOM 5088 C C . GLU A 1 666 ? -12.644 8.376 45.678 1.00 64.62 666 GLU A C 1
ATOM 5090 O O . GLU A 1 666 ? -12.613 7.231 45.221 1.00 64.62 666 GLU A O 1
ATOM 5095 N N . LYS A 1 667 ? -13.795 8.911 46.100 1.00 62.12 667 LYS A N 1
ATOM 5096 C CA . LYS A 1 667 ? -15.084 8.220 45.939 1.00 62.12 667 LYS A CA 1
ATOM 5097 C C . LYS A 1 667 ? -15.560 8.343 44.489 1.00 62.12 667 LYS A C 1
ATOM 5099 O O . LYS A 1 667 ? -15.726 9.451 43.991 1.00 62.12 667 LYS A O 1
ATOM 5104 N N . THR A 1 668 ? -15.825 7.216 43.834 1.00 60.94 668 THR A N 1
ATOM 5105 C CA . THR A 1 668 ? -16.274 7.153 42.432 1.00 60.94 668 THR A CA 1
ATOM 5106 C C . THR A 1 668 ? -17.716 6.654 42.342 1.00 60.94 668 THR A C 1
ATOM 5108 O O . THR A 1 668 ? -18.238 6.061 43.286 1.00 60.94 668 THR A O 1
ATOM 5111 N N . GLU A 1 669 ? -18.368 6.823 41.189 1.00 54.62 669 GLU A N 1
ATOM 5112 C CA . GLU A 1 669 ? -19.728 6.298 40.961 1.00 54.62 669 GLU A CA 1
ATOM 5113 C C . GLU A 1 669 ? -19.827 4.769 41.129 1.00 54.62 669 GLU A C 1
ATOM 5115 O O . GLU A 1 669 ? -20.896 4.247 41.437 1.00 54.62 669 GLU A O 1
ATOM 5120 N N . GLN A 1 670 ? -18.712 4.044 40.967 1.00 52.00 670 GLN A N 1
ATOM 5121 C CA . GLN A 1 670 ? -18.654 2.587 41.128 1.00 52.00 670 GLN A CA 1
ATOM 5122 C C . GLN A 1 670 ? -18.163 2.130 42.517 1.00 52.00 670 GLN A C 1
ATOM 5124 O O . GLN A 1 670 ? -18.217 0.930 42.793 1.00 52.00 670 GLN A O 1
ATOM 5129 N N . GLY A 1 671 ? -17.697 3.034 43.390 1.00 69.62 671 GLY A N 1
ATOM 5130 C CA . GLY A 1 671 ? -17.168 2.704 44.719 1.00 69.62 671 GLY A CA 1
ATOM 5131 C C . GLY A 1 671 ? -16.089 3.680 45.202 1.00 69.62 671 GLY A C 1
ATOM 5132 O O . GLY A 1 671 ? -16.371 4.851 45.448 1.00 69.62 671 GLY A O 1
ATOM 5133 N N . CYS A 1 672 ? -14.854 3.206 45.380 1.00 64.38 672 CYS A N 1
ATOM 5134 C CA . CYS A 1 672 ? -13.724 4.029 45.824 1.00 64.38 672 CYS A CA 1
ATOM 5135 C C . CYS A 1 672 ? -12.425 3.653 45.106 1.00 64.38 672 CYS A C 1
ATOM 5137 O O . CYS A 1 672 ? -12.085 2.474 44.987 1.00 64.38 672 CYS A O 1
ATOM 5139 N N . ARG A 1 673 ? -11.691 4.667 44.655 1.00 65.00 673 ARG A N 1
ATOM 5140 C CA . ARG A 1 673 ? -10.371 4.574 44.043 1.00 65.00 673 ARG A CA 1
ATOM 5141 C C . ARG A 1 673 ? -9.320 4.968 45.076 1.00 65.00 673 ARG A C 1
ATOM 5143 O O . ARG A 1 673 ? -9.362 6.064 45.617 1.00 65.00 673 ARG A O 1
ATOM 5150 N N . ILE A 1 674 ? -8.364 4.088 45.331 1.00 65.12 674 ILE A N 1
ATOM 5151 C CA . ILE A 1 674 ? -7.267 4.302 46.279 1.00 65.12 674 ILE A CA 1
ATOM 5152 C C . ILE A 1 674 ? -5.965 4.398 45.496 1.00 65.12 674 ILE A C 1
ATOM 5154 O O . ILE A 1 674 ? -5.668 3.517 44.685 1.00 65.12 674 ILE A O 1
ATOM 5158 N N . THR A 1 675 ? -5.170 5.421 45.794 1.00 63.16 675 THR A N 1
ATOM 5159 C CA . THR A 1 675 ? -3.799 5.559 45.301 1.00 63.16 675 THR A CA 1
ATOM 5160 C C . THR A 1 675 ? -2.841 5.403 46.472 1.00 63.16 675 THR A C 1
ATOM 5162 O O . THR A 1 675 ? -2.957 6.100 47.483 1.00 63.16 675 THR A O 1
ATOM 5165 N N . ALA A 1 676 ? -1.857 4.515 46.347 1.00 65.50 676 ALA A N 1
ATOM 5166 C CA . ALA A 1 676 ? -0.802 4.365 47.341 1.00 65.50 676 ALA A CA 1
ATOM 5167 C C . ALA A 1 676 ? 0.583 4.409 46.712 1.00 65.50 676 ALA A C 1
ATOM 5169 O O . ALA A 1 676 ? 0.834 3.811 45.674 1.00 65.50 676 ALA A O 1
ATOM 5170 N N . LYS A 1 677 ? 1.496 5.105 47.375 1.00 66.94 677 LYS A N 1
ATOM 5171 C CA . LYS A 1 677 ? 2.923 5.107 47.095 1.00 66.94 677 LYS A CA 1
ATOM 5172 C C . LYS A 1 677 ? 3.545 3.811 47.618 1.00 66.94 677 LYS A C 1
ATOM 5174 O O . LYS A 1 677 ? 3.268 3.404 48.744 1.00 66.94 677 LYS A O 1
ATOM 5179 N N . VAL A 1 678 ? 4.400 3.189 46.816 1.00 65.62 678 VAL A N 1
ATOM 5180 C CA . VAL A 1 678 ? 5.136 1.960 47.139 1.00 65.62 678 VAL A CA 1
ATOM 5181 C C . VAL A 1 678 ? 6.628 2.269 47.179 1.00 65.62 678 VAL A C 1
ATOM 5183 O O . VAL A 1 678 ? 7.148 2.968 46.304 1.00 65.62 678 VAL A O 1
ATOM 5186 N N . ASN A 1 679 ? 7.323 1.736 48.183 1.00 62.16 679 ASN A N 1
ATOM 5187 C CA . ASN A 1 679 ? 8.772 1.824 48.296 1.00 62.16 679 ASN A CA 1
ATOM 5188 C C . ASN A 1 679 ? 9.434 1.193 47.061 1.00 62.16 679 ASN A C 1
ATOM 5190 O O . ASN A 1 679 ? 9.270 0.004 46.776 1.00 62.16 679 ASN A O 1
ATOM 5194 N N . SER A 1 680 ? 10.173 2.001 46.299 1.00 54.28 680 SER A N 1
ATOM 5195 C CA . SER A 1 680 ? 10.705 1.612 44.990 1.00 54.28 680 SER A CA 1
ATOM 5196 C C . SER A 1 680 ? 11.760 0.503 45.058 1.00 54.28 680 SER A C 1
ATOM 5198 O O . SER A 1 680 ? 12.021 -0.131 44.037 1.00 54.28 680 SER A O 1
ATOM 5200 N N . SER A 1 681 ? 12.315 0.227 46.243 1.00 53.50 681 SER A N 1
ATOM 5201 C CA . SER A 1 681 ? 13.230 -0.890 46.504 1.00 53.50 681 SER A CA 1
ATOM 5202 C C . SER A 1 681 ? 12.567 -2.271 46.493 1.00 53.50 681 SER A C 1
ATOM 5204 O O . SER A 1 681 ? 13.278 -3.250 46.300 1.00 53.50 681 SER A O 1
ATOM 5206 N N . LEU A 1 682 ? 11.244 -2.371 46.682 1.00 50.72 682 LEU A N 1
ATOM 5207 C CA . LEU A 1 682 ? 10.522 -3.653 46.663 1.00 50.72 682 LEU A CA 1
ATOM 5208 C C . LEU A 1 682 ? 10.064 -4.065 45.260 1.00 50.72 682 LEU A C 1
ATOM 5210 O O . LEU A 1 682 ? 9.941 -5.248 44.967 1.00 50.72 682 LEU A O 1
ATOM 5214 N N . VAL A 1 683 ? 9.858 -3.085 44.381 1.00 49.94 683 VAL A N 1
ATOM 5215 C CA . VAL A 1 683 ? 9.340 -3.266 43.016 1.00 49.94 683 VAL A CA 1
ATOM 5216 C C . VAL A 1 683 ? 10.154 -4.246 42.139 1.00 49.94 683 VAL A C 1
ATOM 5218 O O . VAL A 1 683 ? 9.534 -4.884 41.292 1.00 49.94 683 VAL A O 1
ATOM 5221 N N . PRO A 1 684 ? 11.490 -4.413 42.283 1.00 39.22 684 PRO A N 1
ATOM 5222 C CA . PRO A 1 684 ? 12.246 -5.392 41.494 1.00 39.22 684 PRO A CA 1
ATOM 5223 C C . PRO A 1 684 ? 11.930 -6.866 41.798 1.00 39.22 684 PRO A C 1
ATOM 5225 O O . PRO A 1 684 ? 12.135 -7.698 40.920 1.00 39.22 684 PRO A O 1
ATOM 5228 N N . ASP A 1 685 ? 11.445 -7.181 43.007 1.00 38.00 685 ASP A N 1
ATOM 5229 C CA . ASP A 1 685 ? 11.337 -8.556 43.534 1.00 38.00 685 ASP A CA 1
ATOM 5230 C C . ASP A 1 685 ? 9.876 -9.008 43.781 1.00 38.00 685 ASP A C 1
ATOM 5232 O O . ASP A 1 685 ? 9.629 -10.030 44.431 1.00 38.00 685 ASP A O 1
ATOM 5236 N N . THR A 1 686 ? 8.880 -8.238 43.318 1.00 44.25 686 THR A N 1
ATOM 5237 C CA . THR A 1 686 ? 7.463 -8.445 43.672 1.00 44.25 686 THR A CA 1
ATOM 5238 C C . THR A 1 686 ? 6.538 -8.438 42.456 1.00 44.25 686 THR A C 1
ATOM 5240 O O . THR A 1 686 ? 6.157 -7.377 41.963 1.00 44.25 686 THR A O 1
ATOM 5243 N N . ASP A 1 687 ? 6.101 -9.624 42.024 1.00 42.16 687 ASP A N 1
ATOM 5244 C CA . ASP A 1 687 ? 5.248 -9.791 40.835 1.00 42.16 687 ASP A CA 1
ATOM 5245 C C . ASP A 1 687 ? 3.822 -9.245 41.018 1.00 42.16 687 ASP A C 1
ATOM 5247 O O . ASP A 1 687 ? 3.136 -8.957 40.038 1.00 42.16 687 ASP A O 1
ATOM 5251 N N . LYS A 1 688 ? 3.326 -9.159 42.266 1.00 52.28 688 LYS A N 1
ATOM 5252 C CA . LYS A 1 688 ? 1.966 -8.680 42.581 1.00 52.28 688 LYS A CA 1
ATOM 5253 C C . LYS A 1 688 ? 1.928 -7.907 43.900 1.00 52.28 688 LYS A C 1
ATOM 5255 O O . LYS A 1 688 ? 2.231 -8.456 44.962 1.00 52.28 688 LYS A O 1
ATOM 5260 N N . VAL A 1 689 ? 1.471 -6.660 43.830 1.00 53.84 689 VAL A N 1
ATOM 5261 C CA . VAL A 1 689 ? 1.069 -5.841 44.985 1.00 53.84 689 VAL A CA 1
ATOM 5262 C C . VAL A 1 689 ? -0.472 -5.860 45.074 1.00 53.84 689 VAL A C 1
ATOM 5264 O O . VAL A 1 689 ? -1.155 -6.224 44.114 1.00 53.84 689 VAL A O 1
ATOM 5267 N N . GLY A 1 690 ? -1.059 -5.558 46.232 1.00 59.44 690 GLY A N 1
ATOM 5268 C CA . GLY A 1 690 ? -2.509 -5.653 46.446 1.00 59.44 690 GLY A CA 1
ATOM 5269 C C . GLY A 1 690 ? -2.987 -5.007 47.741 1.00 59.44 690 GLY A C 1
ATOM 5270 O O . GLY A 1 690 ? -2.192 -4.466 48.512 1.00 59.44 690 GLY A O 1
ATOM 5271 N N . PHE A 1 691 ? -4.289 -5.127 48.006 1.00 60.59 691 PHE A N 1
ATOM 5272 C CA . PHE A 1 691 ? -4.883 -4.820 49.306 1.00 60.59 691 PHE A CA 1
ATOM 5273 C C . PHE A 1 691 ? -5.833 -5.945 49.745 1.00 60.59 691 PHE A C 1
ATOM 5275 O O . PHE A 1 691 ? -6.650 -6.457 48.980 1.00 60.59 691 PHE A O 1
ATOM 5282 N N . GLU A 1 692 ? -5.750 -6.314 51.019 1.00 60.66 692 GLU A N 1
ATOM 5283 C CA . GLU A 1 692 ? -6.793 -7.065 51.706 1.00 60.66 692 GLU A CA 1
ATOM 5284 C C . GLU A 1 692 ? -7.877 -6.070 52.136 1.00 60.66 692 GLU A C 1
ATOM 5286 O O . GLU A 1 692 ? -7.602 -5.079 52.816 1.00 60.66 692 GLU A O 1
ATOM 5291 N N . ILE A 1 693 ? -9.109 -6.356 51.727 1.00 64.75 693 ILE A N 1
ATOM 5292 C CA . ILE A 1 693 ? -10.312 -5.571 51.983 1.00 64.75 693 ILE A CA 1
ATOM 5293 C C . ILE A 1 693 ? -11.148 -6.360 52.984 1.00 64.75 693 ILE A C 1
ATOM 5295 O O . ILE A 1 693 ? -11.694 -7.419 52.657 1.00 64.75 693 ILE A O 1
ATOM 5299 N N . GLN A 1 694 ? -11.268 -5.861 54.210 1.00 62.31 694 GLN A N 1
ATOM 5300 C CA . GLN A 1 694 ? -12.102 -6.479 55.238 1.00 62.31 694 GLN A CA 1
ATOM 5301 C C . GLN A 1 694 ? -13.425 -5.721 55.359 1.00 62.31 694 GLN A C 1
ATOM 5303 O O . GLN A 1 694 ? -13.432 -4.535 55.678 1.00 62.31 694 GLN A O 1
ATOM 5308 N N . ARG A 1 695 ? -14.551 -6.408 55.132 1.00 67.62 695 ARG A N 1
ATOM 5309 C CA . ARG A 1 695 ? -15.913 -5.880 55.328 1.00 67.62 695 ARG A CA 1
ATOM 5310 C C . ARG A 1 695 ? -16.582 -6.649 56.459 1.00 67.62 695 ARG A C 1
ATOM 5312 O O . ARG A 1 695 ? -16.682 -7.871 56.381 1.00 67.62 695 ARG A O 1
ATOM 5319 N N . GLN A 1 696 ? -17.024 -5.956 57.511 1.00 65.19 696 GLN A N 1
ATOM 5320 C CA . GLN A 1 696 ? -17.748 -6.556 58.651 1.00 65.19 696 GLN A CA 1
ATOM 5321 C C . GLN A 1 696 ? -17.056 -7.809 59.249 1.00 65.19 696 GLN A C 1
ATOM 5323 O O . GLN A 1 696 ? -17.702 -8.791 59.608 1.00 65.19 696 GLN A O 1
ATOM 5328 N N . GLY A 1 697 ? -15.718 -7.805 59.319 1.00 56.09 697 GLY A N 1
ATOM 5329 C CA . GLY A 1 697 ? -14.917 -8.929 59.830 1.00 56.09 697 GLY A CA 1
ATOM 5330 C C . GLY A 1 697 ? -14.670 -10.081 58.843 1.00 56.09 697 GLY A C 1
ATOM 5331 O O . GLY A 1 697 ? -13.996 -11.047 59.200 1.00 56.09 697 GLY A O 1
ATOM 5332 N N . LYS A 1 698 ? -15.160 -9.996 57.599 1.00 53.28 698 LYS A N 1
ATOM 5333 C CA . LYS A 1 698 ? -14.863 -10.950 56.522 1.00 53.28 698 LYS A CA 1
ATOM 5334 C C . LYS A 1 698 ? -13.807 -10.364 55.581 1.00 53.28 698 LYS A C 1
ATOM 5336 O O . LYS A 1 698 ? -14.026 -9.311 54.986 1.00 53.28 698 LYS A O 1
ATOM 5341 N N . ALA A 1 699 ? -12.671 -11.046 55.448 1.00 52.31 699 ALA A N 1
ATOM 5342 C CA . ALA A 1 699 ? -11.609 -10.655 54.526 1.00 52.31 699 ALA A CA 1
ATOM 5343 C C . ALA A 1 699 ? -11.915 -11.100 53.086 1.00 52.31 699 ALA A C 1
ATOM 5345 O O . ALA A 1 699 ? -12.362 -12.223 52.839 1.00 52.31 699 ALA A O 1
ATOM 5346 N N . SER A 1 700 ? -11.630 -10.203 52.151 1.00 57.78 700 SER A N 1
ATOM 5347 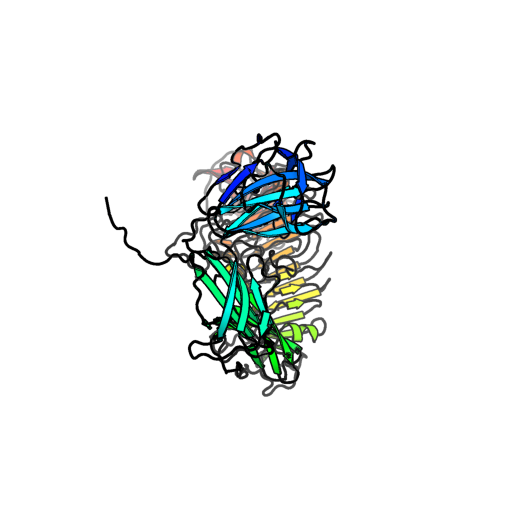C CA . SER A 1 700 ? -11.581 -10.397 50.703 1.00 57.78 700 SER A CA 1
ATOM 5348 C C . SER A 1 700 ? -10.276 -9.787 50.187 1.00 57.78 700 SER A C 1
ATOM 5350 O O . SER A 1 700 ? -9.692 -8.936 50.854 1.00 57.78 700 SER A O 1
ATOM 5352 N N . TYR A 1 701 ? -9.796 -10.227 49.029 1.00 51.22 701 TYR A N 1
ATOM 5353 C CA . TYR A 1 701 ? -8.554 -9.728 48.440 1.00 51.22 701 TYR A CA 1
ATOM 5354 C C . TYR A 1 701 ? -8.876 -9.181 47.061 1.00 51.22 701 TYR A C 1
ATOM 5356 O O . TYR A 1 701 ? -9.440 -9.906 46.244 1.00 51.22 701 TYR A O 1
ATOM 5364 N N . GLU A 1 702 ? -8.502 -7.932 46.808 1.00 53.53 702 GLU A N 1
ATOM 5365 C CA . GLU A 1 702 ? -8.393 -7.409 45.452 1.00 53.53 702 GLU A CA 1
ATOM 5366 C C . GLU A 1 702 ? -6.896 -7.232 45.149 1.00 53.53 702 GLU A C 1
ATOM 5368 O O . GLU A 1 702 ? -6.088 -6.867 46.010 1.00 53.53 702 GLU A O 1
ATOM 5373 N N . LEU A 1 703 ? -6.495 -7.577 43.929 1.00 50.31 703 LEU A N 1
ATOM 5374 C CA . LEU A 1 703 ? -5.145 -7.303 43.435 1.00 50.31 703 LEU A CA 1
ATOM 5375 C C . LEU A 1 703 ? -5.072 -5.839 42.995 1.00 50.31 703 LEU A C 1
ATOM 5377 O O . LEU A 1 703 ? -6.107 -5.240 42.709 1.00 50.31 703 LEU A O 1
ATOM 5381 N N . THR A 1 704 ? -3.878 -5.242 42.938 1.00 51.09 704 THR A N 1
ATOM 5382 C CA . THR A 1 704 ? -3.766 -3.894 42.362 1.00 51.09 704 THR A CA 1
ATOM 5383 C C . THR A 1 704 ? -4.275 -3.891 40.933 1.00 51.09 704 THR A C 1
ATOM 5385 O O . THR A 1 704 ? -3.808 -4.681 40.113 1.00 51.09 704 THR A O 1
ATOM 5388 N N . ASP A 1 705 ? -5.162 -2.945 40.643 1.00 47.56 705 ASP A N 1
ATOM 5389 C CA . ASP A 1 705 ? -5.605 -2.651 39.288 1.00 47.56 705 ASP A CA 1
ATOM 5390 C C . ASP A 1 705 ? -4.424 -2.148 38.436 1.00 47.56 705 ASP A C 1
ATOM 5392 O O . ASP A 1 705 ? -4.417 -2.362 37.233 1.00 47.56 705 ASP A O 1
ATOM 5396 N N . THR A 1 706 ? -3.406 -1.492 39.017 1.00 48.56 706 THR A N 1
ATOM 5397 C CA . THR A 1 706 ? -2.171 -1.103 38.302 1.00 48.56 706 THR A CA 1
ATOM 5398 C C . THR A 1 706 ? -1.006 -0.762 39.219 1.00 48.56 706 THR A C 1
ATOM 5400 O O . THR A 1 706 ? -1.211 -0.290 40.338 1.00 48.56 706 THR A O 1
ATOM 5403 N N . LEU A 1 707 ? 0.209 -0.897 38.673 1.00 53.19 707 LEU A N 1
ATOM 5404 C CA . LEU A 1 707 ? 1.435 -0.240 39.125 1.00 53.19 707 LEU A CA 1
ATOM 5405 C C . LEU A 1 707 ? 1.908 0.804 38.087 1.00 53.19 707 LEU A C 1
ATOM 5407 O O . LEU A 1 707 ? 2.164 0.447 36.941 1.00 53.19 707 LEU A O 1
ATOM 5411 N N . TYR A 1 708 ? 2.053 2.071 38.486 1.00 47.19 708 TYR A N 1
ATOM 5412 C CA . TYR A 1 708 ? 2.552 3.170 37.640 1.00 47.19 708 TYR A CA 1
ATOM 5413 C C . TYR A 1 708 ? 3.660 3.958 38.358 1.00 47.19 708 TYR A C 1
ATOM 5415 O O . TYR A 1 708 ? 3.864 3.803 39.565 1.00 47.19 708 TYR A O 1
ATOM 5423 N N . ARG A 1 709 ? 4.423 4.788 37.636 1.00 45.34 709 ARG A N 1
ATOM 5424 C CA . ARG A 1 709 ? 5.443 5.669 38.232 1.00 45.34 709 ARG A CA 1
ATOM 5425 C C . ARG A 1 709 ? 5.155 7.130 37.926 1.00 45.34 709 ARG A C 1
ATOM 5427 O O . ARG A 1 709 ? 4.709 7.450 36.835 1.00 45.34 709 ARG A O 1
ATOM 5434 N N . TYR A 1 710 ? 5.436 7.985 38.901 1.00 42.03 710 TYR A N 1
ATOM 5435 C CA . TYR A 1 710 ? 5.284 9.435 38.819 1.00 42.03 710 TYR A CA 1
ATOM 5436 C C . TYR A 1 710 ? 6.369 10.084 39.690 1.00 42.03 710 TYR A C 1
ATOM 5438 O O . TYR A 1 710 ? 6.599 9.634 40.813 1.00 42.03 710 TYR A O 1
ATOM 5446 N N . ASP A 1 711 ? 7.076 11.090 39.169 1.00 42.88 711 ASP A N 1
ATOM 5447 C CA . ASP A 1 711 ? 8.153 11.819 39.875 1.00 42.88 711 ASP A CA 1
ATOM 5448 C C . ASP A 1 711 ? 9.203 10.901 40.556 1.00 42.88 711 ASP A C 1
ATOM 5450 O O . ASP A 1 711 ? 9.555 11.029 41.730 1.00 42.88 711 ASP A O 1
ATOM 5454 N N . GLY A 1 712 ? 9.641 9.859 39.837 1.00 45.19 712 GLY A N 1
ATOM 5455 C CA . GLY A 1 712 ? 10.598 8.859 40.338 1.00 45.19 712 GLY A CA 1
ATOM 5456 C C . GLY A 1 712 ? 10.071 7.926 41.443 1.00 45.19 712 GLY A C 1
ATOM 5457 O O . GLY A 1 712 ? 10.786 7.021 41.877 1.00 45.19 712 GLY A O 1
ATOM 5458 N N . GLN A 1 713 ? 8.824 8.095 41.886 1.00 51.28 713 GLN A N 1
ATOM 5459 C CA . GLN A 1 713 ? 8.160 7.252 42.877 1.00 51.28 713 GLN A CA 1
ATOM 5460 C C . GLN A 1 713 ? 7.264 6.216 42.189 1.00 51.28 713 GLN A C 1
ATOM 5462 O O . GLN A 1 713 ? 6.742 6.450 41.099 1.00 51.28 713 GLN A O 1
ATOM 5467 N N . THR A 1 714 ? 7.092 5.049 42.815 1.00 56.91 714 THR A N 1
ATOM 5468 C CA . THR A 1 714 ? 6.147 4.030 42.331 1.00 56.91 714 THR A CA 1
ATOM 5469 C C . THR A 1 714 ? 4.837 4.151 43.087 1.00 56.91 714 THR A C 1
ATOM 5471 O O . THR A 1 714 ? 4.837 4.355 44.300 1.00 56.91 714 THR A O 1
ATOM 5474 N N . TYR A 1 715 ? 3.731 4.018 42.369 1.00 59.53 715 TYR A N 1
ATOM 5475 C CA . TYR A 1 715 ? 2.384 4.082 42.902 1.00 59.53 715 TYR A CA 1
ATOM 5476 C C . TYR A 1 715 ? 1.571 2.884 42.423 1.00 59.53 715 TYR A C 1
ATOM 5478 O O . TYR A 1 715 ? 1.794 2.339 41.343 1.00 59.53 715 TYR A O 1
ATOM 5486 N N . ILE A 1 716 ? 0.604 2.497 43.239 1.00 64.56 716 ILE A N 1
ATOM 5487 C CA . ILE A 1 716 ? -0.422 1.520 42.915 1.00 64.56 716 ILE A CA 1
ATOM 5488 C C . ILE A 1 716 ? -1.786 2.197 42.956 1.00 64.56 716 ILE A C 1
ATOM 5490 O O . ILE A 1 716 ? -2.046 3.018 43.838 1.00 64.56 716 ILE A O 1
ATOM 5494 N N . VAL A 1 717 ? -2.654 1.829 42.015 1.00 58.53 717 VAL A N 1
ATOM 5495 C CA . VAL A 1 717 ? -4.075 2.204 42.025 1.00 58.53 717 VAL A CA 1
ATOM 5496 C C . VAL A 1 717 ? -4.908 0.947 42.240 1.00 58.53 717 VAL A C 1
ATOM 5498 O O . VAL A 1 717 ? -4.598 -0.117 41.697 1.00 58.53 717 VAL A O 1
ATOM 5501 N N . MET A 1 718 ? -5.976 1.075 43.019 1.00 64.06 718 MET A N 1
ATOM 5502 C CA . MET A 1 718 ? -7.009 0.056 43.188 1.00 64.06 718 MET A CA 1
ATOM 5503 C C . MET A 1 718 ? -8.394 0.700 43.171 1.00 64.06 718 MET A C 1
ATOM 5505 O O . MET A 1 718 ? -8.599 1.718 43.827 1.00 64.06 718 MET A O 1
ATOM 5509 N N . THR A 1 719 ? -9.350 0.078 42.483 1.00 61.09 719 THR A N 1
ATOM 5510 C CA . THR A 1 719 ? -10.756 0.494 42.448 1.00 61.09 719 THR A CA 1
ATOM 5511 C C . THR A 1 719 ? -11.642 -0.557 43.108 1.00 61.09 719 THR A C 1
ATOM 5513 O O . THR A 1 719 ? -12.056 -1.543 42.484 1.00 61.09 719 THR A O 1
ATOM 5516 N N . ILE A 1 720 ? -11.982 -0.295 44.368 1.00 64.06 720 ILE A N 1
ATOM 5517 C CA . ILE A 1 720 ? -12.900 -1.113 45.157 1.00 64.06 720 ILE A CA 1
ATOM 5518 C C . ILE A 1 720 ? -14.322 -0.799 44.719 1.00 64.06 720 ILE A C 1
ATOM 5520 O O . ILE A 1 720 ? -14.763 0.348 44.813 1.00 64.06 720 ILE A O 1
ATOM 5524 N N . LYS A 1 721 ? -15.060 -1.819 44.269 1.00 60.09 721 LYS A N 1
ATOM 5525 C CA . LYS A 1 721 ? -16.455 -1.647 43.841 1.00 60.09 721 LYS A CA 1
ATOM 5526 C C . LYS A 1 721 ? -17.449 -1.751 45.008 1.00 60.09 721 LYS A C 1
ATOM 5528 O O . LYS A 1 721 ? -17.275 -2.538 45.944 1.00 60.09 721 LYS A O 1
ATOM 5533 N N . GLY A 1 722 ? -18.530 -0.978 44.918 1.00 62.75 722 GLY A N 1
ATOM 5534 C CA . GLY A 1 722 ? -19.622 -0.936 45.895 1.00 62.75 722 GLY A CA 1
ATOM 5535 C C . GLY A 1 722 ? -19.323 -0.108 47.148 1.00 62.75 722 GLY A C 1
ATOM 5536 O O . GLY A 1 722 ? -18.320 0.596 47.225 1.00 62.75 722 GLY A O 1
ATOM 5537 N N . ASP A 1 723 ? -20.219 -0.194 48.133 1.00 60.44 723 ASP A N 1
ATOM 5538 C CA . ASP A 1 723 ? -20.144 0.603 49.364 1.00 60.44 723 ASP A CA 1
ATOM 5539 C C . ASP A 1 723 ? -18.880 0.294 50.186 1.00 60.44 723 ASP A C 1
ATOM 5541 O O . ASP A 1 723 ? -18.466 -0.865 50.288 1.00 60.44 723 ASP A O 1
ATOM 5545 N N . ILE A 1 724 ? -18.276 1.336 50.754 1.00 58.97 724 ILE A N 1
ATOM 5546 C CA . ILE A 1 724 ? -17.016 1.293 51.505 1.00 58.97 724 ILE A CA 1
ATOM 5547 C C . ILE A 1 724 ? -17.169 1.644 52.991 1.00 58.97 724 ILE A C 1
ATOM 5549 O O . ILE A 1 724 ? -16.177 1.628 53.722 1.00 58.97 724 ILE A O 1
ATOM 5553 N N . GLU A 1 725 ? -18.383 1.934 53.465 1.00 60.28 725 GLU A N 1
ATOM 5554 C CA . GLU A 1 725 ? -18.622 2.190 54.887 1.00 60.28 725 GLU A CA 1
ATOM 5555 C C . GLU A 1 725 ? -18.218 0.967 55.740 1.00 60.28 725 GLU A C 1
ATOM 5557 O O . GLU A 1 725 ? -18.638 -0.169 55.501 1.00 60.28 725 GLU A O 1
ATOM 5562 N N . GLY A 1 726 ? -17.323 1.176 56.713 1.00 58.91 726 GLY A N 1
ATOM 5563 C CA . GLY A 1 726 ? -16.772 0.094 57.538 1.00 58.91 726 GLY A CA 1
ATOM 5564 C C . GLY A 1 726 ? -15.798 -0.868 56.833 1.00 58.91 726 GLY A C 1
ATOM 5565 O O . GLY A 1 726 ? -15.522 -1.943 57.375 1.00 58.91 726 GLY A O 1
ATOM 5566 N N . VAL A 1 727 ? -15.261 -0.520 55.656 1.00 62.47 727 VAL A N 1
ATOM 5567 C CA . VAL A 1 727 ? -14.124 -1.236 55.047 1.00 62.47 727 VAL A CA 1
ATOM 5568 C C . VAL A 1 727 ? -12.837 -0.964 55.834 1.00 62.47 727 VAL A C 1
ATOM 5570 O O . VAL A 1 727 ? -12.542 0.183 56.167 1.00 62.47 727 VAL A O 1
ATOM 5573 N N . GLN A 1 728 ? -12.043 -2.014 56.074 1.00 64.75 728 GLN A N 1
ATOM 5574 C CA . GLN A 1 728 ? -10.623 -1.892 56.423 1.00 64.75 728 GLN A CA 1
ATOM 5575 C C . GLN A 1 728 ? -9.741 -2.306 55.248 1.00 64.75 728 GLN A C 1
ATOM 5577 O O . GLN A 1 728 ? -9.949 -3.368 54.660 1.00 64.75 728 GLN A O 1
ATOM 5582 N N . LEU A 1 729 ? -8.729 -1.492 54.955 1.00 62.44 729 LEU A N 1
ATOM 5583 C CA . LEU A 1 729 ? -7.742 -1.722 53.899 1.00 62.44 729 LEU A CA 1
ATOM 5584 C C . LEU A 1 729 ? -6.403 -2.112 54.512 1.00 62.44 729 LEU A C 1
ATOM 5586 O O . LEU A 1 729 ? -5.950 -1.444 55.437 1.00 62.44 729 LEU A O 1
ATOM 5590 N N . ARG A 1 730 ? -5.748 -3.149 53.988 1.00 60.84 730 ARG A N 1
ATOM 5591 C CA . ARG A 1 730 ? -4.397 -3.553 54.410 1.00 60.84 730 ARG A CA 1
ATOM 5592 C C . ARG A 1 730 ? -3.523 -3.842 53.194 1.00 60.84 730 ARG A C 1
ATOM 5594 O O . ARG A 1 730 ? -3.889 -4.728 52.425 1.00 60.84 730 ARG A O 1
ATOM 5601 N N . PRO A 1 731 ? -2.386 -3.150 53.000 1.00 57.72 731 PRO A N 1
ATOM 5602 C CA . PRO A 1 731 ? -1.483 -3.444 51.893 1.00 57.72 731 PRO A CA 1
ATOM 5603 C C . PRO A 1 731 ? -0.976 -4.892 51.929 1.00 57.72 731 PRO A C 1
ATOM 5605 O O . PRO A 1 731 ? -0.744 -5.460 53.003 1.00 57.72 731 PRO A O 1
ATOM 5608 N N . VAL A 1 732 ? -0.784 -5.476 50.748 1.00 55.91 732 VAL A N 1
ATOM 5609 C CA . VAL A 1 732 ? -0.324 -6.855 50.546 1.00 55.91 732 VAL A CA 1
ATOM 5610 C C . VAL A 1 732 ? 0.751 -6.881 49.469 1.00 55.91 732 VAL A C 1
ATOM 5612 O O . VAL A 1 732 ? 0.624 -6.215 48.444 1.00 55.91 732 VAL A O 1
ATOM 5615 N N . ILE A 1 733 ? 1.784 -7.692 49.679 1.00 52.22 733 ILE A N 1
ATOM 5616 C CA . ILE A 1 733 ? 2.828 -7.968 48.689 1.00 52.22 733 ILE A CA 1
ATOM 5617 C C . ILE A 1 733 ? 2.996 -9.485 48.557 1.00 52.22 733 ILE A C 1
ATOM 5619 O O . ILE A 1 733 ? 3.027 -10.202 49.563 1.00 52.22 733 ILE A O 1
ATOM 5623 N N . ASN A 1 734 ? 3.111 -9.971 47.320 1.00 48.34 734 ASN A N 1
ATOM 5624 C CA . ASN A 1 734 ? 3.488 -11.345 46.999 1.00 48.34 734 ASN A CA 1
ATOM 5625 C C . ASN A 1 734 ? 4.903 -11.365 46.399 1.00 48.34 734 ASN A C 1
ATOM 5627 O O . ASN A 1 734 ? 5.123 -10.835 45.310 1.00 48.34 734 ASN A O 1
ATOM 5631 N N . ALA A 1 735 ? 5.836 -11.997 47.110 1.00 44.25 735 ALA A N 1
ATOM 5632 C CA . ALA A 1 735 ? 7.220 -12.189 46.690 1.00 44.25 735 ALA A CA 1
ATOM 5633 C C . ALA A 1 735 ? 7.523 -13.694 46.633 1.00 44.25 735 ALA A C 1
ATOM 5635 O O . ALA A 1 735 ? 7.655 -14.353 47.669 1.00 44.25 735 ALA A O 1
ATOM 5636 N N . GLY A 1 736 ? 7.595 -14.264 45.425 1.00 39.03 736 GLY A N 1
ATOM 5637 C CA . GLY A 1 736 ? 8.065 -15.639 45.202 1.00 39.03 736 GLY A CA 1
ATOM 5638 C C . GLY A 1 736 ? 7.336 -16.730 46.003 1.00 39.03 736 GLY A C 1
ATOM 5639 O O . GLY A 1 736 ? 7.974 -17.649 46.516 1.00 39.03 736 GLY A O 1
ATOM 5640 N N . GLY A 1 737 ? 6.012 -16.622 46.174 1.00 35.62 737 GLY A N 1
ATOM 5641 C CA . GLY A 1 737 ? 5.217 -17.598 46.934 1.00 35.62 737 GLY A CA 1
ATOM 5642 C C . GLY A 1 737 ? 5.228 -17.396 48.455 1.00 35.62 737 GLY A C 1
ATOM 5643 O O . GLY A 1 737 ? 4.675 -18.219 49.186 1.00 35.62 737 GLY A O 1
ATOM 5644 N N . LYS A 1 738 ? 5.811 -16.296 48.946 1.00 32.75 738 LYS A N 1
ATOM 5645 C CA . LYS A 1 738 ? 5.598 -15.788 50.305 1.00 32.75 738 LYS A CA 1
ATOM 5646 C C . LYS A 1 738 ? 4.786 -14.506 50.246 1.00 32.75 738 LYS A C 1
ATOM 5648 O O . LYS A 1 738 ? 5.091 -13.589 49.488 1.00 32.75 738 LYS A O 1
ATOM 5653 N N . GLN A 1 739 ? 3.773 -14.440 51.097 1.00 41.97 739 GLN A N 1
A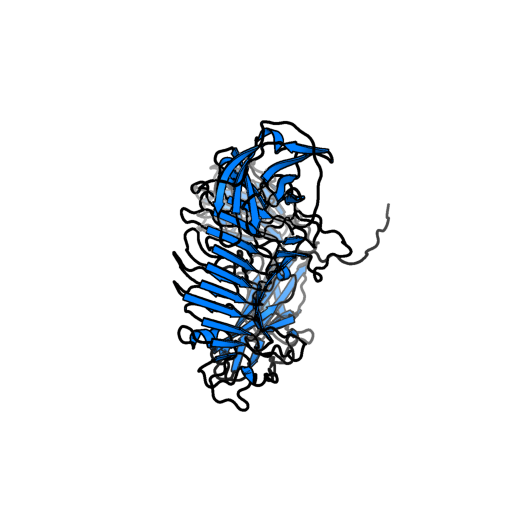TOM 5654 C CA . GLN A 1 739 ? 2.904 -13.285 51.201 1.00 41.97 739 GLN A CA 1
ATOM 5655 C C . GLN A 1 739 ? 3.134 -12.535 52.502 1.00 41.97 739 GLN A C 1
ATOM 5657 O O . GLN A 1 739 ? 3.185 -13.128 53.581 1.00 41.97 739 GLN A O 1
ATOM 5662 N N . ILE A 1 740 ? 3.190 -11.214 52.380 1.00 41.50 740 ILE A N 1
ATOM 5663 C CA . ILE A 1 740 ? 3.345 -10.283 53.489 1.00 41.50 740 ILE A CA 1
ATOM 5664 C C . ILE A 1 740 ? 2.099 -9.394 53.515 1.00 41.50 740 ILE A C 1
ATOM 5666 O O . ILE A 1 740 ? 1.662 -8.896 52.477 1.00 41.50 740 ILE A O 1
ATOM 5670 N N . VAL A 1 741 ? 1.488 -9.245 54.692 1.00 40.19 741 VAL A N 1
ATOM 5671 C CA . VAL A 1 741 ? 0.298 -8.400 54.899 1.00 40.19 741 VAL A CA 1
ATOM 5672 C C . VAL A 1 741 ? 0.586 -7.425 56.022 1.00 40.19 741 VAL A C 1
ATOM 5674 O O . VAL A 1 741 ? 0.981 -7.820 57.121 1.00 40.19 741 VAL A O 1
ATOM 5677 N N . TYR A 1 742 ? 0.360 -6.150 55.739 1.00 46.75 742 TYR A N 1
ATOM 5678 C CA . TYR A 1 742 ? 0.742 -5.045 56.601 1.00 46.75 742 TYR A CA 1
ATOM 5679 C C . TYR A 1 742 ? -0.465 -4.538 57.394 1.00 46.75 742 TYR A C 1
ATOM 5681 O O . TYR A 1 742 ? -1.511 -4.209 56.837 1.00 46.75 742 TYR A O 1
ATOM 5689 N N . SER A 1 743 ? -0.337 -4.468 58.719 1.00 33.25 743 SER A N 1
ATOM 5690 C CA . SER A 1 743 ? -1.430 -4.088 59.617 1.00 33.25 743 SER A CA 1
ATOM 5691 C C . SER A 1 743 ? -1.476 -2.581 59.888 1.00 33.25 743 SER A C 1
ATOM 5693 O O . SER A 1 743 ? -1.282 -2.159 61.025 1.00 33.25 743 SER A O 1
ATOM 5695 N N . ASN A 1 744 ? -1.789 -1.784 58.865 1.00 38.59 744 ASN A N 1
ATOM 5696 C CA . ASN A 1 744 ? -2.406 -0.474 59.081 1.00 38.59 744 ASN A CA 1
ATOM 5697 C C . ASN A 1 744 ? -3.912 -0.643 58.906 1.00 38.59 744 ASN A C 1
ATOM 5699 O O . ASN A 1 744 ? -4.388 -0.851 57.798 1.00 38.59 744 ASN A O 1
ATOM 5703 N N . VAL A 1 745 ? -4.658 -0.607 60.009 1.00 39.28 745 VAL A N 1
ATOM 5704 C CA . VAL A 1 745 ? -6.123 -0.647 59.977 1.00 39.28 745 VAL A CA 1
ATOM 5705 C C . VAL A 1 745 ? -6.634 0.777 59.802 1.00 39.28 745 VAL A C 1
ATOM 5707 O O . VAL A 1 745 ? -6.760 1.523 60.770 1.00 39.28 745 VAL A O 1
ATOM 5710 N N . LEU A 1 746 ? -6.928 1.147 58.559 1.00 48.59 746 LEU A N 1
ATOM 5711 C CA . LEU A 1 746 ? -7.742 2.323 58.268 1.00 48.59 746 LEU A CA 1
ATOM 5712 C C . LEU A 1 746 ? -9.209 1.921 58.421 1.00 48.59 746 LEU A C 1
ATOM 5714 O O . LEU A 1 746 ? -9.693 1.093 57.657 1.00 48.59 746 LEU A O 1
ATOM 5718 N N . ASN A 1 747 ? -9.901 2.466 59.421 1.00 41.94 747 ASN A N 1
ATOM 5719 C CA . ASN A 1 747 ? -11.355 2.355 59.515 1.00 41.94 747 ASN A CA 1
ATOM 5720 C C . ASN A 1 747 ? -11.980 3.456 58.650 1.00 41.94 747 ASN A C 1
ATOM 5722 O O . ASN A 1 747 ? -11.640 4.623 58.824 1.00 41.94 747 ASN A O 1
ATOM 5726 N N . GLY A 1 748 ? -12.912 3.105 57.762 1.00 46.16 748 GLY A N 1
ATOM 5727 C CA . GLY A 1 748 ? -13.703 4.087 57.017 1.00 46.16 748 GLY A CA 1
ATOM 5728 C C . GLY A 1 748 ? -14.700 4.852 57.899 1.00 46.16 748 GLY A C 1
ATOM 5729 O O . GLY A 1 748 ? -15.851 4.434 57.994 1.00 46.16 748 GLY A O 1
ATOM 5730 N N . ALA A 1 749 ? -14.234 5.935 58.532 1.00 33.06 749 ALA A N 1
ATOM 5731 C CA . ALA A 1 749 ? -14.959 7.082 59.110 1.00 33.06 749 ALA A CA 1
ATOM 5732 C C . ALA A 1 749 ? -13.889 8.120 59.550 1.00 33.06 749 ALA A C 1
ATOM 5734 O O . ALA A 1 749 ? -12.871 7.709 60.101 1.00 33.06 749 ALA A O 1
ATOM 5735 N N . GLU A 1 750 ? -13.992 9.435 59.340 1.00 29.20 750 GLU A N 1
ATOM 5736 C CA . GLU A 1 750 ? -15.131 10.310 59.008 1.00 29.20 750 GLU A CA 1
ATOM 5737 C C . GLU A 1 750 ? -14.777 11.315 57.881 1.00 29.20 750 GLU A C 1
ATOM 5739 O O . GLU A 1 750 ? -13.598 11.553 57.632 1.00 29.20 750 GLU A O 1
ATOM 5744 N N . SER A 1 751 ? -15.827 11.875 57.251 1.00 31.50 751 SER A N 1
ATOM 5745 C CA . SER A 1 751 ? -15.910 13.060 56.354 1.00 31.50 751 SER A CA 1
ATOM 5746 C C . SER A 1 751 ? -14.655 13.567 55.623 1.00 31.50 751 SER A C 1
ATOM 5748 O O . SER A 1 751 ? -13.863 14.300 56.261 1.00 31.50 751 SER A O 1
#

Mean predicted aligned error: 19.35 Å

Secondary structure (DSSP, 8-state):
--------S-----------S-S----TTTTSS-PPTT-EE-TT-EEEE-SSEEEEESS-EEEEEEEEEETTEEEEEEEEE-S-PEEEEETT-GGG-EEEEEEEEEEESSSEEEEEEE-SS-EEEEEESSS-TTS-EEEEEEEESSSEEEEEEE-TT-EEEEEEESS---EEEEEEEEPEEEEEEEEESSTT-PBPPTT-EEEEESTTGGG-EEETTEEEEEEETTEEEEEEEE-SSEEEEEEEEE-TTS---SEEEPEEEEEEEEEE--GGGTTPEEEEEE-STT--EEEEEEB-TTSEEEEEEEESSEEEEEBTTB--S-SEEE---SSPPP--------PPBPPTTT--SS--EEES-B-TT--S-EESSHHHHHHTPPTT-EEEE-SEEEE--EEE-S-EEEEE-TT----TTS--SEEEEE---TTSSS--TTTT-SEEE--SS-EEEEES-EEEE-HHHHH-S-----SEEE--SS---EEEEES-EEE-SBS-EE--STT---EEEEES-EEE-SBS-EEESSEEEEES-EEEE-SSS-EEEEEEBP-SS-EEEEEEEEEEEE-TTS--TT-----S-EEEE--B--TTS-GGGEEEEEEEEEESSS-B--STTTTB--TT--S-GGGTTTSEEEEE--S----------SSEEEEEEEEETTEEEEEEEE-TTTGGG-SEEEEEEEETTEEEEEE-SEEEEETTEEEEEEEEES--TTEEEEEEEEETTEEEE----EE----

Sequence (751 aa):
MKKNIKFLSGVVITAMIGLSQTAVYVSAQQLAVTAAADQSYEKAQVLYEDELAKVTAAQTLTANESVGKIGDRSYSFYYKTNSENTYLNITNREELLGNWRLIYKVEAKADCKITADVLSGVHAILTDDDGDLSDGRVTLVASSESEGTLNADIKAGQVAYVACHGTNTAAYGIGIFPASKKVNVNLSLSADGAKLPGDAVVTATGFDAENVKCADSVLTFDALSSYSYEITASLSDRTYKGTLEIGENGEYPSVLTMEMQSKTAYVQLPSQFEGKKIMLYRNEDKTPLAYYATIDQNGTAVFEKLPLEKYEVSVPGLKLSEDTFTHTKEGEGFNIDAQQASLPSVPKSARADDGKLYVGYSSSGYEGKMFYTLQDALDASEDGQTIVVAPGKYHELVEIDHSVNIIGNPDNVADSEGNTLPVIYYSQNQTSVKPRGFHGDTVMITAEGSSVTLKNLRIENNSEYDMGCEKNATALSTNAKDSKNTVNVDNCEIYATRDTIYTGKAGCEDKWYFDNCKIYGFQDVICGGGSVYLDNCKWILNLDSDARLLVPQCSEKTTVMKAENLTVEVGENFDHSGKTDFKSKVYFGRAWGNKDYSAASTQCIIDGYTDNSGCVDLSIFSGYDKTEAYKTPDTIASANWLVRADRNSSFRSSSPTDDIQIVDMEKTEQGCRITAKVNSSLVPDTDKVGFEIQRQGKASYELTDTLYRYDGQTYIVMTIKGDIEGVQLRPVINAGGKQIVYSNVLNGAES

Nearest PDB structures (foldseek):
  5c1c-assembly1_A  TM=7.562E-01  e=5.922E-08  Aspergillus niger ATCC 1015
  5c1e-assembly1_A  TM=6.533E-01  e=9.418E-08  Aspergillus niger ATCC 1015
  1x5k-assembly1_A  TM=4.746E-01  e=7.656E-01  Homo sapiens
  6gvk-assembly1_A  TM=1.705E-01  e=3.707E+00  Homo sapiens
  5utk-assembly1_B  TM=1.516E-01  e=4.462E+00  Homo sapiens

Solvent-accessible surface area (backbone atoms only — not comparable to full-atom values): 39744 Å² total; per-residue (Å²): 134,93,80,89,80,81,90,74,85,90,79,90,73,89,64,74,91,67,82,81,79,86,70,88,77,79,56,70,58,72,62,41,81,76,78,56,89,81,45,66,46,52,58,68,37,77,75,45,75,67,76,46,35,33,34,22,24,56,31,44,30,37,49,41,84,43,86,47,72,55,88,93,47,76,37,66,39,30,40,28,50,63,94,64,65,46,65,40,44,35,77,80,40,81,92,66,55,42,59,30,35,47,48,37,32,36,44,25,62,27,54,17,24,38,33,38,34,33,46,66,39,46,34,34,37,33,35,26,84,84,64,65,69,85,84,23,58,30,38,75,70,30,74,40,56,56,58,40,74,46,57,44,80,44,51,53,66,29,25,37,31,41,32,26,47,73,88,72,49,53,32,55,35,58,42,80,42,52,33,66,41,82,44,71,28,33,40,18,63,37,98,89,61,47,68,45,62,90,80,47,50,71,49,59,50,61,86,75,49,90,63,66,43,76,56,94,28,33,40,35,37,63,40,48,30,62,38,72,32,46,35,39,40,36,49,95,54,31,33,31,39,33,78,48,59,23,35,81,88,57,51,63,64,67,58,46,62,26,47,76,50,21,36,47,41,44,40,43,44,63,46,93,47,41,75,39,68,39,40,35,32,36,83,54,94,56,50,72,49,76,46,73,26,54,19,33,86,82,7,42,23,60,40,76,51,37,59,62,45,54,32,36,60,49,43,52,40,52,60,54,79,66,52,63,50,68,49,77,65,85,93,68,74,48,66,51,74,49,49,79,52,89,47,52,61,68,51,79,88,66,69,61,97,73,78,54,37,34,22,38,43,36,63,73,94,54,91,70,64,70,31,45,32,68,52,64,46,52,80,70,53,57,80,61,37,42,39,39,32,38,39,48,69,29,71,44,77,35,70,39,65,57,22,30,32,42,34,20,34,89,79,59,60,52,43,99,87,63,44,35,41,19,34,40,26,35,61,41,23,57,83,45,101,75,46,41,80,89,16,14,28,14,36,31,31,55,28,69,61,27,52,37,36,42,27,34,34,29,33,29,17,48,29,42,77,42,50,75,50,101,52,45,16,12,9,39,37,38,69,30,76,79,21,48,27,38,38,40,35,35,50,26,38,42,31,20,48,22,37,14,30,34,45,23,47,63,55,25,61,20,37,37,39,34,36,54,23,41,39,31,21,21,34,38,23,38,24,24,12,24,24,35,38,34,34,58,24,34,43,28,36,67,54,87,46,66,22,22,40,44,22,46,30,32,23,96,47,74,26,44,39,37,32,29,52,30,34,35,37,66,53,89,84,59,89,52,86,88,59,93,69,81,79,39,48,31,22,62,15,39,78,37,72,56,99,90,41,52,29,55,40,31,35,41,36,38,51,30,42,48,72,73,58,81,38,67,45,66,54,90,69,57,16,50,54,62,91,78,53,67,100,48,78,65,42,65,33,32,27,48,49,37,52,25,65,64,96,79,79,85,87,78,77,47,72,81,85,92,53,72,44,79,76,49,77,46,81,47,100,62,24,36,36,39,35,27,39,39,48,68,84,52,60,86,66,40,93,43,54,28,34,39,41,28,48,90,89,44,79,46,64,49,64,45,44,21,68,36,45,49,89,91,41,32,33,34,39,36,72,50,71,49,90,55,81,55,30,30,50,23,53,31,40,36,39,93,94,46,48,39,30,30,89,54,80,49,66,51,73,80,135

Foldseek 3Di:
DDDDDDDDDDDDDPDPPDDPDDDPPPDQCQFADDDDAFDKFAAQDWSDDDQFKTKGFPHIKHWDADFDDAPNDTHGTKIDHDPDWDFADAPVDPPPGGTKDWGMKIFGQAFKKKKWQFAAAKKFKWKDQVSDCPVRYTHTAWIDNHGYMTMGTDHRGIMITTMGDDDGGITSGMDIFAHWDKDKAAEAQDPVRHHDDQQKDKFKDDPPRPPWDADRRIIIDTDTAQDKIWMWIDDFFFIWIFIWHQHNVRDTDNYTHTYTFFGKAKEADPLVQAQPKKWKFAQPPLATDIDIFGQHNRRMTIGGGHGQAKIAIDDFQADFPDRIDGNHDPDDHDYRPSPRPQFAADDPVRPDPAQEEEERHDCVPHDHHYHRHPQVRQVVDDAAHEYEYEADEGAAQHEHAHAYAYEYDPVQDADPVRTSAYEQEYQFAQPPPDAPAPTNESYEYQYAAYEYEAYRHEFEHCNCVSRVDDTHTEREEYEYDLGQYEYEYEAYEQDDAECHYEQYAANHAYEYEAECYEQEYFYQRHEHAYAYEAENYEYEYEDLEAGAAHEYEFHPAAHHYEYEAYEYYYDPPDPPVPDPARDHAAAPHEYHYDPVGALLSYEYEYHEYDYPRVRYDCPQLGRYDDPPPPDDPVRQLRYHYFHAYDWDDDDDEDDDDDFKAWDDWDQDPFGIKTKIWGHPVCSNFFSWKWKWKADPNDTDTTTFRGWGHHPNTIMTMDDDGDYCQQIFIWIWTDGPNDIYIYPDGDGPDDD